Protein 4YH2 (pdb70)

InterPro domains:
  IPR004045 Glutathione S-transferase, N-terminal [PF13417] (6-81)
  IPR004045 Glutathione S-transferase, N-terminal [PS50404] (2-83)
  IPR004046 Glutathione S-transferase, C-terminal [PF00043] (125-196)
  IPR010987 Glutathione S-transferase, C-terminal-like [PS50405] (89-218)
  IPR036249 Thioredoxin-like superfamily [SSF52833] (1-88)
  IPR036282 Glutathione S-transferase, C-terminal domain superfamily [SSF47616] (86-204)
  IPR040079 Glutathione transferase family [SFLDS00019] (3-217)

Radius of gyration: 31.97 Å; Cα contacts (8 Å, |Δi|>4): 1534; chains: 4; bounding box: 110×60×62 Å

GO terms:
  GO:0004602 glutathione peroxidase activity (F, IDA)
  GO:0004364 glutathione transferase activity (F, IDA)
  GO:0006749 glutathione metabolic process (P, IDA)
  GO:0005515 protein binding (F, IPI)

Foldseek 3Di:
DFKEKEEDQLDLLSLLQLVLCVVLVHDYHYHYQPVLVPSLPPPVNCVQPVVSDDIWMGGNNHIDDDSVRNSVVCCVPRHPDCQQQDPPVVLNVLLVVLLVCLVPLQPVLAPVVVCCCCVVVPDQEAEVVNVVSLVVVLVVQLVQLPPELANRHPGHYSSRSNVLSRNLLSCLAPNDDCVVRVSVVNNNVVVVPPPSCCVSRVVSSVVSSVSSVVSNHDYDD/DKEWEEDLLDLLSLLQLLLCVVLVHDYHYHYQDVVVPSLPPVVNCVQPVVSDDTWMADPNHIDDDSVRNSVVCCVPRHPDCQQQDPPVVLNVLLVVLLVCLVPLQPVLAPVVVCCVCVPVPAQEAEVVNVVSLVVVLVVQLVQQPPELANRHPGHYSSRSSCLSRNLLSCLAPNDDCVVRVSNVNNNVVQVPPPSCCVSRVVSSVVSSVVSVVSNHDYD/DKEKEEDLLDLLSLLQLVLCVVLVHDYHYHYADVLVPSLVDPVNCVQPVVSDDTWMDDPNHIDDDSVRNSVCCCVPRHPACQQQDPPVVLNVLLVVLLVCLVPLQPPLAPVQCCCVCRVVVDQEAEVVNVVSLVVVLVVQLVQLPPEQANRHPGHYSSRSNCLSRNLLSCLPPNDDCVVRVSNVNNNVVVVPPPSCCVSRVVSSVVSSVVSVVSNHDYDD/DWEKEWEEDLLDLLSLLQLVLCVVLVHDYHYHYQDVLVPSLVDPVNCVQPVVSDDTWMDGPNHIDDDSVRNSVVCCVPRHPACQQQDPPVVLNVLLVVLLVCLVPLQPPLAPCQCCCCVVRVVDQEAEVVNVVSLVVVLVVQLVQLPPELANRHPGHYSSRSNCLSRNLLSCLAPNDDCVVRVSVVNNNVVVVPPPSCCVSRVVSSVVSSVSSVVSNHDYD

Solvent-accessible surface area: 37314 Å² total; per-residue (Å²): 114,144,9,22,0,21,0,22,41,22,16,8,19,0,0,1,0,19,1,0,0,28,26,31,130,42,102,62,88,85,60,105,9,58,33,117,71,158,40,26,59,37,88,109,11,64,136,45,0,44,14,57,33,18,2,0,0,39,6,100,61,86,82,8,29,30,4,9,0,0,0,5,7,0,5,53,95,71,28,158,69,55,50,20,12,7,134,71,38,54,103,32,3,60,1,10,5,14,2,10,4,5,9,4,38,0,46,7,45,0,4,122,26,0,16,82,27,6,58,111,94,55,90,76,129,2,60,79,81,47,84,55,12,0,38,69,1,2,57,20,0,19,58,8,4,146,81,50,91,42,0,13,18,134,61,34,2,0,0,0,1,1,0,0,1,0,3,10,0,0,96,13,20,16,79,42,72,70,124,117,8,74,98,0,17,62,5,24,137,82,2,88,129,40,127,49,11,70,106,7,0,7,77,2,13,129,72,12,35,59,70,2,169,178,43,121,25,75,46,56,130,160,16,6,0,21,0,31,26,24,15,8,22,0,0,1,0,19,0,0,0,37,33,29,136,39,131,58,94,77,47,107,8,46,40,102,42,46,39,14,30,30,39,120,11,51,149,46,0,40,14,52,31,19,3,0,0,34,3,99,50,91,81,8,30,29,4,10,1,0,0,5,8,0,5,55,98,68,30,160,67,57,49,20,9,4,137,71,54,64,95,34,4,56,1,10,5,16,2,10,5,6,8,4,41,0,45,8,45,0,5,120,27,0,22,92,16,8,61,50,43,28,81,80,109,0,58,111,77,43,72,47,8,0,39,81,1,2,60,35,0,17,58,6,4,148,79,48,92,36,0,13,20,126,57,37,2,0,0,0,1,1,0,0,1,0,3,4,0,0,84,13,19,18,84,40,70,98,124,117,8,79,88,0,26,66,5,24,120,84,4,84,118,47,130,49,10,77,101,6,0,7,58,1,10,138,73,16,41,58,74,1,163,147,47,117,25,68,44,121,174,15,5,0,24,0,34,27,22,15,9,20,0,0,1,0,16,0,0,0,37,32,30,138,42,129,61,104,78,45,111,9,63,51,111,60,12,37,16,45,27,93,116,13,66,150,44,0,43,14,44,31,20,3,0,0,25,6,104,50,94,84,6,30,30,4,9,1,0,0,4,7,0,5,56,96,77,29,163,69,58,49,20,7,6,144,67,42,50,99,38,3,58,2,11,4,14,3,10,4,5,9,4,41,0,48,8,42,0,3,109,27,0,27,83,18,7,65,60,16,30,56,32,63,0,57,95,93,42,74,64,6,0,38,70,0,2,63,34,0,19,46,6,7,117,81,49,91,42,0,13,19,136,58,37,3,0,0,0,1,2,0,1,1,0,3,11,0,0,90,12,18,21,79,41,77,78,127,121,9,75,83,0,16,60,5,24,123,72,3,94,126,44,128,45,10,75,101,5,0,7,54,2,11,138,74,12,32,58,63,2,165,172,42,96,26,64,47,76,121,192,76,100,4,11,0,21,0,34,35,20,16,7,20,0,1,1,0,21,0,0,0,29,25,30,132,30,111,66,123,83,60,108,9,63,26,118,64,156,38,24,79,37,101,115,10,55,152,45,0,43,15,55,32,19,3,0,0,23,9,78,50,96,78,8,30,29,4,10,1,0,0,6,10,0,6,64,108,43,29,158,68,60,50,20,9,6,145,69,43,59,94,36,3,59,2,10,4,15,2,11,4,6,8,4,38,0,47,7,44,0,4,121,31,0,14,76,22,6,48,100,79,61,82,68,123,1,64,94,79,47,72,62,8,0,38,94,1,2,59,37,0,21,57,7,5,146,84,59,89,37,0,13,22,129,50,34,3,0,0,0,1,1,0,1,1,0,3,12,0,0,90,13,21,16,79,41,76,78,124,117,7,72,91,0,17,64,6,25,124,75,3,89,108,40,128,50,9,67,104,6,0,6,75,2,12,131,70,9,35,58,68,2,165,177,39,120,26,66,49,122

Secondary structure (DSSP, 8-state):
--EEEEE-TT-HHHHHHHHHHHHTT---EEEE--GGGTGGGSHHHHHH-TT--S-EEEETTEEEESHHHHHHHHHHHH-SSSTTS--SHHHHHHHHHHHHHIIIIIIIIIIIHHHIIIIIT---EE-HHHHHHHHHHHHHHHHHTTT-SBTTBSS--HHHHHHHHHHGGGGGTS---TTT-HHHHHHHHHHHTSTTHIIIIIHHHHHHHHHHHHHT-EE--/-EEEEE-TT-HHHHHHHHHHHHTT---EEEE--TTTTGGGSHHHHHH-TT--S-EEEETTEEEESHHHHHHHHHHHH-SSSTTS--SHHHHHHHHHHHHHIIIIIIIIIIIHHHIIIIIS--SEE-HHHHHHHHHHHHHHHHHTTTSSSSSSSS--HHHHHHHHHHGGGGGTS---TTT-HHHHHHHHHHHTSTTHIIIIIHHHHHHHHHHHHTT-EE-/-EEEEE-TT-HHHHHHHHHHHHTT---EEEE--TTTTGGGSHHHHHH-TT--S-EEEETTEEEESHHHHHHHHHHHH-SSSTTS--SHHHHHHHHHHHHHIIIIIIIIIIIHHHIIIIIS--SEE-HHHHHHHHHHHHHHHHHTTTSSBTTBSS--HHHHHHHHHHGGGGGTS---TTT-HHHHHHHHHHHTSTTHIIIIIHHHHHHHHHHHHHT-EE--/---EEEEE-TT-HHHHHHHHHHHHTT---EEEE--TTTTGGGSHHHHHH-TT--S-EEEETTEEEESHHHHHHHHHHHH-SSSTTS--SHHHHHHHHHHHHHIIIIIIIIIIIHHHHHHHHS---EE-HHHHHHHHHHHHHHHHHTTT-SBTTBSS--HHHHHHHHHHGGGGGTS---TTT-HHHHHHHHHHTTSTTHIIIIIHHHHHHHHHHHHHT-EE-

Structure (mmCIF, N/CA/C/O backbone):
data_4YH2
#
_entry.id   4YH2
#
_cell.length_a   176.350
_cell.length_b   58.860
_cell.length_c   122.810
_cell.angle_alpha   90.000
_cell.angle_beta   128.250
_cell.angle_gamma   90.000
#
_symmetry.space_group_name_H-M   'C 1 2 1'
#
loop_
_entity.id
_entity.type
_entity.pdbx_description
1 polymer 'Glutathione S transferase E6'
2 non-polymer GLUTATHIONE
3 water water
#
loop_
_atom_site.group_PDB
_atom_site.id
_atom_site.type_symbol
_atom_site.label_atom_id
_atom_site.label_alt_id
_atom_site.label_comp_id
_atom_site.label_asym_id
_atom_site.label_entity_id
_atom_site.label_seq_id
_atom_site.pdbx_PDB_ins_code
_atom_site.Cartn_x
_atom_site.Cartn_y
_atom_site.Cartn_z
_atom_site.occupancy
_atom_site.B_iso_or_equiv
_atom_site.auth_seq_id
_atom_site.auth_comp_id
_atom_site.auth_asym_id
_atom_site.auth_atom_id
_atom_site.pdbx_PDB_model_num
ATOM 1 N N . VAL A 1 2 ? -54.009 -6.854 23.219 1.00 44.56 2 VAL A N 1
ATOM 2 C CA . VAL A 1 2 ? -53.404 -7.152 21.925 1.00 41.48 2 VAL A CA 1
ATOM 3 C C . VAL A 1 2 ? -52.541 -8.429 21.989 1.00 41.96 2 VAL A C 1
ATOM 4 O O . VAL A 1 2 ? -52.417 -9.055 23.047 1.00 40.64 2 VAL A O 1
ATOM 8 N N . LYS A 1 3 ? -51.948 -8.809 20.858 1.00 34.20 3 LYS A N 1
ATOM 9 C CA . LYS A 1 3 ? -51.297 -10.112 20.725 1.00 33.84 3 LYS A CA 1
ATOM 10 C C . LYS A 1 3 ? -49.816 -10.123 21.108 1.00 28.12 3 LYS A C 1
ATOM 11 O O . LYS A 1 3 ? -49.268 -11.172 21.433 1.00 31.99 3 LYS A O 1
ATOM 17 N N . LEU A 1 4 ? -49.174 -8.963 21.064 1.00 21.56 4 LEU A N 1
ATOM 18 C CA . LEU A 1 4 ? -47.747 -8.875 21.401 1.00 17.50 4 LEU A CA 1
ATOM 19 C C . LEU A 1 4 ? -47.526 -8.246 22.762 1.00 16.21 4 LEU A C 1
ATOM 20 O O . LEU A 1 4 ? -48.136 -7.233 23.076 1.00 18.73 4 LEU A O 1
ATOM 25 N N . THR A 1 5 ? -46.632 -8.833 23.557 1.00 18.40 5 THR A N 1
ATOM 26 C CA . THR A 1 5 ? -46.234 -8.241 24.829 1.00 16.23 5 THR A CA 1
ATOM 27 C C . THR A 1 5 ? -44.718 -8.178 24.901 1.00 17.17 5 THR A C 1
ATOM 28 O O . THR A 1 5 ? -44.040 -9.171 24.631 1.00 18.95 5 THR A O 1
ATOM 32 N N . LEU A 1 6 ? -44.204 -7.004 25.251 1.00 14.99 6 LEU A N 1
ATOM 33 C CA . LEU A 1 6 ? -42.773 -6.797 25.453 1.00 14.36 6 LEU A CA 1
ATOM 34 C C . LEU A 1 6 ? -42.514 -6.645 26.942 1.00 16.12 6 LEU A C 1
ATOM 35 O O . LEU A 1 6 ? -43.147 -5.821 27.598 1.00 17.12 6 LEU A O 1
ATOM 40 N N . TYR A 1 7 ? -41.602 -7.454 27.474 1.00 15.82 7 TYR A N 1
ATOM 41 C CA . TYR A 1 7 ? -41.193 -7.359 28.868 1.00 15.48 7 TYR A CA 1
ATOM 42 C C . TYR A 1 7 ? -39.856 -6.669 28.939 1.00 17.59 7 TYR A C 1
ATOM 43 O O . TYR A 1 7 ? -38.910 -7.129 28.323 1.00 15.86 7 TYR A O 1
ATOM 52 N N . GLY A 1 8 ? -39.758 -5.599 29.712 1.00 17.03 8 GLY A N 1
ATOM 53 C CA . GLY A 1 8 ? -38.510 -4.893 29.846 1.00 18.27 8 GLY A CA 1
ATOM 54 C C . GLY A 1 8 ? -38.598 -3.598 30.615 1.00 19.21 8 GLY A C 1
ATOM 55 O O . GLY A 1 8 ? -39.505 -3.395 31.337 1.00 21.01 8 GLY A O 1
ATOM 56 N N . LEU A 1 9 ? -37.619 -2.745 30.428 1.00 18.02 9 LEU A N 1
ATOM 57 C CA . LEU A 1 9 ? -37.582 -1.470 31.077 1.00 20.68 9 LEU A CA 1
ATOM 58 C C . LEU A 1 9 ? -36.735 -0.526 30.269 1.00 18.26 9 LEU A C 1
ATOM 59 O O . LEU A 1 9 ? -35.863 -0.957 29.610 1.00 20.20 9 LEU A O 1
ATOM 64 N N . ASP A 1 10 ? -37.073 0.752 30.311 1.00 17.66 10 ASP A N 1
ATOM 65 C CA . ASP A 1 10 ? -36.508 1.753 29.404 1.00 20.38 10 ASP A CA 1
ATOM 66 C C . ASP A 1 10 ? -34.983 1.970 29.440 1.00 16.29 10 ASP A C 1
ATOM 67 O O . ASP A 1 10 ? -34.405 2.201 28.395 1.00 17.19 10 ASP A O 1
ATOM 72 N N . PRO A 1 11 ? -34.334 1.939 30.626 1.00 19.01 11 PRO A N 1
ATOM 73 C CA . PRO A 1 11 ? -32.882 2.158 30.615 1.00 21.35 11 PRO A CA 1
ATOM 74 C C . PRO A 1 11 ? -32.074 1.092 29.874 1.00 17.71 11 PRO A C 1
ATOM 75 O O . PRO A 1 11 ? -30.952 1.374 29.472 1.00 17.43 11 PRO A O 1
ATOM 79 N N . SER A 1 12 ? -32.650 -0.087 29.674 1.00 19.19 12 SER A N 1
ATOM 80 C CA . SER A 1 12 ? -31.934 -1.237 29.128 1.00 16.01 12 SER A CA 1
ATOM 81 C C . SER A 1 12 ? -31.705 -1.136 27.621 1.00 16.04 12 SER A C 1
ATOM 82 O O . SER A 1 12 ? -32.670 -1.042 26.855 1.00 11.94 12 SER A O 1
ATOM 85 N N . PRO A 1 13 ? -30.429 -1.149 27.181 1.00 15.53 13 PRO A N 1
ATOM 86 C CA . PRO A 1 13 ? -30.153 -1.046 25.739 1.00 14.97 13 PRO A CA 1
ATOM 87 C C . PRO A 1 13 ? -30.864 -2.113 24.874 1.00 12.25 13 PRO A C 1
ATOM 88 O O . PRO A 1 13 ? -31.496 -1.742 23.888 1.00 15.04 13 PRO A O 1
ATOM 92 N N . PRO A 1 14 ? -30.780 -3.409 25.229 1.00 14.29 14 PRO A N 1
ATOM 93 C CA . PRO A 1 14 ? -31.471 -4.338 24.319 1.00 15.43 14 PRO A CA 1
ATOM 94 C C . PRO A 1 14 ? -32.995 -4.199 24.316 1.00 16.83 14 PRO A C 1
ATOM 95 O O . PRO A 1 14 ? -33.624 -4.522 23.305 1.00 15.05 14 PRO A O 1
ATOM 99 N N . VAL A 1 15 ? -33.589 -3.728 25.405 1.00 12.36 15 VAL A N 1
ATOM 100 C CA . VAL A 1 15 ? -35.028 -3.476 25.376 1.00 10.18 15 VAL A CA 1
ATOM 101 C C . VAL A 1 15 ? -35.314 -2.356 24.365 1.00 12.77 15 VAL A C 1
ATOM 102 O O . VAL A 1 15 ? -36.261 -2.436 23.583 1.00 13.38 15 VAL A O 1
ATOM 106 N N . ARG A 1 16 ? -34.478 -1.319 24.363 1.00 13.59 16 ARG A N 1
ATOM 107 C CA . ARG A 1 16 ? -34.701 -0.200 23.452 1.00 13.92 16 ARG A CA 1
ATOM 108 C C . ARG A 1 16 ? -34.501 -0.585 21.987 1.00 16.65 16 ARG A C 1
ATOM 109 O O . ARG A 1 16 ? -35.168 -0.050 21.109 1.00 14.20 16 ARG A O 1
ATOM 117 N N . ALA A 1 17 ? -33.614 -1.544 21.724 1.00 16.02 17 ALA A N 1
ATOM 118 C CA . ALA A 1 17 ? -33.477 -2.074 20.372 1.00 14.40 17 ALA A CA 1
ATOM 119 C C . ALA A 1 17 ? -34.813 -2.634 19.867 1.00 15.48 17 ALA A C 1
ATOM 120 O O . ALA A 1 17 ? -35.197 -2.435 18.707 1.00 14.70 17 ALA A O 1
ATOM 122 N N . VAL A 1 18 ? -35.521 -3.325 20.749 1.00 12.41 18 VAL A N 1
ATOM 123 C CA . VAL A 1 18 ? -36.816 -3.893 20.385 1.00 11.61 18 VAL A CA 1
ATOM 124 C C . VAL A 1 18 ? -37.880 -2.798 20.266 1.00 14.55 18 VAL A C 1
ATOM 125 O O . VAL A 1 18 ? -38.696 -2.829 19.343 1.00 14.18 18 VAL A O 1
ATOM 129 N N . LYS A 1 19 ? -37.871 -1.824 21.173 1.00 16.43 19 LYS A N 1
ATOM 130 C CA . LYS A 1 19 ? -38.825 -0.715 21.059 1.00 16.59 19 LYS A CA 1
ATOM 131 C C . LYS A 1 19 ? -38.646 0.036 19.741 1.00 14.84 19 LYS A C 1
ATOM 132 O O . LYS A 1 19 ? -39.637 0.378 19.089 1.00 14.03 19 LYS A O 1
ATOM 138 N N . LEU A 1 20 ? -37.397 0.283 19.343 1.00 13.84 20 LEU A N 1
ATOM 139 C CA . LEU A 1 20 ? -37.134 0.913 18.045 1.00 15.60 20 LEU A CA 1
ATOM 140 C C . LEU A 1 20 ? -37.742 0.119 16.883 1.00 14.50 20 LEU A C 1
ATOM 141 O O . LEU A 1 20 ? -38.372 0.697 15.991 1.00 14.78 20 LEU A O 1
ATOM 146 N N . THR A 1 21 ? -37.573 -1.198 16.906 1.00 13.09 21 THR A N 1
ATOM 147 C CA . THR A 1 21 ? -38.071 -2.056 15.834 1.00 13.77 21 THR A CA 1
ATOM 148 C C . THR A 1 21 ? -39.594 -2.105 15.810 1.00 14.16 21 THR A C 1
ATOM 149 O O . THR A 1 21 ? -40.218 -2.033 14.737 1.00 15.58 21 THR A O 1
ATOM 153 N N . LEU A 1 22 ? -40.197 -2.215 16.986 1.00 12.13 22 LEU A N 1
ATOM 154 C CA . LEU A 1 22 ? -41.659 -2.222 17.064 1.00 12.77 22 LEU A CA 1
ATOM 155 C C . LEU A 1 22 ? -42.242 -0.922 16.533 1.00 19.31 22 LEU A C 1
ATOM 156 O O . LEU A 1 22 ? -43.263 -0.938 15.844 1.00 17.55 22 LEU A O 1
ATOM 161 N N . ALA A 1 23 ? -41.597 0.189 16.870 1.00 16.63 23 ALA A N 1
ATOM 162 C CA . ALA A 1 23 ? -42.001 1.507 16.380 1.00 17.98 23 ALA A CA 1
ATOM 163 C C . ALA A 1 23 ? -41.818 1.657 14.867 1.00 18.50 23 ALA A C 1
ATOM 164 O O . ALA A 1 23 ? -42.687 2.204 14.178 1.00 21.85 23 ALA A O 1
ATOM 166 N N . ALA A 1 24 ? -40.694 1.178 14.347 1.00 15.99 24 ALA A N 1
ATOM 167 C CA . ALA A 1 24 ? -40.441 1.260 12.910 1.00 17.47 24 ALA A CA 1
ATOM 168 C C . ALA A 1 24 ? -41.465 0.440 12.137 1.00 20.85 24 ALA A C 1
ATOM 169 O O . ALA A 1 24 ? -41.846 0.808 11.024 1.00 20.62 24 ALA A O 1
ATOM 171 N N . LEU A 1 25 ? -41.920 -0.661 12.732 1.00 20.09 25 LEU A N 1
ATOM 172 C CA . LEU A 1 25 ? -42.890 -1.537 12.083 1.00 17.49 25 LEU A CA 1
ATOM 173 C C . LEU A 1 25 ? -44.326 -1.100 12.367 1.00 22.83 25 LEU A C 1
ATOM 174 O O . LEU A 1 25 ? -45.274 -1.666 11.809 1.00 20.59 25 LEU A O 1
ATOM 179 N N . ASN A 1 26 ? -44.471 -0.100 13.234 1.00 18.45 26 ASN A N 1
ATOM 180 C CA . ASN A 1 26 ? -45.778 0.390 13.686 1.00 22.37 26 ASN A CA 1
ATOM 181 C C . ASN A 1 26 ? -46.710 -0.718 14.158 1.00 19.85 26 ASN A C 1
ATOM 182 O O . ASN A 1 26 ? -47.894 -0.782 13.787 1.00 21.63 26 ASN A O 1
ATOM 187 N N . LEU A 1 27 ? -46.161 -1.571 15.015 1.00 19.13 27 LEU A N 1
ATOM 188 C CA . LEU A 1 27 ? -46.912 -2.635 15.652 1.00 16.77 27 LEU A CA 1
ATOM 189 C C . LEU A 1 27 ? -47.448 -2.178 16.998 1.00 21.43 27 LEU A C 1
ATOM 190 O O . LEU A 1 27 ? -46.754 -1.489 17.760 1.00 22.89 27 LEU A O 1
ATOM 195 N N . THR A 1 28 ? -48.680 -2.569 17.309 1.00 18.78 28 THR A N 1
ATOM 196 C CA . THR A 1 28 ? -49.197 -2.300 18.632 1.00 18.13 28 THR A CA 1
ATOM 197 C C . THR A 1 28 ? -48.730 -3.407 19.572 1.00 21.05 28 THR A C 1
ATOM 198 O O . THR A 1 28 ? -48.595 -4.576 19.178 1.00 18.91 28 THR A O 1
ATOM 202 N N . TYR A 1 29 ? -48.481 -3.043 20.819 1.00 18.69 29 TYR A N 1
ATOM 203 C CA . TYR A 1 29 ? -48.063 -4.031 21.799 1.00 18.94 29 TYR A CA 1
ATOM 204 C C . TYR A 1 29 ? -48.317 -3.577 23.219 1.00 18.10 29 TYR A C 1
ATOM 205 O O . TYR A 1 29 ? -48.445 -2.386 23.486 1.00 18.39 29 TYR A O 1
ATOM 214 N N . GLU A 1 30 ? -48.398 -4.542 24.131 1.00 17.51 30 GLU A N 1
ATOM 215 C CA . GLU A 1 30 ? -48.409 -4.230 25.553 1.00 18.79 30 GLU A CA 1
ATOM 216 C C . GLU A 1 30 ? -46.981 -4.220 26.074 1.00 18.31 30 GLU A C 1
ATOM 217 O O . GLU A 1 30 ? -46.197 -5.114 25.752 1.00 16.77 30 GLU A O 1
ATOM 223 N N . TYR A 1 31 ? -46.658 -3.208 26.874 1.00 17.99 31 TYR A N 1
ATOM 224 C CA . TYR A 1 31 ? -45.340 -3.084 27.509 1.00 18.47 31 TYR A CA 1
ATOM 225 C C . TYR A 1 31 ? -45.480 -3.403 28.994 1.00 20.65 31 TYR A C 1
ATOM 226 O O . TYR A 1 31 ? -46.219 -2.729 29.720 1.00 22.43 31 TYR A O 1
ATOM 235 N N . VAL A 1 32 ? -44.816 -4.460 29.436 1.00 21.21 32 VAL A N 1
ATOM 236 C CA . VAL A 1 32 ? -44.867 -4.867 30.830 1.00 21.74 32 VAL A CA 1
ATOM 237 C C . VAL A 1 32 ? -43.529 -4.590 31.494 1.00 19.40 32 VAL A C 1
ATOM 238 O O . VAL A 1 32 ? -42.490 -5.057 31.027 1.00 19.13 32 VAL A O 1
ATOM 242 N N . ASN A 1 33 ? -43.548 -3.805 32.562 1.00 20.00 33 ASN A N 1
ATOM 243 C CA . ASN A 1 33 ? -42.307 -3.472 33.251 1.00 25.04 33 ASN A CA 1
ATOM 244 C C . ASN A 1 33 ? -41.781 -4.656 34.044 1.00 24.84 33 ASN A C 1
ATOM 245 O O . ASN A 1 33 ? -42.533 -5.308 34.770 1.00 25.37 33 ASN A O 1
ATOM 250 N N . VAL A 1 34 ? -40.494 -4.944 33.879 1.00 21.78 34 VAL A N 1
ATOM 251 C CA . VAL A 1 34 ? -39.807 -5.918 34.710 1.00 21.50 34 VAL A CA 1
ATOM 252 C C . VAL A 1 34 ? -38.703 -5.155 35.434 1.00 22.82 34 VAL A C 1
ATOM 253 O O . VAL A 1 34 ? -37.747 -4.699 34.809 1.00 29.41 34 VAL A O 1
ATOM 257 N N . ASP A 1 35 ? -38.855 -4.987 36.744 1.00 27.56 35 ASP A N 1
ATOM 258 C CA . ASP A 1 35 ? -37.913 -4.194 37.535 1.00 34.12 35 ASP A CA 1
ATOM 259 C C . ASP A 1 35 ? -36.702 -5.027 37.939 1.00 29.28 35 ASP A C 1
ATOM 260 O O . ASP A 1 35 ? -36.719 -5.708 38.967 1.00 30.16 35 ASP A O 1
ATOM 265 N N . ILE A 1 36 ? -35.643 -4.957 37.141 1.00 25.57 36 ILE A N 1
ATOM 266 C CA . ILE A 1 36 ? -34.471 -5.784 37.387 1.00 25.57 36 ILE A CA 1
ATOM 267 C C . ILE A 1 36 ? -33.727 -5.315 38.637 1.00 30.71 36 ILE A C 1
ATOM 268 O O . ILE A 1 36 ? -32.998 -6.086 39.254 1.00 32.97 36 ILE A O 1
ATOM 273 N N . VAL A 1 37 ? -33.926 -4.055 39.011 1.00 30.53 37 VAL A N 1
ATOM 274 C CA . VAL A 1 37 ? -33.325 -3.523 40.228 1.00 37.11 37 VAL A CA 1
ATOM 275 C C . VAL A 1 37 ? -33.908 -4.238 41.448 1.00 39.03 37 VAL A C 1
ATOM 276 O O . VAL A 1 37 ? -33.208 -4.474 42.432 1.00 43.85 37 VAL A O 1
ATOM 280 N N . ALA A 1 38 ? -35.184 -4.607 41.365 1.00 35.94 38 ALA A N 1
ATOM 281 C CA . ALA A 1 38 ? -35.831 -5.396 42.409 1.00 36.51 38 ALA A CA 1
ATOM 282 C C . ALA A 1 38 ? -35.720 -6.894 42.147 1.00 36.43 38 ALA A C 1
ATOM 283 O O . ALA A 1 38 ? -36.403 -7.692 42.786 1.00 36.16 38 ALA A O 1
ATOM 285 N N . ARG A 1 39 ? -34.861 -7.266 41.200 1.00 33.78 39 ARG A N 1
ATOM 286 C CA . ARG A 1 39 ? -34.629 -8.667 40.842 1.00 32.45 39 ARG A CA 1
ATOM 287 C C . ARG A 1 39 ? -35.916 -9.386 40.442 1.00 28.94 39 ARG A C 1
ATOM 288 O O . ARG A 1 39 ? -36.070 -10.584 40.656 1.00 30.07 39 ARG A O 1
ATOM 296 N N . ALA A 1 40 ? -36.832 -8.641 39.836 1.00 28.88 40 ALA A N 1
ATOM 297 C CA . ALA A 1 40 ? -38.121 -9.185 39.429 1.00 28.36 40 ALA A CA 1
ATOM 298 C C . ALA A 1 40 ? -37.977 -10.226 38.318 1.00 26.89 40 ALA A C 1
ATOM 299 O O . ALA A 1 40 ? -38.867 -11.054 38.124 1.00 26.81 40 ALA A O 1
ATOM 301 N N . GLN A 1 41 ? -36.853 -10.199 37.600 1.00 22.08 41 GLN A N 1
ATOM 302 C CA . GLN A 1 41 ? -36.627 -11.166 36.520 1.00 20.01 41 GLN A CA 1
ATOM 303 C C . GLN A 1 41 ? -36.311 -12.556 37.082 1.00 22.00 41 GLN A C 1
ATOM 304 O O . GLN A 1 41 ? -36.204 -13.530 36.341 1.00 22.56 41 GLN A O 1
ATOM 310 N N . LEU A 1 42 ? -36.163 -12.646 38.400 1.00 25.52 42 LEU A N 1
ATOM 311 C CA . LEU A 1 42 ? -35.843 -13.920 39.033 1.00 29.23 42 LEU A CA 1
ATOM 312 C C . LEU A 1 42 ? -37.073 -14.606 39.610 1.00 28.13 42 LEU A C 1
ATOM 313 O O . LEU A 1 42 ? -36.964 -15.664 40.219 1.00 29.30 42 LEU A O 1
ATOM 318 N N . SER A 1 43 ? -38.244 -14.009 39.420 1.00 28.92 43 SER A N 1
ATOM 319 C CA . SER A 1 43 ? -39.473 -14.631 39.893 1.00 32.23 43 SER A CA 1
ATOM 320 C C . SER A 1 43 ? -39.703 -15.915 39.115 1.00 33.41 43 SER A C 1
ATOM 321 O O . SER A 1 43 ? -39.384 -15.986 37.927 1.00 29.57 43 SER A O 1
ATOM 324 N N . PRO A 1 44 ? -40.248 -16.943 39.781 1.00 37.88 44 PRO A N 1
ATOM 325 C CA . PRO A 1 44 ? -40.518 -18.196 39.070 1.00 31.34 44 PRO A CA 1
ATOM 326 C C . PRO A 1 44 ? -41.440 -17.976 37.870 1.00 26.32 44 PRO A C 1
ATOM 327 O O . PRO A 1 44 ? -41.327 -18.677 36.865 1.00 30.56 44 PRO A O 1
ATOM 331 N N . GLU A 1 45 ? -42.317 -16.984 37.964 1.00 25.33 45 GLU A N 1
ATOM 332 C CA . GLU A 1 45 ? -43.232 -16.667 36.877 1.00 27.00 45 GLU A CA 1
ATOM 333 C C . GLU A 1 45 ? -42.471 -16.190 35.647 1.00 30.61 45 GLU A C 1
ATOM 334 O O . GLU A 1 45 ? -42.778 -16.589 34.523 1.00 29.86 45 GLU A O 1
ATOM 340 N N . TYR A 1 46 ? -41.466 -15.347 35.866 1.00 25.97 46 TYR A N 1
ATOM 341 C CA . TYR A 1 46 ? -40.696 -14.821 34.747 1.00 23.13 46 TYR A CA 1
ATOM 342 C C . TYR A 1 46 ? -39.761 -15.882 34.185 1.00 23.29 46 TYR A C 1
ATOM 343 O O . TYR A 1 46 ? -39.549 -15.937 32.981 1.00 19.27 46 TYR A O 1
ATOM 352 N N . LEU A 1 47 ? -39.208 -16.722 35.055 1.00 23.08 47 LEU A N 1
ATOM 353 C CA . LEU A 1 47 ? -38.336 -17.809 34.611 1.00 21.19 47 LEU A CA 1
ATOM 354 C C . LEU A 1 47 ? -39.058 -18.793 33.683 1.00 19.32 47 LEU A C 1
ATOM 355 O O . LEU A 1 47 ? -38.430 -19.421 32.830 1.00 21.69 47 LEU A O 1
ATOM 360 N N . GLU A 1 48 ? -40.374 -18.919 33.838 1.00 24.01 48 GLU A N 1
ATOM 361 C CA . GLU A 1 48 ? -41.167 -19.758 32.946 1.00 24.90 48 GLU A CA 1
ATOM 362 C C . GLU A 1 48 ? -41.218 -19.180 31.534 1.00 25.48 48 GLU A C 1
ATOM 363 O O . GLU A 1 48 ? -41.354 -19.918 30.558 1.00 28.23 48 GLU A O 1
ATOM 369 N N . LYS A 1 49 ? -41.114 -17.858 31.428 1.00 22.49 49 LYS A N 1
ATOM 370 C CA . LYS A 1 49 ? -41.135 -17.204 30.130 1.00 21.41 49 LYS A CA 1
ATOM 371 C C . LYS A 1 49 ? -39.739 -17.179 29.538 1.00 25.05 49 LYS A C 1
ATOM 372 O O . LYS A 1 49 ? -39.545 -17.403 28.343 1.00 21.18 49 LYS A O 1
ATOM 378 N N . ASN A 1 50 ? -38.758 -16.921 30.395 1.00 20.43 50 ASN A N 1
ATOM 379 C CA . ASN A 1 50 ? -37.372 -16.797 29.967 1.00 18.17 50 ASN A CA 1
ATOM 380 C C . ASN A 1 50 ? -36.421 -17.356 31.022 1.00 17.12 50 ASN A C 1
ATOM 381 O O . ASN A 1 50 ? -36.120 -16.671 31.998 1.00 16.85 50 ASN A O 1
ATOM 386 N N . PRO A 1 51 ? -35.939 -18.598 30.821 1.00 18.40 51 PRO A N 1
ATOM 387 C CA . PRO A 1 51 ? -35.106 -19.268 31.830 1.00 17.49 51 PRO A CA 1
ATOM 388 C C . PRO A 1 51 ? -33.738 -18.617 31.974 1.00 18.16 51 PRO A C 1
ATOM 389 O O . PRO A 1 51 ? -33.053 -18.866 32.966 1.00 20.85 51 PRO A O 1
ATOM 393 N N . GLN A 1 52 ? -33.349 -17.795 31.004 1.00 17.31 52 GLN A N 1
ATOM 394 C CA . GLN A 1 52 ? -32.101 -17.033 31.110 1.00 16.43 52 GLN A CA 1
ATOM 395 C C . GLN A 1 52 ? -32.289 -15.774 31.957 1.00 15.28 52 GLN A C 1
ATOM 396 O O . GLN A 1 52 ? -31.324 -15.053 32.246 1.00 18.37 52 GLN A O 1
ATOM 402 N N . HIS A 1 53 ? -33.537 -15.538 32.365 1.00 17.40 53 HIS A N 1
ATOM 403 C CA . HIS A 1 53 ? -33.965 -14.340 33.108 1.00 19.07 53 HIS A CA 1
ATOM 404 C C . HIS A 1 53 ? -33.285 -13.033 32.670 1.00 19.51 53 HIS A C 1
ATOM 405 O O . HIS A 1 53 ? -32.706 -12.298 33.478 1.00 20.30 53 HIS A O 1
ATOM 412 N N . THR A 1 54 ? -33.406 -12.730 31.381 1.00 20.39 54 THR A N 1
ATOM 413 C CA . THR A 1 54 ? -32.936 -11.463 30.843 1.00 18.04 54 THR A CA 1
ATOM 414 C C . THR A 1 54 ? -34.129 -10.666 30.333 1.00 18.34 54 THR A C 1
ATOM 415 O O . THR A 1 54 ? -35.194 -11.222 30.114 1.00 20.08 54 THR A O 1
ATOM 419 N N . VAL A 1 55 ? -33.951 -9.362 30.175 1.00 16.01 55 VAL A N 1
ATOM 420 C CA . VAL A 1 55 ? -34.894 -8.554 29.410 1.00 13.79 55 VAL A CA 1
ATOM 421 C C . VAL A 1 55 ? -34.121 -8.084 28.193 1.00 16.87 55 VAL A C 1
ATOM 422 O O . VAL A 1 55 ? -32.924 -7.826 28.283 1.00 15.80 55 VAL A O 1
ATOM 426 N N . PRO A 1 56 ? -34.791 -7.959 27.047 1.00 13.62 56 PRO A N 1
ATOM 427 C CA . PRO A 1 56 ? -36.225 -8.133 26.814 1.00 11.90 56 PRO A CA 1
ATOM 428 C C . PRO A 1 56 ? -36.672 -9.576 26.590 1.00 16.82 56 PRO A C 1
ATOM 429 O O . PRO A 1 56 ? -35.877 -10.422 26.184 1.00 16.76 56 PRO A O 1
ATOM 433 N N . THR A 1 57 ? -37.958 -9.824 26.838 1.00 14.19 57 THR A N 1
ATOM 434 C CA . THR A 1 57 ? -38.635 -11.016 26.351 1.00 12.33 57 THR A CA 1
ATOM 435 C C . THR A 1 57 ? -39.833 -10.535 25.561 1.00 12.85 57 THR A C 1
ATOM 436 O O . THR A 1 57 ? -40.488 -9.572 25.950 1.00 14.60 57 THR A O 1
ATOM 440 N N . LEU A 1 58 ? -40.113 -11.210 24.457 1.00 13.16 58 LEU A N 1
ATOM 441 C CA . LEU A 1 58 ? -41.331 -10.948 23.713 1.00 15.38 58 LEU A CA 1
ATOM 442 C C . LEU A 1 58 ? -42.280 -12.124 23.831 1.00 17.91 58 LEU A C 1
ATOM 443 O O . LEU A 1 58 ? -41.871 -13.275 23.688 1.00 16.23 58 LEU A O 1
ATOM 448 N N . GLU A 1 59 ? -43.556 -11.842 24.096 1.00 17.44 59 GLU A N 1
ATOM 449 C CA . GLU A 1 59 ? -44.567 -12.888 24.078 1.00 17.03 59 GLU A CA 1
ATOM 450 C C . GLU A 1 59 ? -45.434 -12.666 22.858 1.00 20.20 59 GLU A C 1
ATOM 451 O O . GLU A 1 59 ? -45.919 -11.558 22.628 1.00 21.76 59 GLU A O 1
ATOM 457 N N . ASP A 1 60 ? -45.591 -13.711 22.055 1.00 15.71 60 ASP A N 1
ATOM 458 C CA . ASP A 1 60 ? -46.434 -13.639 20.871 1.00 19.82 60 ASP A CA 1
ATOM 459 C C . ASP A 1 60 ? -47.299 -14.895 20.791 1.00 19.09 60 ASP A C 1
ATOM 460 O O . ASP A 1 60 ? -46.822 -15.950 20.401 1.00 22.10 60 ASP A O 1
ATOM 465 N N . ASP A 1 61 ? -48.566 -14.765 21.184 1.00 23.37 61 ASP A N 1
ATOM 466 C CA . ASP A 1 61 ? -49.562 -15.834 21.059 1.00 27.66 61 ASP A CA 1
ATOM 467 C C . ASP A 1 61 ? -49.094 -17.179 21.633 1.00 32.35 61 ASP A C 1
ATOM 468 O O . ASP A 1 61 ? -49.155 -18.207 20.954 1.00 29.71 61 ASP A O 1
ATOM 473 N N . GLY A 1 62 ? -48.624 -17.164 22.878 1.00 26.07 62 GLY A N 1
ATOM 474 C CA . GLY A 1 62 ? -48.229 -18.384 23.560 1.00 32.01 62 GLY A CA 1
ATOM 475 C C . GLY A 1 62 ? -46.785 -18.805 23.363 1.00 33.36 62 GLY A C 1
ATOM 476 O O . GLY A 1 62 ? -46.346 -19.829 23.902 1.00 32.06 62 GLY A O 1
ATOM 477 N N . HIS A 1 63 ? -46.046 -18.030 22.576 1.00 22.97 63 HIS A N 1
ATOM 478 C CA . HIS A 1 63 ? -44.628 -18.283 22.385 1.00 20.80 63 HIS A CA 1
ATOM 479 C C . HIS A 1 63 ? -43.826 -17.160 23.022 1.00 19.76 63 HIS A C 1
ATOM 480 O O . HIS A 1 63 ? -44.226 -16.004 22.962 1.00 19.32 63 HIS A O 1
ATOM 487 N N . TYR A 1 64 ? -42.707 -17.518 23.641 1.00 19.43 64 TYR A N 1
ATOM 488 C CA . TYR A 1 64 ? -41.813 -16.542 24.243 1.00 17.27 64 TYR A CA 1
ATOM 489 C C . TYR A 1 64 ? -40.534 -16.518 23.442 1.00 17.74 64 TYR A C 1
ATOM 490 O O . TYR A 1 64 ? -39.968 -17.563 23.155 1.00 24.09 64 TYR A O 1
ATOM 499 N N . ILE A 1 65 ? -40.086 -15.325 23.071 1.00 14.67 65 ILE A N 1
ATOM 500 C CA . ILE A 1 65 ? -38.807 -15.167 22.387 1.00 13.04 65 ILE A CA 1
ATOM 501 C C . ILE A 1 65 ? -37.943 -14.226 23.186 1.00 13.94 65 ILE A C 1
ATOM 502 O O . ILE A 1 65 ? -38.418 -13.206 23.652 1.00 15.85 65 ILE A O 1
ATOM 507 N N . TRP A 1 66 ? -36.670 -14.549 23.360 1.00 12.54 66 TRP A N 1
ATOM 508 C CA . TRP A 1 66 ? -35.825 -13.579 24.026 1.00 13.28 66 TRP A CA 1
ATOM 509 C C . TRP A 1 66 ? -34.517 -13.410 23.279 1.00 15.44 66 TRP A C 1
ATOM 510 O O . TRP A 1 66 ? -34.289 -14.054 22.253 1.00 15.07 66 TRP A O 1
ATOM 521 N N . ASP A 1 67 ? -33.682 -12.527 23.826 1.00 16.46 67 ASP A N 1
ATOM 522 C CA . ASP A 1 67 ? -32.530 -11.901 23.171 1.00 16.46 67 ASP A CA 1
ATOM 523 C C . ASP A 1 67 ? -33.008 -10.874 22.149 1.00 16.67 67 ASP A C 1
ATOM 524 O O . AS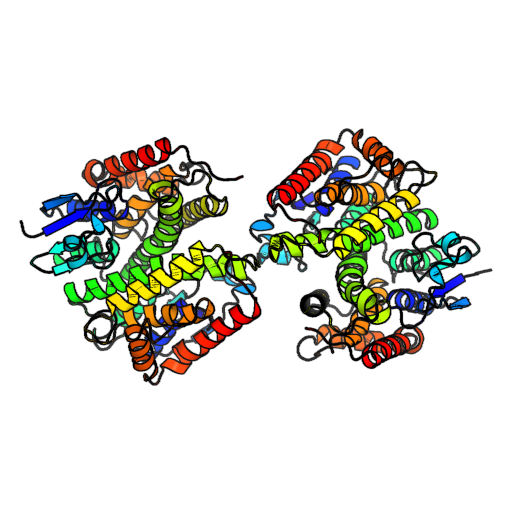P A 1 67 ? -33.721 -11.211 21.214 1.00 14.32 67 ASP A O 1
ATOM 529 N N . SER A 1 68 ? -32.619 -9.615 22.337 1.00 13.62 68 SER A N 1
ATOM 530 C CA . SER A 1 68 ? -33.115 -8.543 21.478 1.00 14.27 68 SER A CA 1
ATOM 531 C C . SER A 1 68 ? -32.867 -8.802 19.998 1.00 16.46 68 SER A C 1
ATOM 532 O O . SER A 1 68 ? -33.709 -8.476 19.163 1.00 15.13 68 SER A O 1
ATOM 535 N N . HIS A 1 69 ? -31.716 -9.380 19.660 1.00 11.41 69 HIS A N 1
ATOM 536 C CA . HIS A 1 69 ? -31.398 -9.590 18.250 1.00 12.40 69 HIS A CA 1
ATOM 537 C C . HIS A 1 69 ? -32.285 -10.666 17.624 1.00 14.07 69 HIS A C 1
ATOM 538 O O . HIS A 1 69 ? -32.660 -10.559 16.457 1.00 18.40 69 HIS A O 1
ATOM 545 N N . ALA A 1 70 ? -32.610 -11.702 18.399 1.00 12.43 70 ALA A N 1
ATOM 546 C CA . ALA A 1 70 ? -33.521 -12.741 17.928 1.00 11.30 70 ALA A CA 1
ATOM 547 C C . ALA A 1 70 ? -34.920 -12.158 17.790 1.00 12.29 70 ALA A C 1
ATOM 548 O O . ALA A 1 70 ? -35.638 -12.458 16.834 1.00 16.22 70 ALA A O 1
ATOM 550 N N . ILE A 1 71 ? -35.296 -11.302 18.730 1.00 11.84 71 ILE A N 1
ATOM 551 C CA . ILE A 1 71 ? -36.641 -10.723 18.725 1.00 10.91 71 ILE A CA 1
ATOM 552 C C . ILE A 1 71 ? -36.831 -9.828 17.514 1.00 12.97 71 ILE A C 1
ATOM 553 O O . ILE A 1 71 ? -37.853 -9.918 16.814 1.00 13.52 71 ILE A O 1
ATOM 558 N N . ILE A 1 72 ? -35.862 -8.962 17.243 1.00 13.48 72 ILE A N 1
ATOM 559 C CA . ILE A 1 72 ? -36.101 -7.972 16.196 1.00 17.84 72 ILE A CA 1
ATOM 560 C C . ILE A 1 72 ? -35.995 -8.604 14.803 1.00 16.90 72 ILE A C 1
ATOM 561 O O . ILE A 1 72 ? -36.703 -8.190 13.879 1.00 15.90 72 ILE A O 1
ATOM 566 N N . ALA A 1 73 ? -35.167 -9.635 14.654 1.00 15.59 73 ALA A N 1
ATOM 567 C CA . ALA A 1 73 ? -35.166 -10.410 13.406 1.00 19.12 73 ALA A CA 1
ATOM 568 C C . ALA A 1 73 ? -36.516 -11.116 13.216 1.00 17.83 73 ALA A C 1
ATOM 569 O O . ALA A 1 73 ? -37.077 -11.145 12.116 1.00 19.00 73 ALA A O 1
ATOM 571 N N . TYR A 1 74 ? -37.056 -11.651 14.300 1.00 13.71 74 TYR A N 1
ATOM 572 C CA . TYR A 1 74 ? -38.367 -12.295 14.264 1.00 12.38 74 TYR A CA 1
ATOM 573 C C . TYR A 1 74 ? -39.459 -11.306 13.857 1.00 18.82 74 TYR A C 1
ATOM 574 O O . TYR A 1 74 ? -40.295 -11.599 12.996 1.00 18.67 74 TYR A O 1
ATOM 583 N N . LEU A 1 75 ? -39.449 -10.130 14.473 1.00 16.40 75 LEU A N 1
ATOM 584 C CA . LEU A 1 75 ? -40.483 -9.128 14.192 1.00 17.21 75 LEU A CA 1
ATOM 585 C C . LEU A 1 75 ? -40.475 -8.726 12.722 1.00 17.36 75 LEU A C 1
ATOM 586 O O . LEU A 1 75 ? -41.523 -8.666 12.080 1.00 17.28 75 LEU A O 1
ATOM 591 N N . VAL A 1 76 ? -39.297 -8.451 12.176 1.00 14.78 76 VAL A N 1
ATOM 592 C CA . VAL A 1 76 ? -39.228 -8.018 10.789 1.00 15.64 76 VAL A CA 1
ATOM 593 C C . VAL A 1 76 ? -39.640 -9.156 9.860 1.00 20.49 76 VAL A C 1
ATOM 594 O O . VAL A 1 76 ? -40.449 -8.961 8.951 1.00 20.66 76 VAL A O 1
ATOM 598 N N . SER A 1 77 ? -39.129 -10.353 10.114 1.00 15.45 77 SER A N 1
ATOM 599 C CA . SER A 1 77 ? -39.436 -11.476 9.232 1.00 15.16 77 SER A CA 1
ATOM 600 C C . SER A 1 77 ? -40.927 -11.816 9.238 1.00 20.09 77 SER A C 1
ATOM 601 O O . SER A 1 77 ? -41.479 -12.182 8.204 1.00 25.00 77 SER A O 1
ATOM 604 N N . LYS A 1 78 ? -41.592 -11.657 10.380 1.00 18.14 78 LYS A N 1
ATOM 605 C CA . LYS A 1 78 ? -42.991 -12.054 10.492 1.00 21.02 78 LYS A CA 1
ATOM 606 C C . LYS A 1 78 ? -43.986 -10.942 10.157 1.00 21.27 78 LYS A C 1
ATOM 607 O O . LYS A 1 78 ? -45.049 -11.211 9.592 1.00 23.54 78 LYS A O 1
ATOM 613 N N . TYR A 1 79 ? -43.658 -9.696 10.487 1.00 21.44 79 TYR A N 1
ATOM 614 C CA . TYR A 1 79 ? -44.657 -8.631 10.405 1.00 19.96 79 TYR A CA 1
ATOM 615 C C . TYR A 1 79 ? -44.367 -7.507 9.401 1.00 26.14 79 TYR A C 1
ATOM 616 O O . TYR A 1 79 ? -45.282 -6.778 9.019 1.00 30.44 79 TYR A O 1
ATOM 625 N N . ALA A 1 80 ? -43.125 -7.361 8.951 1.00 22.40 80 ALA A N 1
ATOM 626 C CA . ALA A 1 80 ? -42.808 -6.262 8.039 1.00 20.01 80 ALA A CA 1
ATOM 627 C C . ALA A 1 80 ? -43.401 -6.476 6.652 1.00 22.59 80 ALA A C 1
ATOM 628 O O . ALA A 1 80 ? -43.565 -7.612 6.210 1.00 24.09 80 ALA A O 1
ATOM 630 N N . ASP A 1 81 ? -43.685 -5.366 5.974 1.00 26.70 81 ASP A N 1
ATOM 631 C CA . ASP A 1 81 ? -44.236 -5.366 4.621 1.00 35.77 81 ASP A CA 1
ATOM 632 C C . ASP A 1 81 ? -43.195 -5.785 3.596 1.00 31.07 81 ASP A C 1
ATOM 633 O O . ASP A 1 81 ? -43.536 -6.285 2.530 1.00 33.26 81 ASP A O 1
ATOM 638 N N . SER A 1 82 ? -41.926 -5.549 3.918 1.00 27.37 82 SER A N 1
ATOM 639 C CA . SER A 1 82 ? -40.820 -5.922 3.046 1.00 25.07 82 SER A CA 1
ATOM 640 C C . SER A 1 82 ? -39.644 -6.277 3.935 1.00 21.97 82 SER A C 1
ATOM 641 O O . SER A 1 82 ? -39.715 -6.088 5.136 1.00 22.79 82 SER A O 1
ATOM 644 N N . ASP A 1 83 ? -38.560 -6.753 3.336 1.00 24.32 83 ASP A N 1
ATOM 645 C CA . ASP A 1 83 ? -37.378 -7.132 4.111 1.00 20.74 83 ASP A CA 1
ATOM 646 C C . ASP A 1 83 ? -36.397 -5.977 4.270 1.00 24.46 83 ASP A C 1
ATOM 647 O O . ASP A 1 83 ? -35.224 -6.193 4.584 1.00 23.39 83 ASP A O 1
ATOM 652 N N . ALA A 1 84 ? -36.877 -4.754 4.067 1.00 22.65 84 ALA A N 1
ATOM 653 C CA . ALA A 1 84 ? -36.013 -3.576 4.091 1.00 22.45 84 ALA A CA 1
ATOM 654 C C . ALA A 1 84 ? -35.138 -3.520 5.344 1.00 19.85 84 ALA A C 1
ATOM 655 O O . ALA A 1 84 ? -33.933 -3.308 5.260 1.00 21.58 84 ALA A O 1
ATOM 657 N N . LEU A 1 85 ? -35.746 -3.734 6.503 1.00 18.27 85 LEU A N 1
ATOM 658 C CA . LEU A 1 85 ? -35.009 -3.641 7.764 1.00 17.25 85 LEU A CA 1
ATOM 659 C C . LEU A 1 85 ? -34.128 -4.851 8.062 1.00 18.76 85 LEU A C 1
ATOM 660 O O . LEU A 1 85 ? -33.292 -4.795 8.964 1.00 20.60 85 LEU A O 1
ATOM 665 N N . TYR A 1 86 ? -34.329 -5.943 7.333 1.00 16.00 86 TYR A N 1
ATOM 666 C CA . TYR A 1 86 ? -33.550 -7.159 7.536 1.00 16.07 86 TYR A CA 1
ATOM 667 C C . TYR A 1 86 ? -33.484 -7.953 6.228 1.00 21.77 86 TYR A C 1
ATOM 668 O O . TYR A 1 86 ? -34.145 -8.989 6.086 1.00 20.06 86 TYR A O 1
ATOM 677 N N . PRO A 1 87 ? -32.689 -7.460 5.261 1.00 21.78 87 PRO A N 1
ATOM 678 C CA . PRO A 1 87 ? -32.662 -8.023 3.905 1.00 21.82 87 PRO A CA 1
ATOM 679 C C . PRO A 1 87 ? -32.333 -9.515 3.887 1.00 21.74 87 PRO A C 1
ATOM 680 O O . PRO A 1 87 ? -31.468 -9.996 4.620 1.00 21.62 87 PRO A O 1
ATOM 684 N N . LYS A 1 88 ? -33.050 -10.247 3.045 1.00 23.52 88 LYS A N 1
ATOM 685 C CA . LYS A 1 88 ? -32.924 -11.695 2.988 1.00 26.30 88 LYS A CA 1
ATOM 686 C C . LYS A 1 88 ? -31.781 -12.155 2.091 1.00 28.28 88 LYS A C 1
ATOM 687 O O . LYS A 1 88 ? -31.301 -13.280 2.225 1.00 26.32 88 LYS A O 1
ATOM 693 N N . ASP A 1 89 ? -31.347 -11.288 1.182 1.00 19.74 89 ASP A N 1
ATOM 694 C CA . ASP A 1 89 ? -30.191 -11.588 0.342 1.00 24.70 89 ASP A CA 1
ATOM 695 C C . ASP A 1 89 ? -29.012 -12.035 1.211 1.00 27.57 89 ASP A C 1
ATOM 696 O O . ASP A 1 89 ? -28.574 -11.286 2.076 1.00 28.71 89 ASP A O 1
ATOM 701 N N . PRO A 1 90 ? -28.518 -13.266 0.997 1.00 26.73 90 PRO A N 1
ATOM 702 C CA . PRO A 1 90 ? -27.553 -13.850 1.942 1.00 25.11 90 PRO A CA 1
ATOM 703 C C . PRO A 1 90 ? -26.333 -12.973 2.194 1.00 28.62 90 PRO A C 1
ATOM 704 O O . PRO A 1 90 ? -25.868 -12.896 3.330 1.00 22.26 90 PRO A O 1
ATOM 708 N N . LEU A 1 91 ? -25.838 -12.312 1.158 1.00 26.15 91 LEU A N 1
ATOM 709 C CA . LEU A 1 91 ? -24.664 -11.468 1.311 1.00 27.88 91 LEU A CA 1
ATOM 710 C C . LEU A 1 91 ? -24.985 -10.195 2.107 1.00 26.79 91 LEU A C 1
ATOM 711 O O . LEU A 1 91 ? -24.263 -9.837 3.037 1.00 21.25 91 LEU A O 1
ATOM 716 N N . LYS A 1 92 ? -26.071 -9.512 1.757 1.00 24.43 92 LYS A N 1
ATOM 717 C CA . LYS A 1 92 ? -26.474 -8.337 2.530 1.00 22.23 92 LYS A CA 1
ATOM 718 C C . LYS A 1 92 ? -26.811 -8.736 3.968 1.00 19.09 92 LYS A C 1
ATOM 719 O O . LYS A 1 92 ? -26.509 -8.009 4.916 1.00 17.80 92 LYS A O 1
ATOM 725 N N . ARG A 1 93 ? -27.453 -9.893 4.111 1.00 17.71 93 ARG A N 1
ATOM 726 C CA . ARG A 1 93 ? -27.859 -10.409 5.407 1.00 16.90 93 ARG A CA 1
ATOM 727 C C . ARG A 1 93 ? -26.628 -10.700 6.272 1.00 16.20 93 ARG A C 1
ATOM 728 O O . ARG A 1 93 ? -26.643 -10.466 7.476 1.00 18.42 93 ARG A O 1
ATOM 736 N N . ALA A 1 94 ? -25.561 -11.181 5.642 1.00 14.80 94 ALA A N 1
ATOM 737 C CA . ALA A 1 94 ? -24.340 -11.508 6.371 1.00 17.57 94 ALA A CA 1
ATOM 738 C C . ALA A 1 94 ? -23.691 -10.274 7.001 1.00 20.35 94 ALA A C 1
ATOM 739 O O . ALA A 1 94 ? -23.112 -10.376 8.071 1.00 17.48 94 ALA A O 1
ATOM 741 N N . VAL A 1 95 ? -23.776 -9.118 6.348 1.00 15.49 95 VAL A N 1
ATOM 742 C CA . VAL A 1 95 ? -23.273 -7.892 6.963 1.00 20.01 95 VAL A CA 1
ATOM 743 C C . VAL A 1 95 ? -24.118 -7.487 8.177 1.00 16.78 95 VAL A C 1
ATOM 744 O O . VAL A 1 95 ? -23.588 -7.154 9.236 1.00 17.04 95 VAL A O 1
ATOM 748 N N . VAL A 1 96 ? -25.434 -7.523 8.023 1.00 14.23 96 VAL A N 1
ATOM 749 C CA . VAL A 1 96 ? -26.324 -7.194 9.127 1.00 14.70 96 VAL A CA 1
ATOM 750 C C . VAL A 1 96 ? -26.088 -8.151 10.294 1.00 14.88 96 VAL A C 1
ATOM 751 O O . VAL A 1 96 ? -25.969 -7.722 11.431 1.00 15.83 96 VAL A O 1
ATOM 755 N N . ASP A 1 97 ? -26.006 -9.446 10.005 1.00 15.35 97 ASP A N 1
ATOM 756 C CA . ASP A 1 97 ? -25.786 -10.452 11.041 1.00 13.83 97 ASP A CA 1
ATOM 757 C C . ASP A 1 97 ? -24.431 -10.223 11.750 1.00 17.55 97 ASP A C 1
ATOM 758 O O . ASP A 1 97 ? -24.351 -10.344 12.968 1.00 15.19 97 ASP A O 1
ATOM 763 N N . GLN A 1 98 ? -23.378 -9.891 11.005 1.00 13.17 98 GLN A N 1
ATOM 764 C CA . GLN A 1 98 ? -22.088 -9.619 11.659 1.00 11.89 98 GLN A CA 1
ATOM 765 C C . GLN A 1 98 ? -22.219 -8.431 12.605 1.00 13.97 98 GLN A C 1
ATOM 766 O O . GLN A 1 98 ? -21.708 -8.479 13.719 1.00 14.78 98 GLN A O 1
ATOM 772 N N . ARG A 1 99 ? -22.910 -7.374 12.184 1.00 14.59 99 ARG A N 1
ATOM 773 C CA . ARG A 1 99 ? -23.069 -6.209 13.061 1.00 14.31 99 ARG A CA 1
ATOM 774 C C . ARG A 1 99 ? -23.881 -6.559 14.317 1.00 13.88 99 ARG A C 1
ATOM 775 O O . ARG A 1 99 ? -23.574 -6.096 15.411 1.00 13.87 99 ARG A O 1
ATOM 783 N N . LEU A 1 100 ? -24.921 -7.372 14.153 1.00 13.99 100 LEU A N 1
ATOM 784 C CA . LEU A 1 100 ? -25.755 -7.759 15.283 1.00 12.64 100 LEU A CA 1
ATOM 785 C C . LEU A 1 100 ? -24.955 -8.572 16.282 1.00 13.25 100 LEU A C 1
ATOM 786 O O . LEU A 1 100 ? -25.027 -8.343 17.486 1.00 13.98 100 LEU A O 1
ATOM 791 N N . HIS A 1 101 ? -24.172 -9.520 15.786 1.00 12.45 101 HIS A N 1
ATOM 792 C CA . HIS A 1 101 ? -23.372 -10.339 16.699 1.00 13.61 101 HIS A CA 1
ATOM 793 C C . HIS A 1 101 ? -22.221 -9.551 17.320 1.00 15.21 101 HIS A C 1
ATOM 794 O O . HIS A 1 101 ? -21.828 -9.812 18.456 1.00 13.00 101 HIS A O 1
ATOM 801 N N . PHE A 1 102 ? -21.705 -8.573 16.585 1.00 13.32 102 PHE A N 1
ATOM 802 C CA . PHE A 1 102 ? -20.731 -7.633 17.126 1.00 15.35 102 PHE A CA 1
ATOM 803 C C . PHE A 1 102 ? -21.354 -6.892 18.320 1.00 13.88 102 PHE A C 1
ATOM 804 O O . PHE A 1 102 ? -20.731 -6.712 19.358 1.00 13.32 102 PHE A O 1
ATOM 812 N N . GLU A 1 103 ? -22.615 -6.498 18.185 1.00 14.08 103 GLU A N 1
ATOM 813 C CA . GLU A 1 103 ? -23.299 -5.835 19.284 1.00 14.82 103 GLU A CA 1
ATOM 814 C C . GLU A 1 103 ? -23.469 -6.750 20.497 1.00 16.36 103 GLU A C 1
ATOM 815 O O . GLU A 1 103 ? -23.256 -6.315 21.629 1.00 15.19 103 GLU A O 1
ATOM 821 N N . SER A 1 104 ? -23.850 -8.007 20.260 1.00 14.55 104 SER A N 1
ATOM 822 C CA . SER A 1 104 ? -24.062 -8.973 21.334 1.00 11.95 104 SER A CA 1
ATOM 823 C C . SER A 1 104 ? -22.833 -9.167 22.196 1.00 12.42 104 SER A C 1
ATOM 824 O O . SER A 1 104 ? -22.922 -9.170 23.431 1.00 13.03 104 SER A O 1
ATOM 827 N N . GLY A 1 105 ? -21.696 -9.344 21.534 1.00 15.90 105 GLY A N 1
ATOM 828 C CA . GLY A 1 105 ? -20.486 -9.726 22.232 1.00 15.83 105 GLY A CA 1
ATOM 829 C C . GLY A 1 105 ? -19.570 -8.558 22.559 1.00 15.69 105 GLY A C 1
ATOM 830 O O . GLY A 1 105 ? -19.425 -8.180 23.721 1.00 16.48 105 GLY A O 1
ATOM 831 N N . VAL A 1 106 ? -18.938 -8.001 21.536 1.00 13.92 106 VAL A N 1
ATOM 832 C CA . VAL A 1 106 ? -17.977 -6.917 21.732 1.00 11.72 106 VAL A CA 1
ATOM 833 C C . VAL A 1 106 ? -18.593 -5.698 22.438 1.00 15.12 106 VAL A C 1
ATOM 834 O O . VAL A 1 106 ? -17.989 -5.143 23.363 1.00 15.61 106 VAL A O 1
ATOM 838 N N . VAL A 1 107 ? -19.787 -5.279 22.023 1.00 14.01 107 VAL A N 1
ATOM 839 C CA . VAL A 1 107 ? -20.370 -4.070 22.602 1.00 13.75 107 VAL A CA 1
ATOM 840 C C . VAL A 1 107 ? -21.110 -4.321 23.913 1.00 13.78 107 VAL A C 1
ATOM 841 O O . VAL A 1 107 ? -20.716 -3.805 24.951 1.00 15.03 107 VAL A O 1
ATOM 845 N N . PHE A 1 108 ? -22.180 -5.113 23.887 1.00 13.38 108 PHE A N 1
ATOM 846 C CA . PHE A 1 108 ? -22.974 -5.258 25.092 1.00 14.73 108 PHE A CA 1
ATOM 847 C C . PHE A 1 108 ? -22.298 -6.102 26.178 1.00 14.86 108 PHE A C 1
ATOM 848 O O . PHE A 1 108 ? -22.106 -5.632 27.294 1.00 16.59 108 PHE A O 1
ATOM 856 N N . ALA A 1 109 ? -21.972 -7.355 25.871 1.00 15.41 109 ALA A N 1
ATOM 857 C CA . ALA A 1 109 ? -21.403 -8.242 26.880 1.00 12.96 109 ALA A CA 1
ATOM 858 C C . ALA A 1 109 ? -20.091 -7.684 27.420 1.00 20.91 109 ALA A C 1
ATOM 859 O O . ALA A 1 109 ? -19.942 -7.482 28.627 1.00 16.85 109 ALA A O 1
ATOM 861 N N . ASN A 1 110 ? -19.150 -7.429 26.521 1.00 15.74 110 ASN A N 1
ATOM 862 C CA . ASN A 1 110 ? -17.824 -6.989 26.963 1.00 16.21 110 ASN A CA 1
ATOM 863 C C . ASN A 1 110 ? -17.715 -5.509 27.314 1.00 18.35 110 ASN A C 1
ATOM 864 O O . ASN A 1 110 ? -16.864 -5.119 28.134 1.00 20.62 110 ASN A O 1
ATOM 869 N N . GLY A 1 111 ? -18.558 -4.684 26.700 1.00 17.45 111 GLY A N 1
ATOM 870 C CA . GLY A 1 111 ? -18.480 -3.245 26.884 1.00 17.82 111 GLY A CA 1
ATOM 871 C C . GLY A 1 111 ? -19.365 -2.712 27.996 1.00 20.48 111 GLY A C 1
ATOM 872 O O . GLY A 1 111 ? -18.915 -1.944 28.845 1.00 21.03 111 GLY A O 1
ATOM 873 N N . ILE A 1 112 ? -20.620 -3.139 28.009 1.00 17.02 112 ILE A N 1
ATOM 874 C CA . ILE A 1 112 ? -21.607 -2.564 28.912 1.00 17.37 112 ILE A CA 1
ATOM 875 C C . ILE A 1 112 ? -21.902 -3.424 30.135 1.00 17.27 112 ILE A C 1
ATOM 876 O O . ILE A 1 112 ? -21.789 -2.956 31.263 1.00 18.45 112 ILE A O 1
ATOM 881 N N . ARG A 1 113 ? -22.289 -4.678 29.923 1.00 17.50 113 ARG A N 1
ATOM 882 C CA . ARG A 1 113 ? -22.683 -5.524 31.048 1.00 16.28 113 ARG A CA 1
ATOM 883 C C . ARG A 1 113 ? -21.503 -5.805 31.989 1.00 19.73 113 ARG A C 1
ATOM 884 O O . ARG A 1 113 ? -21.679 -6.011 33.194 1.00 21.18 113 ARG A O 1
ATOM 892 N N . SER A 1 114 ? -20.303 -5.800 31.424 1.00 17.31 114 SER A N 1
ATOM 893 C CA . SER A 1 114 ? -19.081 -5.942 32.209 1.00 19.20 114 SER A CA 1
ATOM 894 C C . SER A 1 114 ? -19.006 -4.875 33.303 1.00 24.64 114 SER A C 1
ATOM 895 O O . SER A 1 114 ? -18.652 -5.165 34.444 1.00 29.47 114 SER A O 1
ATOM 898 N N . ILE A 1 115 ? -19.353 -3.641 32.954 1.00 18.03 115 ILE A N 1
ATOM 899 C CA . ILE A 1 115 ? -19.331 -2.548 33.921 1.00 19.17 115 ILE A CA 1
ATOM 900 C C . ILE A 1 115 ? -20.614 -2.530 34.751 1.00 20.72 115 ILE A C 1
ATOM 901 O O . ILE A 1 115 ? -20.571 -2.342 35.962 1.00 22.63 115 ILE A O 1
ATOM 906 N N . SER A 1 116 ? -21.752 -2.749 34.099 1.00 21.75 116 SER A N 1
ATOM 907 C CA . SER A 1 116 ? -23.037 -2.686 34.783 1.00 25.52 116 SER A CA 1
ATOM 908 C C . SER A 1 116 ? -23.117 -3.627 35.971 1.00 26.97 116 SER A C 1
ATOM 909 O O . SER A 1 116 ? -23.542 -3.230 37.057 1.00 28.37 116 SER A O 1
ATOM 912 N N . LYS A 1 117 ? -22.697 -4.869 35.771 1.00 27.56 117 LYS A N 1
ATOM 913 C CA . LYS A 1 117 ? -22.739 -5.848 36.848 1.00 35.30 117 LYS A CA 1
ATOM 914 C C . LYS A 1 117 ? -21.878 -5.426 38.039 1.00 33.90 117 LYS A C 1
ATOM 915 O O . LYS A 1 117 ? -22.309 -5.533 39.184 1.00 43.15 117 LYS A O 1
ATOM 921 N N . SER A 1 118 ? -20.673 -4.938 37.769 1.00 28.28 118 SER A N 1
ATOM 922 C CA . SER A 1 118 ? -19.770 -4.490 38.831 1.00 33.78 118 SER A CA 1
ATOM 923 C C . SER A 1 118 ? -20.321 -3.276 39.573 1.00 36.76 118 SER A C 1
ATOM 924 O O . SER A 1 118 ? -20.344 -3.238 40.802 1.00 41.00 118 SER A O 1
ATOM 927 N N . VAL A 1 119 ? -20.765 -2.282 38.815 1.00 27.69 119 VAL A N 1
ATOM 928 C CA . VAL A 1 119 ? -21.134 -1.004 39.397 1.00 25.27 119 VAL A CA 1
ATOM 929 C C . VAL A 1 119 ? -22.578 -0.961 39.902 1.00 38.63 119 VAL A C 1
ATOM 930 O O . VAL A 1 119 ? -22.818 -0.554 41.035 1.00 40.80 119 VAL A O 1
ATOM 934 N N . LEU A 1 120 ? -23.536 -1.388 39.083 1.00 38.79 120 LEU A N 1
ATOM 935 C CA . LEU A 1 120 ? -24.948 -1.244 39.451 1.00 35.88 120 LEU A CA 1
ATOM 936 C C . LEU A 1 120 ? -25.407 -2.267 40.474 1.00 45.90 120 LEU A C 1
ATOM 937 O O . LEU A 1 120 ? -26.193 -1.951 41.365 1.00 52.51 120 LEU A O 1
ATOM 942 N N . PHE A 1 121 ? -24.920 -3.494 40.354 1.00 44.36 121 PHE A N 1
ATOM 943 C CA . PHE A 1 121 ? -25.473 -4.574 41.155 1.00 51.25 121 PHE A CA 1
ATOM 944 C C . PHE A 1 121 ? -24.502 -5.071 42.219 1.00 55.95 121 PHE A C 1
ATOM 945 O O . PHE A 1 121 ? -24.913 -5.703 43.189 1.00 59.85 121 PHE A O 1
ATOM 953 N N . GLN A 1 122 ? -23.219 -4.773 42.049 1.00 54.78 122 GLN A N 1
ATOM 954 C CA . GLN A 1 122 ? -22.222 -5.172 43.037 1.00 55.90 122 GLN A CA 1
ATOM 955 C C . GLN A 1 122 ? -21.606 -3.968 43.748 1.00 52.62 122 GLN A C 1
ATOM 956 O O . GLN A 1 122 ? -20.704 -4.116 44.569 1.00 53.96 122 GLN A O 1
ATOM 962 N N . GLY A 1 123 ? -22.099 -2.780 43.423 1.00 50.46 123 GLY A N 1
ATOM 963 C CA . GLY A 1 123 ? -21.741 -1.577 44.150 1.00 52.61 123 GLY A CA 1
ATOM 964 C C . GLY A 1 123 ? -20.287 -1.147 44.094 1.00 54.92 123 GLY A C 1
ATOM 965 O O . GLY A 1 123 ? -19.866 -0.304 44.883 1.00 57.61 123 GLY A O 1
ATOM 966 N N . GLN A 1 124 ? -19.514 -1.712 43.172 1.00 49.68 124 GLN A N 1
ATOM 967 C CA . GLN A 1 124 ? -18.135 -1.274 42.981 1.00 45.23 124 GLN A CA 1
ATOM 968 C C . GLN A 1 124 ? -18.104 0.161 42.480 1.00 37.84 124 GLN A C 1
ATOM 969 O O . GLN A 1 124 ? -18.979 0.576 41.728 1.00 37.16 124 GLN A O 1
ATOM 975 N N . THR A 1 125 ? -17.101 0.921 42.909 1.00 35.69 125 THR A N 1
ATOM 976 C CA . THR A 1 125 ? -16.992 2.319 42.502 1.00 38.65 125 THR A CA 1
ATOM 977 C C . THR A 1 125 ? -15.723 2.571 41.692 1.00 36.77 125 THR A C 1
ATOM 978 O O . THR A 1 125 ? -15.571 3.617 41.064 1.00 41.62 125 THR A O 1
ATOM 982 N N . LYS A 1 126 ? -14.806 1.612 41.720 1.00 34.70 126 LYS A N 1
ATOM 983 C CA . LYS A 1 126 ? -13.577 1.707 40.942 1.00 38.67 126 LYS A CA 1
ATOM 984 C C . LYS A 1 126 ? -13.588 0.656 39.849 1.00 42.58 126 LYS A C 1
ATOM 985 O O . LYS A 1 126 ? -13.720 -0.533 40.123 1.00 48.55 126 LYS A O 1
ATOM 991 N N . VAL A 1 127 ? -13.447 1.099 38.607 1.00 33.17 127 VAL A N 1
ATOM 992 C CA . VAL A 1 127 ? -13.497 0.189 37.474 1.00 29.85 127 VAL A CA 1
ATOM 993 C C . VAL A 1 127 ? -12.157 0.131 36.747 1.00 23.00 127 VAL A C 1
ATOM 994 O O . VAL A 1 127 ? -11.590 1.170 36.432 1.00 27.66 127 VAL A O 1
ATOM 998 N N . PRO A 1 128 ? -11.655 -1.086 36.469 1.00 24.97 128 PRO A N 1
ATOM 999 C CA . PRO A 1 128 ? -10.335 -1.258 35.842 1.00 27.82 128 PRO A CA 1
ATOM 1000 C C . PRO A 1 128 ? -10.196 -0.527 34.512 1.00 29.63 128 PRO A C 1
ATOM 1001 O O . PRO A 1 128 ? -11.176 -0.406 33.770 1.00 24.39 128 PRO A O 1
ATOM 1005 N N . LYS A 1 129 ? -8.986 -0.049 34.229 1.00 30.29 129 LYS A N 1
ATOM 1006 C CA . LYS A 1 129 ? -8.685 0.658 32.989 1.00 32.72 129 LYS A CA 1
ATOM 1007 C C . LYS A 1 129 ? -9.044 -0.172 31.751 1.00 29.71 129 LYS A C 1
ATOM 1008 O O . LYS A 1 129 ? -9.445 0.389 30.719 1.00 30.10 129 LYS A O 1
ATOM 1014 N N . GLU A 1 130 ? -8.906 -1.495 31.867 1.00 23.27 130 GLU A N 1
ATOM 1015 C CA . GLU A 1 130 ? -9.283 -2.434 30.819 1.00 25.14 130 GLU A CA 1
ATOM 1016 C C . GLU A 1 130 ? -10.678 -2.127 30.274 1.00 27.04 130 GLU A C 1
ATOM 1017 O O . GLU A 1 130 ? -10.937 -2.229 29.072 1.00 25.87 130 GLU A O 1
ATOM 1023 N N . ARG A 1 131 ? -11.582 -1.763 31.176 1.00 21.86 131 ARG A N 1
ATOM 1024 C CA . ARG A 1 131 ? -12.978 -1.543 30.781 1.00 20.23 131 ARG A CA 1
ATOM 1025 C C . ARG A 1 131 ? -13.144 -0.211 30.039 1.00 19.15 131 ARG A C 1
ATOM 1026 O O . ARG A 1 131 ? -14.018 -0.070 29.189 1.00 22.19 131 ARG A O 1
ATOM 1034 N N . TYR A 1 132 ? -12.309 0.773 30.360 1.00 17.79 132 TYR A N 1
ATOM 1035 C CA . TYR A 1 132 ? -12.301 2.026 29.604 1.00 21.72 132 TYR A CA 1
ATOM 1036 C C . TYR A 1 132 ? -11.757 1.783 28.196 1.00 21.32 132 TYR A C 1
ATOM 1037 O O . TYR A 1 132 ? -12.320 2.243 27.200 1.00 21.60 132 TYR A O 1
ATOM 1046 N N . ASP A 1 133 ? -10.642 1.063 28.124 1.00 20.50 133 ASP A N 1
ATOM 1047 C CA . ASP A 1 133 ? -10.007 0.768 26.846 1.00 23.98 133 ASP A CA 1
ATOM 1048 C C . ASP A 1 133 ? -10.952 0.008 25.917 1.00 24.54 133 ASP A C 1
ATOM 1049 O O . ASP A 1 133 ? -10.914 0.197 24.704 1.00 23.07 133 ASP A O 1
ATOM 1054 N N . ALA A 1 134 ? -11.793 -0.846 26.499 1.00 21.08 134 ALA A N 1
ATOM 1055 C CA . ALA A 1 134 ? -12.745 -1.636 25.728 1.00 23.71 134 ALA A CA 1
ATOM 1056 C C . ALA A 1 134 ? -13.782 -0.741 25.061 1.00 20.50 134 ALA A C 1
ATOM 1057 O O . ALA A 1 134 ? -14.211 -1.012 23.942 1.00 21.81 134 ALA A O 1
ATOM 1059 N N . ILE A 1 135 ? -14.186 0.326 25.747 1.00 20.01 135 ILE A N 1
ATOM 1060 C CA . ILE A 1 135 ? -15.184 1.233 25.192 1.00 17.67 135 ILE A CA 1
ATOM 1061 C C . ILE A 1 135 ? -14.538 2.026 24.051 1.00 19.10 135 ILE A C 1
ATOM 1062 O O . ILE A 1 135 ? -15.130 2.206 22.994 1.00 17.27 135 ILE A O 1
ATOM 1067 N N . ILE A 1 136 ? -13.308 2.491 24.252 1.00 19.11 136 ILE A N 1
ATOM 1068 C CA . ILE A 1 136 ? -12.619 3.206 23.191 1.00 21.65 136 ILE A CA 1
ATOM 1069 C C . ILE A 1 136 ? -12.461 2.314 21.949 1.00 22.12 136 ILE A C 1
ATOM 1070 O O . ILE A 1 136 ? -12.608 2.779 20.815 1.00 20.43 136 ILE A O 1
ATOM 1075 N N . GLU A 1 137 ? -12.201 1.027 22.155 1.00 20.42 137 GLU A N 1
ATOM 1076 C CA . GLU A 1 137 ? -12.058 0.121 21.022 1.00 23.25 137 GLU A CA 1
ATOM 1077 C C . GLU A 1 137 ? -13.390 -0.048 20.292 1.00 22.32 137 GLU A C 1
ATOM 1078 O O . GLU A 1 137 ? -13.422 -0.178 19.066 1.00 19.89 137 GLU A O 1
ATOM 1084 N N . ILE A 1 138 ? -14.486 -0.034 21.044 1.00 17.94 138 ILE A N 1
ATOM 1085 C CA . ILE A 1 138 ? -15.809 -0.125 20.432 1.00 17.74 138 ILE A CA 1
ATOM 1086 C C . ILE A 1 138 ? -16.040 1.097 19.544 1.00 16.71 138 ILE A C 1
ATOM 1087 O O . ILE A 1 138 ? -16.434 0.959 18.387 1.00 18.99 138 ILE A O 1
ATOM 1092 N N . TYR A 1 139 ? -15.762 2.284 20.078 1.00 15.67 139 TYR A N 1
ATOM 1093 C CA . TYR A 1 139 ? -15.886 3.512 19.294 1.00 19.04 139 TYR A CA 1
ATOM 1094 C C . TYR A 1 139 ? -15.010 3.446 18.037 1.00 20.67 139 TYR A C 1
ATOM 1095 O O . TYR A 1 139 ? -15.447 3.807 16.951 1.00 19.00 139 TYR A O 1
ATOM 1104 N N . ASP A 1 140 ? -13.766 2.990 18.187 1.00 19.42 140 ASP A N 1
ATOM 1105 C CA . ASP A 1 140 ? -12.868 2.854 17.037 1.00 19.61 140 ASP A CA 1
ATOM 1106 C C . ASP A 1 140 ? -13.429 1.931 15.954 1.00 21.15 140 ASP A C 1
ATOM 1107 O O . ASP A 1 140 ? -13.412 2.278 14.770 1.00 21.57 140 ASP A O 1
ATOM 1112 N N . PHE A 1 141 ? -13.947 0.771 16.365 1.00 20.41 141 PHE A N 1
ATOM 1113 C CA . PHE A 1 141 ? -14.539 -0.194 15.436 1.00 18.53 141 PHE A CA 1
ATOM 1114 C C . PHE A 1 141 ? -15.784 0.367 14.736 1.00 18.91 141 PHE A C 1
ATOM 1115 O O . PHE A 1 141 ? -15.941 0.211 13.525 1.00 19.86 141 PHE A O 1
ATOM 1123 N N . VAL A 1 142 ? -16.673 1.004 15.494 1.00 17.94 142 VAL A N 1
ATOM 1124 C CA . VAL A 1 142 ? -17.914 1.527 14.904 1.00 17.59 142 VAL A CA 1
ATOM 1125 C C . VAL A 1 142 ? -17.623 2.646 13.908 1.00 22.57 142 VAL A C 1
ATOM 1126 O O . VAL A 1 142 ? -18.262 2.737 12.855 1.00 19.48 142 VAL A O 1
ATOM 1130 N N . GLU A 1 143 ? -16.643 3.483 14.234 1.00 18.42 143 GLU A N 1
ATOM 1131 C CA . GLU A 1 143 ? -16.205 4.531 13.316 1.00 22.50 143 GLU A CA 1
ATOM 1132 C C . GLU A 1 143 ? -15.725 3.928 11.992 1.00 26.17 143 GLU A C 1
ATOM 1133 O O . GLU A 1 143 ? -16.057 4.425 10.910 1.00 25.36 143 GLU A O 1
ATOM 1139 N N . THR A 1 144 ? -14.953 2.848 12.081 1.00 20.28 144 THR A N 1
ATOM 1140 C CA . THR A 1 144 ? -14.470 2.150 10.898 1.00 21.47 144 THR A CA 1
ATOM 1141 C C . THR A 1 144 ? -15.620 1.525 10.117 1.00 21.09 144 THR A C 1
ATOM 1142 O O . THR A 1 144 ? -15.657 1.595 8.886 1.00 23.65 144 THR A O 1
ATOM 1146 N N . PHE A 1 145 ? -16.560 0.922 10.838 1.00 22.10 145 PHE A N 1
ATOM 1147 C CA . PHE A 1 145 ? -17.711 0.278 10.204 1.00 20.88 145 PHE A CA 1
ATOM 1148 C C . PHE A 1 145 ? -18.577 1.263 9.415 1.00 27.04 145 PHE A C 1
ATOM 1149 O O . PHE A 1 145 ? -19.233 0.876 8.454 1.00 24.31 145 PHE A O 1
ATOM 1157 N N . LEU A 1 146 ? -18.601 2.522 9.841 1.00 21.47 146 LEU A N 1
ATOM 1158 C CA . LEU A 1 146 ? -19.424 3.535 9.185 1.00 21.08 146 LEU A CA 1
ATOM 1159 C C . LEU A 1 146 ? -18.733 4.178 7.984 1.00 25.48 146 LEU A C 1
ATOM 1160 O O . LEU A 1 146 ? -19.308 5.040 7.330 1.00 29.15 146 LEU A O 1
ATOM 1165 N N . LYS A 1 147 ? -17.505 3.758 7.696 1.00 25.56 147 LYS A N 1
ATOM 1166 C CA . LYS A 1 147 ? -16.729 4.371 6.619 1.00 27.83 147 LYS A CA 1
ATOM 1167 C C . LYS A 1 147 ? -17.431 4.263 5.263 1.00 31.77 147 LYS A C 1
ATOM 1168 O O . LYS A 1 147 ? -17.701 3.167 4.770 1.00 27.24 147 LYS A O 1
ATOM 1174 N N . GLY A 1 148 ? -17.745 5.413 4.677 1.00 28.66 148 GLY A N 1
ATOM 1175 C CA . GLY A 1 148 ? -18.305 5.455 3.339 1.00 28.61 148 GLY A CA 1
ATOM 1176 C C . GLY A 1 148 ? -19.780 5.116 3.209 1.00 34.94 148 GLY A C 1
ATOM 1177 O O . GLY A 1 148 ? -20.278 4.949 2.100 1.00 32.23 148 GLY A O 1
ATOM 1178 N N . GLN A 1 149 ? -20.488 5.012 4.327 1.00 32.89 149 GLN A N 1
ATOM 1179 C CA . GLN A 1 149 ? -21.919 4.749 4.257 1.00 33.67 149 GLN A CA 1
ATOM 1180 C C . GLN A 1 149 ? -22.680 5.475 5.365 1.00 29.15 149 GLN A C 1
ATOM 1181 O O . GLN A 1 149 ? -22.100 5.902 6.362 1.00 31.51 149 GLN A O 1
ATOM 1187 N N . ASP A 1 150 ? -23.986 5.629 5.176 1.00 24.00 150 ASP A N 1
ATOM 1188 C CA . ASP A 1 150 ? -24.787 6.408 6.106 1.00 27.59 150 ASP A CA 1
ATOM 1189 C C . ASP A 1 150 ? -25.330 5.551 7.239 1.00 27.30 150 ASP A C 1
ATOM 1190 O O . ASP A 1 150 ? -25.681 6.067 8.302 1.00 27.60 150 ASP A O 1
ATOM 1195 N N . TYR A 1 151 ? -25.384 4.244 7.011 1.00 25.34 151 TYR A N 1
ATOM 1196 C CA . TYR A 1 151 ? -25.909 3.317 8.011 1.00 22.78 151 TYR A CA 1
ATOM 1197 C C . TYR A 1 151 ? -24.863 2.282 8.404 1.00 24.45 151 TYR A C 1
ATOM 1198 O O . TYR A 1 151 ? -23.843 2.139 7.737 1.00 23.90 151 TYR A O 1
ATOM 1207 N N . ILE A 1 152 ? -25.112 1.550 9.482 1.00 18.54 152 ILE A N 1
ATOM 1208 C CA . ILE A 1 152 ? -24.060 0.709 10.046 1.00 16.19 152 ILE A CA 1
ATOM 1209 C C . ILE A 1 152 ? -23.792 -0.556 9.216 1.00 24.12 152 ILE A C 1
ATOM 1210 O O . ILE A 1 152 ? -22.690 -1.109 9.265 1.00 22.03 152 ILE A O 1
ATOM 1215 N N . ALA A 1 153 ? -24.772 -1.006 8.434 1.00 24.57 153 ALA A N 1
ATOM 1216 C CA . ALA A 1 153 ? -24.600 -2.246 7.677 1.00 21.26 153 ALA A CA 1
ATOM 1217 C C . ALA A 1 153 ? -24.829 -2.071 6.182 1.00 33.74 153 ALA A C 1
ATOM 1218 O O . ALA A 1 153 ? -25.136 -3.035 5.482 1.00 44.73 153 ALA A O 1
ATOM 1220 N N . GLY A 1 154 ? -24.674 -0.848 5.692 1.00 27.91 154 GLY A N 1
ATOM 1221 C CA . GLY A 1 154 ? -24.851 -0.583 4.275 1.00 31.52 154 GLY A CA 1
ATOM 1222 C C . GLY A 1 154 ? -25.560 0.724 3.995 1.00 30.87 154 GLY A C 1
ATOM 1223 O O . GLY A 1 154 ? -25.423 1.698 4.735 1.00 27.62 154 GLY A O 1
ATOM 1224 N N . ASN A 1 155 ? -26.342 0.741 2.923 1.00 28.21 155 ASN A N 1
ATOM 1225 C CA . ASN A 1 155 ? -26.919 1.986 2.438 1.00 29.61 155 ASN A CA 1
ATOM 1226 C C . ASN A 1 155 ? -28.374 2.177 2.838 1.00 26.32 155 ASN A C 1
ATOM 1227 O O . ASN A 1 155 ? -29.030 3.105 2.378 1.00 30.91 155 ASN A O 1
ATOM 1232 N N . GLN A 1 156 ? -28.882 1.305 3.697 1.00 23.86 156 GLN A N 1
ATOM 1233 C CA . GLN A 1 156 ? -30.260 1.436 4.148 1.00 27.39 156 GLN A CA 1
ATOM 1234 C C . GLN A 1 156 ? -30.375 1.147 5.644 1.00 26.20 156 GLN A C 1
ATOM 1235 O O . GLN A 1 156 ? -29.559 0.418 6.216 1.00 22.37 156 GLN A O 1
ATOM 1241 N N . LEU A 1 157 ? -31.380 1.747 6.268 1.00 24.61 157 LEU A N 1
ATOM 1242 C CA . LEU A 1 157 ? -31.704 1.488 7.662 1.00 21.93 157 LEU A CA 1
ATOM 1243 C C . LEU A 1 157 ? -32.001 0.007 7.884 1.00 19.96 157 LEU A C 1
ATOM 1244 O O . LEU A 1 157 ? -32.824 -0.583 7.174 1.00 21.67 157 LEU A O 1
ATOM 1249 N N . THR A 1 158 ? -31.337 -0.603 8.860 1.00 18.72 158 THR A N 1
ATOM 1250 C CA . THR A 1 158 ? -31.667 -1.982 9.225 1.00 21.24 158 THR A CA 1
ATOM 1251 C C . THR A 1 158 ? -31.766 -2.160 10.735 1.00 19.18 158 THR A C 1
ATOM 1252 O O . THR A 1 158 ? -31.444 -1.250 11.510 1.00 17.23 158 THR A O 1
ATOM 1256 N N . ILE A 1 159 ? -32.191 -3.343 11.161 1.00 15.69 159 ILE A N 1
ATOM 1257 C CA . ILE A 1 159 ? -32.191 -3.659 12.584 1.00 14.72 159 ILE A CA 1
ATOM 1258 C C . ILE A 1 159 ? -30.786 -3.594 13.190 1.00 16.51 159 ILE A C 1
ATOM 1259 O O . ILE A 1 159 ? -30.660 -3.515 14.411 1.00 17.10 159 ILE A O 1
ATOM 1264 N N . ALA A 1 160 ? -29.739 -3.614 12.363 1.00 14.28 160 ALA A N 1
ATOM 1265 C CA . ALA A 1 160 ? -28.382 -3.440 12.912 1.00 16.63 160 ALA A CA 1
ATOM 1266 C C . ALA A 1 160 ? -28.214 -2.028 13.447 1.00 17.62 160 ALA A C 1
ATOM 1267 O O . ALA A 1 160 ? -27.514 -1.814 14.433 1.00 15.45 160 ALA A O 1
ATOM 1269 N N . ASP A 1 161 ? -28.862 -1.062 12.801 1.00 14.84 161 ASP A N 1
ATOM 1270 C CA . ASP A 1 161 ? -28.812 0.314 13.289 1.00 16.48 161 ASP A CA 1
ATOM 1271 C C . ASP A 1 161 ? -29.532 0.444 14.623 1.00 15.74 161 ASP A C 1
ATOM 1272 O O . ASP A 1 161 ? -29.045 1.129 15.509 1.00 16.16 161 ASP A O 1
ATOM 1277 N N . PHE A 1 162 ? -30.684 -0.210 14.761 1.00 14.81 162 PHE A N 1
ATOM 1278 C CA . PHE A 1 162 ? -31.443 -0.140 16.013 1.00 15.13 162 PHE A CA 1
ATOM 1279 C C . PHE A 1 162 ? -30.678 -0.767 17.157 1.00 17.74 162 PHE A C 1
ATOM 1280 O O . PHE A 1 162 ? -30.564 -0.196 18.238 1.00 16.99 162 PHE A O 1
ATOM 1288 N N . SER A 1 163 ? -30.129 -1.946 16.900 1.00 14.67 163 SER A N 1
ATOM 1289 C CA . SER A 1 163 ? -29.342 -2.659 17.895 1.00 14.79 163 SER A CA 1
ATOM 1290 C C . SER A 1 163 ? -28.121 -1.854 18.319 1.00 17.13 163 SER A C 1
ATOM 1291 O O . SER A 1 163 ? -27.909 -1.598 19.509 1.00 15.19 163 SER A O 1
ATOM 1294 N N . LEU A 1 164 ? -27.318 -1.440 17.350 1.00 13.40 164 LEU A N 1
ATOM 1295 C CA . LEU A 1 164 ? -26.098 -0.729 17.711 1.00 15.38 164 LEU A CA 1
ATOM 1296 C C . LEU A 1 164 ? -26.328 0.689 18.238 1.00 15.22 164 LEU A C 1
ATOM 1297 O O . LEU A 1 164 ? -25.574 1.138 19.081 1.00 18.40 164 LEU A O 1
ATOM 1302 N N . VAL A 1 165 ? -27.360 1.407 17.793 1.00 15.99 165 VAL A N 1
ATOM 1303 C CA . VAL A 1 165 ? -27.532 2.743 18.367 1.00 14.70 165 VAL A CA 1
ATOM 1304 C C . VAL A 1 165 ? -28.040 2.668 19.815 1.00 16.28 165 VAL A C 1
ATOM 1305 O O . VAL A 1 165 ? -27.729 3.543 20.622 1.00 18.27 165 VAL A O 1
ATOM 1309 N N . SER A 1 166 ? -28.803 1.627 20.156 1.00 15.12 166 SER A N 1
ATOM 1310 C CA . SER A 1 166 ? -29.299 1.480 21.522 1.00 15.49 166 SER A CA 1
ATOM 1311 C C . SER A 1 166 ? -28.142 1.316 22.501 1.00 18.56 166 SER A C 1
ATOM 1312 O O . SER A 1 166 ? -28.159 1.859 23.609 1.00 18.06 166 SER A O 1
ATOM 1315 N N . SER A 1 167 ? -27.120 0.583 22.078 1.00 15.69 167 SER A N 1
ATOM 1316 C CA . SER A 1 167 ? -25.975 0.348 22.945 1.00 16.29 167 SER A CA 1
ATOM 1317 C C . SER A 1 167 ? -24.892 1.416 22.796 1.00 16.96 167 SER A C 1
ATOM 1318 O O . SER A 1 167 ? -24.372 1.904 23.797 1.00 16.52 167 SER A O 1
ATOM 1321 N N . VAL A 1 168 ? -24.549 1.782 21.566 1.00 13.57 168 VAL A N 1
ATOM 1322 C CA . VAL A 1 168 ? -23.480 2.771 21.366 1.00 15.69 168 VAL A CA 1
ATOM 1323 C C . VAL A 1 168 ? -23.857 4.141 21.957 1.00 16.73 168 VAL A C 1
ATOM 1324 O O . VAL A 1 168 ? -23.023 4.795 22.586 1.00 20.15 168 VAL A O 1
ATOM 1328 N N . ALA A 1 169 ? -25.115 4.561 21.819 1.00 17.27 169 ALA A N 1
ATOM 1329 C CA . ALA A 1 169 ? -25.545 5.815 22.450 1.00 17.80 169 ALA A CA 1
ATOM 1330 C C . ALA A 1 169 ? -25.467 5.723 23.977 1.00 22.75 169 ALA A C 1
ATOM 1331 O O . ALA A 1 169 ? -25.281 6.734 24.662 1.00 22.92 169 ALA A O 1
ATOM 1333 N N . SER A 1 170 ? -25.599 4.504 24.501 1.00 18.20 170 SER A N 1
ATOM 1334 C CA . SER A 1 170 ? -25.565 4.261 25.944 1.00 15.75 170 SER A CA 1
ATOM 1335 C C . SER A 1 170 ? -24.156 4.364 26.498 1.00 15.66 170 SER A C 1
ATOM 1336 O O . SER A 1 170 ? -23.983 4.505 27.706 1.00 21.38 170 SER A O 1
ATOM 1339 N N . LEU A 1 171 ? -23.160 4.260 25.623 1.00 15.96 171 LEU A N 1
ATOM 1340 C CA . LEU A 1 171 ? -21.763 4.251 26.066 1.00 17.94 171 LEU A CA 1
ATOM 1341 C C . LEU A 1 171 ? -21.359 5.598 26.648 1.00 23.25 171 LEU A C 1
ATOM 1342 O O . LEU A 1 171 ? -20.378 5.688 27.393 1.00 24.40 171 LEU A O 1
ATOM 1347 N N . GLU A 1 172 ? -22.123 6.637 26.312 1.00 18.83 172 GLU A N 1
ATOM 1348 C CA . GLU A 1 172 ? -21.963 7.953 26.930 1.00 23.90 172 GLU A CA 1
ATOM 1349 C C . GLU A 1 172 ? -22.024 7.877 28.460 1.00 25.40 172 GLU A C 1
ATOM 1350 O O . GLU A 1 172 ? -21.442 8.715 29.153 1.00 28.99 172 GLU A O 1
ATOM 1356 N N . ALA A 1 173 ? -22.719 6.869 28.984 1.00 24.26 173 ALA A N 1
ATOM 1357 C CA . ALA A 1 173 ? -22.768 6.634 30.430 1.00 25.82 173 ALA A CA 1
ATOM 1358 C C . ALA A 1 173 ? -21.386 6.369 31.016 1.00 30.32 173 ALA A C 1
ATOM 1359 O O . ALA A 1 173 ? -21.157 6.609 32.203 1.00 31.35 173 ALA A O 1
ATOM 1361 N N . PHE A 1 174 ? -20.466 5.870 30.191 1.00 24.09 174 PHE A N 1
ATOM 1362 C CA . PHE A 1 174 ? -19.127 5.519 30.663 1.00 29.20 174 PHE A CA 1
ATOM 1363 C C . PHE A 1 174 ? -18.061 6.441 30.104 1.00 33.37 174 PHE A C 1
ATOM 1364 O O . PHE A 1 174 ? -17.187 6.928 30.833 1.00 28.26 174 PHE A O 1
ATOM 1372 N N . VAL A 1 175 ? -18.124 6.661 28.796 1.00 28.56 175 VAL A N 1
ATOM 1373 C CA . VAL A 1 175 ? -17.162 7.498 28.101 1.00 27.17 175 VAL A CA 1
ATOM 1374 C C . VAL A 1 175 ? -17.882 8.419 27.136 1.00 29.14 175 VAL A C 1
ATOM 1375 O O . VAL A 1 175 ? -18.542 7.950 26.211 1.00 25.56 175 VAL A O 1
ATOM 1379 N N . ALA A 1 176 ? -17.760 9.726 27.344 1.00 30.80 176 ALA A N 1
ATOM 1380 C CA . ALA A 1 176 ? -18.393 10.682 26.446 1.00 31.07 176 ALA A CA 1
ATOM 1381 C C . ALA A 1 176 ? -17.826 10.513 25.044 1.00 32.60 176 ALA A C 1
ATOM 1382 O O . ALA A 1 176 ? -16.641 10.212 24.876 1.00 31.42 176 ALA A O 1
ATOM 1384 N N . LEU A 1 177 ? -18.683 10.691 24.044 1.00 27.64 177 LEU A N 1
ATOM 1385 C CA . LEU A 1 177 ? -18.284 10.533 22.653 1.00 25.76 177 LEU A CA 1
ATOM 1386 C C . LEU A 1 177 ? -17.648 11.815 22.131 1.00 27.79 177 LEU A C 1
ATOM 1387 O O . LEU A 1 177 ? -18.283 12.866 22.108 1.00 29.25 177 LEU A O 1
ATOM 1392 N N . ASP A 1 178 ? -16.386 11.716 21.731 1.00 30.70 178 ASP A N 1
ATOM 1393 C CA . ASP A 1 178 ? -15.664 12.828 21.125 1.00 29.17 178 ASP A CA 1
ATOM 1394 C C . ASP A 1 178 ? -15.945 12.848 19.627 1.00 30.90 178 ASP A C 1
ATOM 1395 O O . ASP A 1 178 ? -15.333 12.097 18.864 1.00 29.79 178 ASP A O 1
ATOM 1400 N N . THR A 1 179 ? -16.850 13.717 19.198 1.00 28.99 179 THR A N 1
ATOM 1401 C CA . THR A 1 179 ? -17.265 13.711 17.802 1.00 31.18 179 THR A CA 1
ATOM 1402 C C . THR A 1 179 ? -16.251 14.345 16.849 1.00 30.35 179 THR A C 1
ATOM 1403 O O . THR A 1 179 ? -16.443 14.314 15.637 1.00 38.83 179 THR A O 1
ATOM 1407 N N . THR A 1 180 ? -15.173 14.916 17.375 1.00 33.89 180 THR A N 1
ATOM 1408 C CA . THR A 1 180 ? -14.100 15.370 16.495 1.00 32.90 180 THR A CA 1
ATOM 1409 C C . THR A 1 180 ? -13.218 14.171 16.146 1.00 32.63 180 THR A C 1
ATOM 1410 O O . THR A 1 180 ? -12.767 14.020 15.009 1.00 34.37 180 THR A O 1
ATOM 1414 N N . LYS A 1 181 ? -13.013 13.289 17.115 1.00 29.07 181 LYS A N 1
ATOM 1415 C CA . LYS A 1 181 ? -12.318 12.041 16.846 1.00 32.12 181 LYS A CA 1
ATOM 1416 C C . LYS A 1 181 ? -13.236 11.037 16.160 1.00 30.39 181 LYS A C 1
ATOM 1417 O O . LYS A 1 181 ? -12.785 10.231 15.342 1.00 28.13 181 LYS A O 1
ATOM 1423 N N . TYR A 1 182 ? -14.525 11.088 16.492 1.00 23.84 182 TYR A N 1
ATOM 1424 C CA . TYR A 1 182 ? -15.488 10.153 15.917 1.00 22.91 182 TYR A CA 1
ATOM 1425 C C . TYR A 1 182 ? -16.630 10.857 15.193 1.00 25.84 182 TYR A C 1
ATOM 1426 O O . TYR A 1 182 ? -17.785 10.733 15.608 1.00 28.18 182 TYR A O 1
ATOM 1435 N N . PRO A 1 183 ? -16.319 11.581 14.100 1.00 28.10 183 PRO A N 1
ATOM 1436 C CA . PRO A 1 183 ? -17.364 12.338 13.405 1.00 28.02 183 PRO A CA 1
ATOM 1437 C C . PRO A 1 183 ? -18.414 11.450 12.740 1.00 25.23 183 PRO A C 1
ATOM 1438 O O . PRO A 1 183 ? -19.562 11.884 12.614 1.00 26.25 183 PRO A O 1
ATOM 1442 N N . ARG A 1 184 ? -18.052 10.236 12.331 1.00 26.22 184 ARG A N 1
ATOM 1443 C CA . ARG A 1 184 ? -19.032 9.371 11.682 1.00 26.20 184 ARG A CA 1
ATOM 1444 C C . ARG A 1 184 ? -20.061 8.875 12.690 1.00 22.77 184 ARG A C 1
ATOM 1445 O O . ARG A 1 184 ? -21.248 8.809 12.372 1.00 23.51 184 ARG A O 1
ATOM 1453 N N . ILE A 1 185 ? -19.615 8.520 13.897 1.00 23.66 185 ILE A N 1
ATOM 1454 C CA . ILE A 1 185 ? -20.553 8.047 14.915 1.00 23.62 185 ILE A CA 1
ATOM 1455 C C . ILE A 1 185 ? -21.508 9.172 15.304 1.00 22.27 185 ILE A C 1
ATOM 1456 O O . ILE A 1 185 ? -22.716 8.962 15.414 1.00 22.89 185 ILE A O 1
ATOM 1461 N N . GLY A 1 186 ? -20.964 10.370 15.502 1.00 23.61 186 GLY A N 1
ATOM 1462 C CA . GLY A 1 186 ? -21.787 11.520 15.837 1.00 24.81 186 GLY A CA 1
ATOM 1463 C C . GLY A 1 186 ? -22.876 11.769 14.804 1.00 28.30 186 GLY A C 1
ATOM 1464 O O . GLY A 1 186 ? -24.034 12.030 15.145 1.00 24.21 186 GLY A O 1
ATOM 1465 N N . ALA A 1 187 ? -22.508 11.679 13.532 1.00 23.03 187 ALA A N 1
ATOM 1466 C CA . ALA A 1 187 ? -23.448 11.954 12.452 1.00 23.00 187 ALA A CA 1
ATOM 1467 C C . ALA A 1 187 ? -24.511 10.873 12.364 1.00 22.81 187 ALA A C 1
ATOM 1468 O O . ALA A 1 187 ? -25.679 11.153 12.104 1.00 28.07 187 ALA A O 1
ATOM 1470 N N . TRP A 1 188 ? -24.080 9.635 12.562 1.00 21.17 188 TRP A N 1
ATOM 1471 C CA . TRP A 1 188 ? -24.955 8.477 12.485 1.00 20.21 188 TRP A CA 1
ATOM 1472 C C . TRP A 1 188 ? -26.013 8.520 13.586 1.00 21.31 188 TRP A C 1
ATOM 1473 O O . TRP A 1 188 ? -27.195 8.300 13.322 1.00 22.61 188 TRP A O 1
ATOM 1484 N N . ILE A 1 189 ? -25.591 8.812 14.815 1.00 21.56 189 ILE A N 1
ATOM 1485 C CA . ILE A 1 189 ? -26.527 8.956 15.927 1.00 25.32 189 ILE A CA 1
ATOM 1486 C C . ILE A 1 189 ? -27.493 10.101 15.652 1.00 23.58 189 ILE A C 1
ATOM 1487 O O . ILE A 1 189 ? -28.695 9.977 15.880 1.00 24.90 189 ILE A O 1
ATOM 1492 N N . LYS A 1 190 ? -26.965 11.209 15.142 1.00 22.40 190 LYS A N 1
ATOM 1493 C CA . LYS A 1 190 ? -27.797 12.357 14.801 1.00 27.12 190 LYS A CA 1
ATOM 1494 C C . LYS A 1 190 ? -28.816 12.001 13.727 1.00 25.29 190 LYS A C 1
ATOM 1495 O O . LYS A 1 190 ? -29.966 12.403 13.801 1.00 24.53 190 LYS A O 1
ATOM 1501 N N . LYS A 1 191 ? -28.391 11.221 12.745 1.00 23.38 191 LYS A N 1
ATOM 1502 C CA . LYS A 1 191 ? -29.296 10.777 11.690 1.00 25.94 191 LYS A CA 1
ATOM 1503 C C . LYS A 1 191 ? -30.432 9.915 12.234 1.00 26.92 191 LYS A C 1
ATOM 1504 O O . LYS A 1 191 ? -31.587 10.067 11.832 1.00 26.71 191 LYS A O 1
ATOM 1510 N N . LEU A 1 192 ? -30.112 9.005 13.145 1.00 21.43 192 LEU A N 1
ATOM 1511 C CA . LEU A 1 192 ? -31.150 8.146 13.714 1.00 17.59 192 LEU A CA 1
ATOM 1512 C C . LEU A 1 192 ? -32.077 8.942 14.636 1.00 20.11 192 LEU A C 1
ATOM 1513 O O . LEU A 1 192 ? -33.264 8.617 14.778 1.00 19.48 192 LEU A O 1
ATOM 1518 N N . GLU A 1 193 ? -31.534 9.989 15.255 1.00 18.34 193 GLU A N 1
ATOM 1519 C CA . GLU A 1 193 ? -32.321 10.838 16.144 1.00 20.79 193 GLU A CA 1
ATOM 1520 C C . GLU A 1 193 ? -33.391 11.612 15.379 1.00 23.88 193 GLU A C 1
ATOM 1521 O O . GLU A 1 193 ? -34.318 12.151 15.979 1.00 26.42 193 GLU A O 1
ATOM 1527 N N . GLN A 1 194 ? -33.257 11.667 14.057 1.00 23.55 194 GLN A N 1
ATOM 1528 C CA . GLN A 1 194 ? -34.249 12.336 13.220 1.00 25.33 194 GLN A CA 1
ATOM 1529 C C . GLN A 1 194 ? -35.492 11.482 13.052 1.00 22.54 194 GLN A C 1
ATOM 1530 O O . GLN A 1 194 ? -36.549 11.986 12.664 1.00 24.17 194 GLN A O 1
ATOM 1536 N N . LEU A 1 195 ? -35.371 10.184 13.301 1.00 21.71 195 LEU A N 1
ATOM 1537 C CA . LEU A 1 195 ? -36.552 9.315 13.218 1.00 20.99 195 LEU A CA 1
ATOM 1538 C C . LEU A 1 195 ? -37.581 9.788 14.234 1.00 22.40 195 LEU A C 1
ATOM 1539 O O . LEU A 1 195 ? -37.258 9.977 15.397 1.00 21.10 195 LEU A O 1
ATOM 1544 N N . PRO A 1 196 ? -38.825 10.006 13.791 1.00 20.78 196 PRO A N 1
ATOM 1545 C CA . PRO A 1 196 ? -39.809 10.593 14.704 1.00 22.55 196 PRO A CA 1
ATOM 1546 C C . PRO A 1 196 ? -40.079 9.709 15.916 1.00 21.19 196 PRO A C 1
ATOM 1547 O O . PRO A 1 196 ? -40.461 10.242 16.958 1.00 24.95 196 PRO A O 1
ATOM 1551 N N . TYR A 1 197 ? -39.856 8.399 15.794 1.00 18.17 197 TYR A N 1
ATOM 1552 C CA . TYR A 1 197 ? -40.091 7.497 16.918 1.00 18.05 197 TYR A CA 1
ATOM 1553 C C . TYR A 1 197 ? -38.881 7.317 17.829 1.00 19.41 197 TYR A C 1
ATOM 1554 O O . TYR A 1 197 ? -38.952 6.589 18.820 1.00 17.77 197 TYR A O 1
ATOM 1563 N N . TYR A 1 198 ? -37.777 7.976 17.502 1.00 15.32 198 TYR A N 1
ATOM 1564 C CA . TYR A 1 198 ? -36.548 7.770 18.260 1.00 19.38 198 TYR A CA 1
ATOM 1565 C C . TYR A 1 198 ? -36.642 8.225 19.721 1.00 18.33 198 TYR A C 1
ATOM 1566 O O . TYR A 1 198 ? -36.192 7.512 20.611 1.00 18.92 198 TYR A O 1
ATOM 1575 N N . GLU A 1 199 ? -37.200 9.414 19.966 1.00 20.12 199 GLU A N 1
ATOM 1576 C CA . GLU A 1 199 ? -37.228 9.963 21.325 1.00 18.46 199 GLU A CA 1
ATOM 1577 C C . GLU A 1 199 ? -37.884 9.012 22.322 1.00 20.01 199 GLU A C 1
ATOM 1578 O O . GLU A 1 199 ? -37.370 8.786 23.416 1.00 21.06 199 GLU A O 1
ATOM 1584 N N . GLU A 1 200 ? -39.029 8.455 21.954 1.00 18.20 200 GLU A N 1
ATOM 1585 C CA . GLU A 1 200 ? -39.746 7.601 22.884 1.00 18.21 200 GLU A CA 1
ATOM 1586 C C . GLU A 1 200 ? -39.130 6.218 22.965 1.00 17.63 200 GLU A C 1
ATOM 1587 O O . GLU A 1 200 ? -39.120 5.586 24.027 1.00 23.32 200 GLU A O 1
ATOM 1593 N N . ALA A 1 201 ? -38.605 5.742 21.845 1.00 16.24 201 ALA A N 1
ATOM 1594 C CA . ALA A 1 201 ? -38.123 4.367 21.802 1.00 16.78 201 ALA A CA 1
ATOM 1595 C C . ALA A 1 201 ? -36.715 4.241 22.375 1.00 20.31 201 ALA A C 1
ATOM 1596 O O . ALA A 1 201 ? -36.413 3.262 23.049 1.00 21.14 201 ALA A O 1
ATOM 1598 N N . ASN A 1 202 ? -35.852 5.217 22.103 1.00 15.32 202 ASN A N 1
ATOM 1599 C CA . ASN A 1 202 ? -34.461 5.104 22.519 1.00 16.72 202 ASN A CA 1
ATOM 1600 C C . ASN A 1 202 ? -33.977 6.284 23.358 1.00 17.42 202 ASN A C 1
ATOM 1601 O O . ASN A 1 202 ? -33.233 6.101 24.335 1.00 18.83 202 ASN A O 1
ATOM 1606 N N . GLY A 1 203 ? -34.380 7.484 22.956 1.00 16.82 203 GLY A N 1
ATOM 1607 C CA . GLY A 1 203 ? -33.825 8.707 23.516 1.00 19.66 203 GLY A CA 1
ATOM 1608 C C . GLY A 1 203 ? -34.010 8.864 25.013 1.00 18.51 203 GLY A C 1
ATOM 1609 O O . GLY A 1 203 ? -33.048 9.116 25.733 1.00 19.78 203 GLY A O 1
ATOM 1610 N N . LYS A 1 204 ? -35.241 8.710 25.491 1.00 18.58 204 LYS A N 1
ATOM 1611 C CA . LYS A 1 204 ? -35.519 8.856 26.918 1.00 18.20 204 LYS A CA 1
ATOM 1612 C C . LYS A 1 204 ? -34.707 7.888 27.763 1.00 20.08 204 LYS A C 1
ATOM 1613 O O . LYS A 1 204 ? -34.184 8.265 28.809 1.00 21.55 204 LYS A O 1
ATOM 1619 N N . GLY A 1 205 ? -34.625 6.639 27.308 1.00 14.87 205 GLY A N 1
ATOM 1620 C CA . GLY A 1 205 ? -33.977 5.592 28.062 1.00 16.13 205 GLY A CA 1
ATOM 1621 C C . GLY A 1 205 ? -32.471 5.753 28.083 1.00 20.53 205 GLY A C 1
ATOM 1622 O O . GLY A 1 205 ? -31.833 5.397 29.072 1.00 19.77 205 GLY A O 1
ATOM 1623 N N . VAL A 1 206 ? -31.899 6.246 26.988 1.00 16.73 206 VAL A N 1
ATOM 1624 C CA . VAL A 1 206 ? -30.468 6.568 26.991 1.00 18.00 206 VAL A CA 1
ATOM 1625 C C . VAL A 1 206 ? -30.178 7.573 28.093 1.00 19.54 206 VAL A C 1
ATOM 1626 O O . VAL A 1 206 ? -29.271 7.375 28.894 1.00 21.81 206 VAL A O 1
ATOM 1630 N N . ARG A 1 207 ? -30.955 8.653 28.138 1.00 20.25 207 ARG A N 1
ATOM 1631 C CA . ARG A 1 207 ? -30.720 9.677 29.152 1.00 20.64 207 ARG A CA 1
ATOM 1632 C C . ARG A 1 207 ? -30.902 9.113 30.560 1.00 22.79 207 ARG A C 1
ATOM 1633 O O . ARG A 1 207 ? -30.132 9.437 31.470 1.00 23.34 207 ARG A O 1
ATOM 1641 N N . GLN A 1 208 ? -31.907 8.260 30.742 1.00 22.03 208 GLN A N 1
ATOM 1642 C CA . GLN A 1 208 ? -32.107 7.608 32.036 1.00 20.30 208 GLN A CA 1
ATOM 1643 C C . GLN A 1 208 ? -30.905 6.771 32.444 1.00 21.46 208 GLN A C 1
ATOM 1644 O O . GLN A 1 208 ? -30.473 6.824 33.599 1.00 22.87 208 GLN A O 1
ATOM 1650 N N . LEU A 1 209 ? -30.377 5.991 31.504 1.00 18.14 209 LEU A N 1
ATOM 1651 C CA . LEU A 1 209 ? -29.220 5.137 31.799 1.00 15.87 209 LEU A CA 1
ATOM 1652 C C . LEU A 1 209 ? -28.008 5.967 32.162 1.00 20.99 209 LEU A C 1
ATOM 1653 O O . LEU A 1 209 ? -27.296 5.660 33.115 1.00 20.76 209 LEU A O 1
ATOM 1658 N N . VAL A 1 210 ? -27.766 7.019 31.393 1.00 21.75 210 VAL A N 1
ATOM 1659 C CA . VAL A 1 210 ? -26.648 7.910 31.684 1.00 21.10 210 VAL A CA 1
ATOM 1660 C C . VAL A 1 210 ? -26.785 8.518 33.085 1.00 24.92 210 VAL A C 1
ATOM 1661 O O . VAL A 1 210 ? -25.807 8.598 33.831 1.00 28.50 210 VAL A O 1
ATOM 1665 N N . ALA A 1 211 ? -27.998 8.924 33.451 1.00 25.12 211 ALA A N 1
ATOM 1666 C CA . ALA A 1 211 ? -28.240 9.516 34.763 1.00 25.90 211 ALA A CA 1
ATOM 1667 C C . ALA A 1 211 ? -28.080 8.494 35.893 1.00 22.92 211 ALA A C 1
ATOM 1668 O O . ALA A 1 211 ? -27.628 8.833 36.989 1.00 26.30 211 ALA A O 1
ATOM 1670 N N . ILE A 1 212 ? -28.446 7.244 35.629 1.00 21.92 212 ILE A N 1
ATOM 1671 C CA . ILE A 1 212 ? -28.263 6.181 36.614 1.00 25.40 212 ILE A CA 1
ATOM 1672 C C . ILE A 1 212 ? -26.779 5.987 36.935 1.00 25.60 212 ILE A C 1
ATOM 1673 O O . ILE A 1 212 ? -26.391 5.877 38.098 1.00 26.79 212 ILE A O 1
ATOM 1678 N N . PHE A 1 213 ? -25.938 5.991 35.911 1.00 21.49 213 PHE A N 1
ATOM 1679 C CA . PHE A 1 213 ? -24.516 5.811 36.155 1.00 23.12 213 PHE A CA 1
ATOM 1680 C C . PHE A 1 213 ? -23.849 7.064 36.716 1.00 23.35 213 PHE A C 1
ATOM 1681 O O . PHE A 1 213 ? -22.907 6.964 37.507 1.00 25.50 213 PHE A O 1
ATOM 1689 N N . LYS A 1 214 ? -24.331 8.238 36.324 1.00 25.01 214 LYS A N 1
ATOM 1690 C CA . LYS A 1 214 ? -23.791 9.475 36.886 1.00 29.86 214 LYS A CA 1
ATOM 1691 C C . LYS A 1 214 ? -23.955 9.481 38.404 1.00 34.14 214 LYS A C 1
ATOM 1692 O O . LYS A 1 214 ? -23.046 9.892 39.135 1.00 31.39 214 LYS A O 1
ATOM 1698 N N . LYS A 1 215 ? -25.095 8.987 38.879 1.00 29.76 215 LYS A N 1
ATOM 1699 C CA . LYS A 1 215 ? -25.395 8.994 40.309 1.00 37.04 215 LYS A CA 1
ATOM 1700 C C . LYS A 1 215 ? -24.500 8.054 41.132 1.00 38.40 215 LYS A C 1
ATOM 1701 O O . LYS A 1 215 ? -24.260 8.312 42.311 1.00 36.70 215 LYS A O 1
ATOM 1707 N N . THR A 1 216 ? -24.006 6.975 40.523 1.00 32.54 216 THR A N 1
ATOM 1708 C CA . THR A 1 216 ? -23.183 6.010 41.258 1.00 27.60 216 THR A CA 1
ATOM 1709 C C . THR A 1 216 ? -21.806 6.560 41.609 1.00 34.28 216 THR A C 1
ATOM 1710 O O . THR A 1 216 ? -21.130 6.023 42.486 1.00 35.29 216 THR A O 1
ATOM 1714 N N . ASN A 1 217 ? -21.392 7.609 40.903 1.00 34.10 217 ASN A N 1
ATOM 1715 C CA . ASN A 1 217 ? -20.092 8.236 41.112 1.00 44.35 217 ASN A CA 1
ATOM 1716 C C . ASN A 1 217 ? -18.920 7.265 40.897 1.00 46.23 217 ASN A C 1
ATOM 1717 O O . ASN A 1 217 ? -17.878 7.381 41.542 1.00 46.37 217 ASN A O 1
ATOM 1722 N N . PHE A 1 218 ? -19.084 6.307 39.987 1.00 32.63 218 PHE A N 1
ATOM 1723 C CA . PHE A 1 218 ? -17.986 5.401 39.670 1.00 31.98 218 PHE A CA 1
ATOM 1724 C C . PHE A 1 218 ? -16.917 6.147 38.867 1.00 31.18 218 PHE A C 1
ATOM 1725 O O . PHE A 1 218 ? -17.226 7.113 38.175 1.00 32.92 218 PHE A O 1
ATOM 1733 N N . THR A 1 219 ? -15.663 5.709 38.975 1.00 31.18 219 THR A N 1
ATOM 1734 C CA . THR A 1 219 ? -14.591 6.210 38.115 1.00 27.43 219 THR A CA 1
ATOM 1735 C C . THR A 1 219 ? -13.734 5.062 37.573 1.00 31.11 219 THR A C 1
ATOM 1736 O O . THR A 1 219 ? -13.736 3.958 38.125 1.00 31.89 219 THR A O 1
ATOM 1740 N N . PHE A 1 220 ? -13.015 5.322 36.482 1.00 29.77 220 PHE A N 1
ATOM 1741 C CA . PHE A 1 220 ? -12.051 4.364 35.949 1.00 26.84 220 PHE A CA 1
ATOM 1742 C C . PHE A 1 220 ? -10.695 4.557 36.618 1.00 34.43 220 PHE A C 1
ATOM 1743 O O . PHE A 1 220 ? -10.302 5.680 36.930 1.00 34.47 220 PHE A O 1
ATOM 1751 N N . GLU A 1 221 ? -9.985 3.457 36.838 1.00 36.68 221 GLU A N 1
ATOM 1752 C CA . GLU A 1 221 ? -8.623 3.531 37.355 1.00 39.20 221 GLU A CA 1
ATOM 1753 C C . GLU A 1 221 ? -7.698 4.084 36.280 1.00 49.39 221 GLU A C 1
ATOM 1754 O O . GLU A 1 221 ? -7.933 3.886 35.087 1.00 51.71 221 GLU A O 1
ATOM 1760 N N . ALA A 1 222 ? -6.650 4.779 36.710 1.00 55.62 222 ALA A N 1
ATOM 1761 C CA . ALA A 1 222 ? -5.687 5.380 35.793 1.00 64.46 222 ALA A CA 1
ATOM 1762 C C . ALA A 1 222 ? -4.959 4.327 34.958 1.00 66.13 222 ALA A C 1
ATOM 1763 O O . ALA A 1 222 ? -4.642 3.241 35.443 1.00 67.23 222 ALA A O 1
ATOM 1765 N N . LYS B 1 3 ? 16.031 13.648 12.394 1.00 42.62 3 LYS B N 1
ATOM 1766 C CA . LYS B 1 3 ? 14.765 13.347 13.049 1.00 31.60 3 LYS B CA 1
ATOM 1767 C C . LYS B 1 3 ? 14.900 12.157 13.992 1.00 23.70 3 LYS B C 1
ATOM 1768 O O . LYS B 1 3 ? 15.174 11.044 13.562 1.00 26.70 3 LYS B O 1
ATOM 1774 N N . LEU B 1 4 ? 14.696 12.414 15.278 1.00 23.03 4 LEU B N 1
ATOM 1775 C CA . LEU B 1 4 ? 14.788 11.381 16.309 1.00 20.68 4 LEU B CA 1
ATOM 1776 C C . LEU B 1 4 ? 13.420 11.037 16.878 1.00 23.94 4 LEU B C 1
ATOM 1777 O O . LEU B 1 4 ? 12.622 11.934 17.176 1.00 23.96 4 LEU B O 1
ATOM 1782 N N . THR B 1 5 ? 13.150 9.741 17.026 1.00 21.16 5 THR B N 1
ATOM 1783 C CA . THR B 1 5 ? 11.941 9.279 17.699 1.00 24.25 5 THR B CA 1
ATOM 1784 C C . THR B 1 5 ? 12.305 8.285 18.794 1.00 20.40 5 THR B C 1
ATOM 1785 O O . THR B 1 5 ? 13.060 7.344 18.545 1.00 19.99 5 THR B O 1
ATOM 1789 N N . LEU B 1 6 ? 11.778 8.504 19.996 1.00 19.65 6 LEU B N 1
ATOM 1790 C CA . LEU B 1 6 ? 11.984 7.582 21.103 1.00 18.36 6 LEU B CA 1
ATOM 1791 C C . LEU B 1 6 ? 10.686 6.845 21.407 1.00 19.88 6 LEU B C 1
ATOM 1792 O O . LEU B 1 6 ? 9.673 7.467 21.722 1.00 21.54 6 LEU B O 1
ATOM 1797 N N . TYR B 1 7 ? 10.735 5.522 21.331 1.00 19.35 7 TYR B N 1
ATOM 1798 C CA . TYR B 1 7 ? 9.599 4.686 21.714 1.00 20.48 7 TYR B CA 1
ATOM 1799 C C . TYR B 1 7 ? 9.730 4.165 23.138 1.00 19.72 7 TYR B C 1
ATOM 1800 O O . TYR B 1 7 ? 10.692 3.476 23.466 1.00 18.12 7 TYR B O 1
ATOM 1809 N N . GLY B 1 8 ? 8.751 4.469 23.982 1.00 17.87 8 GLY B N 1
ATOM 1810 C CA . GLY B 1 8 ? 8.764 3.940 25.328 1.00 17.33 8 GLY B CA 1
ATOM 1811 C C . GLY B 1 8 ? 7.698 4.506 26.235 1.00 24.72 8 GLY B C 1
ATOM 1812 O O . GLY B 1 8 ? 6.649 4.976 25.770 1.00 23.85 8 GLY B O 1
ATOM 1813 N N . LEU B 1 9 ? 7.975 4.449 27.534 1.00 17.68 9 LEU B N 1
ATOM 1814 C CA . LEU B 1 9 ? 7.059 4.942 28.551 1.00 24.35 9 LEU B CA 1
ATOM 1815 C C . LEU B 1 9 ? 7.841 5.290 29.810 1.00 24.04 9 LEU B C 1
ATOM 1816 O O . LEU B 1 9 ? 8.877 4.693 30.092 1.00 21.28 9 LEU B O 1
ATOM 1821 N N . ASP B 1 10 ? 7.326 6.248 30.568 1.00 21.00 10 ASP B N 1
ATOM 1822 C CA . ASP B 1 10 ? 8.078 6.837 31.675 1.00 20.87 10 ASP B CA 1
ATOM 1823 C C . ASP B 1 10 ? 8.419 5.898 32.857 1.00 22.68 10 ASP B C 1
ATOM 1824 O O . ASP B 1 10 ? 9.481 6.047 33.464 1.00 21.99 10 ASP B O 1
ATOM 1829 N N . PRO B 1 11 ? 7.542 4.935 33.202 1.00 19.43 11 PRO B N 1
ATOM 1830 C CA . PRO B 1 11 ? 7.963 4.064 34.314 1.00 16.81 11 PRO B CA 1
ATOM 1831 C C . PRO B 1 11 ? 9.202 3.185 34.036 1.00 16.24 11 PRO B C 1
ATOM 1832 O O . PRO B 1 11 ? 9.831 2.705 34.975 1.00 19.72 11 PRO B O 1
ATOM 1836 N N . SER B 1 12 ? 9.536 2.980 32.767 1.00 17.64 12 SER B N 1
ATOM 1837 C CA . SER B 1 12 ? 10.616 2.064 32.384 1.00 17.26 12 SER B CA 1
ATOM 1838 C C . SER B 1 12 ? 12.018 2.624 32.642 1.00 17.93 12 SER B C 1
ATOM 1839 O O . SER B 1 12 ? 12.386 3.644 32.057 1.00 15.07 12 SER B O 1
ATOM 1842 N N . PRO B 1 13 ? 12.813 1.944 33.495 1.00 14.60 13 PRO B N 1
ATOM 1843 C CA . PRO B 1 13 ? 14.182 2.419 33.738 1.00 15.48 13 PRO B CA 1
ATOM 1844 C C . PRO B 1 13 ? 15.012 2.599 32.450 1.00 13.93 13 PRO B C 1
ATOM 1845 O O . PRO B 1 13 ? 15.583 3.679 32.284 1.00 15.49 13 PRO B O 1
ATOM 1849 N N . PRO B 1 14 ? 15.067 1.602 31.544 1.00 12.75 14 PRO B N 1
ATOM 1850 C CA . PRO B 1 14 ? 15.932 1.879 30.390 1.00 13.89 14 PRO B CA 1
ATOM 1851 C C . PRO B 1 14 ? 15.415 2.979 29.464 1.00 15.41 14 PRO B C 1
ATOM 1852 O O . PRO B 1 14 ? 16.220 3.628 28.798 1.00 13.87 14 PRO B O 1
ATOM 1856 N N . VAL B 1 15 ? 14.105 3.221 29.435 1.00 11.08 15 VAL B N 1
ATOM 1857 C CA . VAL B 1 15 ? 13.614 4.358 28.669 1.00 12.31 15 VAL B CA 1
ATOM 1858 C C . VAL B 1 15 ? 14.126 5.672 29.270 1.00 15.17 15 VAL B C 1
ATOM 1859 O O . VAL B 1 15 ? 14.551 6.579 28.552 1.00 14.87 15 VAL B O 1
ATOM 1863 N N . ARG B 1 16 ? 14.095 5.756 30.594 1.00 15.34 16 ARG B N 1
ATOM 1864 C CA . ARG B 1 16 ? 14.521 6.961 31.300 1.00 11.17 16 ARG B CA 1
ATOM 1865 C C . ARG B 1 16 ? 16.011 7.234 31.118 1.00 13.84 16 ARG B C 1
ATOM 1866 O O . ARG B 1 16 ? 16.419 8.386 31.052 1.00 14.70 16 ARG B O 1
ATOM 1874 N N . ALA B 1 17 ? 16.813 6.182 30.986 1.00 13.21 17 ALA B N 1
ATOM 1875 C CA . ALA B 1 17 ? 18.236 6.392 30.715 1.00 13.94 17 ALA B CA 1
ATOM 1876 C C . ALA B 1 17 ? 18.428 7.118 29.385 1.00 13.05 17 ALA B C 1
ATOM 1877 O O . ALA B 1 17 ? 19.305 7.964 29.253 1.00 14.91 17 ALA B O 1
ATOM 1879 N N . VAL B 1 18 ? 17.601 6.796 28.402 1.00 11.25 18 VAL B N 1
ATOM 1880 C CA . VAL B 1 18 ? 17.678 7.463 27.115 1.00 13.08 18 VAL B CA 1
ATOM 1881 C C . VAL B 1 18 ? 17.119 8.887 27.222 1.00 14.70 18 VAL B C 1
ATOM 1882 O O . VAL B 1 18 ? 17.686 9.821 26.649 1.00 14.66 18 VAL B O 1
ATOM 1886 N N . LYS B 1 19 ? 16.022 9.067 27.963 1.00 14.18 19 LYS B N 1
ATOM 1887 C CA . LYS B 1 19 ? 15.472 10.409 28.140 1.00 14.67 19 LYS B CA 1
ATOM 1888 C C . LYS B 1 19 ? 16.483 11.343 28.794 1.00 14.89 19 LYS B C 1
ATOM 1889 O O . LYS B 1 19 ? 16.596 12.509 28.411 1.00 17.54 19 LYS B O 1
ATOM 1895 N N . LEU B 1 20 ? 17.225 10.828 29.770 1.00 13.27 20 LEU B N 1
ATOM 1896 C CA . LEU B 1 20 ? 18.276 11.608 30.425 1.00 13.20 20 LEU B CA 1
ATOM 1897 C C . LEU B 1 20 ? 19.349 12.042 29.432 1.00 15.48 20 LEU B C 1
ATOM 1898 O O . LEU B 1 20 ? 19.789 13.185 29.439 1.00 15.12 20 LEU B O 1
ATOM 1903 N N . THR B 1 21 ? 19.765 11.111 28.586 1.00 16.94 21 THR B N 1
ATOM 1904 C CA . THR B 1 21 ? 20.832 11.363 27.627 1.00 18.23 21 THR B CA 1
ATOM 1905 C C . THR B 1 21 ? 20.385 12.344 26.561 1.00 15.50 21 THR B C 1
ATOM 1906 O O . THR B 1 21 ? 21.119 13.241 26.181 1.00 13.76 21 THR B O 1
ATOM 1910 N N . LEU B 1 22 ? 19.180 12.143 26.043 1.00 16.30 22 LEU B N 1
ATOM 1911 C CA . LEU B 1 22 ? 18.630 13.083 25.076 1.00 17.03 22 LEU B CA 1
ATOM 1912 C C . LEU B 1 22 ? 18.570 14.505 25.641 1.00 17.59 22 LEU B C 1
ATOM 1913 O O . LEU B 1 22 ? 18.937 15.464 24.956 1.00 18.69 22 LEU B O 1
ATOM 1918 N N . ALA B 1 23 ? 18.142 14.639 26.895 1.00 14.62 23 ALA B N 1
ATOM 1919 C CA . ALA B 1 23 ? 18.065 15.947 27.533 1.00 14.12 23 ALA B CA 1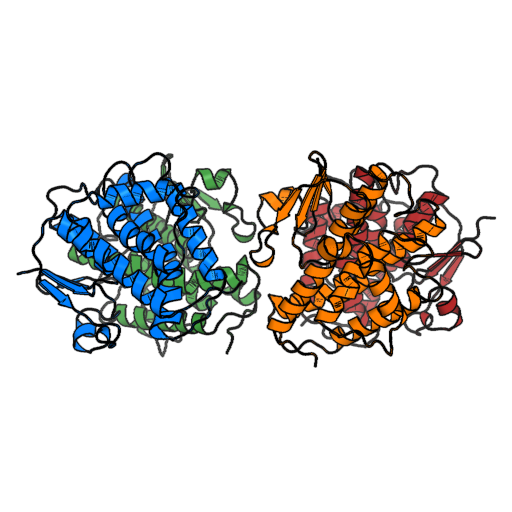
ATOM 1920 C C . ALA B 1 23 ? 19.459 16.537 27.760 1.00 16.92 23 ALA B C 1
ATOM 1921 O O . ALA B 1 23 ? 19.658 17.732 27.560 1.00 19.93 23 ALA B O 1
ATOM 1923 N N . ALA B 1 24 ? 20.412 15.706 28.184 1.00 17.42 24 ALA B N 1
ATOM 1924 C CA . ALA B 1 24 ? 21.790 16.157 28.406 1.00 17.33 24 ALA B CA 1
ATOM 1925 C C . ALA B 1 24 ? 22.419 16.694 27.124 1.00 19.50 24 ALA B C 1
ATOM 1926 O O . ALA B 1 24 ? 23.210 17.641 27.158 1.00 21.02 24 ALA B O 1
ATOM 1928 N N . LEU B 1 25 ? 22.083 16.072 25.999 1.00 16.21 25 LEU B N 1
ATOM 1929 C CA . LEU B 1 25 ? 22.626 16.462 24.704 1.00 16.67 25 LEU B CA 1
ATOM 1930 C C . LEU B 1 25 ? 21.804 17.567 24.044 1.00 20.95 25 LEU B C 1
ATOM 1931 O O . LEU B 1 25 ? 22.138 18.029 22.946 1.00 21.41 25 LEU B O 1
ATOM 1936 N N . ASN B 1 26 ? 20.738 17.979 24.730 1.00 18.03 26 ASN B N 1
ATOM 1937 C CA . ASN B 1 26 ? 19.776 18.966 24.235 1.00 24.23 26 ASN B CA 1
ATOM 1938 C C . ASN B 1 26 ? 19.248 18.625 22.842 1.00 23.71 26 ASN B C 1
ATOM 1939 O O . ASN B 1 26 ? 19.146 19.488 21.968 1.00 25.41 26 ASN B O 1
ATOM 1944 N N . LEU B 1 27 ? 18.921 17.355 22.634 1.00 23.33 27 LEU B N 1
ATOM 1945 C CA . LEU B 1 27 ? 18.441 16.906 21.340 1.00 22.53 27 LEU B CA 1
ATOM 1946 C C . LEU B 1 27 ? 16.926 16.911 21.315 1.00 23.95 27 LEU B C 1
ATOM 1947 O O . LEU B 1 27 ? 16.277 16.453 22.257 1.00 29.88 27 LEU B O 1
ATOM 1952 N N . THR B 1 28 ? 16.363 17.438 20.235 1.00 23.50 28 THR B N 1
ATOM 1953 C CA . THR B 1 28 ? 14.920 17.414 20.048 1.00 23.70 28 THR B CA 1
ATOM 1954 C C . THR B 1 28 ? 14.468 16.058 19.528 1.00 22.29 28 THR B C 1
ATOM 1955 O O . THR B 1 28 ? 15.099 15.497 18.635 1.00 23.51 28 THR B O 1
ATOM 1959 N N . TYR B 1 29 ? 13.371 15.539 20.071 1.00 20.92 29 TYR B N 1
ATOM 1960 C CA . TYR B 1 29 ? 12.871 14.250 19.622 1.00 19.93 29 TYR B CA 1
ATOM 1961 C C . TYR B 1 29 ? 11.376 14.087 19.848 1.00 23.28 29 TYR B C 1
ATOM 1962 O O . TYR B 1 29 ? 10.789 14.761 20.695 1.00 25.47 29 TYR B O 1
ATOM 1971 N N . GLU B 1 30 ? 10.766 13.193 19.075 1.00 25.29 30 GLU B N 1
ATOM 1972 C CA . GLU B 1 30 ? 9.371 12.829 19.294 1.00 24.51 30 GLU B CA 1
ATOM 1973 C C . GLU B 1 30 ? 9.297 11.627 20.225 1.00 25.34 30 GLU B C 1
ATOM 1974 O O . GLU B 1 30 ? 9.944 10.607 19.988 1.00 23.53 30 GLU B O 1
ATOM 1980 N N . TYR B 1 31 ? 8.521 11.767 21.293 1.00 24.99 31 TYR B N 1
ATOM 1981 C CA . TYR B 1 31 ? 8.339 10.703 22.272 1.00 22.55 31 TYR B CA 1
ATOM 1982 C C . TYR B 1 31 ? 7.041 9.961 21.955 1.00 27.57 31 TYR B C 1
ATOM 1983 O O . TYR B 1 31 ? 5.952 10.514 22.106 1.00 28.41 31 TYR B O 1
ATOM 1992 N N . VAL B 1 32 ? 7.156 8.722 21.486 1.00 22.94 32 VAL B N 1
ATOM 1993 C CA . VAL B 1 32 ? 5.980 7.925 21.154 1.00 23.58 32 VAL B CA 1
ATOM 1994 C C . VAL B 1 32 ? 5.715 6.893 22.235 1.00 22.47 32 VAL B C 1
ATOM 1995 O O . VAL B 1 32 ? 6.583 6.093 22.561 1.00 24.65 32 VAL B O 1
ATOM 1999 N N . ASN B 1 33 ? 4.508 6.904 22.783 1.00 24.76 33 ASN B N 1
ATOM 2000 C CA . ASN B 1 33 ? 4.184 5.981 23.855 1.00 26.59 33 ASN B CA 1
ATOM 2001 C C . ASN B 1 33 ? 3.991 4.567 23.334 1.00 26.66 33 ASN B C 1
ATOM 2002 O O . ASN B 1 33 ? 3.321 4.351 22.322 1.00 25.75 33 ASN B O 1
ATOM 2007 N N . VAL B 1 34 ? 4.600 3.609 24.018 1.00 26.52 34 VAL B N 1
ATOM 2008 C CA . VAL B 1 34 ? 4.346 2.205 23.747 1.00 26.99 34 VAL B CA 1
ATOM 2009 C C . VAL B 1 34 ? 3.764 1.599 25.014 1.00 27.70 34 VAL B C 1
ATOM 2010 O O . VAL B 1 34 ? 4.423 1.556 26.050 1.00 29.72 34 VAL B O 1
ATOM 2014 N N . ASP B 1 35 ? 2.507 1.172 24.933 1.00 25.60 35 ASP B N 1
ATOM 2015 C CA . ASP B 1 35 ? 1.785 0.668 26.094 1.00 28.49 35 ASP B CA 1
ATOM 2016 C C . ASP B 1 35 ? 2.111 -0.795 26.348 1.00 25.41 35 ASP B C 1
ATOM 2017 O O . ASP B 1 35 ? 1.475 -1.686 25.793 1.00 27.31 35 ASP B O 1
ATOM 2022 N N . ILE B 1 36 ? 3.110 -1.034 27.196 1.00 25.18 36 ILE B N 1
ATOM 2023 C CA . ILE B 1 36 ? 3.578 -2.381 27.475 1.00 20.30 36 ILE B CA 1
ATOM 2024 C C . ILE B 1 36 ? 2.548 -3.222 28.227 1.00 25.85 36 ILE B C 1
ATOM 2025 O O . ILE B 1 36 ? 2.489 -4.440 28.057 1.00 28.69 36 ILE B O 1
ATOM 2030 N N . VAL B 1 37 ? 1.738 -2.569 29.051 1.00 23.53 37 VAL B N 1
ATOM 2031 C CA . VAL B 1 37 ? 0.688 -3.264 29.781 1.00 27.54 37 VAL B CA 1
ATOM 2032 C C . VAL B 1 37 ? -0.313 -3.845 28.786 1.00 32.58 37 VAL B C 1
ATOM 2033 O O . VAL B 1 37 ? -0.793 -4.964 28.957 1.00 33.05 37 VAL B O 1
ATOM 2037 N N . ALA B 1 38 ? -0.576 -3.091 27.724 1.00 33.34 38 ALA B N 1
ATOM 2038 C CA . ALA B 1 38 ? -1.483 -3.526 26.662 1.00 33.58 38 ALA B CA 1
ATOM 2039 C C . ALA B 1 38 ? -0.769 -4.369 25.615 1.00 38.00 38 ALA B C 1
ATOM 2040 O O . ALA B 1 38 ? -1.365 -4.721 24.591 1.00 40.18 38 ALA B O 1
ATOM 2042 N N . ARG B 1 39 ? 0.507 -4.663 25.865 1.00 24.55 39 ARG B N 1
ATOM 2043 C CA . ARG B 1 39 ? 1.315 -5.500 24.980 1.00 22.25 39 ARG B CA 1
ATOM 2044 C C . ARG B 1 39 ? 1.427 -4.922 23.572 1.00 22.34 39 ARG B C 1
ATOM 2045 O O . ARG B 1 39 ? 1.507 -5.666 22.590 1.00 24.32 39 ARG B O 1
ATOM 2053 N N . ALA B 1 40 ? 1.445 -3.598 23.483 1.00 20.65 40 ALA B N 1
ATOM 2054 C CA . ALA B 1 40 ? 1.581 -2.909 22.209 1.00 24.05 40 ALA B CA 1
ATOM 2055 C C . ALA B 1 40 ? 2.899 -3.242 21.510 1.00 23.99 40 ALA B C 1
ATOM 2056 O O . ALA B 1 40 ? 3.002 -3.128 20.287 1.00 26.85 40 ALA B O 1
ATOM 2058 N N . GLN B 1 41 ? 3.906 -3.648 22.282 1.00 19.61 41 GLN B N 1
ATOM 2059 C CA . GLN B 1 41 ? 5.204 -3.973 21.701 1.00 18.14 41 GLN B CA 1
ATOM 2060 C C . GLN B 1 41 ? 5.185 -5.257 20.864 1.00 19.34 41 GLN B C 1
ATOM 2061 O O . GLN B 1 41 ? 6.130 -5.538 20.137 1.00 20.11 41 GLN B O 1
ATOM 2067 N N . LEU B 1 42 ? 4.109 -6.032 20.960 1.00 21.19 42 LEU B N 1
ATOM 2068 C CA . LEU B 1 42 ? 4.016 -7.282 20.202 1.00 21.18 42 LEU B CA 1
ATOM 2069 C C . LEU B 1 42 ? 3.239 -7.137 18.887 1.00 24.38 42 LEU B C 1
ATOM 2070 O O . LEU B 1 42 ? 3.025 -8.117 18.184 1.00 25.60 42 LEU B O 1
ATOM 2075 N N . SER B 1 43 ? 2.827 -5.923 18.551 1.00 22.38 43 SER B N 1
ATOM 2076 C CA . SER B 1 43 ? 2.207 -5.697 17.252 1.00 24.97 43 SER B CA 1
ATOM 2077 C C . SER B 1 43 ? 3.254 -5.879 16.161 1.00 23.06 43 SER B C 1
ATOM 2078 O O . SER B 1 43 ? 4.428 -5.573 16.366 1.00 22.16 43 SER B O 1
ATOM 2081 N N . PRO B 1 44 ? 2.839 -6.382 14.986 1.00 24.32 44 PRO B N 1
ATOM 2082 C CA . PRO B 1 44 ? 3.793 -6.609 13.891 1.00 25.60 44 PRO B CA 1
ATOM 2083 C C . PRO B 1 44 ? 4.539 -5.337 13.502 1.00 25.81 44 PRO B C 1
ATOM 2084 O O . PRO B 1 44 ? 5.707 -5.409 13.115 1.00 24.95 44 PRO B O 1
ATOM 2088 N N . GLU B 1 45 ? 3.885 -4.186 13.625 1.00 26.12 45 GLU B N 1
ATOM 2089 C CA . GLU B 1 45 ? 4.526 -2.925 13.256 1.00 28.59 45 GLU B CA 1
ATOM 2090 C C . GLU B 1 45 ? 5.668 -2.583 14.194 1.00 25.66 45 GLU B C 1
ATOM 2091 O O . GLU B 1 45 ? 6.696 -2.070 13.753 1.00 25.37 45 GLU B O 1
ATOM 2097 N N . TYR B 1 46 ? 5.493 -2.856 15.483 1.00 19.55 46 TYR B N 1
ATOM 2098 C CA . TYR B 1 46 ? 6.596 -2.617 16.415 1.00 17.84 46 TYR B CA 1
ATOM 2099 C C . TYR B 1 46 ? 7.693 -3.646 16.221 1.00 18.57 46 TYR B C 1
ATOM 2100 O O . TYR B 1 46 ? 8.869 -3.319 16.292 1.00 20.65 46 TYR B O 1
ATOM 2109 N N . LEU B 1 47 ? 7.308 -4.895 15.983 1.00 20.06 47 LEU B N 1
ATOM 2110 C CA . LEU B 1 47 ? 8.296 -5.951 15.741 1.00 23.60 47 LEU B CA 1
ATOM 2111 C C . LEU B 1 47 ? 9.207 -5.662 14.555 1.00 23.72 47 LEU B C 1
ATOM 2112 O O . LEU B 1 47 ? 10.370 -6.070 14.551 1.00 23.66 47 LEU B O 1
ATOM 2117 N N . GLU B 1 48 ? 8.685 -4.975 13.544 1.00 21.93 48 GLU B N 1
ATOM 2118 C CA . GLU B 1 48 ? 9.503 -4.617 12.390 1.00 20.92 48 GLU B CA 1
ATOM 2119 C C . GLU B 1 48 ? 10.584 -3.621 12.787 1.00 25.91 48 GLU B C 1
ATOM 2120 O O . GLU B 1 48 ? 11.661 -3.607 12.201 1.00 28.98 48 GLU B O 1
ATOM 2126 N N . LYS B 1 49 ? 10.292 -2.793 13.785 1.00 21.24 49 LYS B N 1
ATOM 2127 C CA . LYS B 1 49 ? 11.276 -1.844 14.314 1.00 21.10 49 LYS B CA 1
ATOM 2128 C C . LYS B 1 49 ? 12.268 -2.520 15.257 1.00 23.26 49 LYS B C 1
ATOM 2129 O O . LYS B 1 49 ? 13.464 -2.215 15.243 1.00 23.37 49 LYS B O 1
ATOM 2135 N N . ASN B 1 50 ? 11.767 -3.427 16.087 1.00 17.27 50 ASN B N 1
ATOM 2136 C CA . ASN B 1 50 ? 12.594 -4.064 17.117 1.00 18.22 50 ASN B CA 1
ATOM 2137 C C . ASN B 1 50 ? 12.127 -5.494 17.352 1.00 18.74 50 ASN B C 1
ATOM 2138 O O . ASN B 1 50 ? 11.172 -5.715 18.077 1.00 17.23 50 ASN B O 1
ATOM 2143 N N . PRO B 1 51 ? 12.820 -6.470 16.751 1.00 19.63 51 PRO B N 1
ATOM 2144 C CA . PRO B 1 51 ? 12.374 -7.864 16.852 1.00 20.70 51 PRO B CA 1
ATOM 2145 C C . PRO B 1 51 ? 12.484 -8.452 18.254 1.00 20.08 51 PRO B C 1
ATOM 2146 O O . PRO B 1 51 ? 11.874 -9.491 18.491 1.00 19.54 51 PRO B O 1
ATOM 2150 N N . GLN B 1 52 ? 13.241 -7.819 19.156 1.00 17.53 52 GLN B N 1
ATOM 2151 C CA . GLN B 1 52 ? 13.274 -8.251 20.551 1.00 15.04 52 GLN B CA 1
ATOM 2152 C C . GLN B 1 52 ? 12.060 -7.707 21.317 1.00 17.91 52 GLN B C 1
ATOM 2153 O O . GLN B 1 52 ? 11.834 -8.059 22.467 1.00 16.95 52 GLN B O 1
ATOM 2159 N N . HIS B 1 53 ? 11.285 -6.858 20.644 1.00 16.94 53 HIS B N 1
ATOM 2160 C CA . HIS B 1 53 ? 10.111 -6.168 21.187 1.00 17.59 53 HIS B CA 1
ATOM 2161 C C . HIS B 1 53 ? 10.297 -5.652 22.616 1.00 16.66 53 HIS B C 1
ATOM 2162 O O . HIS B 1 53 ? 9.495 -5.916 23.517 1.00 19.20 53 HIS B O 1
ATOM 2169 N N . THR B 1 54 ? 11.365 -4.886 22.803 1.00 15.02 54 THR B N 1
ATOM 2170 C CA . THR B 1 54 ? 11.567 -4.161 24.045 1.00 16.88 54 THR B CA 1
ATOM 2171 C C . THR B 1 54 ? 11.406 -2.662 23.848 1.00 17.37 54 THR B C 1
ATOM 2172 O O . THR B 1 54 ? 11.395 -2.175 22.723 1.00 18.61 54 THR B O 1
ATOM 2176 N N . VAL B 1 55 ? 11.278 -1.934 24.953 1.00 15.82 55 VAL B N 1
ATOM 2177 C CA . VAL B 1 55 ? 11.463 -0.490 24.936 1.00 14.26 55 VAL B CA 1
ATOM 2178 C C . VAL B 1 55 ? 12.660 -0.211 25.838 1.00 15.09 55 VAL B C 1
ATOM 2179 O O . VAL B 1 55 ? 12.873 -0.923 26.822 1.00 16.84 55 VAL B O 1
ATOM 2183 N N . PRO B 1 56 ? 13.454 0.823 25.519 1.00 16.24 56 PRO B N 1
ATOM 2184 C CA . PRO B 1 56 ? 13.309 1.794 24.434 1.00 17.01 56 PRO B CA 1
ATOM 2185 C C . PRO B 1 56 ? 13.732 1.297 23.059 1.00 15.94 56 PRO B C 1
ATOM 2186 O O . PRO B 1 56 ? 14.574 0.402 22.941 1.00 15.31 56 PRO B O 1
ATOM 2190 N N . THR B 1 57 ? 13.136 1.892 22.027 1.00 13.43 57 THR B N 1
ATOM 2191 C CA . THR B 1 57 ? 13.686 1.848 20.681 1.00 14.06 57 THR B CA 1
ATOM 2192 C C . THR B 1 57 ? 13.914 3.286 20.224 1.00 18.56 57 THR B C 1
ATOM 2193 O O . THR B 1 57 ? 13.109 4.166 20.525 1.00 17.37 57 THR B O 1
ATOM 2197 N N . LEU B 1 58 ? 15.028 3.530 19.540 1.00 15.40 58 LEU B N 1
ATOM 2198 C CA . LEU B 1 58 ? 15.271 4.827 18.934 1.00 14.85 58 LEU B CA 1
ATOM 2199 C C . LEU B 1 58 ? 15.194 4.718 17.416 1.00 18.82 58 LEU B C 1
ATOM 2200 O O . LEU B 1 58 ? 15.758 3.798 16.824 1.00 19.40 58 LEU B O 1
ATOM 2205 N N . GLU B 1 59 ? 14.463 5.636 16.788 1.00 19.19 59 GLU B N 1
ATOM 2206 C CA . GLU B 1 59 ? 14.477 5.755 15.340 1.00 19.59 59 GLU B CA 1
ATOM 2207 C C . GLU B 1 59 ? 15.211 7.036 14.966 1.00 19.48 59 GLU B C 1
ATOM 2208 O O . GLU B 1 59 ? 14.892 8.110 15.479 1.00 23.38 59 GLU B O 1
ATOM 2214 N N . ASP B 1 60 ? 16.210 6.906 14.100 1.00 19.27 60 ASP B N 1
ATOM 2215 C CA . ASP B 1 60 ? 17.017 8.033 13.644 1.00 19.92 60 ASP B CA 1
ATOM 2216 C C . ASP B 1 60 ? 17.022 8.032 12.121 1.00 25.23 60 ASP B C 1
ATOM 2217 O O . ASP B 1 60 ? 17.714 7.226 11.505 1.00 22.57 60 ASP B O 1
ATOM 2222 N N . ASP B 1 61 ? 16.243 8.931 11.527 1.00 30.54 61 ASP B N 1
ATOM 2223 C CA . ASP B 1 61 ? 16.131 9.022 10.075 1.00 27.75 61 ASP B CA 1
ATOM 2224 C C . ASP B 1 61 ? 15.902 7.652 9.441 1.00 23.97 61 ASP B C 1
ATOM 2225 O O . ASP B 1 61 ? 16.618 7.253 8.527 1.00 30.61 61 ASP B O 1
ATOM 2230 N N . GLY B 1 62 ? 14.920 6.918 9.956 1.00 27.85 62 GLY B N 1
ATOM 2231 C CA . GLY B 1 62 ? 14.564 5.630 9.385 1.00 32.21 62 GLY B CA 1
ATOM 2232 C C . GLY B 1 62 ? 15.370 4.445 9.897 1.00 27.08 62 GLY B C 1
ATOM 2233 O O . GLY B 1 62 ? 15.066 3.297 9.579 1.00 28.74 62 GLY B O 1
ATOM 2234 N N . HIS B 1 63 ? 16.413 4.709 10.678 1.00 20.82 63 HIS B N 1
ATOM 2235 C CA . HIS B 1 63 ? 17.206 3.621 11.242 1.00 20.15 63 HIS B CA 1
ATOM 2236 C C . HIS B 1 63 ? 16.744 3.289 12.658 1.00 22.09 63 HIS B C 1
ATOM 2237 O O . HIS B 1 63 ? 16.444 4.183 13.435 1.00 24.16 63 HIS B O 1
ATOM 2244 N N . TYR B 1 64 ? 16.675 2.005 12.989 1.00 20.05 64 TYR B N 1
ATOM 2245 C CA . TYR B 1 64 ? 16.200 1.608 14.306 1.00 17.20 64 TYR B CA 1
ATOM 2246 C C . TYR B 1 64 ? 17.325 1.040 15.135 1.00 19.55 64 TYR B C 1
ATOM 2247 O O . TYR B 1 64 ? 18.095 0.205 14.663 1.00 20.78 64 TYR B O 1
ATOM 2256 N N . ILE B 1 65 ? 17.415 1.521 16.366 1.00 17.81 65 ILE B N 1
ATOM 2257 C CA . ILE B 1 65 ? 18.430 1.070 17.316 1.00 15.67 65 ILE B CA 1
ATOM 2258 C C . ILE B 1 65 ? 17.720 0.744 18.604 1.00 21.44 65 ILE B C 1
ATOM 2259 O O . ILE B 1 65 ? 16.861 1.511 19.029 1.00 18.61 65 ILE B O 1
ATOM 2264 N N . TRP B 1 66 ? 18.059 -0.373 19.241 1.00 15.60 66 TRP B N 1
ATOM 2265 C CA . TRP B 1 66 ? 17.483 -0.623 20.553 1.00 13.46 66 TRP B CA 1
ATOM 2266 C C . TRP B 1 66 ? 18.528 -1.106 21.534 1.00 15.89 66 TRP B C 1
ATOM 2267 O O . TRP B 1 66 ? 19.707 -1.251 21.175 1.00 14.43 66 TRP B O 1
ATOM 2278 N N . ASP B 1 67 ? 18.054 -1.347 22.759 1.00 14.31 67 ASP B N 1
ATOM 2279 C CA . ASP B 1 67 ? 18.840 -1.470 23.986 1.00 14.19 67 ASP B CA 1
ATOM 2280 C C . ASP B 1 67 ? 19.316 -0.090 24.425 1.00 13.08 67 ASP B C 1
ATOM 2281 O O . ASP B 1 67 ? 20.060 0.577 23.712 1.00 15.12 67 ASP B O 1
ATOM 2286 N N . SER B 1 68 ? 18.874 0.331 25.604 1.00 14.54 68 SER B N 1
ATOM 2287 C CA . SER B 1 68 ? 19.193 1.670 26.114 1.00 14.23 68 SER B CA 1
ATOM 2288 C C . SER B 1 68 ? 20.694 1.988 26.081 1.00 13.78 68 SER B C 1
ATOM 2289 O O . SER B 1 68 ? 21.084 3.116 25.796 1.00 13.18 68 SER B O 1
ATOM 2292 N N . HIS B 1 69 ? 21.529 0.992 26.365 1.00 12.23 69 HIS B N 1
ATOM 2293 C CA . HIS B 1 69 ? 22.967 1.226 26.434 1.00 11.47 69 HIS B CA 1
ATOM 2294 C C . HIS B 1 69 ? 23.532 1.436 25.046 1.00 14.75 69 HIS B C 1
ATOM 2295 O O . HIS B 1 69 ? 24.401 2.284 24.855 1.00 16.19 69 HIS B O 1
ATOM 2302 N N . ALA B 1 70 ? 23.056 0.668 24.072 1.00 11.90 70 ALA B N 1
ATOM 2303 C CA . ALA B 1 70 ? 23.472 0.884 22.686 1.00 12.44 70 ALA B CA 1
ATOM 2304 C C . ALA B 1 70 ? 22.990 2.245 22.205 1.00 14.43 70 ALA B C 1
ATOM 2305 O O . ALA B 1 70 ? 23.716 2.952 21.506 1.00 14.53 70 ALA B O 1
ATOM 2307 N N . ILE B 1 71 ? 21.765 2.616 22.574 1.00 12.87 71 ILE B N 1
ATOM 2308 C CA . ILE B 1 71 ? 21.210 3.897 22.141 1.00 13.41 71 ILE B CA 1
ATOM 2309 C C . ILE B 1 71 ? 21.985 5.093 22.670 1.00 11.63 71 ILE B C 1
ATOM 2310 O O . ILE B 1 71 ? 22.299 6.009 21.910 1.00 13.97 71 ILE B O 1
ATOM 2315 N N . ILE B 1 72 ? 22.320 5.086 23.962 1.00 12.97 72 ILE B N 1
ATOM 2316 C CA . ILE B 1 72 ? 22.877 6.293 24.549 1.00 12.69 72 ILE B CA 1
ATOM 2317 C C . ILE B 1 72 ? 24.340 6.421 24.128 1.00 13.65 72 ILE B C 1
ATOM 2318 O O . ILE B 1 72 ? 24.827 7.531 23.948 1.00 13.47 72 ILE B O 1
ATOM 2323 N N . ALA B 1 73 ? 25.021 5.298 23.912 1.00 14.73 73 ALA B N 1
ATOM 2324 C CA . ALA B 1 73 ? 26.368 5.350 23.314 1.00 11.81 73 ALA B CA 1
ATOM 2325 C C . ALA B 1 73 ? 26.334 5.914 21.893 1.00 14.52 73 ALA B C 1
ATOM 2326 O O . ALA B 1 73 ? 27.152 6.754 21.504 1.00 14.01 73 ALA B O 1
ATOM 2328 N N . TYR B 1 74 ? 25.373 5.442 21.113 1.00 14.03 74 TYR B N 1
ATOM 2329 C CA . TYR B 1 74 ? 25.170 5.961 19.767 1.00 15.35 74 TYR B CA 1
ATOM 2330 C C . TYR B 1 74 ? 24.919 7.477 19.769 1.00 14.27 74 TYR B C 1
ATOM 2331 O O . TYR B 1 74 ? 25.537 8.222 19.008 1.00 16.66 74 TYR B O 1
ATOM 2340 N N . LEU B 1 75 ? 24.011 7.934 20.624 1.00 15.54 75 LEU B N 1
ATOM 2341 C CA . LEU B 1 75 ? 23.677 9.356 20.673 1.00 14.33 75 LEU B CA 1
ATOM 2342 C C . LEU B 1 75 ? 24.879 10.240 20.999 1.00 16.00 75 LEU B C 1
ATOM 2343 O O . LEU B 1 75 ? 25.087 11.267 20.360 1.00 19.27 75 LEU B O 1
ATOM 2348 N N . VAL B 1 76 ? 25.677 9.842 21.982 1.00 15.06 76 VAL B N 1
ATOM 2349 C CA . VAL B 1 76 ? 26.833 10.651 22.348 1.00 16.27 76 VAL B CA 1
ATOM 2350 C C . VAL B 1 76 ? 27.874 10.623 21.218 1.00 16.68 76 VAL B C 1
ATOM 2351 O O . VAL B 1 76 ? 28.462 11.649 20.874 1.00 16.72 76 VAL B O 1
ATOM 2355 N N . SER B 1 77 ? 28.084 9.450 20.632 1.00 15.12 77 SER B N 1
ATOM 2356 C CA . SER B 1 77 ? 29.070 9.291 19.570 1.00 16.75 77 SER B CA 1
ATOM 2357 C C . SER B 1 77 ? 28.758 10.169 18.373 1.00 20.09 77 SER B C 1
ATOM 2358 O O . SER B 1 77 ? 29.647 10.771 17.770 1.00 23.58 77 SER B O 1
ATOM 2361 N N . LYS B 1 78 ? 27.478 10.232 18.036 1.00 17.73 78 LYS B N 1
ATOM 2362 C CA . LYS B 1 78 ? 27.039 10.917 16.837 1.00 23.72 78 LYS B CA 1
ATOM 2363 C C . LYS B 1 78 ? 26.749 12.399 17.057 1.00 24.80 78 LYS B C 1
ATOM 2364 O O . LYS B 1 78 ? 27.043 13.222 16.189 1.00 27.47 78 LYS B O 1
ATOM 2370 N N . TYR B 1 79 ? 26.178 12.747 18.207 1.00 20.52 79 TYR B N 1
ATOM 2371 C CA . TYR B 1 79 ? 25.594 14.079 18.352 1.00 20.19 79 TYR B CA 1
ATOM 2372 C C . TYR B 1 79 ? 26.196 14.994 19.413 1.00 23.43 79 TYR B C 1
ATOM 2373 O O . TYR B 1 79 ? 25.821 16.162 19.493 1.00 31.41 79 TYR B O 1
ATOM 2382 N N . ALA B 1 80 ? 27.114 14.491 20.229 1.00 19.75 80 ALA B N 1
ATOM 2383 C CA . ALA B 1 80 ? 27.649 15.321 21.308 1.00 21.77 80 ALA B CA 1
ATOM 2384 C C . ALA B 1 80 ? 28.749 16.256 20.803 1.00 23.67 80 ALA B C 1
ATOM 2385 O O . ALA B 1 80 ? 29.415 15.956 19.816 1.00 27.17 80 ALA B O 1
ATOM 2387 N N . ASP B 1 81 ? 28.934 17.383 21.487 1.00 20.29 81 ASP B N 1
ATOM 2388 C CA . ASP B 1 81 ? 29.980 18.337 21.119 1.00 21.44 81 ASP B CA 1
ATOM 2389 C C . ASP B 1 81 ? 31.355 17.788 21.463 1.00 23.95 81 ASP B C 1
ATOM 2390 O O . ASP B 1 81 ? 32.364 18.242 20.926 1.00 24.63 81 ASP B O 1
ATOM 2395 N N . SER B 1 82 ? 31.383 16.828 22.382 1.00 22.75 82 SER B N 1
ATOM 2396 C CA . SER B 1 82 ? 32.634 16.209 22.822 1.00 20.07 82 SER B CA 1
ATOM 2397 C C . SER B 1 82 ? 32.355 14.814 23.360 1.00 18.27 82 SER B C 1
ATOM 2398 O O . SER B 1 82 ? 31.200 14.400 23.447 1.00 19.11 82 SER B O 1
ATOM 2401 N N . ASP B 1 83 ? 33.401 14.092 23.744 1.00 17.67 83 ASP B N 1
ATOM 2402 C CA . ASP B 1 83 ? 33.197 12.731 24.240 1.00 19.41 83 ASP B CA 1
ATOM 2403 C C . ASP B 1 83 ? 32.994 12.685 25.753 1.00 15.61 83 ASP B C 1
ATOM 2404 O O . ASP B 1 83 ? 33.095 11.618 26.351 1.00 17.65 83 ASP B O 1
ATOM 2409 N N . ALA B 1 84 ? 32.684 13.835 26.353 1.00 16.57 84 ALA B N 1
ATOM 2410 C CA . ALA B 1 84 ? 32.538 13.968 27.807 1.00 20.82 84 ALA B CA 1
ATOM 2411 C C . ALA B 1 84 ? 31.673 12.875 28.440 1.00 16.10 84 ALA B C 1
ATOM 2412 O O . ALA B 1 84 ? 32.068 12.264 29.437 1.00 16.48 84 ALA B O 1
ATOM 2414 N N . LEU B 1 85 ? 30.499 12.639 27.856 1.00 16.02 85 LEU B N 1
ATOM 2415 C CA . LEU B 1 85 ? 29.536 11.689 28.411 1.00 15.09 85 LEU B CA 1
ATOM 2416 C C . LEU B 1 85 ? 29.879 10.230 28.087 1.00 16.41 85 LEU B C 1
ATOM 2417 O O . LEU B 1 85 ? 29.299 9.315 28.663 1.00 14.54 85 LEU B O 1
ATOM 2422 N N . TYR B 1 86 ? 30.814 10.011 27.161 1.00 14.35 86 TYR B N 1
ATOM 2423 C CA . TYR B 1 86 ? 31.208 8.647 26.781 1.00 13.78 86 TYR B CA 1
ATOM 2424 C C . TYR B 1 86 ? 32.643 8.680 26.293 1.00 14.54 86 TYR B C 1
ATOM 2425 O O . TYR B 1 86 ? 32.902 8.617 25.093 1.00 14.49 86 TYR B O 1
ATOM 2434 N N . PRO B 1 87 ? 33.573 8.810 27.232 1.00 14.88 87 PRO B N 1
ATOM 2435 C CA . PRO B 1 87 ? 34.967 9.072 26.852 1.00 12.64 87 PRO B CA 1
ATOM 2436 C C . PRO B 1 87 ? 35.566 7.985 25.976 1.00 14.92 87 PRO B C 1
ATOM 2437 O O . PRO B 1 87 ? 35.322 6.783 26.193 1.00 15.16 87 PRO B O 1
ATOM 2441 N N . LYS B 1 88 ? 36.364 8.416 25.004 1.00 16.18 88 LYS B N 1
ATOM 2442 C CA . LYS B 1 88 ? 36.958 7.504 24.040 1.00 15.26 88 LYS B CA 1
ATOM 2443 C C . LYS B 1 88 ? 38.303 6.964 24.487 1.00 16.75 88 LYS B C 1
ATOM 2444 O O . LYS B 1 88 ? 38.774 5.974 23.933 1.00 20.73 88 LYS B O 1
ATOM 2450 N N . ASP B 1 89 ? 38.939 7.633 25.442 1.00 13.74 89 ASP B N 1
ATOM 2451 C CA . ASP B 1 89 ? 40.183 7.103 26.014 1.00 15.14 89 ASP B CA 1
ATOM 2452 C C . ASP B 1 89 ? 39.916 5.673 26.466 1.00 20.43 89 ASP B C 1
ATOM 2453 O O . ASP B 1 89 ? 38.986 5.438 27.228 1.00 19.25 89 ASP B O 1
ATOM 2458 N N . PRO B 1 90 ? 40.702 4.711 25.962 1.00 21.22 90 PRO B N 1
ATOM 2459 C CA . PRO B 1 90 ? 40.354 3.305 26.202 1.00 19.30 90 PRO B CA 1
ATOM 2460 C C . PRO B 1 90 ? 40.261 2.907 27.679 1.00 14.79 90 PRO B C 1
ATOM 2461 O O . PRO B 1 90 ? 39.373 2.133 28.014 1.00 14.28 90 PRO B O 1
ATOM 2465 N N . LEU B 1 91 ? 41.136 3.411 28.545 1.00 17.35 91 LEU B N 1
ATOM 2466 C CA . LEU B 1 91 ? 41.006 3.087 29.963 1.00 20.40 91 LEU B CA 1
ATOM 2467 C C . LEU B 1 91 ? 39.743 3.695 30.587 1.00 21.06 91 LEU B C 1
ATOM 2468 O O . LEU B 1 91 ? 39.039 3.023 31.352 1.00 19.34 91 LEU B O 1
ATOM 2473 N N . LYS B 1 92 ? 39.445 4.955 30.271 1.00 16.64 92 LYS B N 1
ATOM 2474 C CA . LYS B 1 92 ? 38.210 5.550 30.777 1.00 13.83 92 LYS B CA 1
ATOM 2475 C C . LYS B 1 92 ? 37.009 4.834 30.193 1.00 17.85 92 LYS B C 1
ATOM 2476 O O . LYS B 1 92 ? 36.032 4.577 30.912 1.00 14.06 92 LYS B O 1
ATOM 2482 N N . ARG B 1 93 ? 37.084 4.527 28.896 1.00 11.77 93 ARG B N 1
ATOM 2483 C CA . ARG B 1 93 ? 35.990 3.817 28.209 1.00 11.11 93 ARG B CA 1
ATOM 2484 C C . ARG B 1 93 ? 35.729 2.444 28.849 1.00 12.50 93 ARG B C 1
ATOM 2485 O O . ARG B 1 93 ? 34.583 2.014 28.980 1.00 13.46 93 ARG B O 1
ATOM 2493 N N . ALA B 1 94 ? 36.798 1.754 29.248 1.00 14.02 94 ALA B N 1
ATOM 2494 C CA . ALA B 1 94 ? 36.673 0.423 29.846 1.00 16.27 94 ALA B CA 1
ATOM 2495 C C . ALA B 1 94 ? 35.885 0.433 31.149 1.00 15.80 94 ALA B C 1
ATOM 2496 O O . ALA B 1 94 ? 35.165 -0.525 31.451 1.00 13.65 94 ALA B O 1
ATOM 2498 N N . VAL B 1 95 ? 36.011 1.510 31.924 1.00 12.43 95 VAL B N 1
ATOM 2499 C CA . VAL B 1 95 ? 35.252 1.610 33.157 1.00 10.84 95 VAL B CA 1
ATOM 2500 C C . VAL B 1 95 ? 33.786 1.875 32.839 1.00 13.78 95 VAL B C 1
ATOM 2501 O O . VAL B 1 95 ? 32.903 1.216 33.380 1.00 13.96 95 VAL B O 1
ATOM 2505 N N . VAL B 1 96 ? 33.528 2.832 31.952 1.00 12.49 96 VAL B N 1
ATOM 2506 C CA . VAL B 1 96 ? 32.147 3.133 31.578 1.00 8.68 96 VAL B CA 1
ATOM 2507 C C . VAL B 1 96 ? 31.457 1.892 31.007 1.00 12.62 96 VAL B C 1
ATOM 2508 O O . VAL B 1 96 ? 30.340 1.570 31.415 1.00 12.11 96 VAL B O 1
ATOM 2512 N N . ASP B 1 97 ? 32.122 1.190 30.087 1.00 11.83 97 ASP B N 1
ATOM 2513 C CA . ASP B 1 97 ? 31.550 -0.037 29.496 1.00 12.52 97 ASP B CA 1
ATOM 2514 C C . ASP B 1 97 ? 31.278 -1.099 30.571 1.00 13.49 97 ASP B C 1
ATOM 2515 O O . ASP B 1 97 ? 30.241 -1.771 30.543 1.00 12.78 97 ASP B O 1
ATOM 2520 N N . GLN B 1 98 ? 32.186 -1.242 31.535 1.00 10.69 98 GLN B N 1
ATOM 2521 C CA . GLN B 1 98 ? 31.938 -2.208 32.601 1.00 11.82 98 GLN B CA 1
ATOM 2522 C C . GLN B 1 98 ? 30.684 -1.850 33.403 1.00 11.37 98 GLN B C 1
ATOM 2523 O O . GLN B 1 98 ? 29.852 -2.723 33.707 1.00 14.32 98 GLN B O 1
ATOM 2529 N N . ARG B 1 99 ? 30.531 -0.566 33.725 1.00 11.55 99 ARG B N 1
ATOM 2530 C CA . ARG B 1 99 ? 29.371 -0.101 34.492 1.00 9.52 99 ARG B CA 1
ATOM 2531 C C . ARG B 1 99 ? 28.088 -0.304 33.699 1.00 10.56 99 ARG B C 1
ATOM 2532 O O . ARG B 1 99 ? 27.060 -0.675 34.263 1.00 12.28 99 ARG B O 1
ATOM 2540 N N . LEU B 1 100 ? 28.153 -0.066 32.393 1.00 10.36 100 LEU B N 1
ATOM 2541 C CA . LEU B 1 100 ? 26.956 -0.241 31.545 1.00 10.37 100 LEU B CA 1
ATOM 2542 C C . LEU B 1 100 ? 26.539 -1.705 31.498 1.00 13.68 100 LEU B C 1
ATOM 2543 O O . LEU B 1 100 ? 25.362 -2.016 31.597 1.00 12.29 100 LEU B O 1
ATOM 2548 N N . HIS B 1 101 ? 27.505 -2.610 31.361 1.00 10.57 101 HIS B N 1
ATOM 2549 C CA . HIS B 1 101 ? 27.164 -4.028 31.303 1.00 12.96 101 HIS B CA 1
ATOM 2550 C C . HIS B 1 101 ? 26.744 -4.557 32.667 1.00 14.40 101 HIS B C 1
ATOM 2551 O O . HIS B 1 101 ? 25.906 -5.462 32.757 1.00 13.19 101 HIS B O 1
ATOM 2558 N N . PHE B 1 102 ? 27.289 -3.959 33.726 1.00 10.72 102 PHE B N 1
ATOM 2559 C CA . PHE B 1 102 ? 26.826 -4.241 35.074 1.00 12.21 102 PHE B CA 1
ATOM 2560 C C . PHE B 1 102 ? 25.336 -3.912 35.192 1.00 12.84 102 PHE B C 1
ATOM 2561 O O . PHE B 1 102 ? 24.540 -4.690 35.762 1.00 14.43 102 PHE B O 1
ATOM 2569 N N . GLU B 1 103 ? 24.949 -2.774 34.617 1.00 11.52 103 GLU B N 1
ATOM 2570 C CA . GLU B 1 103 ? 23.557 -2.344 34.678 1.00 12.85 103 GLU B CA 1
ATOM 2571 C C . GLU B 1 103 ? 22.674 -3.327 33.916 1.00 14.52 103 GLU B C 1
ATOM 2572 O O . GLU B 1 103 ? 21.613 -3.727 34.407 1.00 15.33 103 GLU B O 1
ATOM 2578 N N . SER B 1 104 ? 23.132 -3.756 32.740 1.00 11.40 104 SER B N 1
ATOM 2579 C CA . SER B 1 104 ? 22.318 -4.643 31.902 1.00 12.05 104 SER B CA 1
ATOM 2580 C C . SER B 1 104 ? 21.999 -5.961 32.565 1.00 16.29 104 SER B C 1
ATOM 2581 O O . SER B 1 104 ? 20.857 -6.449 32.487 1.00 14.89 104 SER B O 1
ATOM 2584 N N . GLY B 1 105 ? 23.013 -6.555 33.197 1.00 13.17 105 GLY B N 1
ATOM 2585 C CA . GLY B 1 105 ? 22.872 -7.893 33.738 1.00 14.03 105 GLY B CA 1
ATOM 2586 C C . GLY B 1 105 ? 22.541 -7.930 35.214 1.00 18.51 105 GLY B C 1
ATOM 2587 O O . GLY B 1 105 ? 21.445 -8.308 35.617 1.00 16.87 105 GLY B O 1
ATOM 2588 N N . VAL B 1 106 ? 23.505 -7.543 36.035 1.00 13.28 106 VAL B N 1
ATOM 2589 C CA . VAL B 1 106 ? 23.319 -7.619 37.466 1.00 15.27 106 VAL B CA 1
ATOM 2590 C C . VAL B 1 106 ? 22.169 -6.742 37.956 1.00 14.53 106 VAL B C 1
ATOM 2591 O O . VAL B 1 106 ? 21.369 -7.189 38.769 1.00 16.41 106 VAL B O 1
ATOM 2595 N N . VAL B 1 107 ? 22.047 -5.521 37.450 1.00 12.50 107 VAL B N 1
ATOM 2596 C CA . VAL B 1 107 ? 21.007 -4.633 37.970 1.00 12.44 107 VAL B CA 1
ATOM 2597 C C . VAL B 1 107 ? 19.661 -4.899 37.309 1.00 16.74 107 VAL B C 1
ATOM 2598 O O . VAL B 1 107 ? 18.710 -5.336 37.967 1.00 18.55 107 VAL B O 1
ATOM 2602 N N . PHE B 1 108 ? 19.566 -4.642 36.012 1.00 12.27 108 PHE B N 1
ATOM 2603 C CA . PHE B 1 108 ? 18.257 -4.695 35.389 1.00 14.52 108 PHE B CA 1
ATOM 2604 C C . PHE B 1 108 ? 17.734 -6.121 35.203 1.00 17.78 108 PHE B C 1
ATOM 2605 O O . PHE B 1 108 ? 16.629 -6.438 35.654 1.00 18.72 108 PHE B O 1
ATOM 2613 N N . ALA B 1 109 ? 18.501 -6.981 34.535 1.00 14.40 109 ALA B N 1
ATOM 2614 C CA . ALA B 1 109 ? 18.004 -8.330 34.266 1.00 15.70 109 ALA B CA 1
ATOM 2615 C C . ALA B 1 109 ? 17.792 -9.143 35.558 1.00 19.56 109 ALA B C 1
ATOM 2616 O O . ALA B 1 109 ? 16.731 -9.752 35.741 1.00 18.82 109 ALA B O 1
ATOM 2618 N N . ASN B 1 110 ? 18.782 -9.153 36.452 1.00 16.57 110 ASN B N 1
ATOM 2619 C CA . ASN B 1 110 ? 18.686 -9.990 37.649 1.00 20.29 110 ASN B CA 1
ATOM 2620 C C . ASN B 1 110 ? 17.971 -9.315 38.812 1.00 20.22 110 ASN B C 1
ATOM 2621 O O . ASN B 1 110 ? 17.405 -9.982 39.678 1.00 23.10 110 ASN B O 1
ATOM 2626 N N . GLY B 1 111 ? 17.992 -7.991 38.837 1.00 17.53 111 GLY B N 1
ATOM 2627 C CA . GLY B 1 111 ? 17.438 -7.269 39.965 1.00 18.58 111 GLY B CA 1
ATOM 2628 C C . GLY B 1 111 ? 16.011 -6.802 39.758 1.00 18.87 111 GLY B C 1
ATOM 2629 O O . GLY B 1 111 ? 15.180 -6.943 40.651 1.00 24.74 111 GLY B O 1
ATOM 2630 N N . ILE B 1 112 ? 15.734 -6.239 38.588 1.00 15.45 112 ILE B N 1
ATOM 2631 C CA . ILE B 1 112 ? 14.456 -5.587 38.332 1.00 16.44 112 ILE B CA 1
ATOM 2632 C C . ILE B 1 112 ? 13.507 -6.454 37.513 1.00 20.86 112 ILE B C 1
ATOM 2633 O O . ILE B 1 112 ? 12.400 -6.755 37.961 1.00 19.84 112 ILE B O 1
ATOM 2638 N N . ARG B 1 113 ? 13.930 -6.860 36.319 1.00 17.83 113 ARG B N 1
ATOM 2639 C CA . ARG B 1 113 ? 13.026 -7.597 35.429 1.00 18.65 113 ARG B CA 1
ATOM 2640 C C . ARG B 1 113 ? 12.618 -8.957 36.034 1.00 19.42 113 ARG B C 1
ATOM 2641 O O . ARG B 1 113 ? 11.507 -9.463 35.786 1.00 22.05 113 ARG B O 1
ATOM 2649 N N . SER B 1 114 ? 13.499 -9.531 36.848 1.00 19.66 114 SER B N 1
ATOM 2650 C CA . SER B 1 114 ? 13.201 -10.767 37.568 1.00 20.35 114 SER B CA 1
ATOM 2651 C C . SER B 1 114 ? 11.967 -10.624 38.467 1.00 23.71 114 SER B C 1
ATOM 2652 O O . SER B 1 114 ? 11.110 -11.517 38.513 1.00 23.82 114 SER B O 1
ATOM 2655 N N . ILE B 1 115 ? 11.873 -9.499 39.172 1.00 22.13 115 ILE B N 1
ATOM 2656 C CA . ILE B 1 115 ? 10.731 -9.226 40.049 1.00 22.95 115 ILE B CA 1
ATOM 2657 C C . ILE B 1 115 ? 9.522 -8.781 39.247 1.00 23.39 115 ILE B C 1
ATOM 2658 O O . ILE B 1 115 ? 8.392 -9.206 39.529 1.00 25.95 115 ILE B O 1
ATOM 2663 N N . SER B 1 116 ? 9.746 -7.937 38.245 1.00 19.83 116 SER B N 1
ATOM 2664 C CA . SER B 1 116 ? 8.646 -7.462 37.412 1.00 25.44 116 SER B CA 1
ATOM 2665 C C . SER B 1 116 ? 7.865 -8.635 36.834 1.00 33.96 116 SER B C 1
ATOM 2666 O O . SER B 1 116 ? 6.643 -8.644 36.862 1.00 28.91 116 SER B O 1
ATOM 2669 N N . LYS B 1 117 ? 8.568 -9.646 36.344 1.00 29.16 117 LYS B N 1
ATOM 2670 C CA . LYS B 1 117 ? 7.869 -10.800 35.786 1.00 37.07 117 LYS B CA 1
ATOM 2671 C C . LYS B 1 117 ? 7.180 -11.626 36.877 1.00 26.88 117 LYS B C 1
ATOM 2672 O O . LYS B 1 117 ? 6.031 -12.050 36.716 1.00 28.89 117 LYS B O 1
ATOM 2678 N N . SER B 1 118 ? 7.868 -11.849 37.992 1.00 28.16 118 SER B N 1
ATOM 2679 C CA . SER B 1 118 ? 7.295 -12.634 39.079 1.00 27.28 118 SER B CA 1
ATOM 2680 C C . SER B 1 118 ? 6.004 -12.013 39.622 1.00 27.80 118 SER B C 1
ATOM 2681 O O . SER B 1 118 ? 5.002 -12.699 39.816 1.00 29.83 118 SER B O 1
ATOM 2684 N N . VAL B 1 119 ? 6.035 -10.703 39.831 1.00 27.75 119 VAL B N 1
ATOM 2685 C CA . VAL B 1 119 ? 4.944 -9.986 40.471 1.00 28.16 119 VAL B CA 1
ATOM 2686 C C . VAL B 1 119 ? 3.872 -9.518 39.493 1.00 29.57 119 VAL B C 1
ATOM 2687 O O . VAL B 1 119 ? 2.678 -9.752 39.705 1.00 31.64 119 VAL B O 1
ATOM 2691 N N . LEU B 1 120 ? 4.296 -8.855 38.425 1.00 24.04 120 LEU B N 1
ATOM 2692 C CA . LEU B 1 120 ? 3.347 -8.227 37.505 1.00 27.50 120 LEU B CA 1
ATOM 2693 C C . LEU B 1 120 ? 2.701 -9.196 36.515 1.00 37.09 120 LEU B C 1
ATOM 2694 O O . LEU B 1 120 ? 1.609 -8.929 36.010 1.00 44.36 120 LEU B O 1
ATOM 2699 N N . PHE B 1 121 ? 3.364 -10.308 36.220 1.00 28.99 121 PHE B N 1
ATOM 2700 C CA . PHE B 1 121 ? 2.821 -11.227 35.223 1.00 28.32 121 PHE B CA 1
ATOM 2701 C C . PHE B 1 121 ? 2.410 -12.549 35.850 1.00 33.51 121 PHE B C 1
ATOM 2702 O O . PHE B 1 121 ? 1.310 -13.034 35.605 1.00 34.01 121 PHE B O 1
ATOM 2710 N N . GLN B 1 122 ? 3.265 -13.110 36.699 1.00 27.81 122 GLN B N 1
ATOM 2711 C CA . GLN B 1 122 ? 2.914 -14.352 37.380 1.00 32.95 122 GLN B CA 1
ATOM 2712 C C . GLN B 1 122 ? 2.011 -14.087 38.595 1.00 34.86 122 GLN B C 1
ATOM 2713 O O . GLN B 1 122 ? 1.444 -15.016 39.176 1.00 35.57 122 GLN B O 1
ATOM 2719 N N . GLY B 1 123 ? 1.867 -12.815 38.960 1.00 30.21 123 GLY B N 1
ATOM 2720 C CA . GLY B 1 123 ? 0.948 -12.412 40.010 1.00 27.93 123 GLY B CA 1
ATOM 2721 C C . GLY B 1 123 ? 1.316 -12.920 41.392 1.00 36.41 123 GLY B C 1
ATOM 2722 O O . GLY B 1 123 ? 0.450 -13.119 42.246 1.00 35.50 123 GLY B O 1
ATOM 2723 N N . GLN B 1 124 ? 2.604 -13.138 41.617 1.00 35.07 124 GLN B N 1
ATOM 2724 C CA . GLN B 1 124 ? 3.066 -13.540 42.939 1.00 46.82 124 GLN B CA 1
ATOM 2725 C C . GLN B 1 124 ? 2.922 -12.375 43.906 1.00 45.22 124 GLN B C 1
ATOM 2726 O O . GLN B 1 124 ? 2.992 -11.211 43.509 1.00 50.78 124 GLN B O 1
ATOM 2732 N N . THR B 1 125 ? 2.704 -12.690 45.173 1.00 39.63 125 THR B N 1
ATOM 2733 C CA . THR B 1 125 ? 2.631 -11.667 46.200 1.00 40.92 125 THR B CA 1
ATOM 2734 C C . THR B 1 125 ? 3.711 -11.967 47.225 1.00 44.58 125 THR B C 1
ATOM 2735 O O . THR B 1 125 ? 4.117 -11.096 47.993 1.00 44.23 125 THR B O 1
ATOM 2739 N N . LYS B 1 126 ? 4.164 -13.218 47.217 1.00 40.85 126 LYS B N 1
ATOM 2740 C CA . LYS B 1 126 ? 5.321 -13.646 47.994 1.00 44.84 126 LYS B CA 1
ATOM 2741 C C . LYS B 1 126 ? 6.518 -13.853 47.077 1.00 36.73 126 LYS B C 1
ATOM 2742 O O . LYS B 1 126 ? 6.574 -14.822 46.323 1.00 40.20 126 LYS B O 1
ATOM 2748 N N . VAL B 1 127 ? 7.474 -12.935 47.140 1.00 31.53 127 VAL B N 1
ATOM 2749 C CA . VAL B 1 127 ? 8.657 -13.014 46.289 1.00 27.44 127 VAL B CA 1
ATOM 2750 C C . VAL B 1 127 ? 9.798 -13.653 47.060 1.00 26.46 127 VAL B C 1
ATOM 2751 O O . VAL B 1 127 ? 10.057 -13.266 48.204 1.00 28.90 127 VAL B O 1
ATOM 2755 N N . PRO B 1 128 ? 10.474 -14.644 46.446 1.00 30.00 128 PRO B N 1
ATOM 2756 C CA . PRO B 1 128 ? 11.563 -15.378 47.100 1.00 31.95 128 PRO B CA 1
ATOM 2757 C C . PRO B 1 128 ? 12.574 -14.449 47.766 1.00 28.98 128 PRO B C 1
ATOM 2758 O O . PRO B 1 128 ? 12.820 -13.358 47.252 1.00 34.87 128 PRO B O 1
ATOM 2762 N N . LYS B 1 129 ? 13.142 -14.867 48.890 1.00 29.82 129 LYS B N 1
ATOM 2763 C CA . LYS B 1 129 ? 14.097 -14.024 49.595 1.00 32.48 129 LYS B CA 1
ATOM 2764 C C . LYS B 1 129 ? 15.312 -13.724 48.713 1.00 29.47 129 LYS B C 1
ATOM 2765 O O . LYS B 1 129 ? 15.959 -12.685 48.877 1.00 26.26 129 LYS B O 1
ATOM 2771 N N . GLU B 1 130 ? 15.608 -14.628 47.778 1.00 27.76 130 GLU B N 1
ATOM 2772 C CA . GLU B 1 130 ? 16.735 -14.459 46.862 1.00 32.39 130 GLU B CA 1
ATOM 2773 C C . GLU B 1 130 ? 16.659 -13.163 46.054 1.00 26.81 130 GLU B C 1
ATOM 2774 O O . GLU B 1 130 ? 17.687 -12.572 45.720 1.00 24.39 130 GLU B O 1
ATOM 2780 N N . ARG B 1 131 ? 15.444 -12.733 45.730 1.00 22.76 131 ARG B N 1
ATOM 2781 C CA . ARG B 1 131 ? 15.253 -11.508 44.959 1.00 21.25 131 ARG B CA 1
ATOM 2782 C C . ARG B 1 131 ? 15.513 -10.265 45.804 1.00 22.66 131 ARG B C 1
ATOM 2783 O O . ARG B 1 131 ? 15.950 -9.227 45.294 1.00 21.64 131 ARG B O 1
ATOM 2791 N N . TYR B 1 132 ? 15.232 -10.375 47.098 1.00 20.35 132 TYR B N 1
ATOM 2792 C CA . TYR B 1 132 ? 15.583 -9.326 48.046 1.00 22.09 132 TYR B CA 1
ATOM 2793 C C . TYR B 1 132 ? 17.103 -9.220 48.164 1.00 20.61 132 TYR B C 1
ATOM 2794 O O . TYR B 1 132 ? 17.687 -8.126 48.103 1.00 20.08 132 TYR B O 1
ATOM 2803 N N . ASP B 1 133 ? 17.738 -10.370 48.343 1.00 22.21 133 ASP B N 1
ATOM 2804 C CA . ASP B 1 133 ? 19.186 -10.430 48.493 1.00 25.87 133 ASP B CA 1
ATOM 2805 C C . ASP B 1 133 ? 19.893 -9.865 47.276 1.00 23.27 133 ASP B C 1
ATOM 2806 O O . ASP B 1 133 ? 20.960 -9.262 47.391 1.00 23.67 133 ASP B O 1
ATOM 2811 N N . ALA B 1 134 ? 19.300 -10.075 46.109 1.00 19.91 134 ALA B N 1
ATOM 2812 C CA . ALA B 1 134 ? 19.900 -9.586 44.875 1.00 22.97 134 ALA B CA 1
ATOM 2813 C C . ALA B 1 134 ? 19.929 -8.061 44.861 1.00 21.66 134 ALA B C 1
ATOM 2814 O O . ALA B 1 134 ? 20.863 -7.459 44.350 1.00 23.36 134 ALA B O 1
ATOM 2816 N N . ILE B 1 135 ? 18.898 -7.439 45.419 1.00 20.61 135 ILE B N 1
ATOM 2817 C CA . ILE B 1 135 ? 18.830 -5.984 45.445 1.00 16.97 135 ILE B CA 1
ATOM 2818 C C . ILE B 1 135 ? 19.845 -5.410 46.431 1.00 17.00 135 ILE B C 1
ATOM 2819 O O . ILE B 1 135 ? 20.535 -4.422 46.138 1.00 18.19 135 ILE B O 1
ATOM 2824 N N . ILE B 1 136 ? 19.954 -6.034 47.598 1.00 15.88 136 ILE B N 1
ATOM 2825 C CA . ILE B 1 136 ? 20.963 -5.626 48.572 1.00 17.78 136 ILE B CA 1
ATOM 2826 C C . ILE B 1 136 ? 22.359 -5.761 47.979 1.00 17.44 136 ILE B C 1
ATOM 2827 O O . ILE B 1 136 ? 23.204 -4.890 48.181 1.00 19.15 136 ILE B O 1
ATOM 2832 N N . GLU B 1 137 ? 22.596 -6.827 47.221 1.00 18.60 137 GLU B N 1
ATOM 2833 C CA . GLU B 1 137 ? 23.906 -7.014 46.595 1.00 22.20 137 GLU B CA 1
ATOM 2834 C C . GLU B 1 137 ? 24.198 -5.893 45.589 1.00 16.47 137 GLU B C 1
ATOM 2835 O O . GLU B 1 137 ? 25.337 -5.441 45.468 1.00 17.43 137 GLU B O 1
ATOM 2841 N N . ILE B 1 138 ? 23.169 -5.444 44.878 1.00 16.87 138 ILE B N 1
ATOM 2842 C CA . ILE B 1 138 ? 23.316 -4.330 43.943 1.00 16.10 138 ILE B CA 1
ATOM 2843 C C . ILE B 1 138 ? 23.690 -3.058 44.703 1.00 15.26 138 ILE B C 1
ATOM 2844 O O . ILE B 1 138 ? 24.650 -2.387 44.347 1.00 14.87 138 ILE B O 1
ATOM 2849 N N . TYR B 1 139 ? 22.924 -2.727 45.738 1.00 14.58 139 TYR B N 1
ATOM 2850 C CA . TYR B 1 139 ? 23.252 -1.576 46.583 1.00 13.13 139 TYR B CA 1
ATOM 2851 C C . TYR B 1 139 ? 24.694 -1.653 47.090 1.00 15.70 139 TYR B C 1
ATOM 2852 O O . TYR B 1 139 ? 25.438 -0.663 47.036 1.00 14.95 139 TYR B O 1
ATOM 2861 N N . ASP B 1 140 ? 25.100 -2.827 47.566 1.00 17.93 140 ASP B N 1
ATOM 2862 C CA . ASP B 1 140 ? 26.479 -3.000 48.057 1.00 15.21 140 ASP B CA 1
ATOM 2863 C C . ASP B 1 140 ? 27.522 -2.719 46.975 1.00 19.50 140 ASP B C 1
ATOM 2864 O O . ASP B 1 140 ? 28.519 -2.026 47.223 1.00 18.03 140 ASP B O 1
ATOM 2869 N N . PHE B 1 141 ? 27.312 -3.272 45.783 1.00 16.90 141 PHE B N 1
ATOM 2870 C CA . PHE B 1 141 ? 28.253 -3.066 44.688 1.00 15.25 141 PHE B CA 1
ATOM 2871 C C . PHE B 1 141 ? 28.312 -1.595 44.300 1.00 14.03 141 PHE B C 1
ATOM 2872 O O . PHE B 1 141 ? 29.394 -1.036 44.080 1.00 14.89 141 PHE B O 1
ATOM 2880 N N . VAL B 1 142 ? 27.144 -0.964 44.180 1.00 13.05 142 VAL B N 1
ATOM 2881 C CA . VAL B 1 142 ? 27.109 0.414 43.703 1.00 14.23 142 VAL B CA 1
ATOM 2882 C C . VAL B 1 142 ? 27.766 1.346 44.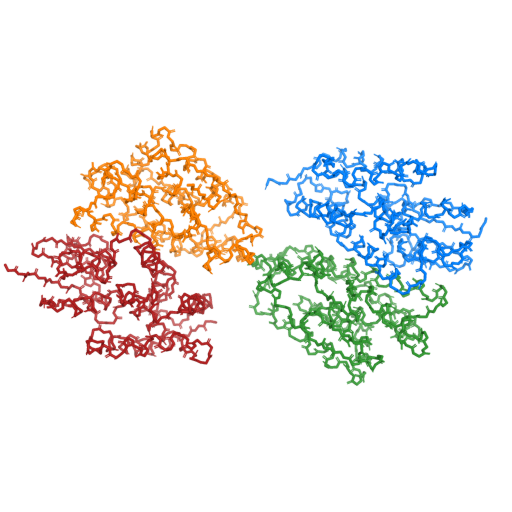737 1.00 15.30 142 VAL B C 1
ATOM 2883 O O . VAL B 1 142 ? 28.500 2.272 44.371 1.00 15.03 142 VAL B O 1
ATOM 2887 N N . GLU B 1 143 ? 27.545 1.077 46.019 1.00 15.23 143 GLU B N 1
ATOM 2888 C CA . GLU B 1 143 ? 28.205 1.841 47.083 1.00 17.55 143 GLU B CA 1
ATOM 2889 C C . GLU B 1 143 ? 29.733 1.752 46.948 1.00 18.38 143 GLU B C 1
ATOM 2890 O O . GLU B 1 143 ? 30.440 2.755 47.097 1.00 17.28 143 GLU B O 1
ATOM 2896 N N . THR B 1 144 ? 30.225 0.559 46.621 1.00 17.56 144 THR B N 1
ATOM 2897 C CA . THR B 1 144 ? 31.652 0.333 46.400 1.00 17.01 144 THR B CA 1
ATOM 2898 C C . THR B 1 144 ? 32.158 1.049 45.148 1.00 16.52 144 THR B C 1
ATOM 2899 O O . THR B 1 144 ? 33.236 1.649 45.150 1.00 20.09 144 THR B O 1
ATOM 2903 N N . PHE B 1 145 ? 31.385 0.982 44.067 1.00 15.29 145 PHE B N 1
ATOM 2904 C CA . PHE B 1 145 ? 31.771 1.636 42.818 1.00 13.49 145 PHE B CA 1
ATOM 2905 C C . PHE B 1 145 ? 31.934 3.149 42.991 1.00 20.19 145 PHE B C 1
ATOM 2906 O O . PHE B 1 145 ? 32.694 3.780 42.261 1.00 21.30 145 PHE B O 1
ATOM 2914 N N . LEU B 1 146 ? 31.225 3.727 43.960 1.00 16.58 146 LEU B N 1
ATOM 2915 C CA . LEU B 1 146 ? 31.227 5.177 44.149 1.00 15.62 146 LEU B CA 1
ATOM 2916 C C . LEU B 1 146 ? 32.316 5.630 45.106 1.00 19.43 146 LEU B C 1
ATOM 2917 O O . LEU B 1 146 ? 32.467 6.817 45.353 1.00 22.90 146 LEU B O 1
ATOM 2922 N N . LYS B 1 147 ? 33.057 4.680 45.659 1.00 20.93 147 LYS B N 1
ATOM 2923 C CA . LYS B 1 147 ? 34.094 5.018 46.628 1.00 21.90 147 LYS B CA 1
ATOM 2924 C C . LYS B 1 147 ? 35.134 5.949 45.996 1.00 25.11 147 LYS B C 1
ATOM 2925 O O . LYS B 1 147 ? 35.725 5.624 44.966 1.00 25.65 147 LYS B O 1
ATOM 2931 N N . GLY B 1 148 ? 35.329 7.118 46.597 1.00 26.46 148 GLY B N 1
ATOM 2932 C CA . GLY B 1 148 ? 36.399 8.019 46.192 1.00 25.05 148 GLY B CA 1
ATOM 2933 C C . GLY B 1 148 ? 36.157 8.909 44.981 1.00 28.48 148 GLY B C 1
ATOM 2934 O O . GLY B 1 148 ? 37.063 9.615 44.539 1.00 33.00 148 GLY B O 1
ATOM 2935 N N . GLN B 1 149 ? 34.948 8.881 44.433 1.00 26.66 149 GLN B N 1
ATOM 2936 C CA . GLN B 1 149 ? 34.616 9.712 43.275 1.00 25.95 149 GLN B CA 1
ATOM 2937 C C . GLN B 1 149 ? 33.162 10.169 43.344 1.00 26.22 149 GLN B C 1
ATOM 2938 O O . GLN B 1 149 ? 32.372 9.567 44.058 1.00 31.70 149 GLN B O 1
ATOM 2944 N N . ASP B 1 150 ? 32.811 11.225 42.606 1.00 24.83 150 ASP B N 1
ATOM 2945 C CA . ASP B 1 150 ? 31.456 11.777 42.658 1.00 22.38 150 ASP B CA 1
ATOM 2946 C C . ASP B 1 150 ? 30.529 11.116 41.651 1.00 22.81 150 ASP B C 1
ATOM 2947 O O . ASP B 1 150 ? 29.315 11.248 41.747 1.00 21.37 150 ASP B O 1
ATOM 2952 N N . TYR B 1 151 ? 31.102 10.421 40.676 1.00 18.67 151 TYR B N 1
ATOM 2953 C CA . TYR B 1 151 ? 30.296 9.803 39.625 1.00 19.18 151 TYR B CA 1
ATOM 2954 C C . TYR B 1 151 ? 30.573 8.315 39.575 1.00 17.18 151 TYR B C 1
ATOM 2955 O O . TYR B 1 151 ? 31.536 7.830 40.177 1.00 15.20 151 TYR B O 1
ATOM 2964 N N . ILE B 1 152 ? 29.739 7.580 38.858 1.00 16.30 152 ILE B N 1
ATOM 2965 C CA . ILE B 1 152 ? 29.813 6.137 38.960 1.00 14.97 152 ILE B CA 1
ATOM 2966 C C . ILE B 1 152 ? 31.006 5.555 38.188 1.00 16.62 152 ILE B C 1
ATOM 2967 O O . ILE B 1 152 ? 31.504 4.490 38.569 1.00 15.74 152 ILE B O 1
ATOM 2972 N N . ALA B 1 153 ? 31.513 6.257 37.164 1.00 14.96 153 ALA B N 1
ATOM 2973 C CA . ALA B 1 153 ? 32.600 5.681 36.345 1.00 16.01 153 ALA B CA 1
ATOM 2974 C C . ALA B 1 153 ? 33.898 6.483 36.354 1.00 29.53 153 ALA B C 1
ATOM 2975 O O . ALA B 1 153 ? 34.801 6.235 35.552 1.00 35.99 153 ALA B O 1
ATOM 2977 N N . GLY B 1 154 ? 34.002 7.434 37.263 1.00 25.51 154 GLY B N 1
ATOM 2978 C CA . GLY B 1 154 ? 35.199 8.246 37.344 1.00 22.18 154 GLY B CA 1
ATOM 2979 C C . GLY B 1 154 ? 34.825 9.603 37.880 1.00 22.51 154 GLY B C 1
ATOM 2980 O O . GLY B 1 154 ? 33.916 9.722 38.695 1.00 26.32 154 GLY B O 1
ATOM 2981 N N . ASN B 1 155 ? 35.503 10.637 37.397 1.00 23.33 155 ASN B N 1
ATOM 2982 C CA . ASN B 1 155 ? 35.337 11.962 37.968 1.00 25.21 155 ASN B CA 1
ATOM 2983 C C . ASN B 1 155 ? 34.514 12.905 37.109 1.00 28.73 155 ASN B C 1
ATOM 2984 O O . ASN B 1 155 ? 34.469 14.096 37.381 1.00 28.57 155 ASN B O 1
ATOM 2989 N N . GLN B 1 156 ? 33.848 12.369 36.087 1.00 23.76 156 GLN B N 1
ATOM 2990 C CA . GLN B 1 156 ? 32.987 13.177 35.231 1.00 19.93 156 GLN B CA 1
ATOM 2991 C C . GLN B 1 156 ? 31.664 12.447 35.012 1.00 17.37 156 GLN B C 1
ATOM 2992 O O . GLN B 1 156 ? 31.605 11.220 35.073 1.00 18.25 156 GLN B O 1
ATOM 2998 N N . LEU B 1 157 ? 30.606 13.216 34.774 1.00 17.53 157 LEU B N 1
ATOM 2999 C CA . LEU B 1 157 ? 29.310 12.660 34.408 1.00 16.31 157 LEU B CA 1
ATOM 3000 C C . LEU B 1 157 ? 29.421 11.877 33.106 1.00 17.23 157 LEU B C 1
ATOM 3001 O O . LEU B 1 157 ? 30.003 12.365 32.140 1.00 17.36 157 LEU B O 1
ATOM 3006 N N . THR B 1 158 ? 28.857 10.668 33.072 1.00 14.96 158 THR B N 1
ATOM 3007 C CA . THR B 1 158 ? 28.850 9.864 31.846 1.00 13.02 158 THR B CA 1
ATOM 3008 C C . THR B 1 158 ? 27.510 9.191 31.679 1.00 12.20 158 THR B C 1
ATOM 3009 O O . THR B 1 158 ? 26.661 9.246 32.579 1.00 13.23 158 THR B O 1
ATOM 3013 N N . ILE B 1 159 ? 27.326 8.534 30.541 1.00 14.02 159 ILE B N 1
ATOM 3014 C CA . ILE B 1 159 ? 26.104 7.759 30.328 1.00 15.64 159 ILE B CA 1
ATOM 3015 C C . ILE B 1 159 ? 25.984 6.611 31.333 1.00 14.46 159 ILE B C 1
ATOM 3016 O O . ILE B 1 159 ? 24.888 6.081 31.533 1.00 12.71 159 ILE B O 1
ATOM 3021 N N . ALA B 1 160 ? 27.084 6.201 31.967 1.00 10.56 160 ALA B N 1
ATOM 3022 C CA . ALA B 1 160 ? 26.948 5.175 32.995 1.00 11.44 160 ALA B CA 1
ATOM 3023 C C . ALA B 1 160 ? 26.166 5.707 34.189 1.00 11.71 160 ALA B C 1
ATOM 3024 O O . ALA B 1 160 ? 25.473 4.947 34.863 1.00 12.96 160 ALA B O 1
ATOM 3026 N N . ASP B 1 161 ? 26.287 7.003 34.462 1.00 12.19 161 ASP B N 1
ATOM 3027 C CA . ASP B 1 161 ? 25.484 7.607 35.523 1.00 10.78 161 ASP B CA 1
ATOM 3028 C C . ASP B 1 161 ? 24.019 7.606 35.141 1.00 11.41 161 ASP B C 1
ATOM 3029 O O . ASP B 1 161 ? 23.160 7.382 35.985 1.00 13.62 161 ASP B O 1
ATOM 3034 N N . PHE B 1 162 ? 23.733 7.869 33.875 1.00 12.19 162 PHE B N 1
ATOM 3035 C CA . PHE B 1 162 ? 22.329 7.943 33.462 1.00 14.00 162 PHE B CA 1
ATOM 3036 C C . PHE B 1 162 ? 21.710 6.555 33.487 1.00 16.29 162 PHE B C 1
ATOM 3037 O O . PHE B 1 162 ? 20.563 6.374 33.913 1.00 14.49 162 PHE B O 1
ATOM 3045 N N . SER B 1 163 ? 22.465 5.575 33.012 1.00 13.63 163 SER B N 1
ATOM 3046 C CA . SER B 1 163 ? 21.981 4.203 33.005 1.00 12.33 163 SER B CA 1
ATOM 3047 C C . SER B 1 163 ? 21.770 3.687 34.415 1.00 13.37 163 SER B C 1
ATOM 3048 O O . SER B 1 163 ? 20.723 3.107 34.734 1.00 13.08 163 SER B O 1
ATOM 3051 N N . LEU B 1 164 ? 22.762 3.879 35.274 1.00 13.17 164 LEU B N 1
ATOM 3052 C CA . LEU B 1 164 ? 22.622 3.315 36.595 1.00 13.59 164 LEU B CA 1
ATOM 3053 C C . LEU B 1 164 ? 21.666 4.094 37.507 1.00 13.55 164 LEU B C 1
ATOM 3054 O O . LEU B 1 164 ? 21.039 3.486 38.369 1.00 16.52 164 LEU B O 1
ATOM 3059 N N . VAL B 1 165 ? 21.552 5.414 37.355 1.00 13.07 165 VAL B N 1
ATOM 3060 C CA . VAL B 1 165 ? 20.620 6.130 38.221 1.00 13.80 165 VAL B CA 1
ATOM 3061 C C . VAL B 1 165 ? 19.190 5.779 37.810 1.00 18.17 165 VAL B C 1
ATOM 3062 O O . VAL B 1 165 ? 18.297 5.712 38.655 1.00 18.66 165 VAL B O 1
ATOM 3066 N N . SER B 1 166 ? 18.973 5.512 36.529 1.00 14.05 166 SER B N 1
ATOM 3067 C CA . SER B 1 166 ? 17.623 5.182 36.083 1.00 16.59 166 SER B CA 1
ATOM 3068 C C . SER B 1 166 ? 17.126 3.881 36.723 1.00 16.32 166 SER B C 1
ATOM 3069 O O . SER B 1 166 ? 15.954 3.769 37.067 1.00 15.53 166 SER B O 1
ATOM 3072 N N . SER B 1 167 ? 18.011 2.906 36.919 1.00 14.17 167 SER B N 1
ATOM 3073 C CA . SER B 1 167 ? 17.591 1.651 37.533 1.00 15.64 167 SER B CA 1
ATOM 3074 C C . SER B 1 167 ? 17.821 1.602 39.046 1.00 13.37 167 SER B C 1
ATOM 3075 O O . SER B 1 167 ? 17.000 1.053 39.772 1.00 18.92 167 SER B O 1
ATOM 3078 N N . VAL B 1 168 ? 18.919 2.171 39.535 1.00 15.74 168 VAL B N 1
ATOM 3079 C CA . VAL B 1 168 ? 19.191 2.078 40.974 1.00 15.96 168 VAL B CA 1
ATOM 3080 C C . VAL B 1 168 ? 18.172 2.884 41.756 1.00 16.87 168 VAL B C 1
ATOM 3081 O O . VAL B 1 168 ? 17.718 2.444 42.811 1.00 16.90 168 VAL B O 1
ATOM 3085 N N . ALA B 1 169 ? 17.784 4.044 41.230 1.00 17.50 169 ALA B N 1
ATOM 3086 C CA . ALA B 1 169 ? 16.728 4.827 41.868 1.00 18.46 169 ALA B CA 1
ATOM 3087 C C . ALA B 1 169 ? 15.428 4.038 41.846 1.00 18.86 169 ALA B C 1
ATOM 3088 O O . ALA B 1 169 ? 14.623 4.163 42.760 1.00 17.19 169 ALA B O 1
ATOM 3090 N N . SER B 1 170 ? 15.228 3.226 40.812 1.00 15.80 170 SER B N 1
ATOM 3091 C CA . SER B 1 170 ? 14.002 2.431 40.701 1.00 15.96 170 SER B CA 1
ATOM 3092 C C . SER B 1 170 ? 13.932 1.318 41.740 1.00 18.30 170 SER B C 1
ATOM 3093 O O . SER B 1 170 ? 12.855 0.816 42.037 1.00 21.18 170 SER B O 1
ATOM 3096 N N . LEU B 1 171 ? 15.077 0.920 42.288 1.00 16.42 171 LEU B N 1
ATOM 3097 C CA . LEU B 1 171 ? 15.102 -0.211 43.213 1.00 15.56 171 LEU B CA 1
ATOM 3098 C C . LEU B 1 171 ? 14.308 0.073 44.501 1.00 19.93 171 LEU B C 1
ATOM 3099 O O . LEU B 1 171 ? 13.953 -0.858 45.233 1.00 19.81 171 LEU B O 1
ATOM 3104 N N . GLU B 1 172 ? 14.006 1.345 44.769 1.00 20.09 172 GLU B N 1
ATOM 3105 C CA . GLU B 1 172 ? 13.186 1.683 45.934 1.00 22.89 172 GLU B CA 1
ATOM 3106 C C . GLU B 1 172 ? 11.763 1.142 45.780 1.00 19.22 172 GLU B C 1
ATOM 3107 O O . GLU B 1 172 ? 11.026 1.040 46.756 1.00 22.72 172 GLU B O 1
ATOM 3113 N N . ALA B 1 173 ? 11.395 0.772 44.560 1.00 19.29 173 ALA B N 1
ATOM 3114 C CA . ALA B 1 173 ? 10.129 0.086 44.338 1.00 23.71 173 ALA B CA 1
ATOM 3115 C C . ALA B 1 173 ? 10.078 -1.237 45.102 1.00 27.62 173 ALA B C 1
ATOM 3116 O O . ALA B 1 173 ? 9.000 -1.732 45.427 1.00 26.68 173 ALA B O 1
ATOM 3118 N N . PHE B 1 174 ? 11.244 -1.802 45.403 1.00 20.78 174 PHE B N 1
ATOM 3119 C CA . PHE B 1 174 ? 11.318 -3.100 46.064 1.00 20.83 174 PHE B CA 1
ATOM 3120 C C . PHE B 1 174 ? 11.930 -3.014 47.456 1.00 25.11 174 PHE B C 1
ATOM 3121 O O . PHE B 1 174 ? 11.453 -3.648 48.401 1.00 26.04 174 PHE B O 1
ATOM 3129 N N . VAL B 1 175 ? 13.007 -2.244 47.569 1.00 21.24 175 VAL B N 1
ATOM 3130 C CA . VAL B 1 175 ? 13.749 -2.120 48.819 1.00 17.51 175 VAL B CA 1
ATOM 3131 C C . VAL B 1 175 ? 14.167 -0.677 49.022 1.00 23.41 175 VAL B C 1
ATOM 3132 O O . VAL B 1 175 ? 14.947 -0.141 48.232 1.00 19.99 175 VAL B O 1
ATOM 3136 N N . ALA B 1 176 ? 13.662 -0.054 50.082 1.00 22.99 176 ALA B N 1
ATOM 3137 C CA . ALA B 1 176 ? 14.013 1.328 50.379 1.00 24.73 176 ALA B CA 1
ATOM 3138 C C . ALA B 1 176 ? 15.503 1.432 50.660 1.00 26.52 176 ALA B C 1
ATOM 3139 O O . ALA B 1 176 ? 16.081 0.575 51.328 1.00 23.92 176 ALA B O 1
ATOM 3141 N N . LEU B 1 177 ? 16.124 2.476 50.128 1.00 21.30 177 LEU B N 1
ATOM 3142 C CA . LEU B 1 177 ? 17.552 2.688 50.333 1.00 22.50 177 LEU B CA 1
ATOM 3143 C C . LEU B 1 177 ? 17.845 3.162 51.761 1.00 21.60 177 LEU B C 1
ATOM 3144 O O . LEU B 1 177 ? 17.434 4.248 52.150 1.00 29.71 177 LEU B O 1
ATOM 3149 N N . ASP B 1 178 ? 18.545 2.345 52.539 1.00 24.25 178 ASP B N 1
ATOM 3150 C CA . ASP B 1 178 ? 18.953 2.723 53.894 1.00 18.02 178 ASP B CA 1
ATOM 3151 C C . ASP B 1 178 ? 20.060 3.769 53.830 1.00 23.23 178 ASP B C 1
ATOM 3152 O O . ASP B 1 178 ? 21.198 3.444 53.495 1.00 22.39 178 ASP B O 1
ATOM 3157 N N . THR B 1 179 ? 19.729 5.011 54.178 1.00 26.87 179 THR B N 1
ATOM 3158 C CA . THR B 1 179 ? 20.679 6.120 54.101 1.00 33.43 179 THR B CA 1
ATOM 3159 C C . THR B 1 179 ? 21.875 5.951 55.035 1.00 37.04 179 THR B C 1
ATOM 3160 O O . THR B 1 179 ? 22.959 6.476 54.767 1.00 39.45 179 THR B O 1
ATOM 3164 N N . THR B 1 180 ? 21.688 5.209 56.120 1.00 27.29 180 THR B N 1
ATOM 3165 C CA . THR B 1 180 ? 22.771 5.005 57.082 1.00 27.00 180 THR B CA 1
ATOM 3166 C C . THR B 1 180 ? 23.751 3.929 56.618 1.00 25.84 180 THR B C 1
ATOM 3167 O O . THR B 1 180 ? 24.852 3.798 57.153 1.00 37.36 180 THR B O 1
ATOM 3171 N N . LYS B 1 181 ? 23.345 3.168 55.612 1.00 20.63 181 LYS B N 1
ATOM 3172 C CA . LYS B 1 181 ? 24.154 2.074 55.089 1.00 25.61 181 LYS B CA 1
ATOM 3173 C C . LYS B 1 181 ? 24.751 2.438 53.726 1.00 29.43 181 LYS B C 1
ATOM 3174 O O . LYS B 1 181 ? 25.850 2.001 53.371 1.00 26.54 181 LYS B O 1
ATOM 3180 N N . TYR B 1 182 ? 24.023 3.260 52.975 1.00 24.03 182 TYR B N 1
ATOM 3181 C CA . TYR B 1 182 ? 24.424 3.621 51.611 1.00 22.47 182 TYR B CA 1
ATOM 3182 C C . TYR B 1 182 ? 24.504 5.136 51.390 1.00 22.57 182 TYR B C 1
ATOM 3183 O O . TYR B 1 182 ? 23.793 5.690 50.548 1.00 21.51 182 TYR B O 1
ATOM 3192 N N . PRO B 1 183 ? 25.389 5.816 52.136 1.00 21.77 183 PRO B N 1
ATOM 3193 C CA . PRO B 1 183 ? 25.483 7.270 51.999 1.00 21.98 183 PRO B CA 1
ATOM 3194 C C . PRO B 1 183 ? 25.960 7.712 50.624 1.00 20.37 183 PRO B C 1
ATOM 3195 O O . PRO B 1 183 ? 25.548 8.769 50.155 1.00 20.33 183 PRO B O 1
ATOM 3199 N N . ARG B 1 184 ? 26.827 6.931 49.986 1.00 16.89 184 ARG B N 1
ATOM 3200 C CA . ARG B 1 184 ? 27.375 7.369 48.709 1.00 17.54 184 ARG B CA 1
ATOM 3201 C C . ARG B 1 184 ? 26.309 7.288 47.624 1.00 16.44 184 ARG B C 1
ATOM 3202 O O . ARG B 1 184 ? 26.211 8.182 46.787 1.00 16.44 184 ARG B O 1
ATOM 3210 N N . ILE B 1 185 ? 25.490 6.246 47.657 1.00 17.07 185 ILE B N 1
ATOM 3211 C CA . ILE B 1 185 ? 24.385 6.175 46.705 1.00 16.99 185 ILE B CA 1
ATOM 3212 C C . ILE B 1 185 ? 23.434 7.348 46.920 1.00 17.43 185 ILE B C 1
ATOM 3213 O O . ILE B 1 185 ? 23.004 7.990 45.960 1.00 14.40 185 ILE B O 1
ATOM 3218 N N . GLY B 1 186 ? 23.125 7.634 48.180 1.00 16.52 186 GLY B N 1
ATOM 3219 C CA . GLY B 1 186 ? 22.274 8.770 48.495 1.00 18.85 186 GLY B CA 1
ATOM 3220 C C . GLY B 1 186 ? 22.778 10.079 47.914 1.00 18.15 186 GLY B C 1
ATOM 3221 O O . GLY B 1 186 ? 22.012 10.825 47.285 1.00 19.45 186 GLY B O 1
ATOM 3222 N N . ALA B 1 187 ? 24.067 10.354 48.104 1.00 17.16 187 ALA B N 1
ATOM 3223 C CA . ALA B 1 187 ? 24.666 11.610 47.641 1.00 21.89 187 ALA B CA 1
ATOM 3224 C C . ALA B 1 187 ? 24.708 11.700 46.118 1.00 15.87 187 ALA B C 1
ATOM 3225 O O . ALA B 1 187 ? 24.502 12.774 45.544 1.00 17.42 187 ALA B O 1
ATOM 3227 N N . TRP B 1 188 ? 24.985 10.564 45.480 1.00 13.69 188 TRP B N 1
ATOM 3228 C CA . TRP B 1 188 ? 25.060 10.457 44.028 1.00 12.94 188 TRP B CA 1
ATOM 3229 C C . TRP B 1 188 ? 23.688 10.690 43.394 1.00 13.17 188 TRP B C 1
ATOM 3230 O O . TRP B 1 188 ? 23.566 11.486 42.462 1.00 17.11 188 TRP B O 1
ATOM 3241 N N . ILE B 1 189 ? 22.646 10.042 43.911 1.00 15.20 189 ILE B N 1
ATOM 3242 C CA . ILE B 1 189 ? 21.301 10.328 43.402 1.00 13.46 189 ILE B CA 1
ATOM 3243 C C . ILE B 1 189 ? 20.963 11.804 43.598 1.00 16.26 189 ILE B C 1
ATOM 3244 O O . ILE B 1 189 ? 20.474 12.455 42.672 1.00 20.86 189 ILE B O 1
ATOM 3249 N N . LYS B 1 190 ? 21.234 12.329 44.790 1.00 16.71 190 LYS B N 1
ATOM 3250 C CA . LYS B 1 190 ? 20.979 13.734 45.102 1.00 18.61 190 LYS B CA 1
ATOM 3251 C C . LYS B 1 190 ? 21.668 14.685 44.127 1.00 17.63 190 LYS B C 1
ATOM 3252 O O . LYS B 1 190 ? 21.078 15.674 43.676 1.00 20.38 190 LYS B O 1
ATOM 3258 N N . LYS B 1 191 ? 22.919 14.380 43.808 1.00 18.15 191 LYS B N 1
ATOM 3259 C CA . LYS B 1 191 ? 23.691 15.169 42.850 1.00 18.13 191 LYS B CA 1
ATOM 3260 C C . LYS B 1 191 ? 23.013 15.192 41.481 1.00 19.29 191 LYS B C 1
ATOM 3261 O O . LYS B 1 191 ? 22.819 16.260 40.895 1.00 20.93 191 LYS B O 1
ATOM 3267 N N . LEU B 1 192 ? 22.637 14.019 40.974 1.00 16.99 192 LEU B N 1
ATOM 3268 C CA . LEU B 1 192 ? 22.019 13.946 39.652 1.00 16.85 192 LEU B CA 1
ATOM 3269 C C . LEU B 1 192 ? 20.650 14.629 39.658 1.00 15.79 192 LEU B C 1
ATOM 3270 O O . LEU B 1 192 ? 20.218 15.202 38.647 1.00 15.50 192 LEU B O 1
ATOM 3275 N N . GLU B 1 193 ? 19.990 14.596 40.813 1.00 15.94 193 GLU B N 1
ATOM 3276 C CA . GLU B 1 193 ? 18.684 15.231 40.989 1.00 19.16 193 GLU B CA 1
ATOM 3277 C C . GLU B 1 193 ? 18.745 16.746 40.797 1.00 18.77 193 GLU B C 1
ATOM 3278 O O . GLU B 1 193 ? 17.725 17.378 40.535 1.00 19.71 193 GLU B O 1
ATOM 3284 N N . GLN B 1 194 ? 19.933 17.331 40.939 1.00 18.17 194 GLN B N 1
ATOM 3285 C CA . GLN B 1 194 ? 20.070 18.779 40.776 1.00 21.31 194 GLN B CA 1
ATOM 3286 C C . GLN B 1 194 ? 20.046 19.218 39.304 1.00 25.20 194 GLN B C 1
ATOM 3287 O O . GLN B 1 194 ? 19.785 20.392 39.003 1.00 21.96 194 GLN B O 1
ATOM 3293 N N . LEU B 1 195 ? 20.319 18.289 38.390 1.00 16.95 195 LEU B N 1
ATOM 3294 C CA . LEU B 1 195 ? 20.272 18.596 36.958 1.00 18.44 195 LEU B CA 1
ATOM 3295 C C . LEU B 1 195 ? 18.878 19.058 36.558 1.00 17.26 195 LEU B C 1
ATOM 3296 O O . LEU B 1 195 ? 17.900 18.431 36.927 1.00 17.78 195 LEU B O 1
ATOM 3301 N N . PRO B 1 196 ? 18.785 20.167 35.812 1.00 18.74 196 PRO B N 1
ATOM 3302 C CA . PRO B 1 196 ? 17.466 20.746 35.529 1.00 18.51 196 PRO B CA 1
ATOM 3303 C C . PRO B 1 196 ? 16.518 19.789 34.814 1.00 20.03 196 PRO B C 1
ATOM 3304 O O . PRO B 1 196 ? 15.306 19.893 35.002 1.00 23.86 196 PRO B O 1
ATOM 3308 N N . TYR B 1 197 ? 17.063 18.863 34.034 1.00 22.74 197 TYR B N 1
ATOM 3309 C CA . TYR B 1 197 ? 16.247 17.941 33.256 1.00 24.00 197 TYR B CA 1
ATOM 3310 C C . TYR B 1 197 ? 15.946 16.634 33.988 1.00 19.64 197 TYR B C 1
ATOM 3311 O O . TYR B 1 197 ? 15.210 15.785 33.470 1.00 21.22 197 TYR B O 1
ATOM 3320 N N . TYR B 1 198 ? 16.502 16.466 35.184 1.00 17.28 198 TYR B N 1
ATOM 3321 C CA . TYR B 1 198 ? 16.376 15.189 35.884 1.00 18.53 198 TYR B CA 1
ATOM 3322 C C . TYR B 1 198 ? 14.926 14.837 36.220 1.00 20.42 198 TYR B C 1
ATOM 3323 O O . TYR B 1 198 ? 14.501 13.693 36.023 1.00 19.53 198 TYR B O 1
ATOM 3332 N N . GLU B 1 199 ? 14.174 15.800 36.742 1.00 17.42 199 GLU B N 1
ATOM 3333 C CA . GLU B 1 199 ? 12.811 15.496 37.183 1.00 20.14 199 GLU B CA 1
ATOM 3334 C C . GLU B 1 199 ? 11.929 14.961 36.048 1.00 19.67 199 GLU B C 1
ATOM 3335 O O . GLU B 1 199 ? 11.249 13.950 36.220 1.00 23.95 199 GLU B O 1
ATOM 3341 N N . GLU B 1 200 ? 11.942 15.607 34.887 1.00 20.30 200 GLU B N 1
ATOM 3342 C CA . GLU B 1 200 ? 11.102 15.125 33.788 1.00 20.06 200 GLU B CA 1
ATOM 3343 C C . GLU B 1 200 ? 11.656 13.857 33.124 1.00 23.51 200 GLU B C 1
ATOM 3344 O O . GLU B 1 200 ? 10.893 12.998 32.683 1.00 22.15 200 GLU B O 1
ATOM 3350 N N . ALA B 1 201 ? 12.976 13.731 33.066 1.00 18.67 201 ALA B N 1
ATOM 3351 C CA . ALA B 1 201 ? 13.596 12.585 32.398 1.00 17.97 201 ALA B CA 1
ATOM 3352 C C . ALA B 1 201 ? 13.572 11.309 33.235 1.00 23.09 201 ALA B C 1
ATOM 3353 O O . ALA B 1 201 ? 13.326 10.225 32.701 1.00 22.82 201 ALA B O 1
ATOM 3355 N N . ASN B 1 202 ? 13.833 11.430 34.537 1.00 17.65 202 ASN B N 1
ATOM 3356 C CA . ASN B 1 202 ? 13.940 10.256 35.385 1.00 14.32 202 ASN B CA 1
ATOM 3357 C C . ASN B 1 202 ? 13.062 10.299 36.629 1.00 15.39 202 ASN B C 1
ATOM 3358 O O . ASN B 1 202 ? 12.490 9.284 37.010 1.00 17.74 202 ASN B O 1
ATOM 3363 N N . GLY B 1 203 ? 12.989 11.461 37.275 1.00 21.28 203 GLY B N 1
ATOM 3364 C CA . GLY B 1 203 ? 12.421 11.566 38.612 1.00 19.45 203 GLY B CA 1
ATOM 3365 C C . GLY B 1 203 ? 10.960 11.159 38.675 1.00 24.43 203 GLY B C 1
ATOM 3366 O O . GLY B 1 203 ? 10.555 10.351 39.520 1.00 22.03 203 GLY B O 1
ATOM 3367 N N . LYS B 1 204 ? 10.159 11.700 37.772 1.00 22.03 204 LYS B N 1
ATOM 3368 C CA . LYS B 1 204 ? 8.733 11.404 37.829 1.00 21.30 204 LYS B CA 1
ATOM 3369 C C . LYS B 1 204 ? 8.447 9.938 37.470 1.00 23.03 204 LYS B C 1
ATOM 3370 O O . LYS B 1 204 ? 7.527 9.330 38.025 1.00 25.23 204 LYS B O 1
ATOM 3376 N N . GLY B 1 205 ? 9.248 9.366 36.573 1.00 21.12 205 GLY B N 1
ATOM 3377 C CA . GLY B 1 205 ? 9.089 7.975 36.176 1.00 18.62 205 GLY B CA 1
ATOM 3378 C C . GLY B 1 205 ? 9.486 6.994 37.266 1.00 20.55 205 GLY B C 1
ATOM 3379 O O . GLY B 1 205 ? 8.904 5.906 37.381 1.00 19.71 205 GLY B O 1
ATOM 3380 N N . VAL B 1 206 ? 10.488 7.357 38.063 1.00 20.30 206 VAL B N 1
ATOM 3381 C CA . VAL B 1 206 ? 10.841 6.542 39.217 1.00 19.09 206 VAL B CA 1
ATOM 3382 C C . VAL B 1 206 ? 9.654 6.494 40.163 1.00 20.45 206 VAL B C 1
ATOM 3383 O O . VAL B 1 206 ? 9.254 5.422 40.615 1.00 20.35 206 VAL B O 1
ATOM 3387 N N . ARG B 1 207 ? 9.092 7.663 40.466 1.00 19.57 207 ARG B N 1
ATOM 3388 C CA . ARG B 1 207 ? 7.961 7.712 41.395 1.00 22.77 207 ARG B CA 1
ATOM 3389 C C . ARG B 1 207 ? 6.765 6.929 40.858 1.00 27.42 207 ARG B C 1
ATOM 3390 O O . ARG B 1 207 ? 6.059 6.277 41.626 1.00 24.00 207 ARG B O 1
ATOM 3398 N N . GLN B 1 208 ? 6.550 6.969 39.544 1.00 26.98 208 GLN B N 1
ATOM 3399 C CA . GLN B 1 208 ? 5.466 6.202 38.934 1.00 23.58 208 GLN B CA 1
ATOM 3400 C C . GLN B 1 208 ? 5.681 4.697 39.058 1.00 22.35 208 GLN B C 1
ATOM 3401 O O . GLN B 1 208 ? 4.740 3.959 39.332 1.00 25.17 208 GLN B O 1
ATOM 3407 N N . LEU B 1 209 ? 6.911 4.242 38.851 1.00 19.63 209 LEU B N 1
ATOM 3408 C CA . LEU B 1 209 ? 7.210 2.821 38.956 1.00 20.47 209 LEU B CA 1
ATOM 3409 C C . LEU B 1 209 ? 7.058 2.337 40.394 1.00 23.13 209 LEU B C 1
ATOM 3410 O O . LEU B 1 209 ? 6.538 1.249 40.636 1.00 20.84 209 LEU B O 1
ATOM 3415 N N . VAL B 1 210 ? 7.524 3.141 41.344 1.00 21.44 210 VAL B N 1
ATOM 3416 C CA . VAL B 1 210 ? 7.405 2.794 42.753 1.00 20.64 210 VAL B CA 1
ATOM 3417 C C . VAL B 1 210 ? 5.930 2.640 43.117 1.00 22.64 210 VAL B C 1
ATOM 3418 O O . VAL B 1 210 ? 5.545 1.683 43.799 1.00 25.95 210 VAL B O 1
ATOM 3422 N N . ALA B 1 211 ? 5.111 3.571 42.637 1.00 23.14 211 ALA B N 1
ATOM 3423 C CA . ALA B 1 211 ? 3.670 3.546 42.921 1.00 24.09 211 ALA B CA 1
ATOM 3424 C C . ALA B 1 211 ? 3.006 2.303 42.329 1.00 27.60 211 ALA B C 1
ATOM 3425 O O . ALA B 1 211 ? 2.129 1.701 42.950 1.00 27.78 211 ALA B O 1
ATOM 3427 N N . ILE B 1 212 ? 3.430 1.918 41.131 1.00 25.78 212 ILE B N 1
ATOM 3428 C CA . ILE B 1 212 ? 2.897 0.726 40.476 1.00 23.86 212 ILE B CA 1
ATOM 3429 C C . ILE B 1 212 ? 3.159 -0.535 41.300 1.00 28.35 212 ILE B C 1
ATOM 3430 O O . ILE B 1 212 ? 2.267 -1.367 41.479 1.00 28.88 212 ILE B O 1
ATOM 3435 N N . PHE B 1 213 ? 4.371 -0.675 41.825 1.00 21.63 213 PHE B N 1
ATOM 3436 C CA . PHE B 1 213 ? 4.662 -1.832 42.654 1.00 20.76 213 PHE B CA 1
ATOM 3437 C C . PHE B 1 213 ? 4.025 -1.745 44.037 1.00 24.36 213 PHE B C 1
ATOM 3438 O O . PHE B 1 213 ? 3.701 -2.771 44.626 1.00 30.03 213 PHE B O 1
ATOM 3446 N N . LYS B 1 214 ? 3.835 -0.538 44.558 1.00 23.74 214 LYS B N 1
ATOM 3447 C CA . LYS B 1 214 ? 3.207 -0.417 45.869 1.00 27.46 214 LYS B CA 1
ATOM 3448 C C . LYS B 1 214 ? 1.773 -0.937 45.783 1.00 31.68 214 LYS B C 1
ATOM 3449 O O . LYS B 1 214 ? 1.259 -1.570 46.713 1.00 30.18 214 LYS B O 1
ATOM 3455 N N . LYS B 1 215 ? 1.145 -0.696 44.639 1.00 26.43 215 LYS B N 1
ATOM 3456 C CA . LYS B 1 215 ? -0.249 -1.077 44.442 1.00 26.22 215 LYS B CA 1
ATOM 3457 C C . LYS B 1 215 ? -0.436 -2.599 44.379 1.00 35.36 215 LYS B C 1
ATOM 3458 O O . LYS B 1 215 ? -1.534 -3.101 44.624 1.00 36.74 215 LYS B O 1
ATOM 3464 N N . THR B 1 216 ? 0.629 -3.337 44.069 1.00 32.99 216 THR B N 1
ATOM 3465 C CA . THR B 1 216 ? 0.538 -4.800 44.015 1.00 32.86 216 THR B CA 1
ATOM 3466 C C . THR B 1 216 ? 0.530 -5.461 45.396 1.00 33.96 216 THR B C 1
ATOM 3467 O O . THR B 1 216 ? 0.174 -6.636 45.526 1.00 31.94 216 THR B O 1
ATOM 3471 N N . ASN B 1 217 ? 0.943 -4.710 46.410 1.00 32.68 217 ASN B N 1
ATOM 3472 C CA . ASN B 1 217 ? 1.109 -5.230 47.766 1.00 32.53 217 ASN B CA 1
ATOM 3473 C C . ASN B 1 217 ? 1.940 -6.511 47.856 1.00 32.13 217 ASN B C 1
ATOM 3474 O O . ASN B 1 217 ? 1.645 -7.384 48.666 1.00 39.96 217 ASN B O 1
ATOM 3479 N N . PHE B 1 218 ? 2.978 -6.635 47.036 1.00 29.16 218 PHE B N 1
ATOM 3480 C CA . PHE B 1 218 ? 3.821 -7.819 47.121 1.00 28.61 218 PHE B CA 1
ATOM 3481 C C . PHE B 1 218 ? 4.726 -7.722 48.349 1.00 32.60 218 PHE B C 1
ATOM 3482 O O . PHE B 1 218 ? 5.003 -6.625 48.840 1.00 31.97 218 PHE B O 1
ATOM 3490 N N . THR B 1 219 ? 5.174 -8.868 48.850 1.00 30.20 219 THR B N 1
ATOM 3491 C CA . THR B 1 219 ? 6.158 -8.902 49.927 1.00 35.39 219 THR B CA 1
ATOM 3492 C C . THR B 1 219 ? 7.209 -9.975 49.662 1.00 32.43 219 THR B C 1
ATOM 3493 O O . THR B 1 219 ? 6.994 -10.881 48.860 1.00 37.74 219 THR B O 1
ATOM 3497 N N . PHE B 1 220 ? 8.347 -9.858 50.342 1.00 30.87 220 PHE B N 1
ATOM 3498 C CA . PHE B 1 220 ? 9.402 -10.866 50.279 1.00 33.31 220 PHE B CA 1
ATOM 3499 C C . PHE B 1 220 ? 9.243 -11.919 51.383 1.00 38.63 220 PHE B C 1
ATOM 3500 O O . PHE B 1 220 ? 8.808 -11.605 52.490 1.00 35.46 220 PHE B O 1
ATOM 3508 N N . GLU B 1 221 ? 9.629 -13.154 51.082 1.00 35.08 221 GLU B N 1
ATOM 3509 C CA . GLU B 1 221 ? 9.594 -14.241 52.056 1.00 45.20 221 GLU B CA 1
ATOM 3510 C C . GLU B 1 221 ? 10.694 -14.103 53.109 1.00 46.16 221 GLU B C 1
ATOM 3511 O O . GLU B 1 221 ? 11.689 -13.405 52.899 1.00 45.75 221 GLU B O 1
ATOM 3517 N N . LYS C 1 3 ? -15.972 -21.144 -4.742 1.00 35.51 3 LYS C N 1
ATOM 3518 C CA . LYS C 1 3 ? -14.616 -21.058 -4.224 1.00 29.55 3 LYS C CA 1
ATOM 3519 C C . LYS C 1 3 ? -14.607 -20.430 -2.836 1.00 31.41 3 LYS C C 1
ATOM 3520 O O . LYS C 1 3 ? -14.763 -19.216 -2.677 1.00 27.26 3 LYS C O 1
ATOM 3526 N N . LEU C 1 4 ? -14.416 -21.276 -1.836 1.00 29.29 4 LEU C N 1
ATOM 3527 C CA . LEU C 1 4 ? -14.450 -20.846 -0.448 1.00 25.16 4 LEU C CA 1
ATOM 3528 C C . LEU C 1 4 ? -13.057 -20.882 0.150 1.00 26.75 4 LEU C C 1
ATOM 3529 O O . LEU C 1 4 ? -12.324 -21.840 -0.061 1.00 26.99 4 LEU C O 1
ATOM 3534 N N . THR C 1 5 ? -12.705 -19.827 0.878 1.00 22.49 5 THR C N 1
ATOM 3535 C CA . THR C 1 5 ? -11.463 -19.785 1.647 1.00 20.45 5 THR C CA 1
ATOM 3536 C C . THR C 1 5 ? -11.794 -19.424 3.091 1.00 20.59 5 THR C C 1
ATOM 3537 O O . THR C 1 5 ? -12.457 -18.420 3.348 1.00 21.90 5 THR C O 1
ATOM 3541 N N . LEU C 1 6 ? -11.349 -20.255 4.027 1.00 21.21 6 LEU C N 1
ATOM 3542 C CA . LEU C 1 6 ? -11.545 -19.986 5.447 1.00 20.46 6 LEU C CA 1
ATOM 3543 C C . LEU C 1 6 ? -10.233 -19.561 6.090 1.00 21.64 6 LEU C C 1
ATOM 3544 O O . LEU C 1 6 ? -9.241 -20.274 5.988 1.00 24.18 6 LEU C O 1
ATOM 3549 N N . TYR C 1 7 ? -10.237 -18.402 6.738 1.00 18.85 7 TYR C N 1
ATOM 3550 C CA . TYR C 1 7 ? -9.063 -17.932 7.472 1.00 19.90 7 TYR C CA 1
ATOM 3551 C C . TYR C 1 7 ? -9.238 -18.205 8.959 1.00 19.02 7 TYR C C 1
ATOM 3552 O O . TYR C 1 7 ? -10.225 -17.778 9.558 1.00 19.74 7 TYR C O 1
ATOM 3561 N N . GLY C 1 8 ? -8.273 -18.892 9.565 1.00 18.24 8 GLY C N 1
ATOM 3562 C CA . GLY C 1 8 ? -8.382 -19.226 10.973 1.00 19.84 8 GLY C CA 1
ATOM 3563 C C . GLY C 1 8 ? -7.320 -20.199 11.447 1.00 21.82 8 GLY C C 1
ATOM 3564 O O . GLY C 1 8 ? -6.281 -20.358 10.810 1.00 26.50 8 GLY C O 1
ATOM 3565 N N . LEU C 1 9 ? -7.603 -20.851 12.570 1.00 20.95 9 LEU C N 1
ATOM 3566 C CA . LEU C 1 9 ? -6.695 -21.815 13.169 1.00 27.00 9 LEU C CA 1
ATOM 3567 C C . LEU C 1 9 ? -7.510 -22.749 14.056 1.00 23.06 9 LEU C C 1
ATOM 3568 O O . LEU C 1 9 ? -8.543 -22.352 14.606 1.00 19.40 9 LEU C O 1
ATOM 3573 N N . ASP C 1 10 ? -7.062 -23.993 14.176 1.00 22.81 10 ASP C N 1
ATOM 3574 C CA . ASP C 1 10 ? -7.866 -25.027 14.827 1.00 23.41 10 ASP C CA 1
ATOM 3575 C C . ASP C 1 10 ? -8.183 -24.825 16.327 1.00 20.16 10 ASP C C 1
ATOM 3576 O O . ASP C 1 10 ? -9.232 -25.263 16.785 1.00 21.45 10 ASP C O 1
ATOM 3581 N N . PRO C 1 11 ? -7.294 -24.178 17.102 1.00 19.66 11 PRO C N 1
ATOM 3582 C CA . PRO C 1 11 ? -7.695 -23.989 18.506 1.00 19.14 11 PRO C CA 1
ATOM 3583 C C . PRO C 1 11 ? -8.870 -23.034 18.728 1.00 19.63 11 PRO C C 1
ATOM 3584 O O . PRO C 1 11 ? -9.458 -23.054 19.809 1.00 19.49 11 PRO C O 1
ATOM 3588 N N . SER C 1 12 ? -9.197 -22.214 17.733 1.00 19.13 12 SER C N 1
ATOM 3589 C CA . SER C 1 12 ? -10.201 -21.157 17.910 1.00 18.08 12 SER C CA 1
ATOM 3590 C C . SER C 1 12 ? -11.644 -21.671 17.870 1.00 19.96 12 SER C C 1
ATOM 3591 O O . SER C 1 12 ? -12.060 -22.253 16.869 1.00 17.69 12 SER C O 1
ATOM 3594 N N . PRO C 1 13 ? -12.418 -21.443 18.954 1.00 17.83 13 PRO C N 1
ATOM 3595 C CA . PRO C 1 13 ? -13.807 -21.925 18.929 1.00 17.61 13 PRO C CA 1
ATOM 3596 C C . PRO C 1 13 ? -14.637 -21.414 17.734 1.00 15.00 13 PRO C C 1
ATOM 3597 O O . PRO C 1 13 ? -15.279 -22.243 17.067 1.00 16.95 13 PRO C O 1
ATOM 3601 N N . PRO C 1 14 ? -14.625 -20.097 17.447 1.00 17.91 14 PRO C N 1
ATOM 3602 C CA . PRO C 1 14 ? -15.531 -19.722 16.348 1.00 15.70 14 PRO C CA 1
ATOM 3603 C C . PRO C 1 14 ? -15.068 -20.249 14.993 1.00 15.08 14 PRO C C 1
ATOM 3604 O O . PRO C 1 14 ? -15.895 -20.462 14.109 1.00 14.77 14 PRO C O 1
ATOM 3608 N N . VAL C 1 15 ? -13.770 -20.485 14.836 1.00 13.62 15 VAL C N 1
ATOM 3609 C CA . VAL C 1 15 ? -13.282 -21.086 13.595 1.00 16.08 15 VAL C CA 1
ATOM 3610 C C . VAL C 1 15 ? -13.840 -22.503 13.458 1.00 19.03 15 VAL C C 1
ATOM 3611 O O . VAL C 1 15 ? -14.315 -22.899 12.386 1.00 16.37 15 VAL C O 1
ATOM 3615 N N . ARG C 1 16 ? -13.825 -23.256 14.553 1.00 19.54 16 ARG C N 1
ATOM 3616 C CA . ARG C 1 16 ? -14.325 -24.620 14.532 1.00 18.28 16 ARG C CA 1
ATOM 3617 C C . ARG C 1 16 ? -15.830 -24.696 14.284 1.00 16.59 16 ARG C C 1
ATOM 3618 O O . ARG C 1 16 ? -16.302 -25.650 13.668 1.00 19.60 16 ARG C O 1
ATOM 3626 N N . ALA C 1 17 ? -16.577 -23.692 14.735 1.00 15.32 17 ALA C N 1
ATOM 3627 C CA . ALA C 1 17 ? -18.008 -23.635 14.420 1.00 14.50 17 ALA C CA 1
ATOM 3628 C C . ALA C 1 17 ? -18.215 -23.610 12.899 1.00 18.98 17 ALA C C 1
ATOM 3629 O O . ALA C 1 17 ? -19.119 -24.267 12.371 1.00 17.28 17 ALA C O 1
ATOM 3631 N N . VAL C 1 18 ? -17.380 -22.849 12.199 1.00 17.90 18 VAL C N 1
ATOM 3632 C CA . VAL C 1 18 ? -17.448 -22.795 10.746 1.00 17.31 18 VAL C CA 1
ATOM 3633 C C . VAL C 1 18 ? -16.957 -24.114 10.122 1.00 17.97 18 VAL C C 1
ATOM 3634 O O . VAL C 1 18 ? -17.554 -24.599 9.167 1.00 19.71 18 VAL C O 1
ATOM 3638 N N . LYS C 1 19 ? -15.901 -24.717 10.669 1.00 17.29 19 LYS C N 1
ATOM 3639 C CA . LYS C 1 19 ? -15.432 -25.994 10.125 1.00 19.13 19 LYS C CA 1
ATOM 3640 C C . LYS C 1 19 ? -16.500 -27.087 10.240 1.00 22.11 19 LYS C C 1
ATOM 3641 O O . LYS C 1 19 ? -16.649 -27.920 9.341 1.00 21.70 19 LYS C O 1
ATOM 3647 N N . LEU C 1 20 ? -17.242 -27.087 11.341 1.00 20.40 20 LEU C N 1
ATOM 3648 C CA . LEU C 1 20 ? -18.360 -28.013 11.503 1.00 17.48 20 LEU C CA 1
ATOM 3649 C C . LEU C 1 20 ? -19.434 -27.783 10.450 1.00 20.43 20 LEU C C 1
ATOM 3650 O O . LEU C 1 20 ? -19.961 -28.741 9.881 1.00 21.19 20 LEU C O 1
ATOM 3655 N N . THR C 1 21 ? -19.763 -26.519 10.200 1.00 19.44 21 THR C N 1
ATOM 3656 C CA . THR C 1 21 ? -20.812 -26.183 9.240 1.00 18.53 21 THR C CA 1
ATOM 3657 C C . THR C 1 21 ? -20.397 -26.556 7.811 1.00 20.21 21 THR C C 1
ATOM 3658 O O . THR C 1 21 ? -21.192 -27.109 7.044 1.00 20.59 21 THR C O 1
ATOM 3662 N N . LEU C 1 22 ? -19.158 -26.237 7.454 1.00 20.33 22 LEU C N 1
ATOM 3663 C CA . LEU C 1 22 ? -18.624 -26.577 6.135 1.00 24.21 22 LEU C CA 1
ATOM 3664 C C . LEU C 1 22 ? -18.644 -28.090 5.899 1.00 26.76 22 LEU C C 1
ATOM 3665 O O . LEU C 1 22 ? -19.043 -28.562 4.825 1.00 26.94 22 LEU C O 1
ATOM 3670 N N . ALA C 1 23 ? -18.225 -28.845 6.911 1.00 22.82 23 ALA C N 1
ATOM 3671 C CA . ALA C 1 23 ? -18.259 -30.304 6.853 1.00 26.85 23 ALA C CA 1
ATOM 3672 C C . ALA C 1 23 ? -19.683 -30.860 6.767 1.00 30.64 23 ALA C C 1
ATOM 3673 O O . ALA C 1 23 ? -19.950 -31.788 6.000 1.00 27.91 23 ALA C O 1
ATOM 3675 N N . ALA C 1 24 ? -20.596 -30.301 7.556 1.00 24.41 24 ALA C N 1
ATOM 3676 C CA . ALA C 1 24 ? -21.984 -30.752 7.538 1.00 22.93 24 ALA C CA 1
ATOM 3677 C C . ALA C 1 24 ? -22.647 -30.480 6.188 1.00 26.38 24 ALA C C 1
ATOM 3678 O O . ALA C 1 24 ? -23.564 -31.194 5.793 1.00 27.03 24 ALA C O 1
ATOM 3680 N N . LEU C 1 25 ? -22.191 -29.445 5.487 1.00 26.02 25 LEU C N 1
ATOM 3681 C CA . LEU C 1 25 ? -22.762 -29.088 4.192 1.00 26.19 25 LEU C CA 1
ATOM 3682 C C . LEU C 1 25 ? -21.966 -29.723 3.060 1.00 26.19 25 LEU C C 1
ATOM 3683 O O . LEU C 1 25 ? -22.265 -29.513 1.879 1.00 27.08 25 LEU C O 1
ATOM 3688 N N . ASN C 1 26 ? -20.955 -30.492 3.444 1.00 29.06 26 ASN C N 1
ATOM 3689 C CA . ASN C 1 26 ? -20.036 -31.137 2.514 1.00 36.86 26 ASN C CA 1
ATOM 3690 C C . ASN C 1 26 ? -19.481 -30.170 1.464 1.00 38.63 26 ASN C C 1
ATOM 3691 O O . ASN C 1 26 ? -19.477 -30.467 0.264 1.00 31.46 26 ASN C O 1
ATOM 3696 N N . LEU C 1 27 ? -19.015 -29.013 1.928 1.00 29.56 27 LEU C N 1
ATOM 3697 C CA . LEU C 1 27 ? -18.435 -28.005 1.050 1.00 24.82 27 LEU C CA 1
ATOM 3698 C C . LEU C 1 27 ? -16.917 -28.043 1.071 1.00 30.05 27 LEU C C 1
ATOM 3699 O O . LEU C 1 27 ? -16.302 -28.148 2.131 1.00 34.46 27 LEU C O 1
ATOM 3704 N N . THR C 1 28 ? -16.319 -27.947 -0.112 1.00 33.74 28 THR C N 1
ATOM 3705 C CA . THR C 1 28 ? -14.868 -27.897 -0.244 1.00 30.84 28 THR C CA 1
ATOM 3706 C C . THR C 1 28 ? -14.381 -26.475 -0.015 1.00 26.78 28 THR C C 1
ATOM 3707 O O . THR C 1 28 ? -15.031 -25.517 -0.435 1.00 31.09 28 THR C O 1
ATOM 3711 N N . TYR C 1 29 ? -13.242 -26.333 0.654 1.00 26.52 29 TYR C N 1
ATOM 3712 C CA . TYR C 1 29 ? -12.681 -25.012 0.893 1.00 27.95 29 TYR C CA 1
ATOM 3713 C C . TYR C 1 29 ? -11.184 -25.041 1.126 1.00 27.20 29 TYR C C 1
ATOM 3714 O O . TYR C 1 29 ? -10.616 -26.057 1.537 1.00 31.40 29 TYR C O 1
ATOM 3723 N N . GLU C 1 30 ? -10.548 -23.908 0.865 1.00 27.48 30 GLU C N 1
ATOM 3724 C CA . GLU C 1 30 ? -9.157 -23.722 1.226 1.00 30.64 30 GLU C CA 1
ATOM 3725 C C . GLU C 1 30 ? -9.087 -23.186 2.656 1.00 27.90 30 GLU C C 1
ATOM 3726 O O . GLU C 1 30 ? -9.815 -22.258 3.028 1.00 28.21 30 GLU C O 1
ATOM 3732 N N . TYR C 1 31 ? -8.223 -23.795 3.455 1.00 24.74 31 TYR C N 1
ATOM 3733 C CA . TYR C 1 31 ? -8.030 -23.399 4.846 1.00 28.61 31 TYR C CA 1
ATOM 3734 C C . TYR C 1 31 ? -6.713 -22.633 4.945 1.00 30.28 31 TYR C C 1
ATOM 3735 O O . TYR C 1 31 ? -5.637 -23.202 4.736 1.00 28.79 31 TYR C O 1
ATOM 3744 N N . VAL C 1 32 ? -6.796 -21.341 5.234 1.00 28.53 32 VAL C N 1
ATOM 3745 C CA . VAL C 1 32 ? -5.604 -20.511 5.381 1.00 26.01 32 VAL C CA 1
ATOM 3746 C C . VAL C 1 32 ? -5.303 -20.230 6.857 1.00 27.96 32 VAL C C 1
ATOM 3747 O O . VAL C 1 32 ? -6.145 -19.703 7.587 1.00 25.74 32 VAL C O 1
ATOM 3751 N N . ASN C 1 33 ? -4.097 -20.576 7.298 1.00 24.78 33 ASN C N 1
ATOM 3752 C CA . ASN C 1 33 ? -3.758 -20.416 8.706 1.00 27.74 33 ASN C CA 1
ATOM 3753 C C . ASN C 1 33 ? -3.483 -18.960 9.051 1.00 28.51 33 ASN C C 1
ATOM 3754 O O . ASN C 1 33 ? -2.844 -18.241 8.287 1.00 31.58 33 ASN C O 1
ATOM 3759 N N . VAL C 1 34 ? -3.999 -18.521 10.194 1.00 24.98 34 VAL C N 1
ATOM 3760 C CA . VAL C 1 34 ? -3.721 -17.185 10.682 1.00 26.52 34 VAL C CA 1
ATOM 3761 C C . VAL C 1 34 ? -3.100 -17.302 12.072 1.00 29.76 34 VAL C C 1
ATOM 3762 O O . VAL C 1 34 ? -3.744 -17.771 13.013 1.00 34.61 34 VAL C O 1
ATOM 3766 N N . ASP C 1 35 ? -1.841 -16.890 12.186 1.00 28.07 35 ASP C N 1
ATOM 3767 C CA . ASP C 1 35 ? -1.089 -17.031 13.431 1.00 30.18 35 ASP C CA 1
ATOM 3768 C C . ASP C 1 35 ? -1.425 -15.914 14.420 1.00 24.32 35 ASP C C 1
ATOM 3769 O O . ASP C 1 35 ? -0.777 -14.868 14.436 1.00 26.71 35 ASP C O 1
ATOM 3774 N N . ILE C 1 36 ? -2.428 -16.149 15.258 1.00 27.14 36 ILE C N 1
ATOM 3775 C CA . ILE C 1 36 ? -2.929 -15.118 16.164 1.00 23.84 36 ILE C CA 1
ATOM 3776 C C . ILE C 1 36 ? -1.931 -14.725 17.263 1.00 26.83 36 ILE C C 1
ATOM 3777 O O . ILE C 1 36 ? -1.883 -13.563 17.670 1.00 27.80 36 ILE C O 1
ATOM 3782 N N . VAL C 1 37 ? -1.125 -15.669 17.732 1.00 32.85 37 VAL C N 1
ATOM 3783 C CA . VAL C 1 37 ? -0.175 -15.331 18.794 1.00 37.91 37 VAL C CA 1
ATOM 3784 C C . VAL C 1 37 ? 0.888 -14.367 18.262 1.00 33.54 37 VAL C C 1
ATOM 3785 O O . VAL C 1 37 ? 1.360 -13.489 18.984 1.00 32.26 37 VAL C O 1
ATOM 3789 N N . ALA C 1 38 ? 1.228 -14.506 16.985 1.00 30.71 38 ALA C N 1
ATOM 3790 C CA . ALA C 1 38 ? 2.175 -13.602 16.356 1.00 33.69 38 ALA C CA 1
ATOM 3791 C C . ALA C 1 38 ? 1.480 -12.330 15.887 1.00 32.31 38 ALA C C 1
ATOM 3792 O O . ALA C 1 38 ? 2.092 -11.493 15.227 1.00 30.96 38 ALA C O 1
ATOM 3794 N N . ARG C 1 39 ? 0.201 -12.189 16.239 1.00 29.49 39 ARG C N 1
ATOM 3795 C CA . ARG C 1 39 ? -0.604 -11.039 15.830 1.00 27.01 39 ARG C CA 1
ATOM 3796 C C . ARG C 1 39 ? -0.676 -10.895 14.314 1.00 25.79 39 ARG C C 1
ATOM 3797 O O . ARG C 1 39 ? -0.697 -9.778 13.805 1.00 26.59 39 ARG C O 1
ATOM 3805 N N . ALA C 1 40 ? -0.721 -12.011 13.590 1.00 26.42 40 ALA C N 1
ATOM 3806 C CA . ALA C 1 40 ? -0.748 -11.958 12.131 1.00 26.77 40 ALA C CA 1
ATOM 3807 C C . ALA C 1 40 ? -2.040 -11.324 11.602 1.00 25.89 40 ALA C C 1
ATOM 3808 O O . ALA C 1 40 ? -2.098 -10.870 10.459 1.00 26.89 40 ALA C O 1
ATOM 3810 N N . GLN C 1 41 ? -3.068 -11.279 12.447 1.00 22.49 41 GLN C N 1
ATOM 3811 C CA . GLN C 1 41 ? -4.347 -10.699 12.066 1.00 24.02 41 GLN C CA 1
ATOM 3812 C C . GLN C 1 41 ? -4.277 -9.169 12.040 1.00 23.68 41 GLN C C 1
ATOM 3813 O O . GLN C 1 41 ? -5.193 -8.505 11.593 1.00 24.99 41 GLN C O 1
ATOM 3819 N N . LEU C 1 42 ? -3.177 -8.606 12.528 1.00 23.35 42 LEU C N 1
ATOM 3820 C CA . LEU C 1 42 ? -3.046 -7.152 12.576 1.00 28.35 42 LEU C CA 1
ATOM 3821 C C . LEU C 1 42 ? -2.297 -6.619 11.360 1.00 28.98 42 LEU C C 1
ATOM 3822 O O . LEU C 1 42 ? -2.104 -5.411 11.225 1.00 29.89 42 LEU C O 1
ATOM 3827 N N . SER C 1 43 ? -1.877 -7.524 10.482 1.00 32.43 43 SER C N 1
ATOM 3828 C CA . SER C 1 43 ? -1.209 -7.142 9.240 1.00 34.80 43 SER C CA 1
ATOM 3829 C C . SER C 1 43 ? -2.137 -6.313 8.358 1.00 30.37 43 SER C C 1
ATOM 3830 O O . SER C 1 43 ? -3.351 -6.481 8.406 1.00 28.43 43 SER C O 1
ATOM 3833 N N . PRO C 1 44 ? -1.563 -5.400 7.562 1.00 34.18 44 PRO C N 1
ATOM 3834 C CA . PRO C 1 44 ? -2.337 -4.590 6.614 1.00 36.22 44 PRO C CA 1
ATOM 3835 C C . PRO C 1 44 ? -3.129 -5.457 5.635 1.00 33.33 44 PRO C C 1
ATOM 3836 O O . PRO C 1 44 ? -4.251 -5.098 5.266 1.00 33.36 44 PRO C O 1
ATOM 3840 N N . GLU C 1 45 ? -2.552 -6.591 5.239 1.00 31.63 45 GLU C N 1
ATOM 3841 C CA . GLU C 1 45 ? -3.205 -7.511 4.308 1.00 28.65 45 GLU C CA 1
ATOM 3842 C C . GLU C 1 45 ? -4.441 -8.177 4.915 1.00 30.46 45 GLU C C 1
ATOM 3843 O O . GLU C 1 45 ? -5.443 -8.372 4.231 1.00 27.80 45 GLU C O 1
ATOM 3849 N N . TYR C 1 46 ? -4.383 -8.534 6.192 1.00 27.95 46 TYR C N 1
ATOM 3850 C CA . TYR C 1 46 ? -5.567 -9.133 6.808 1.00 24.24 46 TYR C CA 1
ATOM 3851 C C . TYR C 1 46 ? -6.632 -8.085 7.109 1.00 26.54 46 TYR C C 1
ATOM 3852 O O . TYR C 1 46 ? -7.824 -8.337 6.918 1.00 26.03 46 TYR C O 1
ATOM 3861 N N . LEU C 1 47 ? -6.209 -6.912 7.571 1.00 24.25 47 LEU C N 1
ATOM 3862 C CA . LEU C 1 47 ? -7.148 -5.824 7.859 1.00 24.70 47 LEU C CA 1
ATOM 3863 C C . LEU C 1 47 ? -7.983 -5.429 6.644 1.00 25.76 47 LEU C C 1
ATOM 3864 O O . LEU C 1 47 ? -9.138 -5.021 6.792 1.00 25.04 47 LEU C O 1
ATOM 3869 N N . GLU C 1 48 ? -7.401 -5.545 5.451 1.00 24.75 48 GLU C N 1
ATOM 3870 C CA . GLU C 1 48 ? -8.148 -5.311 4.212 1.00 31.18 48 GLU C CA 1
ATOM 3871 C C . GLU C 1 48 ? -9.276 -6.317 4.026 1.00 29.69 48 GLU C C 1
ATOM 3872 O O . GLU C 1 48 ? -10.305 -6.010 3.415 1.00 33.56 48 GLU C O 1
ATOM 3878 N N . LYS C 1 49 ? -9.087 -7.526 4.539 1.00 28.27 49 LYS C N 1
ATOM 3879 C CA . LYS C 1 49 ? -10.119 -8.555 4.441 1.00 24.53 49 LYS C CA 1
ATOM 3880 C C . LYS C 1 49 ? -11.172 -8.384 5.534 1.00 21.24 49 LYS C C 1
ATOM 3881 O O . LYS C 1 49 ? -12.370 -8.492 5.291 1.00 24.55 49 LYS C O 1
ATOM 3887 N N . ASN C 1 50 ? -10.708 -8.111 6.747 1.00 20.52 50 ASN C N 1
ATOM 3888 C CA . ASN C 1 50 ? -11.593 -7.996 7.898 1.00 19.75 50 ASN C CA 1
ATOM 3889 C C . ASN C 1 50 ? -11.074 -6.892 8.807 1.00 23.82 50 ASN C C 1
ATOM 3890 O O . ASN C 1 50 ? -10.140 -7.110 9.571 1.00 21.12 50 ASN C O 1
ATOM 3895 N N . PRO C 1 51 ? -11.687 -5.705 8.740 1.00 22.29 51 PRO C N 1
ATOM 3896 C CA . PRO C 1 51 ? -11.238 -4.559 9.541 1.00 20.38 51 PRO C CA 1
ATOM 3897 C C . PRO C 1 51 ? -11.361 -4.754 11.060 1.00 21.16 51 PRO C C 1
ATOM 3898 O O . PRO C 1 51 ? -10.777 -3.979 11.806 1.00 23.62 51 PRO C O 1
ATOM 3902 N N . GLN C 1 52 ? -12.096 -5.768 11.508 1.00 18.26 52 GLN C N 1
ATOM 3903 C CA . GLN C 1 52 ? -12.195 -6.047 12.943 1.00 19.01 52 GLN C CA 1
ATOM 3904 C C . GLN C 1 52 ? -11.045 -6.953 13.376 1.00 19.95 52 GLN C C 1
ATOM 3905 O O . GLN C 1 52 ? -10.884 -7.263 14.563 1.00 20.29 52 GLN C O 1
ATOM 3911 N N . HIS C 1 53 ? -10.247 -7.356 12.392 1.00 23.30 53 HIS C N 1
ATOM 3912 C CA . HIS C 1 53 ? -9.125 -8.293 12.544 1.00 23.61 53 HIS C CA 1
ATOM 3913 C C . HIS C 1 53 ? -9.415 -9.465 13.488 1.00 21.54 53 HIS C C 1
ATOM 3914 O O . HIS C 1 53 ? -8.663 -9.741 14.418 1.00 21.73 53 HIS C O 1
ATOM 3921 N N . THR C 1 54 ? -10.511 -10.170 13.220 1.00 17.27 54 THR C N 1
ATOM 3922 C CA . THR C 1 54 ? -10.824 -11.386 13.957 1.00 18.76 54 THR C CA 1
ATOM 3923 C C . THR C 1 54 ? -10.751 -12.602 13.038 1.00 19.12 54 THR C C 1
ATOM 3924 O O . THR C 1 54 ? -10.755 -12.468 11.818 1.00 23.09 54 THR C O 1
ATOM 3928 N N . VAL C 1 55 ? -10.669 -13.787 13.628 1.00 16.59 55 VAL C N 1
ATOM 3929 C CA . VAL C 1 55 ? -10.871 -15.019 12.882 1.00 11.89 55 VAL C CA 1
ATOM 3930 C C . VAL C 1 55 ? -12.078 -15.701 13.517 1.00 17.24 55 VAL C C 1
ATOM 3931 O O . VAL C 1 55 ? -12.302 -15.584 14.723 1.00 17.64 55 VAL C O 1
ATOM 3935 N N . PRO C 1 56 ? -12.889 -16.400 12.711 1.00 17.94 56 PRO C N 1
ATOM 3936 C CA . PRO C 1 56 ? -12.740 -16.661 11.271 1.00 18.85 56 PRO C CA 1
ATOM 3937 C C . PRO C 1 56 ? -13.140 -15.512 10.346 1.00 16.16 56 PRO C C 1
ATOM 3938 O O . PRO C 1 56 ? -13.966 -14.655 10.694 1.00 16.98 56 PRO C O 1
ATOM 3942 N N . THR C 1 57 ? -12.558 -15.532 9.154 1.00 18.10 57 THR C N 1
ATOM 3943 C CA . THR C 1 57 ? -13.079 -14.785 8.019 1.00 16.12 57 THR C CA 1
ATOM 3944 C C . THR C 1 57 ? -13.320 -15.797 6.918 1.00 20.14 57 THR C C 1
ATOM 3945 O O . THR C 1 57 ? -12.518 -16.705 6.720 1.00 19.72 57 THR C O 1
ATOM 3949 N N . LEU C 1 58 ? -14.444 -15.665 6.221 1.00 18.63 58 LEU C N 1
ATOM 3950 C CA . LEU C 1 58 ? -14.712 -16.511 5.072 1.00 17.98 58 LEU C CA 1
ATOM 3951 C C . LEU C 1 58 ? -14.585 -15.665 3.820 1.00 20.84 58 LEU C C 1
ATOM 3952 O O . LEU C 1 58 ? -15.120 -14.557 3.772 1.00 22.12 58 LEU C O 1
ATOM 3957 N N . GLU C 1 59 ? -13.848 -16.159 2.830 1.00 19.79 59 GLU C N 1
ATOM 3958 C CA . GLU C 1 59 ? -13.870 -15.546 1.512 1.00 23.71 59 GLU C CA 1
ATOM 3959 C C . GLU C 1 59 ? -14.702 -16.424 0.595 1.00 24.22 59 GLU C C 1
ATOM 3960 O O . GLU C 1 59 ? -14.457 -17.622 0.475 1.00 26.96 59 GLU C O 1
ATOM 3966 N N . ASP C 1 60 ? -15.710 -15.827 -0.024 1.00 24.12 60 ASP C N 1
ATOM 3967 C CA . ASP C 1 60 ? -16.556 -16.550 -0.957 1.00 21.98 60 ASP C CA 1
ATOM 3968 C C . ASP C 1 60 ? -16.506 -15.803 -2.280 1.00 22.53 60 ASP C C 1
ATOM 3969 O O . ASP C 1 60 ? -17.141 -14.765 -2.441 1.00 24.42 60 ASP C O 1
ATOM 3974 N N . ASP C 1 61 ? -15.708 -16.329 -3.199 1.00 22.13 61 ASP C N 1
ATOM 3975 C CA . ASP C 1 61 ? -15.574 -15.777 -4.537 1.00 23.74 61 ASP C CA 1
ATOM 3976 C C . ASP C 1 61 ? -15.325 -14.271 -4.537 1.00 26.57 61 ASP C C 1
ATOM 3977 O O . ASP C 1 61 ? -15.994 -13.532 -5.250 1.00 33.71 61 ASP C O 1
ATOM 3982 N N . GLY C 1 62 ? -14.386 -13.815 -3.712 1.00 28.21 62 GLY C N 1
ATOM 3983 C CA . GLY C 1 62 ? -14.043 -12.403 -3.663 1.00 30.71 62 GLY C CA 1
ATOM 3984 C C . GLY C 1 62 ? -14.748 -11.574 -2.600 1.00 34.15 62 GLY C C 1
ATOM 3985 O O . GLY C 1 62 ? -14.334 -10.448 -2.319 1.00 32.73 62 GLY C O 1
ATOM 3986 N N . HIS C 1 63 ? -15.820 -12.112 -2.020 1.00 23.76 63 HIS C N 1
ATOM 3987 C CA . HIS C 1 63 ? -16.522 -11.432 -0.932 1.00 19.87 63 HIS C CA 1
ATOM 3988 C C . HIS C 1 63 ? -16.026 -11.907 0.426 1.00 22.83 63 HIS C C 1
ATOM 3989 O O . HIS C 1 63 ? -15.854 -13.106 0.641 1.00 26.60 63 HIS C O 1
ATOM 3996 N N . TYR C 1 64 ? -15.829 -10.967 1.344 1.00 21.67 64 TYR C N 1
ATOM 3997 C CA . TYR C 1 64 ? -15.366 -11.291 2.691 1.00 19.62 64 TYR C CA 1
ATOM 3998 C C . TYR C 1 64 ? -16.494 -11.187 3.715 1.00 23.61 64 TYR C C 1
ATOM 3999 O O . TYR C 1 64 ? -17.147 -10.152 3.840 1.00 23.61 64 TYR C O 1
ATOM 4008 N N . ILE C 1 65 ? -16.710 -12.276 4.442 1.00 20.39 65 ILE C N 1
ATOM 4009 C CA . ILE C 1 65 ? -17.723 -12.354 5.487 1.00 19.21 65 ILE C CA 1
ATOM 4010 C C . ILE C 1 65 ? -17.035 -12.727 6.787 1.00 23.89 65 ILE C C 1
ATOM 4011 O O . ILE C 1 65 ? -16.197 -13.624 6.789 1.00 20.25 65 ILE C O 1
ATOM 4016 N N . TRP C 1 66 ? -17.349 -12.049 7.885 1.00 18.34 66 TRP C N 1
ATOM 4017 C CA . TRP C 1 66 ? -16.778 -12.491 9.150 1.00 17.91 66 TRP C CA 1
ATOM 4018 C C . TRP C 1 66 ? -17.825 -12.546 10.258 1.00 19.65 66 TRP C C 1
ATOM 4019 O O . TRP C 1 66 ? -19.000 -12.241 10.029 1.00 17.97 66 TRP C O 1
ATOM 4030 N N . ASP C 1 67 ? -17.365 -12.946 11.443 1.00 16.94 67 ASP C N 1
ATOM 4031 C CA . ASP C 1 67 ? -18.173 -13.434 12.571 1.00 18.61 67 ASP C CA 1
ATOM 4032 C C . ASP C 1 67 ? -18.699 -14.819 12.258 1.00 21.21 67 ASP C C 1
ATOM 4033 O O . ASP C 1 67 ? -19.458 -14.999 11.309 1.00 17.27 67 ASP C O 1
ATOM 4038 N N . SER C 1 68 ? -18.291 -15.798 13.066 1.00 15.60 68 SER C N 1
ATOM 4039 C CA . SER C 1 68 ? -18.645 -17.189 12.812 1.00 15.03 68 SER C CA 1
ATOM 4040 C C . SER C 1 68 ? -20.156 -17.385 12.662 1.00 16.20 68 SER C C 1
ATOM 4041 O O . SER C 1 68 ? -20.587 -18.184 11.842 1.00 16.33 68 SER C O 1
ATOM 4044 N N . HIS C 1 69 ? -20.962 -16.663 13.445 1.00 14.23 69 HIS C N 1
ATOM 4045 C CA . HIS C 1 69 ? -22.419 -16.894 13.390 1.00 15.31 69 HIS C CA 1
ATOM 4046 C C . HIS C 1 69 ? -23.013 -16.360 12.100 1.00 18.44 69 HIS C C 1
ATOM 4047 O O . HIS C 1 69 ? -23.919 -16.965 11.528 1.00 18.77 69 HIS C O 1
ATOM 4054 N N . ALA C 1 70 ? -22.509 -15.221 11.646 1.00 16.07 70 ALA C N 1
ATOM 4055 C CA . ALA C 1 70 ? -22.944 -14.684 10.368 1.00 19.26 70 ALA C CA 1
ATOM 4056 C C . ALA C 1 70 ? -22.504 -15.634 9.252 1.00 18.53 70 ALA C C 1
ATOM 4057 O O . ALA C 1 70 ? -23.260 -15.906 8.331 1.00 16.74 70 ALA C O 1
ATOM 4059 N N . ILE C 1 71 ? -21.285 -16.159 9.355 1.00 13.82 71 ILE C N 1
ATOM 4060 C CA . ILE C 1 71 ? -20.776 -17.067 8.329 1.00 14.63 71 ILE C CA 1
ATOM 4061 C C . ILE C 1 71 ? -21.592 -18.351 8.202 1.00 16.31 71 ILE C C 1
ATOM 4062 O O . ILE C 1 71 ? -21.970 -18.733 7.091 1.00 20.06 71 ILE C O 1
ATOM 4067 N N . ILE C 1 72 ? -21.881 -19.015 9.322 1.00 15.74 72 ILE C N 1
ATOM 4068 C CA . ILE C 1 72 ? -22.532 -20.320 9.227 1.00 16.95 72 ILE C CA 1
ATOM 4069 C C . ILE C 1 72 ? -24.002 -20.176 8.815 1.00 18.38 72 ILE C C 1
ATOM 4070 O O . ILE C 1 72 ? -24.560 -21.058 8.147 1.00 18.19 72 ILE C O 1
ATOM 4075 N N . ALA C 1 73 ? -24.620 -19.054 9.164 1.00 16.29 73 ALA C N 1
ATOM 4076 C CA . ALA C 1 73 ? -25.980 -18.786 8.680 1.00 17.19 73 ALA C CA 1
ATOM 4077 C C . ALA C 1 73 ? -25.969 -18.520 7.167 1.00 20.06 73 ALA C C 1
ATOM 4078 O O . ALA C 1 73 ? -26.821 -19.009 6.414 1.00 18.77 73 ALA C O 1
ATOM 4080 N N . TYR C 1 74 ? -24.997 -17.731 6.729 1.00 20.29 74 TYR C N 1
ATOM 4081 C CA . TYR C 1 74 ? -24.781 -17.472 5.306 1.00 21.32 74 TYR C CA 1
ATOM 4082 C C . TYR C 1 74 ? -24.587 -18.761 4.505 1.00 22.12 74 TYR C C 1
ATOM 4083 O O . TYR C 1 74 ? -25.230 -18.958 3.462 1.00 22.44 74 TYR C O 1
ATOM 4092 N N . LEU C 1 75 ? -23.706 -19.633 4.990 1.00 18.32 75 LEU C N 1
ATOM 4093 C CA . LEU C 1 75 ? -23.425 -20.914 4.326 1.00 19.16 75 LEU C CA 1
ATOM 4094 C C . LEU C 1 75 ? -24.684 -21.766 4.156 1.00 21.80 75 LEU C C 1
ATOM 4095 O O . LEU C 1 75 ? -24.964 -22.277 3.061 1.00 20.45 75 LEU C O 1
ATOM 4100 N N . VAL C 1 76 ? -25.458 -21.908 5.227 1.00 19.29 76 VAL C N 1
ATOM 4101 C CA . VAL C 1 76 ? -26.661 -22.731 5.154 1.00 17.82 76 VAL C CA 1
ATOM 4102 C C . VAL C 1 76 ? -27.698 -22.100 4.239 1.00 22.77 76 VAL C C 1
ATOM 4103 O O . VAL C 1 76 ? -28.274 -22.785 3.389 1.00 22.42 76 VAL C O 1
ATOM 4107 N N . SER C 1 77 ? -27.920 -20.799 4.399 1.00 20.76 77 SER C N 1
ATOM 4108 C CA . SER C 1 77 ? -28.898 -20.088 3.576 1.00 19.68 77 SER C CA 1
ATOM 4109 C C . SER C 1 77 ? -28.547 -20.153 2.092 1.00 24.70 77 SER C C 1
ATOM 4110 O O . SER C 1 77 ? -29.429 -20.282 1.235 1.00 24.62 77 SER C O 1
ATOM 4113 N N . LYS C 1 78 ? -27.258 -20.078 1.789 1.00 23.80 78 LYS C N 1
ATOM 4114 C CA . LYS C 1 78 ? -26.831 -20.005 0.404 1.00 26.05 78 LYS C CA 1
ATOM 4115 C C . LYS C 1 78 ? -26.684 -21.383 -0.235 1.00 26.32 78 LYS C C 1
ATOM 4116 O O . LYS C 1 78 ? -27.025 -21.560 -1.407 1.00 28.60 78 LYS C O 1
ATOM 4122 N N . TYR C 1 79 ? -26.204 -22.361 0.528 1.00 20.92 79 TYR C N 1
ATOM 4123 C CA . TYR C 1 79 ? -25.715 -23.602 -0.083 1.00 22.55 79 TYR C CA 1
ATOM 4124 C C . TYR C 1 79 ? -26.362 -24.904 0.374 1.00 32.80 79 TYR C C 1
ATOM 4125 O O . TYR C 1 79 ? -26.142 -25.944 -0.250 1.00 36.24 79 TYR C O 1
ATOM 4134 N N . ALA C 1 80 ? -27.149 -24.875 1.444 1.00 26.17 80 ALA C N 1
ATOM 4135 C CA . ALA C 1 80 ? -27.756 -26.108 1.943 1.00 24.45 80 ALA C CA 1
ATOM 4136 C C . ALA C 1 80 ? -28.890 -26.577 1.040 1.00 25.63 80 ALA C C 1
ATOM 4137 O O . ALA C 1 80 ? -29.579 -25.756 0.428 1.00 24.67 80 ALA C O 1
ATOM 4139 N N . ASP C 1 81 ? -29.087 -27.893 0.981 1.00 26.46 81 ASP C N 1
ATOM 4140 C CA . ASP C 1 81 ? -30.159 -28.490 0.179 1.00 33.73 81 ASP C CA 1
ATOM 4141 C C . ASP C 1 81 ? -31.526 -28.209 0.786 1.00 35.80 81 ASP C C 1
ATOM 4142 O O . ASP C 1 81 ? -32.535 -28.164 0.084 1.00 36.23 81 ASP C O 1
ATOM 4147 N N . SER C 1 82 ? -31.546 -28.046 2.103 1.00 28.70 82 SER C N 1
ATOM 4148 C CA . SER C 1 82 ? -32.770 -27.743 2.836 1.00 31.22 82 SER C CA 1
ATOM 4149 C C . SER C 1 82 ? -32.436 -26.795 3.968 1.00 25.72 82 SER C C 1
ATOM 4150 O O . SER C 1 82 ? -31.260 -26.496 4.199 1.00 24.50 82 SER C O 1
ATOM 4153 N N . ASP C 1 83 ? -33.456 -26.365 4.706 1.00 26.76 83 ASP C N 1
ATOM 4154 C CA . ASP C 1 83 ? -33.227 -25.440 5.813 1.00 26.77 83 ASP C CA 1
ATOM 4155 C C . ASP C 1 83 ? -33.030 -26.157 7.148 1.00 25.24 83 ASP C C 1
ATOM 4156 O O . ASP C 1 83 ? -33.155 -25.535 8.198 1.00 22.38 83 ASP C O 1
ATOM 4161 N N . ALA C 1 84 ? -32.718 -27.452 7.094 1.00 19.65 84 ALA C N 1
ATOM 4162 C CA . ALA C 1 84 ? -32.561 -28.283 8.291 1.00 23.50 84 ALA C CA 1
ATOM 4163 C C . ALA C 1 84 ? -31.691 -27.618 9.362 1.00 19.69 84 ALA C C 1
ATOM 4164 O O . ALA C 1 84 ? -32.103 -27.504 10.516 1.00 23.44 84 ALA C O 1
ATOM 4166 N N . LEU C 1 85 ? -30.504 -27.180 8.968 1.00 19.79 85 LEU C N 1
ATOM 4167 C CA . LEU C 1 85 ? -29.541 -26.625 9.929 1.00 17.94 85 LEU C CA 1
ATOM 4168 C C . LEU C 1 85 ? -29.873 -25.196 10.355 1.00 15.98 85 LEU C C 1
ATOM 4169 O O . LEU C 1 85 ? -29.303 -24.675 11.321 1.00 16.35 85 LEU C O 1
ATOM 4174 N N . TYR C 1 86 ? -30.784 -24.551 9.636 1.00 17.88 86 TYR C N 1
ATOM 4175 C CA . TYR C 1 86 ? -31.146 -23.177 9.960 1.00 20.57 86 TYR C CA 1
ATOM 4176 C C . TYR C 1 86 ? -32.575 -22.936 9.518 1.00 18.22 86 TYR C C 1
ATOM 4177 O O . TYR C 1 86 ? -32.801 -22.255 8.526 1.00 19.77 86 TYR C O 1
ATOM 4186 N N . PRO C 1 87 ? -33.541 -23.507 10.253 1.00 19.39 87 PRO C N 1
ATOM 4187 C CA . PRO C 1 87 ? -34.942 -23.521 9.807 1.00 18.73 87 PRO C CA 1
ATOM 4188 C C . PRO C 1 87 ? -35.501 -22.125 9.564 1.00 23.32 87 PRO C C 1
ATOM 4189 O O . PRO C 1 87 ? -35.230 -21.200 10.337 1.00 22.33 87 PRO C O 1
ATOM 4193 N N . LYS C 1 88 ? -36.267 -21.990 8.484 1.00 24.69 88 LYS C N 1
ATOM 4194 C CA . LYS C 1 88 ? -36.822 -20.705 8.074 1.00 29.33 88 LYS C CA 1
ATOM 4195 C C . LYS C 1 88 ? -38.075 -20.316 8.849 1.00 26.09 88 LYS C C 1
ATOM 4196 O O . LYS C 1 88 ? -38.412 -19.133 8.931 1.00 26.09 88 LYS C O 1
ATOM 4202 N N . ASP C 1 89 ? -38.759 -21.297 9.423 1.00 22.57 89 ASP C N 1
ATOM 4203 C CA . ASP C 1 89 ? -39.939 -21.007 10.240 1.00 24.94 89 ASP C CA 1
ATOM 4204 C C . ASP C 1 89 ? -39.562 -20.020 11.350 1.00 22.73 89 ASP C C 1
ATOM 4205 O O . ASP C 1 89 ? -38.667 -20.319 12.135 1.00 23.13 89 ASP C O 1
ATOM 4210 N N . PRO C 1 90 ? -40.226 -18.845 11.406 1.00 21.80 90 PRO C N 1
ATOM 4211 C CA . PRO C 1 90 ? -39.735 -17.775 12.294 1.00 20.12 90 PRO C CA 1
ATOM 4212 C C . PRO C 1 90 ? -39.664 -18.161 13.772 1.00 21.89 90 PRO C C 1
ATOM 4213 O O . PRO C 1 90 ? -38.743 -17.720 14.463 1.00 20.04 90 PRO C O 1
ATOM 4217 N N . LEU C 1 91 ? -40.592 -18.976 14.255 1.00 19.90 91 LEU C N 1
ATOM 4218 C CA . LEU C 1 91 ? -40.551 -19.383 15.655 1.00 25.67 91 LEU C CA 1
ATOM 4219 C C . LEU C 1 91 ? -39.377 -20.322 15.928 1.00 23.97 91 LEU C C 1
ATOM 4220 O O . LEU C 1 91 ? -38.704 -20.194 16.949 1.00 22.87 91 LEU C O 1
ATOM 4225 N N . LYS C 1 92 ? -39.112 -21.254 15.015 1.00 22.25 92 LYS C N 1
ATOM 4226 C CA . LYS C 1 92 ? -37.974 -22.153 15.201 1.00 18.72 92 LYS C CA 1
ATOM 4227 C C . LYS C 1 92 ? -36.660 -21.394 15.021 1.00 20.37 92 LYS C C 1
ATOM 4228 O O . LYS C 1 92 ? -35.698 -21.608 15.763 1.00 16.55 92 LYS C O 1
ATOM 4234 N N . ARG C 1 93 ? -36.643 -20.496 14.044 1.00 17.78 93 ARG C N 1
ATOM 4235 C CA . ARG C 1 93 ? -35.485 -19.642 13.793 1.00 17.79 93 ARG C CA 1
ATOM 4236 C C . ARG C 1 93 ? -35.188 -18.732 14.991 1.00 16.82 93 ARG C C 1
ATOM 4237 O O . ARG C 1 93 ? -34.018 -18.441 15.300 1.00 15.57 93 ARG C O 1
ATOM 4245 N N . ALA C 1 94 ? -36.239 -18.289 15.678 1.00 15.25 94 ALA C N 1
ATOM 4246 C CA . ALA C 1 94 ? -36.054 -17.405 16.821 1.00 16.73 94 ALA C CA 1
ATOM 4247 C C . ALA C 1 94 ? -35.301 -18.097 17.956 1.00 17.89 94 ALA C C 1
ATOM 4248 O O . ALA C 1 94 ? -34.570 -17.438 18.689 1.00 16.93 94 ALA C O 1
ATOM 4250 N N . VAL C 1 95 ? -35.472 -19.413 18.105 1.00 14.49 95 VAL C N 1
ATOM 4251 C CA . VAL C 1 95 ? -34.745 -20.133 19.143 1.00 14.51 95 VAL C CA 1
ATOM 4252 C C . VAL C 1 95 ? -33.286 -20.258 18.728 1.00 15.06 95 VAL C C 1
ATOM 4253 O O . VAL C 1 95 ? -32.384 -20.057 19.538 1.00 16.41 95 VAL C O 1
ATOM 4257 N N . VAL C 1 96 ? -33.064 -20.609 17.464 1.00 13.73 96 VAL C N 1
ATOM 4258 C CA . VAL C 1 96 ? -31.710 -20.747 16.948 1.00 11.98 96 VAL C CA 1
ATOM 4259 C C . VAL C 1 96 ? -30.965 -19.425 17.085 1.00 15.97 96 VAL C C 1
ATOM 4260 O O . VAL C 1 96 ? -29.833 -19.396 17.569 1.00 13.15 96 VAL C O 1
ATOM 4264 N N . ASP C 1 97 ? -31.614 -18.331 16.694 1.00 14.33 97 ASP C N 1
ATOM 4265 C CA . ASP C 1 97 ? -30.976 -17.018 16.756 1.00 14.63 97 ASP C CA 1
ATOM 4266 C C . ASP C 1 97 ? -30.660 -16.629 18.198 1.00 13.97 97 ASP C C 1
ATOM 4267 O O . ASP C 1 97 ? -29.592 -16.063 18.469 1.00 13.21 97 ASP C O 1
ATOM 4272 N N . GLN C 1 98 ? -31.567 -16.926 19.129 1.00 10.97 98 GLN C N 1
ATOM 4273 C CA . GLN C 1 98 ? -31.277 -16.630 20.540 1.00 14.35 98 GLN C CA 1
ATOM 4274 C C . GLN C 1 98 ? -30.051 -17.384 21.020 1.00 11.46 98 GLN C C 1
ATOM 4275 O O . GLN C 1 98 ? -29.180 -16.797 21.672 1.00 13.43 98 GLN C O 1
ATOM 4281 N N . ARG C 1 99 ? -29.963 -18.671 20.679 1.00 12.65 99 ARG C N 1
ATOM 4282 C CA . ARG C 1 99 ? -28.819 -19.469 21.113 1.00 12.14 99 ARG C CA 1
ATOM 4283 C C . ARG C 1 99 ? -27.536 -18.957 20.481 1.00 12.35 99 ARG C C 1
ATOM 4284 O O . ARG C 1 99 ? -26.491 -18.954 21.133 1.00 13.49 99 ARG C O 1
ATOM 4292 N N . LEU C 1 100 ? -27.599 -18.535 19.219 1.00 10.80 100 LEU C N 1
ATOM 4293 C CA . LEU C 1 100 ? -26.407 -17.999 18.558 1.00 14.27 100 LEU C CA 1
ATOM 4294 C C . LEU C 1 100 ? -25.923 -16.714 19.224 1.00 13.42 100 LEU C C 1
ATOM 4295 O O . LEU C 1 100 ? -24.727 -16.527 19.417 1.00 13.07 100 LEU C O 1
ATOM 4300 N N . HIS C 1 101 ? -26.845 -15.817 19.561 1.00 12.60 101 HIS C N 1
ATOM 4301 C CA . HIS C 1 101 ? -26.449 -14.571 20.212 1.00 13.88 101 HIS C CA 1
ATOM 4302 C C . HIS C 1 101 ? -26.018 -14.788 21.664 1.00 14.86 101 HIS C C 1
ATOM 4303 O O . HIS C 1 101 ? -25.159 -14.057 22.166 1.00 13.95 101 HIS C O 1
ATOM 4310 N N . PHE C 1 102 ? -26.596 -15.799 22.312 1.00 13.49 102 PHE C N 1
ATOM 4311 C CA . PHE C 1 102 ? -26.126 -16.280 23.617 1.00 14.60 102 PHE C CA 1
ATOM 4312 C C . PHE C 1 102 ? -24.653 -16.658 23.515 1.00 10.09 102 PHE C C 1
ATOM 4313 O O . PHE C 1 102 ? -23.828 -16.272 24.351 1.00 12.43 102 PHE C O 1
ATOM 4321 N N . GLU C 1 103 ? -24.327 -17.404 22.463 1.00 11.05 103 GLU C N 1
ATOM 4322 C CA . GLU C 1 103 ? -22.948 -17.843 22.257 1.00 10.11 103 GLU C CA 1
ATOM 4323 C C . GLU C 1 103 ? -22.016 -16.660 22.032 1.00 14.74 103 GLU C C 1
ATOM 4324 O O . GLU C 1 103 ? -20.906 -16.616 22.596 1.00 16.65 103 GLU C O 1
ATOM 4330 N N . SER C 1 104 ? -22.454 -15.703 21.214 1.00 12.21 104 SER C N 1
ATOM 4331 C CA . SER C 1 104 ? -21.634 -14.519 20.932 1.00 15.56 104 SER C CA 1
ATOM 4332 C C . SER C 1 104 ? -21.257 -13.735 22.178 1.00 14.97 104 SER C C 1
ATOM 4333 O O . SER C 1 104 ? -20.091 -13.341 22.360 1.00 15.21 104 SER C O 1
ATOM 4336 N N . GLY C 1 105 ? -22.240 -13.498 23.035 1.00 11.83 105 GLY C N 1
ATOM 4337 C CA . GLY C 1 105 ? -22.035 -12.623 24.182 1.00 12.61 105 GLY C CA 1
ATOM 4338 C C . GLY C 1 105 ? -21.707 -13.339 25.468 1.00 13.42 105 GLY C C 1
ATOM 4339 O O . GLY C 1 105 ? -20.582 -13.233 25.990 1.00 15.61 105 GLY C O 1
ATOM 4340 N N . VAL C 1 106 ? -22.676 -14.092 25.981 1.00 11.86 106 VAL C N 1
ATOM 4341 C CA . VAL C 1 106 ? -22.511 -14.742 27.276 1.00 11.41 106 VAL C CA 1
ATOM 4342 C C . VAL C 1 106 ? -21.377 -15.766 27.266 1.00 14.77 106 VAL C C 1
ATOM 4343 O O . VAL C 1 106 ? -20.590 -15.823 28.208 1.00 15.00 106 VAL C O 1
ATOM 4347 N N . VAL C 1 107 ? -21.295 -16.575 26.216 1.00 13.95 107 VAL C N 1
ATOM 4348 C CA . VAL C 1 107 ? -20.298 -17.637 26.183 1.00 14.29 107 VAL C CA 1
ATOM 4349 C C . VAL C 1 107 ? -18.950 -17.125 25.695 1.00 14.61 107 VAL C C 1
ATOM 4350 O O . VAL C 1 107 ? -17.977 -17.112 26.448 1.00 15.82 107 VAL C O 1
ATOM 4354 N N . PHE C 1 108 ? -18.874 -16.690 24.439 1.00 13.72 108 PHE C N 1
ATOM 4355 C CA . PHE C 1 108 ? -17.555 -16.372 23.907 1.00 13.90 108 PHE C CA 1
ATOM 4356 C C . PHE C 1 108 ? -16.971 -15.072 24.453 1.00 15.32 108 PHE C C 1
ATOM 4357 O O . PHE C 1 108 ? -15.849 -15.065 24.984 1.00 16.02 108 PHE C O 1
ATOM 4365 N N . ALA C 1 109 ? -17.690 -13.961 24.307 1.00 13.34 109 ALA C N 1
ATOM 4366 C CA . ALA C 1 109 ? -17.109 -12.685 24.747 1.00 14.75 109 ALA C CA 1
ATOM 4367 C C . ALA C 1 109 ? -16.870 -12.671 26.245 1.00 19.03 109 ALA C C 1
ATOM 4368 O O . ALA C 1 109 ? -15.768 -12.344 26.707 1.00 17.57 109 ALA C O 1
ATOM 4370 N N . ASN C 1 110 ? -17.885 -13.031 27.018 1.00 16.29 110 ASN C N 1
ATOM 4371 C CA . ASN C 1 110 ? -17.751 -12.921 28.471 1.00 15.47 110 ASN C CA 1
ATOM 4372 C C . ASN C 1 110 ? -17.065 -14.119 29.121 1.00 20.37 110 ASN C C 1
ATOM 4373 O O . ASN C 1 110 ? -16.484 -13.991 30.192 1.00 23.76 110 ASN C O 1
ATOM 4378 N N . GLY C 1 111 ? -17.118 -15.280 28.477 1.00 15.47 111 GLY C N 1
ATOM 4379 C CA . GLY C 1 111 ? -16.575 -16.485 29.085 1.00 13.80 111 GLY C CA 1
ATOM 4380 C C . GLY C 1 111 ? -15.172 -16.852 28.646 1.00 21.40 111 GLY C C 1
ATOM 4381 O O . GLY C 1 111 ? -14.332 -17.217 29.474 1.00 17.74 111 GLY C O 1
ATOM 4382 N N . ILE C 1 112 ? -14.925 -16.768 27.343 1.00 15.95 112 ILE C N 1
ATOM 4383 C CA . ILE C 1 112 ? -13.700 -17.296 26.765 1.00 14.59 112 ILE C CA 1
ATOM 4384 C C . ILE C 1 112 ? -12.713 -16.198 26.410 1.00 17.65 112 ILE C C 1
ATOM 4385 O O . ILE C 1 112 ? -11.573 -16.229 26.863 1.00 17.58 112 ILE C O 1
ATOM 4390 N N . ARG C 1 113 ? -13.133 -15.218 25.618 1.00 13.99 113 ARG C N 1
ATOM 4391 C CA . ARG C 1 113 ? -12.176 -14.196 25.185 1.00 15.14 113 ARG C CA 1
ATOM 4392 C C . ARG C 1 113 ? -11.681 -13.371 26.368 1.00 16.66 113 ARG C C 1
ATOM 4393 O O . ARG C 1 113 ? -10.537 -12.889 26.381 1.00 20.14 113 ARG C O 1
ATOM 4401 N N . SER C 1 114 ? -12.542 -13.217 27.365 1.00 14.24 114 SER C N 1
ATOM 4402 C CA . SER C 1 114 ? -12.195 -12.485 28.578 1.00 16.69 114 SER C CA 1
ATOM 4403 C C . SER C 1 114 ? -10.967 -13.099 29.252 1.00 21.29 114 SER C C 1
ATOM 4404 O O . SER C 1 114 ? -10.142 -12.385 29.819 1.00 24.39 114 SER C O 1
ATOM 4407 N N . ILE C 1 115 ? -10.851 -14.422 29.187 1.00 16.99 115 ILE C N 1
ATOM 4408 C CA . ILE C 1 115 ? -9.699 -15.115 29.774 1.00 14.63 115 ILE C CA 1
ATOM 4409 C C . ILE C 1 115 ? -8.534 -15.206 28.794 1.00 17.09 115 ILE C C 1
ATOM 4410 O O . ILE C 1 115 ? -7.374 -15.002 29.178 1.00 18.13 115 ILE C O 1
ATOM 4415 N N . SER C 1 116 ? -8.829 -15.522 27.533 1.00 17.55 116 SER C N 1
ATOM 4416 C CA . SER C 1 116 ? -7.790 -15.638 26.514 1.00 19.89 116 SER C CA 1
ATOM 4417 C C . SER C 1 116 ? -6.977 -14.361 26.408 1.00 22.52 116 SER C C 1
ATOM 4418 O O . SER C 1 116 ? -5.749 -14.397 26.292 1.00 24.14 116 SER C O 1
ATOM 4421 N N . LYS C 1 117 ? -7.678 -13.234 26.458 1.00 17.31 117 LYS C N 1
ATOM 4422 C CA . LYS C 1 117 ? -7.033 -11.931 26.388 1.00 21.74 117 LYS C CA 1
ATOM 4423 C C . LYS C 1 117 ? -6.036 -11.735 27.525 1.00 21.53 117 LYS C C 1
ATOM 4424 O O . LYS C 1 117 ? -4.907 -11.318 27.294 1.00 27.22 117 LYS C O 1
ATOM 4430 N N . SER C 1 118 ? -6.432 -12.029 28.757 1.00 19.07 118 SER C N 1
ATOM 4431 C CA . SER C 1 118 ? -5.513 -11.761 29.865 1.00 21.82 118 SER C CA 1
ATOM 4432 C C . SER C 1 118 ? -4.407 -12.820 29.948 1.00 23.90 118 SER C C 1
ATOM 4433 O O . SER C 1 118 ? -3.262 -12.506 30.305 1.00 26.52 118 SER C O 1
ATOM 4436 N N . VAL C 1 119 ? -4.722 -14.062 29.592 1.00 19.90 119 VAL C N 1
ATOM 4437 C CA . VAL C 1 119 ? -3.748 -15.155 29.740 1.00 20.08 119 VAL C CA 1
ATOM 4438 C C . VAL C 1 119 ? -2.801 -15.308 28.549 1.00 22.98 119 VAL C C 1
ATOM 4439 O O . VAL C 1 119 ? -1.583 -15.410 28.733 1.00 31.75 119 VAL C O 1
ATOM 4443 N N . LEU C 1 120 ? -3.340 -15.325 27.335 1.00 23.04 120 LEU C N 1
ATOM 4444 C CA . LEU C 1 120 ? -2.501 -15.529 26.156 1.00 26.22 120 LEU C CA 1
ATOM 4445 C C . LEU C 1 120 ? -1.985 -14.219 25.572 1.00 33.74 120 LEU C C 1
ATOM 4446 O O . LEU C 1 120 ? -0.804 -14.097 25.243 1.00 38.89 120 LEU C O 1
ATOM 4451 N N . PHE C 1 121 ? -2.869 -13.236 25.453 1.00 23.83 121 PHE C N 1
ATOM 4452 C CA . PHE C 1 121 ? -2.518 -11.966 24.828 1.00 24.02 121 PHE C CA 1
ATOM 4453 C C . PHE C 1 121 ? -1.654 -11.110 25.760 1.00 34.16 121 PHE C C 1
ATOM 4454 O O . PHE C 1 121 ? -0.675 -10.505 25.318 1.00 34.98 121 PHE C O 1
ATOM 4462 N N . GLN C 1 122 ? -2.011 -11.065 27.044 1.00 26.07 122 GLN C N 1
ATOM 4463 C CA . GLN C 1 122 ? -1.297 -10.223 28.000 1.00 26.64 122 GLN C CA 1
ATOM 4464 C C . GLN C 1 122 ? -0.293 -10.998 28.857 1.00 24.89 122 GLN C C 1
ATOM 4465 O O . GLN C 1 122 ? 0.472 -10.388 29.602 1.00 23.45 122 GLN C O 1
ATOM 4471 N N . GLY C 1 123 ? -0.293 -12.326 28.741 1.00 23.05 123 GLY C N 1
ATOM 4472 C CA . GLY C 1 123 ? 0.684 -13.167 29.420 1.00 23.15 123 GLY C CA 1
ATOM 4473 C C . GLY C 1 123 ? 0.572 -13.208 30.934 1.00 26.78 123 GLY C C 1
ATOM 4474 O O . GLY C 1 123 ? 1.556 -13.470 31.634 1.00 20.59 123 GLY C O 1
ATOM 4475 N N . GLN C 1 124 ? -0.627 -12.958 31.451 1.00 21.93 124 GLN C N 1
ATOM 4476 C CA . GLN C 1 124 ? -0.840 -12.983 32.894 1.00 24.15 124 GLN C CA 1
ATOM 4477 C C . GLN C 1 124 ? -1.248 -14.376 33.359 1.00 21.39 124 GLN C C 1
ATOM 4478 O O . GLN C 1 124 ? -1.998 -15.068 32.679 1.00 25.96 124 GLN C O 1
ATOM 4484 N N . THR C 1 125 ? -0.739 -14.781 34.515 1.00 19.23 125 THR C N 1
ATOM 4485 C CA . THR C 1 125 ? -1.006 -16.103 35.061 1.00 17.48 125 THR C CA 1
ATOM 4486 C C . THR C 1 125 ? -2.266 -16.146 35.923 1.00 19.49 125 THR C C 1
ATOM 4487 O O . THR C 1 125 ? -2.979 -17.146 35.929 1.00 27.31 125 THR C O 1
ATOM 4491 N N . LYS C 1 126 ? -2.551 -15.068 36.645 1.00 20.42 126 LYS C N 1
ATOM 4492 C CA . LYS C 1 126 ? -3.692 -15.071 37.567 1.00 20.41 126 LYS C CA 1
ATOM 4493 C C . LYS C 1 126 ? -4.933 -14.462 36.922 1.00 21.53 126 LYS C C 1
ATOM 4494 O O . LYS C 1 126 ? -4.881 -13.387 36.331 1.00 23.58 126 LYS C O 1
ATOM 4500 N N . VAL C 1 127 ? -6.051 -15.158 37.058 1.00 18.43 127 VAL C N 1
ATOM 4501 C CA . VAL C 1 127 ? -7.300 -14.752 36.423 1.00 17.81 127 VAL C CA 1
ATOM 4502 C C . VAL C 1 127 ? -8.305 -14.440 37.522 1.00 16.81 127 VAL C C 1
ATOM 4503 O O . VAL C 1 127 ? -8.424 -15.216 38.458 1.00 20.29 127 VAL C O 1
ATOM 4507 N N . PRO C 1 128 ? -9.006 -13.296 37.424 1.00 19.40 128 PRO C N 1
ATOM 4508 C CA . PRO C 1 128 ? -9.983 -12.889 38.446 1.00 18.43 128 PRO C CA 1
ATOM 4509 C C . PRO C 1 128 ? -11.060 -13.946 38.688 1.00 22.59 128 PRO C C 1
ATOM 4510 O O . PRO C 1 128 ? -11.460 -14.649 37.743 1.00 18.86 128 PRO C O 1
ATOM 4514 N N . LYS C 1 129 ? -11.529 -14.048 39.931 1.00 23.18 129 LYS C N 1
ATOM 4515 C CA . LYS C 1 129 ? -12.500 -15.080 40.278 1.00 19.00 129 LYS C CA 1
ATOM 4516 C C . LYS C 1 129 ? -13.800 -14.884 39.510 1.00 16.40 129 LYS C C 1
ATOM 4517 O O . LYS C 1 129 ? -14.498 -15.852 39.231 1.00 19.73 129 LYS C O 1
ATOM 4523 N N . GLU C 1 130 ? -14.111 -13.644 39.141 1.00 18.14 130 GLU C N 1
ATOM 4524 C CA . GLU C 1 130 ? -15.313 -13.391 38.337 1.00 19.88 130 GLU C CA 1
ATOM 4525 C C . GLU C 1 130 ? -15.330 -14.191 37.027 1.00 18.37 130 GLU C C 1
ATOM 4526 O O . GLU C 1 130 ? -16.393 -14.534 36.504 1.00 16.08 130 GLU C O 1
ATOM 4532 N N . ARG C 1 131 ? -14.150 -14.492 36.497 1.00 17.39 131 ARG C N 1
ATOM 4533 C CA . ARG C 1 131 ? -14.066 -15.224 35.238 1.00 16.07 131 ARG C CA 1
ATOM 4534 C C . ARG C 1 131 ? -14.405 -16.700 35.453 1.00 15.44 131 ARG C C 1
ATOM 4535 O O . ARG C 1 131 ? -14.928 -17.348 34.560 1.00 15.42 131 ARG C O 1
ATOM 4543 N N . TYR C 1 132 ? -14.082 -17.228 36.634 1.00 15.62 132 TYR C N 1
ATOM 4544 C CA . TYR C 1 132 ? -14.498 -18.584 36.969 1.00 15.31 132 TYR C CA 1
ATOM 4545 C C . TYR C 1 132 ? -16.023 -18.621 37.099 1.00 17.25 132 TYR C C 1
ATOM 4546 O O . TYR C 1 132 ? -16.694 -19.518 36.564 1.00 16.57 132 TYR C O 1
ATOM 4555 N N . ASP C 1 133 ? -16.567 -17.642 37.816 1.00 15.73 133 ASP C N 1
ATOM 4556 C CA . ASP C 1 133 ? -18.008 -17.598 38.050 1.00 16.91 133 ASP C CA 1
ATOM 4557 C C . ASP C 1 133 ? -18.760 -17.530 36.734 1.00 19.17 133 ASP C C 1
ATOM 4558 O O . ASP C 1 133 ? -19.816 -18.146 36.591 1.00 17.28 133 ASP C O 1
ATOM 4563 N N . ALA C 1 134 ? -18.210 -16.791 35.777 1.00 17.37 134 ALA C N 1
ATOM 4564 C CA . ALA C 1 134 ? -18.840 -16.655 34.461 1.00 14.99 134 ALA C CA 1
ATOM 4565 C C . ALA C 1 134 ? -18.928 -17.994 33.718 1.00 16.61 134 ALA C C 1
ATOM 4566 O O . ALA C 1 134 ? -19.881 -18.243 32.976 1.00 19.32 134 ALA C O 1
ATOM 4568 N N . ILE C 1 135 ? -17.939 -18.856 33.904 1.00 14.68 135 ILE C N 1
ATOM 4569 C CA . ILE C 1 135 ? -17.938 -20.143 33.223 1.00 14.99 135 ILE C CA 1
ATOM 4570 C C . ILE C 1 135 ? -18.976 -21.075 33.850 1.00 15.39 135 ILE C C 1
ATOM 4571 O O . ILE C 1 135 ? -19.676 -21.799 33.140 1.00 15.23 135 ILE C O 1
ATOM 4576 N N . ILE C 1 136 ? -19.099 -21.043 35.174 1.00 13.47 136 ILE C N 1
ATOM 4577 C CA . ILE C 1 136 ? -20.108 -21.857 35.838 1.00 13.77 136 ILE C CA 1
ATOM 4578 C C . ILE C 1 136 ? -21.492 -21.392 35.408 1.00 16.77 136 ILE C C 1
ATOM 4579 O O . ILE C 1 136 ? -22.382 -22.209 35.174 1.00 18.98 136 ILE C O 1
ATOM 4584 N N . GLU C 1 137 ? -21.666 -20.079 35.271 1.00 16.54 137 GLU C N 1
ATOM 4585 C CA . GLU C 1 137 ? -22.954 -19.554 34.821 1.00 18.47 137 GLU C CA 1
ATOM 4586 C C . GLU C 1 137 ? -23.290 -20.079 33.438 1.00 17.21 137 GLU C C 1
ATOM 4587 O O . GLU C 1 137 ? -24.442 -20.427 33.179 1.00 15.10 137 GLU C O 1
ATOM 4593 N N . ILE C 1 138 ? -22.291 -20.142 32.555 1.00 13.91 138 ILE C N 1
ATOM 4594 C CA . ILE C 1 138 ? -22.500 -20.687 31.205 1.00 14.91 138 ILE C CA 1
ATOM 4595 C C . ILE C 1 138 ? -22.943 -22.152 31.271 1.00 15.71 138 ILE C C 1
ATOM 4596 O O . ILE C 1 138 ? -23.937 -22.528 30.650 1.00 13.52 138 ILE C O 1
ATOM 4601 N N . TYR C 1 139 ? -22.222 -22.983 32.030 1.00 13.73 139 TYR C N 1
ATOM 4602 C CA . TYR C 1 139 ? -22.627 -24.381 32.164 1.00 16.05 139 TYR C CA 1
ATOM 4603 C C . TYR C 1 139 ? -24.058 -24.503 32.699 1.00 15.63 139 TYR C C 1
ATOM 4604 O O . TYR C 1 139 ? -24.849 -25.308 32.199 1.00 15.92 139 TYR C O 1
ATOM 4613 N N . ASP C 1 140 ? -24.386 -23.703 33.713 1.00 15.94 140 ASP C N 1
ATOM 4614 C CA . ASP C 1 140 ? -25.723 -23.730 34.310 1.00 15.85 140 ASP C CA 1
ATOM 4615 C C . ASP C 1 140 ? -26.804 -23.390 33.267 1.00 16.73 140 ASP C C 1
ATOM 4616 O O . ASP C 1 140 ? -27.848 -24.057 33.200 1.00 17.44 140 ASP C O 1
ATOM 4621 N N . PHE C 1 141 ? -26.559 -22.362 32.455 1.00 13.67 141 PHE C N 1
ATOM 4622 C CA . PHE C 1 141 ? -27.522 -21.952 31.424 1.00 13.51 141 PHE C CA 1
ATOM 4623 C C . PHE C 1 141 ? -27.672 -23.017 30.344 1.00 15.53 141 PHE C C 1
ATOM 4624 O O . PHE C 1 141 ? -28.785 -23.356 29.950 1.00 16.36 141 PHE C O 1
ATOM 4632 N N . VAL C 1 142 ? -26.548 -23.541 29.862 1.00 13.64 142 VAL C N 1
ATOM 4633 C CA . VAL C 1 142 ? -26.585 -24.535 28.792 1.00 14.89 142 VAL C CA 1
ATOM 4634 C C . VAL C 1 142 ? -27.279 -25.809 29.260 1.00 16.38 142 VAL C C 1
ATOM 4635 O O . VAL C 1 142 ? -28.066 -26.415 28.516 1.00 15.36 142 VAL C O 1
ATOM 4639 N N . GLU C 1 143 ? -27.021 -26.193 30.505 1.00 15.67 143 GLU C N 1
ATOM 4640 C CA . GLU C 1 143 ? -27.708 -27.342 31.096 1.00 17.50 143 GLU C CA 1
ATOM 4641 C C . GLU C 1 143 ? -29.216 -27.108 31.104 1.00 19.42 143 GLU C C 1
ATOM 4642 O O . GLU C 1 143 ? -29.980 -28.008 30.780 1.00 18.20 143 GLU C O 1
ATOM 4648 N N . THR C 1 144 ? -29.635 -25.891 31.438 1.00 14.37 144 THR C N 1
ATOM 4649 C CA . THR C 1 144 ? -31.053 -25.542 31.394 1.00 19.58 144 THR C CA 1
ATOM 4650 C C . THR C 1 144 ? -31.614 -25.539 29.968 1.00 20.36 144 THR C C 1
ATOM 4651 O O . THR C 1 144 ? -32.736 -26.013 29.722 1.00 20.52 144 THR C O 1
ATOM 4655 N N . PHE C 1 145 ? -30.832 -25.020 29.026 1.00 14.97 145 PHE C N 1
ATOM 4656 C CA . PHE C 1 145 ? -31.257 -24.949 27.624 1.00 18.39 145 PHE C CA 1
ATOM 4657 C C . PHE C 1 145 ? -31.496 -26.325 27.009 1.00 21.04 145 PHE C C 1
ATOM 4658 O O . PHE C 1 145 ? -32.277 -26.455 26.066 1.00 21.20 145 PHE C O 1
ATOM 4666 N N . LEU C 1 146 ? -30.824 -27.344 27.537 1.00 14.52 146 LEU C N 1
ATOM 4667 C CA . LEU C 1 146 ? -30.935 -28.694 26.997 1.00 16.76 146 LEU C CA 1
ATOM 4668 C C . LEU C 1 146 ? -32.068 -29.491 27.637 1.00 18.99 146 LEU C C 1
ATOM 4669 O O . LEU C 1 146 ? -32.259 -30.657 27.307 1.00 17.19 146 LEU C O 1
ATOM 4674 N N . LYS C 1 147 ? -32.808 -28.865 28.551 1.00 18.63 147 LYS C N 1
ATOM 4675 C CA . LYS C 1 147 ? -33.863 -29.561 29.278 1.00 17.91 147 LYS C CA 1
ATOM 4676 C C . LYS C 1 147 ? -34.954 -30.033 28.319 1.00 18.95 147 LYS C C 1
ATOM 4677 O O . LYS C 1 147 ? -35.478 -29.239 27.550 1.00 19.99 147 LYS C O 1
ATOM 4683 N N . GLY C 1 148 ? -35.269 -31.328 28.367 1.00 15.87 148 GLY C N 1
ATOM 4684 C CA . GLY C 1 148 ? -36.351 -31.903 27.583 1.00 22.03 148 GLY C CA 1
ATOM 4685 C C . GLY C 1 148 ? -36.153 -32.027 26.081 1.00 22.03 148 GLY C C 1
ATOM 4686 O O . GLY C 1 148 ? -37.112 -32.313 25.378 1.00 25.47 148 GLY C O 1
ATOM 4687 N N . GLN C 1 149 ? -34.934 -31.821 25.581 1.00 18.55 149 GLN C N 1
ATOM 4688 C CA . GLN C 1 149 ? -34.683 -31.939 24.138 1.00 24.76 149 GLN C CA 1
ATOM 4689 C C . GLN C 1 149 ? -33.259 -32.416 23.869 1.00 21.27 149 GLN C C 1
ATOM 4690 O O . GLN C 1 149 ? -32.389 -32.265 24.713 1.00 23.00 149 GLN C O 1
ATOM 4696 N N . ASP C 1 150 ? -33.015 -32.987 22.694 1.00 21.43 150 ASP C N 1
ATOM 4697 C CA . ASP C 1 150 ? -31.704 -33.574 22.409 1.00 21.73 150 ASP C CA 1
ATOM 4698 C C . ASP C 1 150 ? -30.712 -32.588 21.812 1.00 19.81 150 ASP C C 1
ATOM 4699 O O . ASP C 1 150 ? -29.504 -32.809 21.861 1.00 22.34 150 ASP C O 1
ATOM 4704 N N . TYR C 1 151 ? -31.226 -31.504 21.246 1.00 18.61 151 TYR C N 1
ATOM 4705 C CA . TYR C 1 151 ? -30.373 -30.509 20.630 1.00 16.98 151 TYR C CA 1
ATOM 4706 C C . TYR C 1 151 ? -30.561 -29.174 21.327 1.00 16.95 151 TYR C C 1
ATOM 4707 O O . TYR C 1 151 ? -31.499 -28.989 22.094 1.00 19.85 151 TYR C O 1
ATOM 4716 N N . ILE C 1 152 ? -29.650 -28.245 21.083 1.00 18.38 152 ILE C N 1
ATOM 4717 C CA . ILE C 1 152 ? -29.613 -27.033 21.889 1.00 16.21 152 ILE C CA 1
ATOM 4718 C C . ILE C 1 152 ? -30.784 -26.094 21.574 1.00 17.86 152 ILE C C 1
ATOM 4719 O O . ILE C 1 152 ? -31.227 -25.345 22.441 1.00 16.98 152 ILE C O 1
ATOM 4724 N N . ALA C 1 153 ? -31.316 -26.165 20.359 1.00 17.87 153 ALA C N 1
ATOM 4725 C CA . ALA C 1 153 ? -32.359 -25.221 19.946 1.00 18.66 153 ALA C CA 1
ATOM 4726 C C . ALA C 1 153 ? -33.671 -25.899 19.596 1.00 24.01 153 ALA C C 1
ATOM 4727 O O . ALA C 1 153 ? -34.530 -25.298 18.962 1.00 27.38 153 ALA C O 1
ATOM 4729 N N . GLY C 1 154 ? -33.834 -27.146 20.000 1.00 21.33 154 GLY C N 1
ATOM 4730 C CA . GLY C 1 154 ? -35.073 -27.842 19.702 1.00 21.26 154 GLY C CA 1
ATOM 4731 C C . GLY C 1 154 ? -34.833 -29.311 19.443 1.00 20.33 154 GLY C C 1
ATOM 4732 O O . GLY C 1 154 ? -33.979 -29.929 20.070 1.00 22.57 154 GLY C O 1
ATOM 4733 N N . ASN C 1 155 ? -35.591 -29.871 18.503 1.00 19.89 155 ASN C N 1
ATOM 4734 C CA . ASN C 1 155 ? -35.595 -31.314 18.296 1.00 20.09 155 ASN C CA 1
ATOM 4735 C C . ASN C 1 155 ? -34.789 -31.747 17.066 1.00 22.89 155 ASN C C 1
ATOM 4736 O O . ASN C 1 155 ? -34.888 -32.889 16.615 1.00 23.85 155 ASN C O 1
ATOM 4741 N N . GLN C 1 156 ? -33.994 -30.838 16.513 1.00 20.56 156 GLN C N 1
ATOM 4742 C CA . GLN C 1 156 ? -33.142 -31.184 15.377 1.00 19.12 156 GLN C CA 1
ATOM 4743 C C . GLN C 1 156 ? -31.790 -30.481 15.427 1.00 19.87 156 GLN C C 1
ATOM 4744 O O . GLN C 1 156 ? -31.672 -29.393 15.983 1.00 19.78 156 GLN C O 1
ATOM 4750 N N . LEU C 1 157 ? -30.783 -31.106 14.823 1.00 21.48 157 LEU C N 1
ATOM 4751 C CA . LEU C 1 157 ? -29.444 -30.511 14.708 1.00 20.19 157 LEU C CA 1
ATOM 4752 C C . LEU C 1 157 ? -29.489 -29.174 13.955 1.00 20.43 157 LEU C C 1
ATOM 4753 O O . LEU C 1 157 ? -30.078 -29.096 12.883 1.00 21.06 157 LEU C O 1
ATOM 4758 N N . THR C 1 158 ? -28.883 -28.126 14.515 1.00 19.59 158 THR C N 1
ATOM 4759 C CA . THR C 1 158 ? -28.797 -26.836 13.825 1.00 16.04 158 THR C CA 1
ATOM 4760 C C . THR C 1 158 ? -27.428 -26.207 13.999 1.00 18.92 158 THR C C 1
ATOM 4761 O O . THR C 1 158 ? -26.590 -26.704 14.761 1.00 18.95 158 THR C O 1
ATOM 4765 N N . ILE C 1 159 ? -27.218 -25.083 13.320 1.00 17.57 159 ILE C N 1
ATOM 4766 C CA . ILE C 1 159 ? -25.976 -24.346 13.480 1.00 16.60 159 ILE C CA 1
ATOM 4767 C C . ILE C 1 159 ? -25.796 -23.845 14.909 1.00 16.50 159 ILE C C 1
ATOM 4768 O O . ILE C 1 159 ? -24.677 -23.524 15.303 1.00 17.46 159 ILE C O 1
ATOM 4773 N N . ALA C 1 160 ? -26.881 -23.764 15.685 1.00 15.62 160 ALA C N 1
ATOM 4774 C CA . ALA C 1 160 ? -26.726 -23.392 17.097 1.00 16.63 160 ALA C CA 1
ATOM 4775 C C . ALA C 1 160 ? -25.938 -24.477 17.834 1.00 16.77 160 ALA C C 1
ATOM 4776 O O . ALA C 1 160 ? -25.164 -24.179 18.743 1.00 15.66 160 ALA C O 1
ATOM 4778 N N . ASP C 1 161 ? -26.112 -25.732 17.429 1.00 15.10 161 ASP C N 1
ATOM 4779 C CA . ASP C 1 161 ? -25.347 -26.817 18.033 1.00 17.30 161 ASP C CA 1
ATOM 4780 C C . ASP C 1 161 ? -23.877 -26.694 17.680 1.00 16.02 161 ASP C C 1
ATOM 4781 O O . ASP C 1 161 ? -23.009 -26.925 18.527 1.00 17.66 161 ASP C O 1
ATOM 4786 N N . PHE C 1 162 ? -23.590 -26.325 16.434 1.00 16.54 162 PHE C N 1
ATOM 4787 C CA . PHE C 1 162 ? -22.203 -26.204 15.994 1.00 17.65 162 PHE C CA 1
ATOM 4788 C C . PHE C 1 162 ? -21.547 -25.050 16.725 1.00 17.87 162 PHE C C 1
ATOM 4789 O O . PHE C 1 162 ? -20.420 -25.155 17.195 1.00 15.42 162 PHE C O 1
ATOM 4797 N N . SER C 1 163 ? -22.268 -23.941 16.814 1.00 15.00 163 SER C N 1
ATOM 4798 C CA . SER C 1 163 ? -21.762 -22.764 17.504 1.00 13.82 163 SER C CA 1
ATOM 4799 C C . SER C 1 163 ? -21.485 -23.052 18.970 1.00 16.00 163 SER C C 1
ATOM 4800 O O . SER C 1 163 ? -20.392 -22.799 19.481 1.00 14.80 163 SER C O 1
ATOM 4803 N N . LEU C 1 164 ? -22.476 -23.587 19.660 1.00 16.60 164 LEU C N 1
ATOM 4804 C CA . LEU C 1 164 ? -22.313 -23.759 21.093 1.00 16.82 164 LEU C CA 1
ATOM 4805 C C . LEU C 1 164 ? -21.414 -24.941 21.444 1.00 16.94 164 LEU C C 1
ATOM 4806 O O . LEU C 1 164 ? -20.722 -24.884 22.457 1.00 16.05 164 LEU C O 1
ATOM 4811 N N . VAL C 1 165 ? -21.369 -25.994 20.628 1.00 15.49 165 VAL C N 1
ATOM 4812 C CA . VAL C 1 165 ? -20.501 -27.107 21.013 1.00 17.17 165 VAL C CA 1
ATOM 4813 C C . VAL C 1 165 ? -19.044 -26.692 20.822 1.00 17.67 165 VAL C C 1
ATOM 4814 O O . VAL C 1 165 ? -18.168 -27.123 21.571 1.00 19.63 165 VAL C O 1
ATOM 4818 N N . SER C 1 166 ? -18.779 -25.826 19.852 1.00 17.37 166 SER C N 1
ATOM 4819 C CA . SER C 1 166 ? -17.396 -25.410 19.621 1.00 16.85 166 SER C CA 1
ATOM 4820 C C . SER C 1 166 ? -16.858 -24.632 20.828 1.00 14.79 166 SER C C 1
ATOM 4821 O O . SER C 1 166 ? -15.674 -24.757 21.188 1.00 17.48 166 SER C O 1
ATOM 4824 N N . SER C 1 167 ? -17.718 -23.848 21.473 1.00 16.96 167 SER C N 1
ATOM 4825 C CA . SER C 1 167 ? -17.275 -23.055 22.621 1.00 15.89 167 SER C CA 1
ATOM 4826 C C . SER C 1 167 ? -17.508 -23.754 23.962 1.00 20.21 167 SER C C 1
ATOM 4827 O O . SER C 1 167 ? -16.632 -23.704 24.838 1.00 20.03 167 SER C O 1
ATOM 4830 N N . VAL C 1 168 ? -18.658 -24.407 24.141 1.00 15.71 168 VAL C N 1
ATOM 4831 C CA . VAL C 1 168 ? -18.920 -25.046 25.426 1.00 15.32 168 VAL C CA 1
ATOM 4832 C C . VAL C 1 168 ? -17.918 -26.186 25.667 1.00 15.60 168 VAL C C 1
ATOM 4833 O O . VAL C 1 168 ? -17.420 -26.343 26.779 1.00 17.38 168 VAL C O 1
ATOM 4837 N N . ALA C 1 169 ? -17.568 -26.939 24.622 1.00 14.99 169 ALA C N 1
ATOM 4838 C CA . ALA C 1 169 ? -16.550 -27.988 24.789 1.00 18.49 169 ALA C CA 1
ATOM 4839 C C . ALA C 1 169 ? -15.180 -27.384 25.083 1.00 23.32 169 ALA C C 1
ATOM 4840 O O . ALA C 1 169 ? -14.338 -28.015 25.739 1.00 20.64 169 ALA C O 1
ATOM 4842 N N . SER C 1 170 ? -14.966 -26.157 24.617 1.00 19.07 170 SER C N 1
ATOM 4843 C CA . SER C 1 170 ? -13.701 -25.450 24.843 1.00 18.12 170 SER C CA 1
ATOM 4844 C C . SER C 1 170 ? -13.546 -25.001 26.292 1.00 21.40 170 SER C C 1
ATOM 4845 O O . SER C 1 170 ? -12.431 -24.710 26.729 1.00 19.93 170 SER C O 1
ATOM 4848 N N . LEU C 1 171 ? -14.653 -24.910 27.028 1.00 15.93 171 LEU C N 1
ATOM 4849 C CA . LEU C 1 171 ? -14.606 -24.392 28.394 1.00 14.92 171 LEU C CA 1
ATOM 4850 C C . LEU C 1 171 ? -13.823 -25.336 29.301 1.00 14.47 171 LEU C C 1
ATOM 4851 O O . LEU C 1 171 ? -13.380 -24.933 30.374 1.00 17.01 171 LEU C O 1
ATOM 4856 N N . GLU C 1 172 ? -13.656 -26.581 28.856 1.00 15.90 172 GLU C N 1
ATOM 4857 C CA . GLU C 1 172 ? -12.824 -27.560 29.547 1.00 21.12 172 GLU C CA 1
ATOM 4858 C C . GLU C 1 172 ? -11.414 -27.016 29.756 1.00 23.22 172 GLU C C 1
ATOM 4859 O O . GLU C 1 172 ? -10.723 -27.394 30.709 1.00 23.31 172 GLU C O 1
ATOM 4865 N N . ALA C 1 173 ? -10.993 -26.117 28.874 1.00 19.82 173 ALA C N 1
ATOM 4866 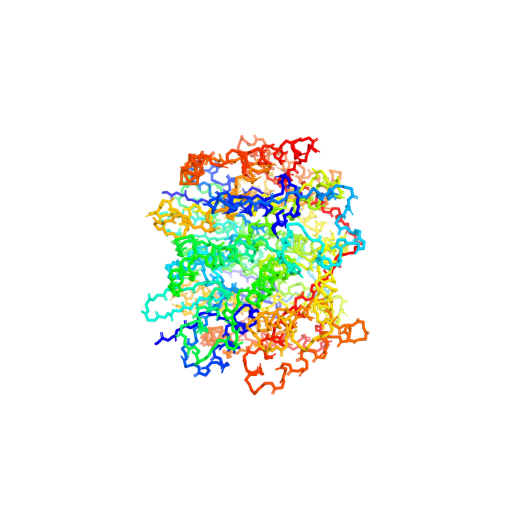C CA . ALA C 1 173 ? -9.661 -25.515 28.979 1.00 25.96 173 ALA C CA 1
ATOM 4867 C C . ALA C 1 173 ? -9.491 -24.747 30.285 1.00 22.82 173 ALA C C 1
ATOM 4868 O O . ALA C 1 173 ? -8.371 -24.583 30.778 1.00 20.43 173 ALA C O 1
ATOM 4870 N N . PHE C 1 174 ? -10.609 -24.295 30.847 1.00 16.31 174 PHE C N 1
ATOM 4871 C CA . PHE C 1 174 ? -10.610 -23.462 32.045 1.00 16.45 174 PHE C CA 1
ATOM 4872 C C . PHE C 1 174 ? -11.188 -24.178 33.256 1.00 16.41 174 PHE C C 1
ATOM 4873 O O . PHE C 1 174 ? -10.643 -24.102 34.347 1.00 20.32 174 PHE C O 1
ATOM 4881 N N . VAL C 1 175 ? -12.321 -24.847 33.057 1.00 14.95 175 VAL C N 1
ATOM 4882 C CA . VAL C 1 175 ? -13.015 -25.548 34.129 1.00 15.96 175 VAL C CA 1
ATOM 4883 C C . VAL C 1 175 ? -13.518 -26.879 33.599 1.00 16.92 175 VAL C C 1
ATOM 4884 O O . VAL C 1 175 ? -14.370 -26.903 32.726 1.00 18.17 175 VAL C O 1
ATOM 4888 N N . ALA C 1 176 ? -12.985 -27.986 34.111 1.00 19.32 176 ALA C N 1
ATOM 4889 C CA . ALA C 1 176 ? -13.425 -29.301 33.648 1.00 23.72 176 ALA C CA 1
ATOM 4890 C C . ALA C 1 176 ? -14.926 -29.452 33.841 1.00 25.86 176 ALA C C 1
ATOM 4891 O O . ALA C 1 176 ? -15.489 -28.985 34.830 1.00 23.63 176 ALA C O 1
ATOM 4893 N N . LEU C 1 177 ? -15.572 -30.089 32.874 1.00 20.73 177 LEU C N 1
ATOM 4894 C CA . LEU C 1 177 ? -17.003 -30.332 32.960 1.00 20.85 177 LEU C CA 1
ATOM 4895 C C . LEU C 1 177 ? -17.297 -31.527 33.862 1.00 27.64 177 LEU C C 1
ATOM 4896 O O . LEU C 1 177 ? -16.883 -32.648 33.570 1.00 25.65 177 LEU C O 1
ATOM 4901 N N . ASP C 1 178 ? -18.004 -31.275 34.957 1.00 24.32 178 ASP C N 1
ATOM 4902 C CA . ASP C 1 178 ? -18.486 -32.325 35.848 1.00 28.03 178 ASP C CA 1
ATOM 4903 C C . ASP C 1 178 ? -19.771 -32.918 35.272 1.00 26.21 178 ASP C C 1
ATOM 4904 O O . ASP C 1 178 ? -20.831 -32.320 35.411 1.00 25.41 178 ASP C O 1
ATOM 4909 N N . THR C 1 179 ? -19.689 -34.086 34.641 1.00 26.32 179 THR C N 1
ATOM 4910 C CA . THR C 1 179 ? -20.864 -34.637 33.968 1.00 28.71 179 THR C CA 1
ATOM 4911 C C . THR C 1 179 ? -21.878 -35.257 34.938 1.00 28.32 179 THR C C 1
ATOM 4912 O O . THR C 1 179 ? -22.948 -35.695 34.522 1.00 29.61 179 THR C O 1
ATOM 4916 N N . THR C 1 180 ? -21.552 -35.280 36.226 1.00 29.84 180 THR C N 1
ATOM 4917 C CA . THR C 1 180 ? -22.525 -35.668 37.241 1.00 31.97 180 THR C CA 1
ATOM 4918 C C . THR C 1 180 ? -23.405 -34.470 37.605 1.00 29.00 180 THR C C 1
ATOM 4919 O O . THR C 1 180 ? -24.598 -34.620 37.870 1.00 30.11 180 THR C O 1
ATOM 4923 N N . LYS C 1 181 ? -22.807 -33.282 37.614 1.00 25.25 181 LYS C N 1
ATOM 4924 C CA . LYS C 1 181 ? -23.543 -32.036 37.830 1.00 25.12 181 LYS C CA 1
ATOM 4925 C C . LYS C 1 181 ? -24.231 -31.601 36.543 1.00 23.14 181 LYS C C 1
ATOM 4926 O O . LYS C 1 181 ? -25.310 -31.008 36.560 1.00 25.41 181 LYS C O 1
ATOM 4932 N N . TYR C 1 182 ? -23.612 -31.938 35.416 1.00 22.46 182 TYR C N 1
ATOM 4933 C CA . TYR C 1 182 ? -24.101 -31.491 34.110 1.00 18.19 182 TYR C CA 1
ATOM 4934 C C . TYR C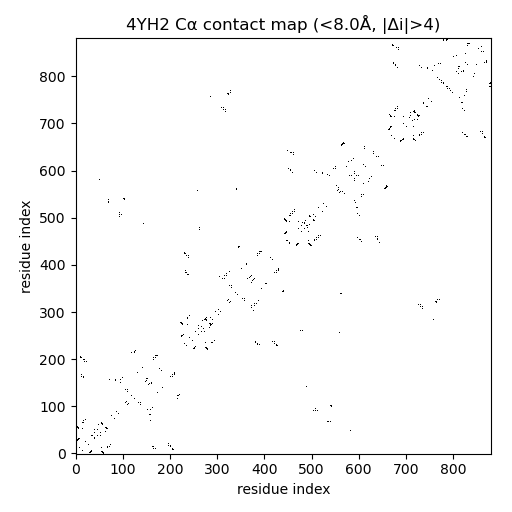 1 182 ? -24.344 -32.636 33.130 1.00 21.91 182 TYR C C 1
ATOM 4935 O O . TYR C 1 182 ? -23.726 -32.683 32.068 1.00 21.56 182 TYR C O 1
ATOM 4944 N N . PRO C 1 183 ? -25.255 -33.561 33.479 1.00 21.25 183 PRO C N 1
ATOM 4945 C CA . PRO C 1 183 ? -25.475 -34.724 32.619 1.00 24.14 183 PRO C CA 1
ATOM 4946 C C . PRO C 1 183 ? -26.031 -34.358 31.244 1.00 21.03 183 PRO C C 1
ATOM 4947 O O . PRO C 1 183 ? -25.737 -35.055 30.280 1.00 21.17 183 PRO C O 1
ATOM 4951 N N . ARG C 1 184 ? -26.804 -33.282 31.145 1.00 20.71 184 ARG C N 1
ATOM 4952 C CA . ARG C 1 184 ? -27.383 -32.926 29.853 1.00 19.74 184 ARG C CA 1
ATOM 4953 C C . ARG C 1 184 ? -26.295 -32.447 28.908 1.00 20.33 184 ARG C C 1
ATOM 4954 O O . ARG C 1 184 ? -26.274 -32.824 27.744 1.00 18.96 184 ARG C O 1
ATOM 4962 N N . ILE C 1 185 ? -25.390 -31.611 29.410 1.00 17.91 185 ILE C N 1
ATOM 4963 C CA . ILE C 1 185 ? -24.282 -31.151 28.588 1.00 16.26 185 ILE C CA 1
ATOM 4964 C C . ILE C 1 185 ? -23.415 -32.332 28.161 1.00 16.90 185 ILE C C 1
ATOM 4965 O O . ILE C 1 185 ? -23.044 -32.439 27.004 1.00 18.87 185 ILE C O 1
ATOM 4970 N N . GLY C 1 186 ? -23.101 -33.225 29.095 1.00 18.80 186 GLY C N 1
ATOM 4971 C CA . GLY C 1 186 ? -22.345 -34.419 28.748 1.00 19.02 186 GLY C CA 1
ATOM 4972 C C . GLY C 1 186 ? -22.978 -35.230 27.628 1.00 18.97 186 GLY C C 1
ATOM 4973 O O . GLY C 1 186 ? -22.301 -35.629 26.679 1.00 25.30 186 GLY C O 1
ATOM 4974 N N . ALA C 1 187 ? -24.284 -35.461 27.723 1.00 22.22 187 ALA C N 1
ATOM 4975 C CA . ALA C 1 187 ? -24.985 -36.280 26.738 1.00 22.71 187 ALA C CA 1
ATOM 4976 C C . ALA C 1 187 ? -24.998 -35.624 25.362 1.00 21.14 187 ALA C C 1
ATOM 4977 O O . ALA C 1 187 ? -24.918 -36.298 24.332 1.00 22.60 187 ALA C O 1
ATOM 4979 N N . TRP C 1 188 ? -25.099 -34.301 25.362 1.00 20.73 188 TRP C N 1
ATOM 4980 C CA . TRP C 1 188 ? -25.200 -33.527 24.139 1.00 18.15 188 TRP C CA 1
ATOM 4981 C C . TRP C 1 188 ? -23.855 -33.482 23.406 1.00 21.08 188 TRP C C 1
ATOM 4982 O O . TRP C 1 188 ? -23.806 -33.630 22.179 1.00 20.30 188 TRP C O 1
ATOM 4993 N N . ILE C 1 189 ? -22.761 -33.303 24.142 1.00 18.63 189 ILE C N 1
ATOM 4994 C CA . ILE C 1 189 ? -21.451 -33.338 23.503 1.00 18.02 189 ILE C CA 1
ATOM 4995 C C . ILE C 1 189 ? -21.217 -34.739 22.934 1.00 22.51 189 ILE C C 1
ATOM 4996 O O . ILE C 1 189 ? -20.776 -34.887 21.798 1.00 25.19 189 ILE C O 1
ATOM 5001 N N . LYS C 1 190 ? -21.551 -35.762 23.714 1.00 21.78 190 LYS C N 1
ATOM 5002 C CA . LYS C 1 190 ? -21.353 -37.145 23.277 1.00 25.55 190 LYS C CA 1
ATOM 5003 C C . LYS C 1 190 ? -22.148 -37.448 22.008 1.00 25.89 190 LYS C C 1
ATOM 5004 O O . LYS C 1 190 ? -21.667 -38.135 21.112 1.00 26.86 190 LYS C O 1
ATOM 5010 N N . LYS C 1 191 ? -23.369 -36.926 21.944 1.00 26.81 191 LYS C N 1
ATOM 5011 C CA . LYS C 1 191 ? -24.220 -37.083 20.774 1.00 22.91 191 LYS C CA 1
ATOM 5012 C C . LYS C 1 191 ? -23.579 -36.430 19.544 1.00 26.80 191 LYS C C 1
ATOM 5013 O O . LYS C 1 191 ? -23.524 -37.024 18.469 1.00 27.79 191 LYS C O 1
ATOM 5019 N N . LEU C 1 192 ? -23.074 -35.212 19.707 1.00 21.85 192 LEU C N 1
ATOM 5020 C CA . LEU C 1 192 ? -22.460 -34.503 18.590 1.00 21.16 192 LEU C CA 1
ATOM 5021 C C . LEU C 1 192 ? -21.132 -35.144 18.181 1.00 21.64 192 LEU C C 1
ATOM 5022 O O . LEU C 1 192 ? -20.778 -35.143 17.003 1.00 24.22 192 LEU C O 1
ATOM 5027 N N . GLU C 1 193 ? -20.413 -35.705 19.150 1.00 23.49 193 GLU C N 1
ATOM 5028 C CA . GLU C 1 193 ? -19.160 -36.409 18.864 1.00 22.70 193 GLU C CA 1
ATOM 5029 C C . GLU C 1 193 ? -19.325 -37.591 17.905 1.00 30.26 193 GLU C C 1
ATOM 5030 O O . GLU C 1 193 ? -18.352 -38.051 17.306 1.00 33.67 193 GLU C O 1
ATOM 5036 N N . GLN C 1 194 ? -20.548 -38.079 17.754 1.00 31.17 194 GLN C N 1
ATOM 5037 C CA . GLN C 1 194 ? -20.798 -39.200 16.849 1.00 35.79 194 GLN C CA 1
ATOM 5038 C C . GLN C 1 194 ? -20.830 -38.812 15.376 1.00 34.46 194 GLN C C 1
ATOM 5039 O O . GLN C 1 194 ? -20.739 -39.677 14.512 1.00 38.04 194 GLN C O 1
ATOM 5045 N N . LEU C 1 195 ? -20.982 -37.526 15.084 1.00 28.56 195 LEU C N 1
ATOM 5046 C CA . LEU C 1 195 ? -20.936 -37.065 13.698 1.00 25.73 195 LEU C CA 1
ATOM 5047 C C . LEU C 1 195 ? -19.562 -37.410 13.112 1.00 27.14 195 LEU C C 1
ATOM 5048 O O . LEU C 1 195 ? -18.544 -37.237 13.780 1.00 24.63 195 LEU C O 1
ATOM 5053 N N . PRO C 1 196 ? -19.534 -37.940 11.875 1.00 31.07 196 PRO C N 1
ATOM 5054 C CA . PRO C 1 196 ? -18.285 -38.423 11.265 1.00 32.67 196 PRO C CA 1
ATOM 5055 C C . PRO C 1 196 ? -17.234 -37.333 11.083 1.00 35.33 196 PRO C C 1
ATOM 5056 O O . PRO C 1 196 ? -16.036 -37.624 11.042 1.00 34.39 196 PRO C O 1
ATOM 5060 N N . TYR C 1 197 ? -17.684 -36.088 10.983 1.00 26.75 197 TYR C N 1
ATOM 5061 C CA . TYR C 1 197 ? -16.784 -34.973 10.741 1.00 28.03 197 TYR C CA 1
ATOM 5062 C C . TYR C 1 197 ? -16.412 -34.232 12.021 1.00 29.72 197 TYR C C 1
ATOM 5063 O O . TYR C 1 197 ? -15.647 -33.273 11.974 1.00 28.80 197 TYR C O 1
ATOM 5072 N N . TYR C 1 198 ? -16.959 -34.667 13.153 1.00 23.95 198 TYR C N 1
ATOM 5073 C CA . TYR C 1 198 ? -16.769 -33.938 14.408 1.00 24.58 198 TYR C CA 1
ATOM 5074 C C . TYR C 1 198 ? -15.296 -33.886 14.825 1.00 22.24 198 TYR C C 1
ATOM 5075 O O . TYR C 1 198 ? -14.797 -32.829 15.213 1.00 25.61 198 TYR C O 1
ATOM 5084 N N . GLU C 1 199 ? -14.602 -35.020 14.755 1.00 25.47 199 GLU C N 1
ATOM 5085 C CA . GLU C 1 199 ? -13.222 -35.069 15.228 1.00 27.30 199 GLU C CA 1
ATOM 5086 C C . GLU C 1 199 ? -12.312 -34.065 14.525 1.00 25.39 199 GLU C C 1
ATOM 5087 O O . GLU C 1 199 ? -11.582 -33.316 15.184 1.00 24.45 199 GLU C O 1
ATOM 5093 N N . GLU C 1 200 ? -12.347 -34.048 13.197 1.00 23.04 200 GLU C N 1
ATOM 5094 C CA . GLU C 1 200 ? -11.474 -33.153 12.447 1.00 31.04 200 GLU C CA 1
ATOM 5095 C C . GLU C 1 200 ? -11.944 -31.705 12.507 1.00 30.91 200 GLU C C 1
ATOM 5096 O O . GLU C 1 200 ? -11.135 -30.783 12.502 1.00 25.62 200 GLU C O 1
ATOM 5102 N N . ALA C 1 201 ? -13.256 -31.503 12.540 1.00 22.58 201 ALA C N 1
ATOM 5103 C CA . ALA C 1 201 ? -13.783 -30.146 12.562 1.00 20.32 201 ALA C CA 1
ATOM 5104 C C . ALA C 1 201 ? -13.666 -29.494 13.950 1.00 27.14 201 ALA C C 1
ATOM 5105 O O . ALA C 1 201 ? -13.304 -28.320 14.059 1.00 26.61 201 ALA C O 1
ATOM 5107 N N . ASN C 1 202 ? -13.974 -30.240 15.007 1.00 21.52 202 ASN C N 1
ATOM 5108 C CA . ASN C 1 202 ? -14.031 -29.634 16.336 1.00 22.69 202 ASN C CA 1
ATOM 5109 C C . ASN C 1 202 ? -13.189 -30.353 17.397 1.00 22.63 202 ASN C C 1
ATOM 5110 O O . ASN C 1 202 ? -12.516 -29.700 18.196 1.00 24.27 202 ASN C O 1
ATOM 5115 N N . GLY C 1 203 ? -13.219 -31.684 17.395 1.00 21.22 203 GLY C N 1
ATOM 5116 C CA . GLY C 1 203 ? -12.579 -32.477 18.433 1.00 24.87 203 GLY C CA 1
ATOM 5117 C C . GLY C 1 203 ? -11.108 -32.188 18.663 1.00 23.86 203 GLY C C 1
ATOM 5118 O O . GLY C 1 203 ? -10.685 -31.923 19.791 1.00 25.08 203 GLY C O 1
ATOM 5119 N N . LYS C 1 204 ? -10.318 -32.220 17.597 1.00 23.47 204 LYS C N 1
ATOM 5120 C CA . LYS C 1 204 ? -8.878 -32.083 17.768 1.00 25.82 204 LYS C CA 1
ATOM 5121 C C . LYS C 1 204 ? -8.507 -30.658 18.182 1.00 23.01 204 LYS C C 1
ATOM 5122 O O . LYS C 1 204 ? -7.580 -30.467 18.970 1.00 25.49 204 LYS C O 1
ATOM 5128 N N . GLY C 1 205 ? -9.239 -29.667 17.680 1.00 21.07 205 GLY C N 1
ATOM 5129 C CA . GLY C 1 205 ? -8.969 -28.282 18.032 1.00 23.53 205 GLY C CA 1
ATOM 5130 C C . GLY C 1 205 ? -9.305 -27.978 19.485 1.00 25.06 205 GLY C C 1
ATOM 5131 O O . GLY C 1 205 ? -8.631 -27.172 20.130 1.00 23.79 205 GLY C O 1
ATOM 5132 N N . VAL C 1 206 ? -10.365 -28.604 19.995 1.00 20.72 206 VAL C N 1
ATOM 5133 C CA . VAL C 1 206 ? -10.701 -28.489 21.410 1.00 20.34 206 VAL C CA 1
ATOM 5134 C C . VAL C 1 206 ? -9.540 -29.014 22.244 1.00 19.78 206 VAL C C 1
ATOM 5135 O O . VAL C 1 206 ? -9.084 -28.358 23.180 1.00 22.73 206 VAL C O 1
ATOM 5139 N N . ARG C 1 207 ? -9.049 -30.193 21.892 1.00 19.81 207 ARG C N 1
ATOM 5140 C CA . ARG C 1 207 ? -7.961 -30.780 22.674 1.00 20.70 207 ARG C CA 1
ATOM 5141 C C . ARG C 1 207 ? -6.716 -29.904 22.599 1.00 22.66 207 ARG C C 1
ATOM 5142 O O . ARG C 1 207 ? -6.003 -29.746 23.594 1.00 24.11 207 ARG C O 1
ATOM 5150 N N . GLN C 1 208 ? -6.467 -29.311 21.433 1.00 21.82 208 GLN C N 1
ATOM 5151 C CA . GLN C 1 208 ? -5.332 -28.398 21.275 1.00 21.12 208 GLN C CA 1
ATOM 5152 C C . GLN C 1 208 ? -5.459 -27.175 22.185 1.00 20.32 208 GLN C C 1
ATOM 5153 O O . GLN C 1 208 ? -4.499 -26.787 22.854 1.00 22.76 208 GLN C O 1
ATOM 5159 N N . LEU C 1 209 ? -6.639 -26.567 22.203 1.00 18.76 209 LEU C N 1
ATOM 5160 C CA . LEU C 1 209 ? -6.865 -25.392 23.036 1.00 18.36 209 LEU C CA 1
ATOM 5161 C C . LEU C 1 209 ? -6.702 -25.726 24.515 1.00 20.12 209 LEU C C 1
ATOM 5162 O O . LEU C 1 209 ? -6.124 -24.946 25.283 1.00 22.16 209 LEU C O 1
ATOM 5167 N N . VAL C 1 210 ? -7.215 -26.886 24.918 1.00 17.07 210 VAL C N 1
ATOM 5168 C CA . VAL C 1 210 ? -7.111 -27.309 26.311 1.00 16.60 210 VAL C CA 1
ATOM 5169 C C . VAL C 1 210 ? -5.640 -27.432 26.687 1.00 22.27 210 VAL C C 1
ATOM 5170 O O . VAL C 1 210 ? -5.227 -26.977 27.761 1.00 20.63 210 VAL C O 1
ATOM 5174 N N . ALA C 1 211 ? -4.850 -28.015 25.788 1.00 20.06 211 ALA C N 1
ATOM 5175 C CA . ALA C 1 211 ? -3.419 -28.200 26.032 1.00 20.67 211 ALA C CA 1
ATOM 5176 C C . ALA C 1 211 ? -2.668 -26.872 26.045 1.00 22.96 211 ALA C C 1
ATOM 5177 O O . ALA C 1 211 ? -1.692 -26.706 26.785 1.00 25.65 211 ALA C O 1
ATOM 5179 N N . ILE C 1 212 ? -3.103 -25.934 25.211 1.00 22.00 212 ILE C N 1
ATOM 5180 C CA . ILE C 1 212 ? -2.516 -24.600 25.206 1.00 23.03 212 ILE C CA 1
ATOM 5181 C C . ILE C 1 212 ? -2.683 -23.942 26.576 1.00 23.79 212 ILE C C 1
ATOM 5182 O O . ILE C 1 212 ? -1.732 -23.382 27.142 1.00 21.79 212 ILE C O 1
ATOM 5187 N N . PHE C 1 213 ? -3.885 -24.028 27.131 1.00 20.46 213 PHE C N 1
ATOM 5188 C CA . PHE C 1 213 ? -4.110 -23.378 28.414 1.00 18.04 213 PHE C CA 1
ATOM 5189 C C . PHE C 1 213 ? -3.493 -24.155 29.567 1.00 21.06 213 PHE C C 1
ATOM 5190 O O . PHE C 1 213 ? -3.126 -23.567 30.577 1.00 23.38 213 PHE C O 1
ATOM 5198 N N . LYS C 1 214 ? -3.353 -25.465 29.409 1.00 21.02 214 LYS C N 1
ATOM 5199 C CA . LYS C 1 214 ? -2.685 -26.261 30.430 1.00 25.15 214 LYS C CA 1
ATOM 5200 C C . LYS C 1 214 ? -1.231 -25.821 30.560 1.00 26.37 214 LYS C C 1
ATOM 5201 O O . LYS C 1 214 ? -0.683 -25.772 31.663 1.00 24.57 214 LYS C O 1
ATOM 5207 N N . LYS C 1 215 ? -0.621 -25.484 29.428 1.00 22.43 215 LYS C N 1
ATOM 5208 C CA . LYS C 1 215 ? 0.793 -25.114 29.376 1.00 23.02 215 LYS C CA 1
ATOM 5209 C C . LYS C 1 215 ? 1.058 -23.749 30.012 1.00 26.73 215 LYS C C 1
ATOM 5210 O O . LYS C 1 215 ? 2.160 -23.490 30.500 1.00 25.33 215 LYS C O 1
ATOM 5216 N N . THR C 1 216 ? 0.046 -22.884 30.028 1.00 22.58 216 THR C N 1
ATOM 5217 C CA . THR C 1 216 ? 0.183 -21.565 30.657 1.00 22.71 216 THR C CA 1
ATOM 5218 C C . THR C 1 216 ? 0.237 -21.622 32.184 1.00 26.06 216 THR C C 1
ATOM 5219 O O . THR C 1 216 ? 0.653 -20.660 32.823 1.00 23.30 216 THR C O 1
ATOM 5223 N N . ASN C 1 217 ? -0.202 -22.736 32.761 1.00 23.13 217 ASN C N 1
ATOM 5224 C CA . ASN C 1 217 ? -0.313 -22.864 34.213 1.00 21.96 217 ASN C CA 1
ATOM 5225 C C . ASN C 1 217 ? -1.098 -21.730 34.862 1.00 21.70 217 ASN C C 1
ATOM 5226 O O . ASN C 1 217 ? -0.810 -21.340 35.990 1.00 24.82 217 ASN C O 1
ATOM 5231 N N . PHE C 1 218 ? -2.082 -21.186 34.150 1.00 22.49 218 PHE C N 1
ATOM 5232 C CA . PHE C 1 218 ? -2.874 -20.102 34.711 1.00 21.11 218 PHE C CA 1
ATOM 5233 C C . PHE C 1 218 ? -3.677 -20.623 35.898 1.00 23.51 218 PHE C C 1
ATOM 5234 O O . PHE C 1 218 ? -3.985 -21.813 35.988 1.00 22.31 218 PHE C O 1
ATOM 5242 N N . THR C 1 219 ? -4.003 -19.736 36.825 1.00 18.62 219 THR C N 1
ATOM 5243 C CA . THR C 1 219 ? -4.866 -20.123 37.931 1.00 19.91 219 THR C CA 1
ATOM 5244 C C . THR C 1 219 ? -5.902 -19.047 38.161 1.00 20.46 219 THR C C 1
ATOM 5245 O O . THR C 1 219 ? -5.707 -17.890 37.774 1.00 22.94 219 THR C O 1
ATOM 5249 N N . PHE C 1 220 ? -7.016 -19.425 38.775 1.00 18.87 220 PHE C N 1
ATOM 5250 C CA . PHE C 1 220 ? -8.007 -18.436 39.167 1.00 18.39 220 PHE C CA 1
ATOM 5251 C C . PHE C 1 220 ? -7.651 -17.845 40.517 1.00 23.33 220 PHE C C 1
ATOM 5252 O O . PHE C 1 220 ? -7.226 -18.566 41.414 1.00 28.40 220 PHE C O 1
ATOM 5260 N N . GLU C 1 221 ? -7.825 -16.534 40.656 1.00 21.07 221 GLU C N 1
ATOM 5261 C CA . GLU C 1 221 ? -7.631 -15.877 41.940 1.00 27.45 221 GLU C CA 1
ATOM 5262 C C . GLU C 1 221 ? -8.773 -16.293 42.840 1.00 35.91 221 GLU C C 1
ATOM 5263 O O . GLU C 1 221 ? -9.875 -16.557 42.365 1.00 30.37 221 GLU C O 1
ATOM 5269 N N . ALA C 1 222 ? -8.499 -16.375 44.135 1.00 42.08 222 ALA C N 1
ATOM 5270 C CA . ALA C 1 222 ? -9.512 -16.761 45.099 1.00 46.44 222 ALA C CA 1
ATOM 5271 C C . ALA C 1 222 ? -10.524 -15.640 45.285 1.00 49.82 222 ALA C C 1
ATOM 5272 O O . ALA C 1 222 ? -11.622 -15.863 45.796 1.00 50.33 222 ALA C O 1
ATOM 5274 N N . MET D 1 1 ? 56.922 -4.099 27.149 1.00 20.49 1 MET D N 1
ATOM 5275 C CA . MET D 1 1 ? 56.448 -5.241 26.374 1.00 24.25 1 MET D CA 1
ATOM 5276 C C . MET D 1 1 ? 54.947 -5.424 26.582 1.00 22.46 1 MET D C 1
ATOM 5277 O O . MET D 1 1 ? 54.387 -4.957 27.572 1.00 24.55 1 MET D O 1
ATOM 5282 N N . VAL D 1 2 ? 54.287 -6.081 25.636 1.00 20.49 2 VAL D N 1
ATOM 5283 C CA . VAL D 1 2 ? 52.899 -6.461 25.853 1.00 22.88 2 VAL D CA 1
ATOM 5284 C C . VAL D 1 2 ? 52.869 -7.428 27.026 1.00 25.45 2 VAL D C 1
ATOM 5285 O O . VAL D 1 2 ? 53.506 -8.482 27.000 1.00 25.85 2 VAL D O 1
ATOM 5289 N N . LYS D 1 3 ? 52.170 -7.033 28.082 1.00 18.56 3 LYS D N 1
ATOM 5290 C CA . LYS D 1 3 ? 52.079 -7.846 29.281 1.00 22.79 3 LYS D CA 1
ATOM 5291 C C . LYS D 1 3 ? 50.627 -8.003 29.672 1.00 19.82 3 LYS D C 1
ATOM 5292 O O . LYS D 1 3 ? 50.114 -7.242 30.491 1.00 20.66 3 LYS D O 1
ATOM 5298 N N . LEU D 1 4 ? 49.970 -8.986 29.068 1.00 16.29 4 LEU D N 1
ATOM 5299 C CA . LEU D 1 4 ? 48.558 -9.247 29.305 1.00 15.28 4 LEU D CA 1
ATOM 5300 C C . LEU D 1 4 ? 48.389 -10.470 30.174 1.00 16.96 4 LEU D C 1
ATOM 5301 O O . LEU D 1 4 ? 49.038 -11.486 29.940 1.00 18.49 4 LEU D O 1
ATOM 5306 N N . THR D 1 5 ? 47.532 -10.361 31.181 1.00 15.70 5 THR D N 1
ATOM 5307 C CA . THR D 1 5 ? 47.188 -11.497 32.029 1.00 16.12 5 THR D CA 1
ATOM 5308 C C . THR D 1 5 ? 45.671 -11.651 32.072 1.00 18.10 5 THR D C 1
ATOM 5309 O O . THR D 1 5 ? 44.952 -10.699 32.344 1.00 17.08 5 THR D O 1
ATOM 5313 N N . LEU D 1 6 ? 45.194 -12.858 31.794 1.00 14.77 6 LEU D N 1
ATOM 5314 C CA . LEU D 1 6 ? 43.775 -13.159 31.889 1.00 14.24 6 LEU D CA 1
ATOM 5315 C C . LEU D 1 6 ? 43.533 -14.022 33.117 1.00 16.00 6 LEU D C 1
ATOM 5316 O O . LEU D 1 6 ? 44.169 -15.063 33.265 1.00 16.80 6 LEU D O 1
ATOM 5321 N N . TYR D 1 7 ? 42.632 -13.576 33.989 1.00 15.10 7 TYR D N 1
ATOM 5322 C CA . TYR D 1 7 ? 42.216 -14.338 35.161 1.00 15.16 7 TYR D CA 1
ATOM 5323 C C . TYR D 1 7 ? 40.905 -15.010 34.865 1.00 17.76 7 TYR D C 1
ATOM 5324 O O . TYR D 1 7 ? 39.942 -14.332 34.566 1.00 16.74 7 TYR D O 1
ATOM 5333 N N . GLY D 1 8 ? 40.855 -16.332 34.958 1.00 16.71 8 GLY D N 1
ATOM 5334 C CA . GLY D 1 8 ? 39.586 -17.010 34.776 1.00 19.48 8 GLY D CA 1
ATOM 5335 C C . GLY D 1 8 ? 39.708 -18.511 34.819 1.00 20.14 8 GLY D C 1
ATOM 5336 O O . GLY D 1 8 ? 40.655 -19.041 35.384 1.00 21.07 8 GLY D O 1
ATOM 5337 N N . LEU D 1 9 ? 38.744 -19.188 34.205 1.00 16.53 9 LEU D N 1
ATOM 5338 C CA . LEU D 1 9 ? 38.743 -20.640 34.097 1.00 18.66 9 LEU D CA 1
ATOM 5339 C C . LEU D 1 9 ? 37.937 -21.033 32.872 1.00 17.95 9 LEU D C 1
ATOM 5340 O O . LEU D 1 9 ? 37.002 -20.331 32.481 1.00 16.01 9 LEU D O 1
ATOM 5345 N N . ASP D 1 10 ? 38.300 -22.155 32.269 1.00 18.29 10 ASP D N 1
ATOM 5346 C CA . ASP D 1 10 ? 37.754 -22.514 30.964 1.00 20.02 10 ASP D CA 1
ATOM 5347 C C . ASP D 1 10 ? 36.249 -22.761 30.922 1.00 17.69 10 ASP D C 1
ATOM 5348 O O . ASP D 1 10 ? 35.627 -22.466 29.900 1.00 17.88 10 ASP D O 1
ATOM 5353 N N . PRO D 1 11 ? 35.647 -23.308 31.997 1.00 16.15 11 PRO D N 1
ATOM 5354 C CA . PRO D 1 11 ? 34.201 -23.531 31.826 1.00 17.05 11 PRO D CA 1
ATOM 5355 C C . PRO D 1 11 ? 33.361 -22.251 31.746 1.00 16.54 11 PRO D C 1
ATOM 5356 O O . PRO D 1 11 ? 32.212 -22.305 31.320 1.00 16.78 11 PRO D O 1
ATOM 5360 N N . SER D 1 12 ? 33.923 -21.123 32.154 1.00 13.61 12 SER D N 1
ATOM 5361 C CA . SER D 1 12 ? 33.162 -19.887 32.265 1.00 15.20 12 SER D CA 1
ATOM 5362 C C . SER D 1 12 ? 32.908 -19.243 30.909 1.00 12.92 12 SER D C 1
ATOM 5363 O O . SER D 1 12 ? 33.846 -18.906 30.201 1.00 13.48 12 SER D O 1
ATOM 5366 N N . PRO D 1 13 ? 31.628 -19.059 30.539 1.00 12.38 13 PRO D N 1
ATOM 5367 C CA . PRO D 1 13 ? 31.398 -18.422 29.236 1.00 12.96 13 PRO D CA 1
ATOM 5368 C C . PRO D 1 13 ? 32.081 -17.054 29.034 1.00 12.22 13 PRO D C 1
ATOM 5369 O O . PRO D 1 13 ? 32.719 -16.882 27.990 1.00 15.35 13 PRO D O 1
ATOM 5373 N N . PRO D 1 14 ? 31.971 -16.105 29.992 1.00 14.32 14 PRO D N 1
ATOM 5374 C CA . PRO D 1 14 ? 32.615 -14.822 29.683 1.00 11.13 14 PRO D CA 1
ATOM 5375 C C . PRO D 1 14 ? 34.132 -14.901 29.601 1.00 12.39 14 PRO D C 1
ATOM 5376 O O . PRO D 1 14 ? 34.743 -14.091 28.897 1.00 13.64 14 PRO D O 1
ATOM 5380 N N . VAL D 1 15 ? 34.735 -15.865 30.286 1.00 11.94 15 VAL D N 1
ATOM 5381 C CA . VAL D 1 15 ? 36.191 -16.020 30.171 1.00 10.07 15 VAL D CA 1
ATOM 5382 C C . VAL D 1 15 ? 36.521 -16.446 28.738 1.00 13.14 15 VAL D C 1
ATOM 5383 O O . VAL D 1 15 ? 37.444 -15.935 28.115 1.00 13.39 15 VAL D O 1
ATOM 5387 N N . ARG D 1 16 ? 35.714 -17.357 28.204 1.00 12.61 16 ARG D N 1
ATOM 5388 C CA . ARG D 1 16 ? 35.930 -17.856 26.848 1.00 16.35 16 ARG D CA 1
ATOM 5389 C C . ARG D 1 16 ? 35.689 -16.795 25.773 1.00 15.47 16 ARG D C 1
ATOM 5390 O O . ARG D 1 16 ? 36.334 -16.829 24.727 1.00 15.49 16 ARG D O 1
ATOM 5398 N N . ALA D 1 17 ? 34.766 -15.860 26.014 1.00 13.72 17 ALA D N 1
ATOM 5399 C CA . ALA D 1 17 ? 34.602 -14.732 25.098 1.00 14.48 17 ALA D CA 1
ATOM 5400 C C . ALA D 1 17 ? 35.929 -13.959 24.982 1.00 13.81 17 ALA D C 1
ATOM 5401 O O . ALA D 1 17 ? 36.322 -13.534 23.897 1.00 12.91 17 ALA D O 1
ATOM 5403 N N . VAL D 1 18 ? 36.628 -13.801 26.099 1.00 10.80 18 VAL D N 1
ATOM 5404 C CA . VAL D 1 18 ? 37.898 -13.085 26.070 1.00 10.54 18 VAL D CA 1
ATOM 5405 C C . VAL D 1 18 ? 38.981 -13.947 25.408 1.00 13.06 18 VAL D C 1
ATOM 5406 O O . VAL D 1 18 ? 39.805 -13.439 24.639 1.00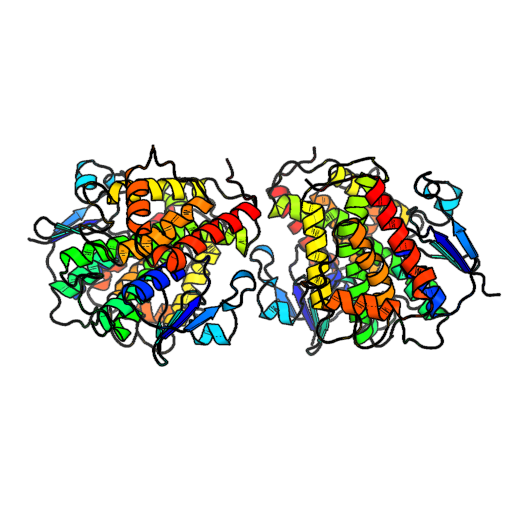 13.19 18 VAL D O 1
ATOM 5410 N N . LYS D 1 19 ? 38.981 -15.247 25.684 1.00 12.78 19 LYS D N 1
ATOM 5411 C CA . LYS D 1 19 ? 39.958 -16.125 25.039 1.00 14.02 19 LYS D CA 1
ATOM 5412 C C . LYS D 1 19 ? 39.816 -16.103 23.519 1.00 15.75 19 LYS D C 1
ATOM 5413 O O . LYS D 1 19 ? 40.812 -16.094 22.794 1.00 15.67 19 LYS D O 1
ATOM 5419 N N . LEU D 1 20 ? 38.578 -16.111 23.040 1.00 11.77 20 LEU D N 1
ATOM 5420 C CA . LEU D 1 20 ? 38.336 -16.024 21.608 1.00 13.79 20 LEU D CA 1
ATOM 5421 C C . LEU D 1 20 ? 38.899 -14.737 21.022 1.00 13.09 20 LEU D C 1
ATOM 5422 O O . LEU D 1 20 ? 39.486 -14.743 19.942 1.00 14.85 20 LEU D O 1
ATOM 5427 N N . THR D 1 21 ? 38.722 -13.632 21.735 1.00 12.80 21 THR D N 1
ATOM 5428 C CA . THR D 1 21 ? 39.198 -12.345 21.248 1.00 12.31 21 THR D CA 1
ATOM 5429 C C . THR D 1 21 ? 40.710 -12.269 21.256 1.00 14.58 21 THR D C 1
ATOM 5430 O O . THR D 1 21 ? 41.319 -11.796 20.292 1.00 14.39 21 THR D O 1
ATOM 5434 N N . LEU D 1 22 ? 41.324 -12.718 22.347 1.00 13.13 22 LEU D N 1
ATOM 5435 C CA . LEU D 1 22 ? 42.780 -12.773 22.389 1.00 12.83 22 LEU D CA 1
ATOM 5436 C C . LEU D 1 22 ? 43.345 -13.628 21.251 1.00 16.78 22 LEU D C 1
ATOM 5437 O O . LEU D 1 22 ? 44.355 -13.256 20.629 1.00 16.09 22 LEU D O 1
ATOM 5442 N N . ALA D 1 23 ? 42.700 -14.754 20.965 1.00 15.81 23 ALA D N 1
ATOM 5443 C CA . ALA D 1 23 ? 43.159 -15.617 19.879 1.00 16.88 23 ALA D CA 1
ATOM 5444 C C . ALA D 1 23 ? 42.973 -14.941 18.516 1.00 17.49 23 ALA D C 1
ATOM 5445 O O . ALA D 1 23 ? 43.839 -15.025 17.657 1.00 18.97 23 ALA D O 1
ATOM 5447 N N . ALA D 1 24 ? 41.837 -14.284 18.318 1.00 15.96 24 ALA D N 1
ATOM 5448 C CA . ALA D 1 24 ? 41.559 -13.595 17.059 1.00 16.71 24 ALA D CA 1
ATOM 5449 C C . ALA D 1 24 ? 42.570 -12.485 16.775 1.00 21.22 24 ALA D C 1
ATOM 5450 O O . ALA D 1 24 ? 42.888 -12.184 15.614 1.00 19.72 24 ALA D O 1
ATOM 5452 N N . LEU D 1 25 ? 43.067 -11.874 17.841 1.00 16.64 25 LEU D N 1
ATOM 5453 C CA . LEU D 1 25 ? 44.025 -10.787 17.719 1.00 16.99 25 LEU D CA 1
ATOM 5454 C C . LEU D 1 25 ? 45.457 -11.286 17.741 1.00 15.86 25 LEU D C 1
ATOM 5455 O O . LEU D 1 25 ? 46.392 -10.492 17.594 1.00 19.90 25 LEU D O 1
ATOM 5460 N N . ASN D 1 26 ? 45.607 -12.598 17.920 1.00 18.17 26 ASN D N 1
ATOM 5461 C CA . ASN D 1 26 ? 46.910 -13.253 18.085 1.00 20.74 26 ASN D CA 1
ATOM 5462 C C . ASN D 1 26 ? 47.820 -12.543 19.076 1.00 25.01 26 ASN D C 1
ATOM 5463 O O . ASN D 1 26 ? 48.995 -12.267 18.791 1.00 22.69 26 ASN D O 1
ATOM 5468 N N . LEU D 1 27 ? 47.270 -12.269 20.253 1.00 19.70 27 LEU D N 1
ATOM 5469 C CA . LEU D 1 27 ? 48.034 -11.661 21.334 1.00 16.77 27 LEU D CA 1
ATOM 5470 C C . LEU D 1 27 ? 48.607 -12.731 22.231 1.00 16.96 27 LEU D C 1
ATOM 5471 O O . LEU D 1 27 ? 47.931 -13.712 22.537 1.00 23.11 27 LEU D O 1
ATOM 5476 N N . THR D 1 28 ? 49.860 -12.565 22.645 1.00 17.37 28 THR D N 1
ATOM 5477 C CA . THR D 1 28 ? 50.396 -13.462 23.657 1.00 22.53 28 THR D CA 1
ATOM 5478 C C . THR D 1 28 ? 49.934 -12.964 25.017 1.00 19.81 28 THR D C 1
ATOM 5479 O O . THR D 1 28 ? 49.745 -11.766 25.216 1.00 21.86 28 THR D O 1
ATOM 5483 N N . TYR D 1 29 ? 49.722 -13.887 25.944 1.00 17.94 29 TYR D N 1
ATOM 5484 C CA . TYR D 1 29 ? 49.249 -13.524 27.267 1.00 16.95 29 TYR D CA 1
ATOM 5485 C C . TYR D 1 29 ? 49.474 -14.656 28.245 1.00 19.54 29 TYR D C 1
ATOM 5486 O O . TYR D 1 29 ? 49.653 -15.804 27.829 1.00 20.34 29 TYR D O 1
ATOM 5495 N N . GLU D 1 30 ? 49.468 -14.333 29.536 1.00 15.33 30 GLU D N 1
ATOM 5496 C CA . GLU D 1 30 ? 49.487 -15.340 30.588 1.00 15.73 30 GLU D CA 1
ATOM 5497 C C . GLU D 1 30 ? 48.068 -15.617 31.063 1.00 16.56 30 GLU D C 1
ATOM 5498 O O . GLU D 1 30 ? 47.266 -14.700 31.203 1.00 19.75 30 GLU D O 1
ATOM 5504 N N . TYR D 1 31 ? 47.763 -16.888 31.304 1.00 17.03 31 TYR D N 1
ATOM 5505 C CA . TYR D 1 31 ? 46.444 -17.292 31.771 1.00 21.33 31 TYR D CA 1
ATOM 5506 C C . TYR D 1 31 ? 46.582 -17.747 33.223 1.00 25.99 31 TYR D C 1
ATOM 5507 O O . TYR D 1 31 ? 47.348 -18.675 33.521 1.00 24.17 31 TYR D O 1
ATOM 5516 N N . VAL D 1 32 ? 45.887 -17.067 34.131 1.00 20.26 32 VAL D N 1
ATOM 5517 C CA . VAL D 1 32 ? 45.937 -17.411 35.551 1.00 19.22 32 VAL D CA 1
ATOM 5518 C C . VAL D 1 32 ? 44.610 -18.024 35.995 1.00 17.40 32 VAL D C 1
ATOM 5519 O O . VAL D 1 32 ? 43.539 -17.420 35.846 1.00 18.94 32 VAL D O 1
ATOM 5523 N N . ASN D 1 33 ? 44.671 -19.234 36.530 1.00 23.09 33 ASN D N 1
ATOM 5524 C CA . ASN D 1 33 ? 43.447 -19.906 36.942 1.00 27.03 33 ASN D CA 1
ATOM 5525 C C . ASN D 1 33 ? 42.896 -19.322 38.234 1.00 28.83 33 ASN D C 1
ATOM 5526 O O . ASN D 1 33 ? 43.633 -19.093 39.190 1.00 31.58 33 ASN D O 1
ATOM 5531 N N . VAL D 1 34 ? 41.595 -19.064 38.246 1.00 23.89 34 VAL D N 1
ATOM 5532 C CA . VAL D 1 34 ? 40.898 -18.645 3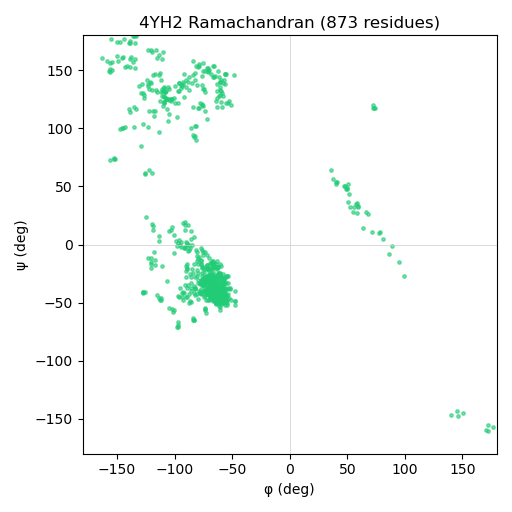9.451 1.00 25.05 34 VAL D CA 1
ATOM 5533 C C . VAL D 1 34 ? 39.868 -19.716 39.786 1.00 30.33 34 VAL D C 1
ATOM 5534 O O . VAL D 1 34 ? 38.942 -19.943 39.015 1.00 32.52 34 VAL D O 1
ATOM 5538 N N . ASP D 1 35 ? 40.047 -20.388 40.919 1.00 29.64 35 ASP D N 1
ATOM 5539 C CA . ASP D 1 35 ? 39.155 -21.477 41.320 1.00 38.90 35 ASP D CA 1
ATOM 5540 C C . ASP D 1 35 ? 37.892 -20.947 41.999 1.00 35.82 35 ASP D C 1
ATOM 5541 O O . ASP D 1 35 ? 37.877 -20.733 43.209 1.00 32.46 35 ASP D O 1
ATOM 5546 N N . ILE D 1 36 ? 36.830 -20.758 41.216 1.00 32.97 36 ILE D N 1
ATOM 5547 C CA . ILE D 1 36 ? 35.576 -20.211 41.728 1.00 32.80 36 ILE D CA 1
ATOM 5548 C C . ILE D 1 36 ? 34.883 -21.159 42.710 1.00 37.70 36 ILE D C 1
ATOM 5549 O O . ILE D 1 36 ? 34.246 -20.716 43.668 1.00 36.34 36 ILE D O 1
ATOM 5554 N N . VAL D 1 37 ? 35.014 -22.462 42.475 1.00 35.51 37 VAL D N 1
ATOM 5555 C CA . VAL D 1 37 ? 34.423 -23.452 43.369 1.00 41.59 37 VAL D CA 1
ATOM 5556 C C . VAL D 1 37 ? 35.049 -23.338 44.764 1.00 43.18 37 VAL D C 1
ATOM 5557 O O . VAL D 1 37 ? 34.365 -23.466 45.781 1.00 46.30 37 VAL D O 1
ATOM 5561 N N . ALA D 1 38 ? 36.349 -23.065 44.805 1.00 43.86 38 ALA D N 1
ATOM 5562 C CA . ALA D 1 38 ? 37.041 -22.855 46.070 1.00 42.97 38 ALA D CA 1
ATOM 5563 C C . ALA D 1 38 ? 36.930 -21.404 46.534 1.00 39.72 38 ALA D C 1
ATOM 5564 O O . ALA D 1 38 ? 37.625 -21.000 47.461 1.00 39.13 38 ALA D O 1
ATOM 5566 N N . ARG D 1 39 ? 36.061 -20.628 45.889 1.00 31.48 39 ARG D N 1
ATOM 5567 C CA . ARG D 1 39 ? 35.829 -19.229 46.266 1.00 36.72 39 ARG D CA 1
ATOM 5568 C C . ARG D 1 39 ? 37.097 -18.372 46.226 1.00 35.94 39 ARG D C 1
ATOM 5569 O O . ARG D 1 39 ? 37.269 -17.462 47.040 1.00 31.92 39 ARG D O 1
ATOM 5577 N N . ALA D 1 40 ? 37.980 -18.659 45.277 1.00 32.71 40 ALA D N 1
ATOM 5578 C CA . ALA D 1 40 ? 39.253 -17.947 45.190 1.00 32.72 40 ALA D CA 1
ATOM 5579 C C . ALA D 1 40 ? 39.063 -16.480 44.821 1.00 33.93 40 ALA D C 1
ATOM 5580 O O . ALA D 1 40 ? 39.913 -15.635 45.119 1.00 29.16 40 ALA D O 1
ATOM 5582 N N . GLN D 1 41 ? 37.937 -16.179 44.182 1.00 30.45 41 GLN D N 1
ATOM 5583 C CA . GLN D 1 41 ? 37.654 -14.818 43.738 1.00 30.10 41 GLN D CA 1
ATOM 5584 C C . GLN D 1 41 ? 37.323 -13.894 44.910 1.00 34.08 41 GLN D C 1
ATOM 5585 O O . GLN D 1 41 ? 37.225 -12.681 44.735 1.00 30.04 41 GLN D O 1
ATOM 5591 N N . LEU D 1 42 ? 37.155 -14.469 46.100 1.00 32.23 42 LEU D N 1
ATOM 5592 C CA . LEU D 1 42 ? 36.806 -13.691 47.292 1.00 34.92 42 LEU D CA 1
ATOM 5593 C C . LEU D 1 42 ? 38.044 -13.356 48.132 1.00 38.18 42 LEU D C 1
ATOM 5594 O O . LEU D 1 42 ? 37.941 -12.715 49.184 1.00 31.03 42 LEU D O 1
ATOM 5599 N N . SER D 1 43 ? 39.213 -13.782 47.661 1.00 34.02 43 SER D N 1
ATOM 5600 C CA . SER D 1 43 ? 40.461 -13.472 48.354 1.00 39.26 43 SER D CA 1
ATOM 5601 C C . SER D 1 43 ? 40.724 -11.977 48.292 1.00 41.85 43 SER D C 1
ATOM 5602 O O . SER D 1 43 ? 40.411 -11.327 47.291 1.00 31.96 43 SER D O 1
ATOM 5605 N N . PRO D 1 44 ? 41.294 -11.421 49.370 1.00 45.33 44 PRO D N 1
ATOM 5606 C CA . PRO D 1 44 ? 41.630 -9.995 49.405 1.00 43.06 44 PRO D CA 1
ATOM 5607 C C . PRO D 1 44 ? 42.494 -9.554 48.219 1.00 35.14 44 PRO D C 1
ATOM 5608 O O . PRO D 1 44 ? 42.345 -8.422 47.756 1.00 38.86 44 PRO D O 1
ATOM 5612 N N . GLU D 1 45 ? 43.366 -10.437 47.735 1.00 29.22 45 GLU D N 1
ATOM 5613 C CA . GLU D 1 45 ? 44.238 -10.126 46.600 1.00 33.61 45 GLU D CA 1
ATOM 5614 C C . GLU D 1 45 ? 43.441 -9.964 45.304 1.00 33.33 45 GLU D C 1
ATOM 5615 O O . GLU D 1 45 ? 43.749 -9.101 44.475 1.00 33.35 45 GLU D O 1
ATOM 5621 N N . TYR D 1 46 ? 42.419 -10.795 45.127 1.00 32.48 46 TYR D N 1
ATOM 5622 C CA . TYR D 1 46 ? 41.605 -10.705 43.921 1.00 31.32 46 TYR D CA 1
ATOM 5623 C C . TYR D 1 46 ? 40.651 -9.515 43.994 1.00 29.02 46 TYR D C 1
ATOM 5624 O O . TYR D 1 46 ? 40.374 -8.879 42.979 1.00 27.70 46 TYR D O 1
ATOM 5633 N N . LEU D 1 47 ? 40.158 -9.215 45.193 1.00 26.94 47 LEU D N 1
ATOM 5634 C CA . LEU D 1 47 ? 39.257 -8.071 45.391 1.00 26.92 47 LEU D CA 1
ATOM 5635 C C . LEU D 1 47 ? 39.931 -6.732 45.067 1.00 29.82 47 LEU D C 1
ATOM 5636 O O . LEU D 1 47 ? 39.269 -5.788 44.641 1.00 29.47 47 LEU D O 1
ATOM 5641 N N . GLU D 1 48 ? 41.243 -6.641 45.282 1.00 31.26 48 GLU D N 1
ATOM 5642 C CA . GLU D 1 48 ? 41.978 -5.436 44.898 1.00 29.55 48 GLU D CA 1
ATOM 5643 C C . GLU D 1 48 ? 42.063 -5.315 43.376 1.00 32.99 48 GLU D C 1
ATOM 5644 O O . GLU D 1 48 ? 42.188 -4.210 42.840 1.00 35.56 48 GLU D O 1
ATOM 5650 N N . LYS D 1 49 ? 41.992 -6.451 42.685 1.00 27.89 49 LYS D N 1
ATOM 5651 C CA . LYS D 1 49 ? 41.991 -6.458 41.226 1.00 26.78 49 LYS D CA 1
ATOM 5652 C C . LYS D 1 49 ? 40.595 -6.142 40.700 1.00 28.18 49 LYS D C 1
ATOM 5653 O O . LYS D 1 49 ? 40.425 -5.378 39.748 1.00 29.26 49 LYS D O 1
ATOM 5659 N N . ASN D 1 50 ? 39.597 -6.742 41.337 1.00 23.84 50 ASN D N 1
ATOM 5660 C CA . ASN D 1 50 ? 38.220 -6.652 40.864 1.00 22.06 50 ASN D CA 1
ATOM 5661 C C . ASN D 1 50 ? 37.258 -6.642 42.050 1.00 22.60 50 ASN D C 1
ATOM 5662 O O . ASN D 1 50 ? 36.961 -7.690 42.617 1.00 23.52 50 ASN D O 1
ATOM 5667 N N . PRO D 1 51 ? 36.767 -5.453 42.429 1.00 23.94 51 PRO D N 1
ATOM 5668 C CA . PRO D 1 51 ? 35.899 -5.341 43.609 1.00 26.63 51 PRO D CA 1
ATOM 5669 C C . PRO D 1 51 ? 34.551 -6.038 43.435 1.00 22.57 51 PRO D C 1
ATOM 5670 O O . PRO D 1 51 ? 33.853 -6.249 44.425 1.00 25.50 51 PRO D O 1
ATOM 5674 N N . GLN D 1 52 ? 34.196 -6.392 42.204 1.00 21.21 52 GLN D N 1
ATOM 5675 C CA . GLN D 1 52 ? 32.946 -7.121 41.956 1.00 21.98 52 GLN D CA 1
ATOM 5676 C C . GLN D 1 52 ? 33.179 -8.638 42.087 1.00 26.53 52 GLN D C 1
ATOM 5677 O O . GLN D 1 52 ? 32.243 -9.442 42.034 1.00 25.21 52 GLN D O 1
ATOM 5683 N N . HIS D 1 53 ? 34.444 -9.001 42.298 1.00 23.05 53 HIS D N 1
ATOM 5684 C CA . HIS D 1 53 ? 34.917 -10.392 42.374 1.00 20.16 53 HIS D CA 1
ATOM 5685 C C . HIS D 1 53 ? 34.283 -11.341 41.348 1.00 23.33 53 HIS D C 1
ATOM 5686 O O . HIS D 1 53 ? 33.770 -12.409 41.690 1.00 25.49 53 HIS D O 1
ATOM 5693 N N . THR D 1 54 ? 34.341 -10.940 40.080 1.00 24.96 54 THR D N 1
ATOM 5694 C CA . THR D 1 54 ? 33.940 -11.801 38.979 1.00 20.33 54 THR D CA 1
ATOM 5695 C C . THR D 1 54 ? 35.156 -12.211 38.141 1.00 26.07 54 THR D C 1
ATOM 5696 O O . THR D 1 54 ? 36.204 -11.570 38.190 1.00 24.72 54 THR D O 1
ATOM 5700 N N . VAL D 1 55 ? 35.013 -13.293 37.385 1.00 25.65 55 VAL D N 1
ATOM 5701 C CA . VAL D 1 55 ? 35.955 -13.602 36.315 1.00 16.45 55 VAL D CA 1
ATOM 5702 C C . VAL D 1 55 ? 35.167 -13.441 35.032 1.00 15.98 55 VAL D C 1
ATOM 5703 O O . VAL D 1 55 ? 33.952 -13.686 35.018 1.00 20.41 55 VAL D O 1
ATOM 5707 N N . PRO D 1 56 ? 35.825 -13.012 33.947 1.00 14.44 56 PRO D N 1
ATOM 5708 C CA . PRO D 1 56 ? 37.246 -12.698 33.781 1.00 16.44 56 PRO D CA 1
ATOM 5709 C C . PRO D 1 56 ? 37.669 -11.336 34.312 1.00 18.44 56 PRO D C 1
ATOM 5710 O O . PRO D 1 56 ? 36.891 -10.386 34.351 1.00 15.86 56 PRO D O 1
ATOM 5714 N N . THR D 1 57 ? 38.936 -11.256 34.695 1.00 13.53 57 THR D N 1
ATOM 5715 C CA . THR D 1 57 ? 39.603 -9.981 34.870 1.00 14.79 57 THR D CA 1
ATOM 5716 C C . THR D 1 57 ? 40.793 -9.971 33.919 1.00 17.35 57 THR D C 1
ATOM 5717 O O . THR D 1 57 ? 41.466 -10.994 33.744 1.00 17.51 57 THR D O 1
ATOM 5721 N N . LEU D 1 58 ? 41.023 -8.835 33.270 1.00 14.34 58 LEU D N 1
ATOM 5722 C CA . LEU D 1 58 ? 42.200 -8.661 32.427 1.00 13.37 58 LEU D CA 1
ATOM 5723 C C . LEU D 1 58 ? 43.153 -7.705 33.111 1.00 15.41 58 LEU D C 1
ATOM 5724 O O . LEU D 1 58 ? 42.739 -6.653 33.578 1.00 16.55 58 LEU D O 1
ATOM 5729 N N . GLU D 1 59 ? 44.422 -8.081 33.193 1.00 14.03 59 GLU D N 1
ATOM 5730 C CA . GLU D 1 59 ? 45.430 -7.124 33.609 1.00 16.15 59 GLU D CA 1
ATOM 5731 C C . GLU D 1 59 ? 46.254 -6.756 32.385 1.00 17.89 59 GLU D C 1
ATOM 5732 O O . GLU D 1 59 ? 46.786 -7.620 31.699 1.00 20.98 59 GLU D O 1
ATOM 5738 N N . ASP D 1 60 ? 46.337 -5.465 32.104 1.00 15.87 60 ASP D N 1
ATOM 5739 C CA . ASP D 1 60 ? 47.171 -4.980 31.027 1.00 15.46 60 ASP D CA 1
ATOM 5740 C C . ASP D 1 60 ? 48.275 -4.175 31.683 1.00 21.48 60 ASP D C 1
ATOM 5741 O O . ASP D 1 60 ? 48.057 -3.017 32.025 1.00 20.14 60 ASP D O 1
ATOM 5746 N N . ASP D 1 61 ? 49.429 -4.818 31.876 1.00 20.56 61 ASP D N 1
ATOM 5747 C CA . ASP D 1 61 ? 50.612 -4.210 32.504 1.00 27.26 61 ASP D CA 1
ATOM 5748 C C . ASP D 1 61 ? 50.222 -3.240 33.617 1.00 27.43 61 ASP D C 1
ATOM 5749 O O . ASP D 1 61 ? 50.440 -2.038 33.506 1.00 28.64 61 ASP D O 1
ATOM 5754 N N . GLY D 1 62 ? 49.602 -3.760 34.671 1.00 25.01 62 GLY D N 1
ATOM 5755 C CA . GLY D 1 62 ? 49.263 -2.936 35.816 1.00 27.61 62 GLY D CA 1
ATOM 5756 C C . GLY D 1 62 ? 47.831 -2.432 35.912 1.00 30.72 62 GLY D C 1
ATOM 5757 O O . GLY D 1 62 ? 47.351 -2.171 37.012 1.00 36.47 62 GLY D O 1
ATOM 5758 N N . HIS D 1 63 ? 47.153 -2.283 34.775 1.00 23.02 63 HIS D N 1
ATOM 5759 C CA . HIS D 1 63 ? 45.771 -1.810 34.760 1.00 19.59 63 HIS D CA 1
ATOM 5760 C C . HIS D 1 63 ? 44.831 -2.996 34.754 1.00 23.15 63 HIS D C 1
ATOM 5761 O O . HIS D 1 63 ? 45.052 -3.941 34.000 1.00 18.68 63 HIS D O 1
ATOM 5768 N N . TYR D 1 64 ? 43.782 -2.930 35.569 1.00 19.71 64 TYR D N 1
ATOM 5769 C CA . TYR D 1 64 ? 42.805 -4.008 35.631 1.00 18.44 64 TYR D CA 1
ATOM 5770 C C . TYR D 1 64 ? 41.507 -3.584 34.974 1.00 19.81 64 TYR D C 1
ATOM 5771 O O . TYR D 1 64 ? 40.993 -2.493 35.216 1.00 18.48 64 TYR D O 1
ATOM 5780 N N . ILE D 1 65 ? 41.000 -4.460 34.126 1.00 15.52 65 ILE D N 1
ATOM 5781 C CA . ILE D 1 65 ? 39.728 -4.240 33.458 1.00 12.39 65 ILE D CA 1
ATOM 5782 C C . ILE D 1 65 ? 38.878 -5.476 33.688 1.00 18.51 65 ILE D C 1
ATOM 5783 O O . ILE D 1 65 ? 39.385 -6.595 33.601 1.00 14.55 65 ILE D O 1
ATOM 5788 N N . TRP D 1 66 ? 37.590 -5.300 33.972 1.00 14.48 66 TRP D N 1
ATOM 5789 C CA . TRP D 1 66 ? 36.747 -6.482 34.047 1.00 13.73 66 TRP D CA 1
ATOM 5790 C C . TRP D 1 66 ? 35.424 -6.272 33.333 1.00 15.70 66 TRP D C 1
ATOM 5791 O O . TRP D 1 66 ? 35.160 -5.188 32.800 1.00 14.21 66 TRP D O 1
ATOM 5802 N N . ASP D 1 67 ? 34.615 -7.333 33.351 1.00 12.33 67 ASP D N 1
ATOM 5803 C CA . ASP D 1 67 ? 33.470 -7.560 32.462 1.00 13.67 67 ASP D CA 1
ATOM 5804 C C . ASP D 1 67 ? 33.966 -7.918 31.070 1.00 13.29 67 ASP D C 1
ATOM 5805 O O . ASP D 1 67 ? 34.649 -7.127 30.409 1.00 13.12 67 ASP D O 1
ATOM 5810 N N . SER D 1 68 ? 33.630 -9.128 30.634 1.00 12.21 68 SER D N 1
ATOM 5811 C CA . SER D 1 68 ? 34.112 -9.647 29.360 1.00 15.09 68 SER D CA 1
ATOM 5812 C C . SER D 1 68 ? 33.850 -8.687 28.199 1.00 13.65 68 SER D C 1
ATOM 5813 O O . SER D 1 68 ? 34.665 -8.571 27.298 1.00 12.40 68 SER D O 1
ATOM 5816 N N . HIS D 1 69 ? 32.698 -8.020 28.207 1.00 11.25 69 HIS D N 1
ATOM 5817 C CA . HIS D 1 69 ? 32.355 -7.162 27.076 1.00 13.05 69 HIS D CA 1
ATOM 5818 C C . HIS D 1 69 ? 33.208 -5.905 27.057 1.00 15.62 69 HIS D C 1
ATOM 5819 O O . HIS D 1 69 ? 33.627 -5.464 25.990 1.00 15.16 69 HIS D O 1
ATOM 5826 N N . ALA D 1 70 ? 33.463 -5.338 28.237 1.00 10.96 70 ALA D N 1
ATOM 5827 C CA . ALA D 1 70 ? 34.361 -4.197 28.346 1.00 10.64 70 ALA D CA 1
ATOM 5828 C C . ALA D 1 70 ? 35.765 -4.611 27.958 1.00 13.64 70 ALA D C 1
ATOM 5829 O O . ALA D 1 70 ? 36.476 -3.857 27.276 1.00 12.11 70 ALA D O 1
ATOM 5831 N N . ILE D 1 71 ? 36.175 -5.791 28.415 1.00 10.98 71 ILE D N 1
ATOM 5832 C CA . ILE D 1 71 ? 37.523 -6.287 28.106 1.00 14.70 71 ILE D CA 1
ATOM 5833 C C . ILE D 1 71 ? 37.754 -6.451 26.602 1.00 14.23 71 ILE D C 1
ATOM 5834 O O . ILE D 1 71 ? 38.771 -5.997 26.061 1.00 11.93 71 ILE D O 1
ATOM 5839 N N . ILE D 1 72 ? 36.831 -7.116 25.913 1.00 13.06 72 ILE D N 1
ATOM 5840 C CA . ILE D 1 72 ? 37.095 -7.429 24.514 1.00 14.12 72 ILE D CA 1
ATOM 5841 C C . ILE D 1 72 ? 36.986 -6.185 23.626 1.00 15.26 72 ILE D C 1
ATOM 5842 O O . ILE D 1 72 ? 37.688 -6.080 22.628 1.00 13.92 72 ILE D O 1
ATOM 5847 N N . ALA D 1 73 ? 36.145 -5.229 24.009 1.00 14.17 73 ALA D N 1
ATOM 5848 C CA . ALA D 1 73 ? 36.113 -3.951 23.298 1.00 15.37 73 ALA D CA 1
ATOM 5849 C C . ALA D 1 73 ? 37.455 -3.229 23.474 1.00 16.62 73 ALA D C 1
ATOM 5850 O O . ALA D 1 73 ? 38.010 -2.680 22.528 1.00 13.88 73 ALA D O 1
ATOM 5852 N N . TYR D 1 74 ? 37.982 -3.253 24.692 1.00 12.49 74 TYR D N 1
ATOM 5853 C CA . TYR D 1 74 ? 39.275 -2.665 24.980 1.00 14.16 74 TYR D CA 1
ATOM 5854 C C . TYR D 1 74 ? 40.385 -3.280 24.135 1.00 16.66 74 TYR D C 1
ATOM 5855 O O . TYR D 1 74 ? 41.205 -2.566 23.563 1.00 15.51 74 TYR D O 1
ATOM 5864 N N . LEU D 1 75 ? 40.416 -4.609 24.066 1.00 14.57 75 LEU D N 1
ATOM 5865 C CA . LEU D 1 75 ? 41.490 -5.285 23.342 1.00 13.47 75 LEU D CA 1
ATOM 5866 C C . LEU D 1 75 ? 41.476 -4.935 21.858 1.00 12.94 75 LEU D C 1
ATOM 5867 O O . LEU D 1 75 ? 42.514 -4.683 21.266 1.00 15.22 75 LEU D O 1
ATOM 5872 N N . VAL D 1 76 ? 40.294 -4.937 21.255 1.00 12.17 76 VAL D N 1
ATOM 5873 C CA . VAL D 1 76 ? 40.180 -4.609 19.842 1.00 17.23 76 VAL D CA 1
ATOM 5874 C C . VAL D 1 76 ? 40.616 -3.154 19.614 1.00 17.41 76 VAL D C 1
ATOM 5875 O O . VAL D 1 76 ? 41.413 -2.865 18.714 1.00 16.21 76 VAL D O 1
ATOM 5879 N N . SER D 1 77 ? 40.140 -2.253 20.465 1.00 17.90 77 SER D N 1
ATOM 5880 C CA . SER D 1 77 ? 40.499 -0.841 20.361 1.00 18.57 77 SER D CA 1
ATOM 5881 C C . SER D 1 77 ? 42.000 -0.619 20.430 1.00 20.29 77 SER D C 1
ATOM 5882 O O . SER D 1 77 ? 42.554 0.138 19.635 1.00 21.72 77 SER D O 1
ATOM 5885 N N . LYS D 1 78 ? 42.662 -1.304 21.360 1.00 17.02 78 LYS D N 1
ATOM 5886 C CA . LYS D 1 78 ? 44.079 -1.039 21.627 1.00 18.57 78 LYS D CA 1
ATOM 5887 C C . LYS D 1 78 ? 45.028 -1.808 20.714 1.00 16.15 78 LYS D C 1
ATOM 5888 O O . LYS D 1 78 ? 46.097 -1.303 20.360 1.00 19.24 78 LYS D O 1
ATOM 5894 N N . TYR D 1 79 ? 44.648 -3.018 20.314 1.00 17.66 79 TYR D N 1
ATOM 5895 C CA . TYR D 1 79 ? 45.628 -3.934 19.731 1.00 19.38 79 TYR D CA 1
ATOM 5896 C C . TYR D 1 79 ? 45.333 -4.403 18.307 1.00 20.75 79 TYR D C 1
ATOM 5897 O O . TYR D 1 79 ? 46.221 -4.922 17.638 1.00 25.71 79 TYR D O 1
ATOM 5906 N N . ALA D 1 80 ? 44.101 -4.244 17.840 1.00 16.24 80 ALA D N 1
ATOM 5907 C CA . ALA D 1 80 ? 43.755 -4.729 16.508 1.00 16.76 80 ALA D CA 1
ATOM 5908 C C . ALA D 1 80 ? 44.309 -3.823 15.408 1.00 24.24 80 ALA D C 1
ATOM 5909 O O . ALA D 1 80 ? 44.436 -2.611 15.600 1.00 21.42 80 ALA D O 1
ATOM 5911 N N . ASP D 1 81 ? 44.616 -4.421 14.257 1.00 24.91 81 ASP D N 1
ATOM 5912 C CA . ASP D 1 81 ? 45.113 -3.677 13.099 1.00 30.78 81 ASP D CA 1
ATOM 5913 C C . ASP D 1 81 ? 44.011 -2.877 12.402 1.00 25.43 81 ASP D C 1
ATOM 5914 O O . ASP D 1 81 ? 44.299 -1.940 11.662 1.00 31.51 81 ASP D O 1
ATOM 5919 N N . SER D 1 82 ? 42.756 -3.261 12.620 1.00 25.25 82 SER D N 1
ATOM 5920 C CA . SER D 1 82 ? 41.613 -2.513 12.090 1.00 25.05 82 SER D CA 1
ATOM 5921 C C . SER D 1 82 ? 40.432 -2.674 13.032 1.00 19.18 82 SER D C 1
ATOM 5922 O O . SER D 1 82 ? 40.507 -3.450 13.982 1.00 20.05 82 SER D O 1
ATOM 5925 N N . ASP D 1 83 ? 39.339 -1.967 12.757 1.00 22.77 83 ASP D N 1
ATOM 5926 C CA . ASP D 1 83 ? 38.145 -2.056 13.609 1.00 20.38 83 ASP D CA 1
ATOM 5927 C C . ASP D 1 83 ? 37.194 -3.171 13.190 1.00 20.65 83 ASP D C 1
ATOM 5928 O O . ASP D 1 83 ? 36.036 -3.180 13.597 1.00 17.90 83 ASP D O 1
ATOM 5933 N N . ALA D 1 84 ? 37.686 -4.110 12.387 1.00 20.28 84 ALA D N 1
ATOM 5934 C CA . ALA D 1 84 ? 36.854 -5.189 11.858 1.00 18.54 84 ALA D CA 1
ATOM 5935 C C . ALA D 1 84 ? 35.990 -5.875 12.927 1.00 20.47 84 ALA D C 1
ATOM 5936 O O . ALA D 1 84 ? 34.791 -6.062 12.736 1.00 22.84 84 ALA D O 1
ATOM 5938 N N . LEU D 1 85 ? 36.599 -6.241 14.049 1.00 15.86 85 LEU D N 1
ATOM 5939 C CA . LEU D 1 85 ? 35.896 -6.978 15.100 1.00 13.46 85 LEU D CA 1
ATOM 5940 C C . LEU D 1 85 ? 35.003 -6.100 15.976 1.00 16.56 85 LEU D C 1
ATOM 5941 O O . LEU D 1 85 ? 34.221 -6.613 16.773 1.00 15.24 85 LEU D O 1
ATOM 5946 N N . TYR D 1 86 ? 35.133 -4.783 15.843 1.00 14.93 86 TYR D N 1
ATOM 5947 C CA . TYR D 1 86 ? 34.341 -3.845 16.645 1.00 12.84 86 TYR D CA 1
ATOM 5948 C C . TYR D 1 86 ? 34.255 -2.528 15.886 1.00 16.65 86 TYR D C 1
ATOM 5949 O O . TYR D 1 86 ? 34.908 -1.540 16.241 1.00 18.70 86 TYR D O 1
ATOM 5958 N N . PRO D 1 87 ? 33.460 -2.516 14.814 1.00 17.21 87 PRO D N 1
ATOM 5959 C CA . PRO D 1 87 ? 33.461 -1.364 13.905 1.00 15.89 87 PRO D CA 1
ATOM 5960 C C . PRO D 1 87 ? 33.061 -0.054 14.582 1.00 20.62 87 PRO D C 1
ATOM 5961 O O . PRO D 1 87 ? 32.150 -0.016 15.420 1.00 16.16 87 PRO D O 1
ATOM 5965 N N . LYS D 1 88 ? 33.758 1.016 14.212 1.00 20.09 88 LYS D N 1
ATOM 5966 C CA . LYS D 1 88 ? 33.510 2.330 14.794 1.00 18.13 88 LYS D CA 1
ATOM 5967 C C . LYS D 1 88 ? 32.360 3.094 14.155 1.00 19.57 88 LYS D C 1
ATOM 5968 O O . LYS D 1 88 ? 31.877 4.063 14.738 1.00 27.56 88 LYS D O 1
ATOM 5974 N N . ASP D 1 89 ? 31.938 2.685 12.962 1.00 21.70 89 ASP D N 1
ATOM 5975 C CA . ASP D 1 89 ? 30.753 3.280 12.344 1.00 25.09 89 ASP D CA 1
ATOM 5976 C C . ASP D 1 89 ? 29.594 3.195 13.320 1.00 25.61 89 ASP D C 1
ATOM 5977 O O . ASP D 1 89 ? 29.258 2.103 13.749 1.00 21.23 89 ASP D O 1
ATOM 5982 N N . PRO D 1 90 ? 28.995 4.347 13.681 1.00 24.43 90 PRO D N 1
ATOM 5983 C CA . PRO D 1 90 ? 27.965 4.384 14.727 1.00 22.72 90 PRO D CA 1
ATOM 5984 C C . PRO D 1 90 ? 26.810 3.406 14.505 1.00 21.18 90 PRO D C 1
ATOM 5985 O O . PRO D 1 90 ? 26.395 2.755 15.464 1.00 17.12 90 PRO D O 1
ATOM 5989 N N . LEU D 1 91 ? 26.310 3.282 13.277 1.00 22.42 91 LEU D N 1
ATOM 5990 C CA . LEU D 1 91 ? 25.212 2.356 13.035 1.00 21.47 91 LEU D CA 1
ATOM 5991 C C . LEU D 1 91 ? 25.651 0.904 13.195 1.00 19.41 91 LEU D C 1
ATOM 5992 O O . LEU D 1 91 ? 24.943 0.108 13.814 1.00 21.18 91 LEU D O 1
ATOM 5997 N N . LYS D 1 92 ? 26.814 0.548 12.663 1.00 17.18 92 LYS D N 1
ATOM 5998 C CA . LYS D 1 92 ? 27.294 -0.825 12.829 1.00 16.63 92 LYS D CA 1
ATOM 5999 C C . LYS D 1 92 ? 27.587 -1.106 14.294 1.00 15.14 92 LYS D C 1
ATOM 6000 O O . LYS D 1 92 ? 27.274 -2.184 14.815 1.00 15.33 92 LYS D O 1
ATOM 6006 N N . ARG D 1 93 ? 28.195 -0.128 14.955 1.00 14.04 93 ARG D N 1
ATOM 6007 C CA . ARG D 1 93 ? 28.524 -0.254 16.370 1.00 14.83 93 ARG D CA 1
ATOM 6008 C C . ARG D 1 93 ? 27.272 -0.464 17.219 1.00 14.32 93 ARG D C 1
ATOM 6009 O O . ARG D 1 93 ? 27.291 -1.252 18.152 1.00 15.09 93 ARG D O 1
ATOM 6017 N N . ALA D 1 94 ? 26.167 0.205 16.871 1.00 13.89 94 ALA D N 1
ATOM 6018 C CA . ALA D 1 94 ? 24.967 0.109 17.690 1.00 16.20 94 ALA D CA 1
ATOM 6019 C C . ALA D 1 94 ? 24.364 -1.294 17.624 1.00 15.74 94 ALA D C 1
ATOM 6020 O O . ALA D 1 94 ? 23.771 -1.760 18.594 1.00 15.06 94 ALA D O 1
ATOM 6022 N N . VAL D 1 95 ? 24.532 -1.976 16.497 1.00 14.78 95 VAL D N 1
ATOM 6023 C CA . VAL D 1 95 ? 24.077 -3.363 16.414 1.00 14.11 95 VAL D CA 1
ATOM 6024 C C . VAL D 1 95 ? 24.962 -4.247 17.293 1.00 14.11 95 VAL D C 1
ATOM 6025 O O . VAL D 1 95 ? 24.472 -5.080 18.062 1.00 15.06 95 VAL D O 1
ATOM 6029 N N . VAL D 1 96 ? 26.274 -4.062 17.196 1.00 13.34 96 VAL D N 1
ATOM 6030 C CA . VAL D 1 96 ? 27.172 -4.880 18.011 1.00 10.78 96 VAL D CA 1
ATOM 6031 C C . VAL D 1 96 ? 26.931 -4.641 19.501 1.00 13.14 96 VAL D C 1
ATOM 6032 O O . VAL D 1 96 ? 26.848 -5.588 20.272 1.00 12.22 96 VAL D O 1
ATOM 6036 N N . ASP D 1 97 ? 26.809 -3.376 19.892 1.00 14.44 97 ASP D N 1
ATOM 6037 C CA . ASP D 1 97 ? 26.543 -3.023 21.288 1.00 12.62 97 ASP D CA 1
ATOM 6038 C C . ASP D 1 97 ? 25.221 -3.610 21.788 1.00 14.79 97 ASP D C 1
ATOM 6039 O O . ASP D 1 97 ? 25.151 -4.116 22.900 1.00 12.86 97 ASP D O 1
ATOM 6044 N N . GLN D 1 98 ? 24.163 -3.530 20.983 1.00 11.76 98 GLN D N 1
ATOM 6045 C CA . GLN D 1 98 ? 22.912 -4.141 21.400 1.00 12.80 98 GLN D CA 1
ATOM 6046 C C . GLN D 1 98 ? 23.078 -5.649 21.628 1.00 12.29 98 GLN D C 1
ATOM 6047 O O . GLN D 1 98 ? 22.583 -6.172 22.629 1.00 12.05 98 GLN D O 1
ATOM 6053 N N . ARG D 1 99 ? 23.796 -6.341 20.738 1.00 10.53 99 ARG D N 1
ATOM 6054 C CA . ARG D 1 99 ? 23.995 -7.777 20.902 1.00 11.79 99 ARG D CA 1
ATOM 6055 C C . ARG D 1 99 ? 24.801 -8.086 22.176 1.00 10.28 99 ARG D C 1
ATOM 6056 O O . ARG D 1 99 ? 24.510 -9.052 22.868 1.00 12.23 99 ARG D O 1
ATOM 6064 N N . LEU D 1 100 ? 25.802 -7.259 22.470 1.00 10.11 100 LEU D N 1
ATOM 6065 C CA . LEU D 1 100 ? 26.633 -7.470 23.660 1.00 10.13 100 LEU D CA 1
ATOM 6066 C C . LEU D 1 100 ? 25.818 -7.283 24.933 1.00 10.55 100 LEU D C 1
ATOM 6067 O O . LEU D 1 100 ? 25.953 -8.036 25.886 1.00 12.65 100 LEU D O 1
ATOM 6072 N N . HIS D 1 101 ? 24.966 -6.266 24.952 1.00 11.89 101 HIS D N 1
ATOM 6073 C CA . HIS D 1 101 ? 24.134 -6.034 26.127 1.00 10.80 101 HIS D CA 1
ATOM 6074 C C . HIS D 1 101 ? 23.027 -7.069 26.280 1.00 13.12 101 HIS D C 1
ATOM 6075 O O . HIS D 1 101 ? 22.662 -7.424 27.396 1.00 13.14 101 HIS D O 1
ATOM 6082 N N . PHE D 1 102 ? 22.515 -7.551 25.156 1.00 12.19 102 PHE D N 1
ATOM 6083 C CA . PHE D 1 102 ? 21.629 -8.711 25.144 1.00 9.89 102 PHE D CA 1
ATOM 6084 C C . PHE D 1 102 ? 22.303 -9.899 25.831 1.00 12.62 102 PHE D C 1
ATOM 6085 O O . PHE D 1 102 ? 21.700 -10.602 26.643 1.00 12.53 102 PHE D O 1
ATOM 6093 N N . GLU D 1 103 ? 23.572 -10.110 25.515 1.00 11.83 103 GLU D N 1
ATOM 6094 C CA . GLU D 1 103 ? 24.298 -11.218 26.109 1.00 13.34 103 GLU D CA 1
ATOM 6095 C C . GLU D 1 103 ? 24.469 -11.017 27.618 1.00 12.40 103 GLU D C 1
ATOM 6096 O O . GLU D 1 103 ? 24.281 -11.952 28.389 1.00 13.62 103 GLU D O 1
ATOM 6102 N N . SER D 1 104 ? 24.823 -9.802 28.034 1.00 11.98 104 SER D N 1
ATOM 6103 C CA . SER D 1 104 ? 25.012 -9.520 29.459 1.00 9.84 104 SER D CA 1
ATOM 6104 C C . SER D 1 104 ? 23.777 -9.821 30.297 1.00 13.95 104 SER D C 1
ATOM 6105 O O . SER D 1 104 ? 23.873 -10.402 31.374 1.00 16.65 104 SER D O 1
ATOM 6108 N N . GLY D 1 105 ? 22.622 -9.389 29.806 1.00 14.83 105 GLY D N 1
ATOM 6109 C CA . GLY D 1 105 ? 21.402 -9.456 30.585 1.00 13.85 105 GLY D CA 1
ATOM 6110 C C . GLY D 1 105 ? 20.523 -10.650 30.283 1.00 15.03 105 GLY D C 1
ATOM 6111 O O . GLY D 1 105 ? 20.389 -11.565 31.099 1.00 14.68 105 GLY D O 1
ATOM 6112 N N . VAL D 1 106 ? 19.909 -10.642 29.108 1.00 12.69 106 VAL D N 1
ATOM 6113 C CA . VAL D 1 106 ? 18.982 -11.720 28.756 1.00 12.86 106 VAL D CA 1
ATOM 6114 C C . VAL D 1 106 ? 19.632 -13.109 28.754 1.00 14.71 106 VAL D C 1
ATOM 6115 O O . VAL D 1 106 ? 19.069 -14.065 29.287 1.00 16.30 106 VAL D O 1
ATOM 6119 N N . VAL D 1 107 ? 20.825 -13.221 28.181 1.00 13.38 107 VAL D N 1
ATOM 6120 C CA . VAL D 1 107 ? 21.474 -14.523 28.074 1.00 11.95 107 VAL D CA 1
ATOM 6121 C C . VAL D 1 107 ? 22.214 -14.914 29.357 1.00 14.40 107 VAL D C 1
ATOM 6122 O O . VAL D 1 107 ? 21.837 -15.871 30.017 1.00 14.13 107 VAL D O 1
ATOM 6126 N N . PHE D 1 108 ? 23.254 -14.170 29.723 1.00 12.26 108 PHE D N 1
ATOM 6127 C CA . PHE D 1 108 ? 24.078 -14.625 30.829 1.00 14.65 108 PHE D CA 1
ATOM 6128 C C . PHE D 1 108 ? 23.421 -14.463 32.199 1.00 14.42 108 PHE D C 1
ATOM 6129 O O . PHE D 1 108 ? 23.306 -15.439 32.950 1.00 15.61 108 PHE D O 1
ATOM 6137 N N . ALA D 1 109 ? 22.989 -13.252 32.537 1.00 14.76 109 ALA D N 1
ATOM 6138 C CA . ALA D 1 109 ? 22.430 -13.020 33.868 1.00 15.78 109 ALA D CA 1
ATOM 6139 C C . ALA D 1 109 ? 21.146 -13.821 34.061 1.00 18.96 109 ALA D C 1
ATOM 6140 O O . ALA D 1 109 ? 20.999 -14.551 35.038 1.00 19.23 109 ALA D O 1
ATOM 6142 N N . ASN D 1 110 ? 20.230 -13.714 33.111 1.00 18.29 110 ASN D N 1
ATOM 6143 C CA . ASN D 1 110 ? 18.929 -14.340 33.300 1.00 16.48 110 ASN D CA 1
ATOM 6144 C C . ASN D 1 110 ? 18.866 -15.806 32.887 1.00 19.48 110 ASN D C 1
ATOM 6145 O O . ASN D 1 110 ? 18.073 -16.572 33.438 1.00 22.37 110 ASN D O 1
ATOM 6150 N N . GLY D 1 111 ? 19.695 -16.206 31.932 1.00 15.00 111 GLY D N 1
ATOM 6151 C CA . GLY D 1 111 ? 19.650 -17.573 31.431 1.00 13.79 111 GLY D CA 1
ATOM 6152 C C . GLY D 1 111 ? 20.616 -18.516 32.124 1.00 16.98 111 GLY D C 1
ATOM 6153 O O . GLY D 1 111 ? 20.256 -19.637 32.477 1.00 19.11 111 GLY D O 1
ATOM 6154 N N . ILE D 1 112 ? 21.852 -18.069 32.308 1.00 14.11 112 ILE D N 1
ATOM 6155 C CA . ILE D 1 112 ? 22.917 -18.960 32.786 1.00 15.54 112 ILE D CA 1
ATOM 6156 C C . ILE D 1 112 ? 23.231 -18.814 34.281 1.00 14.88 112 ILE D C 1
ATOM 6157 O O . ILE D 1 112 ? 23.164 -19.800 35.023 1.00 17.43 112 ILE D O 1
ATOM 6162 N N . ARG D 1 113 ? 23.569 -17.603 34.729 1.00 13.73 113 ARG D N 1
ATOM 6163 C CA . ARG D 1 113 ? 23.969 -17.396 36.126 1.00 15.52 113 ARG D CA 1
ATOM 6164 C C . ARG D 1 113 ? 22.815 -17.679 37.096 1.00 19.53 113 ARG D C 1
ATOM 6165 O O . ARG D 1 113 ? 23.029 -18.083 38.240 1.00 20.93 113 ARG D O 1
ATOM 6173 N N . SER D 1 114 ? 21.593 -17.482 36.621 1.00 20.81 114 SER D N 1
ATOM 6174 C CA . SER D 1 114 ? 20.395 -17.803 37.390 1.00 21.14 114 SER D CA 1
ATOM 6175 C C . SER D 1 114 ? 20.349 -19.287 37.763 1.00 23.12 114 SER D C 1
ATOM 6176 O O . SER D 1 114 ? 19.827 -19.654 38.813 1.00 28.88 114 SER D O 1
ATOM 6179 N N . ILE D 1 115 ? 20.890 -20.138 36.899 1.00 13.72 115 ILE D N 1
ATOM 6180 C CA . ILE D 1 115 ? 20.920 -21.576 37.169 1.00 13.86 115 ILE D CA 1
ATOM 6181 C C . ILE D 1 115 ? 22.221 -21.969 37.872 1.00 19.23 115 ILE D C 1
ATOM 6182 O O . ILE D 1 115 ? 22.203 -22.763 38.815 1.00 21.25 115 ILE D O 1
ATOM 6187 N N . SER D 1 116 ? 23.338 -21.402 37.425 1.00 14.49 116 SER D N 1
ATOM 6188 C CA . SER D 1 116 ? 24.653 -21.754 37.969 1.00 19.62 116 SER D CA 1
ATOM 6189 C C . SER D 1 116 ? 24.745 -21.483 39.455 1.00 23.03 116 SER D C 1
ATOM 6190 O O . SER D 1 116 ? 25.275 -22.294 40.215 1.00 27.18 116 SER D O 1
ATOM 6193 N N . LYS D 1 117 ? 24.228 -20.334 39.868 1.00 24.35 117 LYS D N 1
ATOM 6194 C CA . LYS D 1 117 ? 24.350 -19.928 41.260 1.00 34.73 117 LYS D CA 1
ATOM 6195 C C . LYS D 1 117 ? 23.721 -20.987 42.158 1.00 34.77 117 LYS D C 1
ATOM 6196 O O . LYS D 1 117 ? 24.340 -21.423 43.127 1.00 43.20 117 LYS D O 1
ATOM 6202 N N . SER D 1 118 ? 22.515 -21.429 41.812 1.00 27.56 118 SER D N 1
ATOM 6203 C CA . SER D 1 118 ? 21.831 -22.418 42.630 1.00 32.63 118 SER D CA 1
ATOM 6204 C C . SER D 1 118 ? 22.434 -23.815 42.463 1.00 34.22 118 SER D C 1
ATOM 6205 O O . SER D 1 118 ? 22.681 -24.506 43.449 1.00 34.89 118 SER D O 1
ATOM 6208 N N . VAL D 1 119 ? 22.692 -24.226 41.226 1.00 26.79 119 VAL D N 1
ATOM 6209 C CA . VAL D 1 119 ? 23.086 -25.611 40.981 1.00 21.04 119 VAL D CA 1
ATOM 6210 C C . VAL D 1 119 ? 24.557 -25.875 41.288 1.00 33.03 119 VAL D C 1
ATOM 6211 O O . VAL D 1 119 ? 24.881 -26.860 41.957 1.00 38.17 119 VAL D O 1
ATOM 6215 N N . LEU D 1 120 ? 25.447 -25.003 40.821 1.00 26.92 120 LEU D N 1
ATOM 6216 C CA . LEU D 1 120 ? 26.882 -25.260 40.962 1.00 32.03 120 LEU D CA 1
ATOM 6217 C C . LEU D 1 120 ? 27.446 -24.866 42.319 1.00 42.05 120 LEU D C 1
ATOM 6218 O O . LEU D 1 120 ? 28.435 -25.442 42.768 1.00 42.11 120 LEU D O 1
ATOM 6223 N N . PHE D 1 121 ? 26.836 -23.879 42.966 1.00 39.96 121 PHE D N 1
ATOM 6224 C CA . PHE D 1 121 ? 27.443 -23.308 44.162 1.00 50.25 121 PHE D CA 1
ATOM 6225 C C . PHE D 1 121 ? 26.553 -23.429 45.394 1.00 52.42 121 PHE D C 1
ATOM 6226 O O . PHE D 1 121 ? 27.025 -23.264 46.517 1.00 55.27 121 PHE D O 1
ATOM 6234 N N . GLN D 1 122 ? 25.274 -23.723 45.190 1.00 50.65 122 GLN D N 1
ATOM 6235 C CA . GLN D 1 122 ? 24.360 -23.932 46.314 1.00 47.99 122 GLN D CA 1
ATOM 6236 C C . GLN D 1 122 ? 23.871 -25.373 46.383 1.00 43.80 122 GLN D C 1
ATOM 6237 O O . GLN D 1 122 ? 23.040 -25.714 47.223 1.00 48.77 122 GLN D O 1
ATOM 6243 N N . GLY D 1 123 ? 24.426 -26.235 45.553 1.00 42.31 123 GLY D N 1
ATOM 6244 C CA . GLY D 1 123 ? 24.038 -27.621 45.545 1.00 43.88 123 GLY D CA 1
ATOM 6245 C C . GLY D 1 123 ? 22.585 -27.986 45.285 1.00 43.98 123 GLY D C 1
ATOM 6246 O O . GLY D 1 123 ? 22.137 -29.016 45.696 1.00 44.54 123 GLY D O 1
ATOM 6247 N N . GLN D 1 124 ? 21.862 -27.159 44.574 1.00 40.18 124 GLN D N 1
ATOM 6248 C CA . GLN D 1 124 ? 20.496 -27.441 44.205 1.00 37.02 124 GLN D CA 1
ATOM 6249 C C . GLN D 1 124 ? 20.418 -28.447 43.074 1.00 31.55 124 GLN D C 1
ATOM 6250 O O . GLN D 1 124 ? 21.244 -28.433 42.225 1.00 32.16 124 GLN D O 1
ATOM 6256 N N . THR D 1 125 ? 19.409 -29.317 43.081 1.00 29.54 125 THR D N 1
ATOM 6257 C CA . THR D 1 125 ? 19.234 -30.287 42.018 1.00 31.46 125 THR D CA 1
ATOM 6258 C C . THR D 1 125 ? 17.917 -30.179 41.294 1.00 26.99 125 THR D C 1
ATOM 6259 O O . THR D 1 125 ? 17.731 -30.779 40.283 1.00 26.90 125 THR D O 1
ATOM 6263 N N . LYS D 1 126 ? 17.017 -29.394 41.854 1.00 29.07 126 LYS D N 1
ATOM 6264 C CA . LYS D 1 126 ? 15.757 -29.057 41.198 1.00 29.41 126 LYS D CA 1
ATOM 6265 C C . LYS D 1 126 ? 15.755 -27.585 40.816 1.00 26.00 126 LYS D C 1
ATOM 6266 O O . LYS D 1 126 ? 16.012 -26.721 41.652 1.00 36.11 126 LYS D O 1
ATOM 6272 N N . VAL D 1 127 ? 15.462 -27.301 39.554 1.00 24.16 127 VAL D N 1
ATOM 6273 C CA . VAL D 1 127 ? 15.453 -25.926 39.063 1.00 20.29 127 VAL D CA 1
ATOM 6274 C C . VAL D 1 127 ? 14.057 -25.585 38.552 1.00 17.54 127 VAL D C 1
ATOM 6275 O O . VAL D 1 127 ? 13.472 -26.374 37.813 1.00 22.67 127 VAL D O 1
ATOM 6279 N N . PRO D 1 128 ? 13.519 -24.414 38.942 1.00 24.64 128 PRO D N 1
ATOM 6280 C CA . PRO D 1 128 ? 12.169 -24.008 38.529 1.00 25.80 128 PRO D CA 1
ATOM 6281 C C . PRO D 1 128 ? 11.984 -24.015 37.018 1.00 25.95 128 PRO D C 1
ATOM 6282 O O . PRO D 1 128 ? 12.924 -23.727 36.270 1.00 20.90 128 PRO D O 1
ATOM 6286 N N . LYS D 1 129 ? 10.773 -24.342 36.578 1.00 24.83 129 LYS D N 1
ATOM 6287 C CA . LYS D 1 129 ? 10.477 -24.456 35.160 1.00 23.55 129 LYS D CA 1
ATOM 6288 C C . LYS D 1 129 ? 10.704 -23.132 34.439 1.00 21.65 129 LYS D C 1
ATOM 6289 O O . LYS D 1 129 ? 10.994 -23.111 33.250 1.00 26.39 129 LYS D O 1
ATOM 6295 N N . GLU D 1 130 ? 10.588 -22.027 35.167 1.00 24.96 130 GLU D N 1
ATOM 6296 C CA . GLU D 1 130 ? 10.804 -20.710 34.578 1.00 24.42 130 GLU D CA 1
ATOM 6297 C C . GLU D 1 130 ? 12.208 -20.575 33.996 1.00 24.77 130 GLU D C 1
ATOM 6298 O O . GLU D 1 130 ? 12.420 -19.837 33.033 1.00 25.24 130 GLU D O 1
ATOM 6304 N N . ARG D 1 131 ? 13.169 -21.291 34.572 1.00 19.68 131 ARG D N 1
ATOM 6305 C CA . ARG D 1 131 ? 14.539 -21.195 34.090 1.00 19.32 131 ARG D CA 1
ATOM 6306 C C . ARG D 1 131 ? 14.690 -21.941 32.769 1.00 21.79 131 ARG D C 1
ATOM 6307 O O . ARG D 1 131 ? 15.518 -21.586 31.939 1.00 17.60 131 ARG D O 1
ATOM 6315 N N . TYR D 1 132 ? 13.868 -22.969 32.562 1.00 17.23 132 TYR D N 1
ATOM 6316 C CA . TYR D 1 132 ? 13.848 -23.660 31.279 1.00 18.28 132 TYR D CA 1
ATOM 6317 C C . TYR D 1 132 ? 13.230 -22.751 30.216 1.00 19.14 132 TYR D C 1
ATOM 6318 O O . TYR D 1 132 ? 13.761 -22.601 29.108 1.00 17.57 132 TYR D O 1
ATOM 6327 N N . ASP D 1 133 ? 12.093 -22.158 30.562 1.00 20.17 133 ASP D N 1
ATOM 6328 C CA . ASP D 1 133 ? 11.399 -21.236 29.669 1.00 24.48 133 ASP D CA 1
ATOM 6329 C C . ASP D 1 133 ? 12.304 -20.086 29.228 1.00 26.10 133 ASP D C 1
ATOM 6330 O O . ASP D 1 133 ? 12.265 -19.666 28.073 1.00 20.83 133 ASP D O 1
ATOM 6335 N N . ALA D 1 134 ? 13.131 -19.594 30.145 1.00 22.72 134 ALA D N 1
ATOM 6336 C CA . ALA D 1 134 ? 14.050 -18.507 29.838 1.00 23.10 134 ALA D CA 1
ATOM 6337 C C . ALA D 1 134 ? 15.036 -18.908 28.751 1.00 21.78 134 ALA D C 1
ATOM 6338 O O . ALA D 1 134 ? 15.398 -18.100 27.899 1.00 19.92 134 ALA D O 1
ATOM 6340 N N . ILE D 1 135 ? 15.475 -20.160 28.783 1.00 18.61 135 ILE D N 1
ATOM 6341 C CA . ILE D 1 135 ? 16.462 -20.610 27.822 1.00 14.87 135 ILE D CA 1
ATOM 6342 C C . ILE D 1 135 ? 15.834 -20.775 26.439 1.00 16.63 135 ILE D C 1
ATOM 6343 O O . ILE D 1 135 ? 16.438 -20.403 25.431 1.00 18.44 135 ILE D O 1
ATOM 6348 N N . ILE D 1 136 ? 14.615 -21.304 26.386 1.00 16.75 136 ILE D N 1
ATOM 6349 C CA . ILE D 1 136 ? 13.914 -21.390 25.115 1.00 18.78 136 ILE D CA 1
ATOM 6350 C C . ILE D 1 136 ? 13.723 -19.995 24.523 1.00 18.14 136 ILE D C 1
ATOM 6351 O O . ILE D 1 136 ? 13.894 -19.803 23.317 1.00 19.03 136 ILE D O 1
ATOM 6356 N N . GLU D 1 137 ? 13.390 -19.021 25.370 1.00 18.75 137 GLU D N 1
ATOM 6357 C CA . GLU D 1 137 ? 13.223 -17.640 24.907 1.00 21.03 137 GLU D CA 1
ATOM 6358 C C . GLU D 1 137 ? 14.515 -17.077 24.329 1.00 18.46 137 GLU D C 1
ATOM 6359 O O . GLU D 1 137 ? 14.487 -16.325 23.360 1.00 17.21 137 GLU D O 1
ATOM 6365 N N . ILE D 1 138 ? 15.649 -17.430 24.931 1.00 13.94 138 ILE D N 1
ATOM 6366 C CA . ILE D 1 138 ? 16.940 -17.010 24.398 1.00 13.04 138 ILE D CA 1
ATOM 6367 C C . ILE D 1 138 ? 17.202 -17.634 23.022 1.00 14.34 138 ILE D C 1
ATOM 6368 O O . ILE D 1 138 ? 17.621 -16.951 22.093 1.00 13.44 138 ILE D O 1
ATOM 6373 N N . TYR D 1 139 ? 16.972 -18.936 22.897 1.00 13.20 139 TYR D N 1
ATOM 6374 C CA . TYR D 1 139 ? 17.112 -19.587 21.594 1.00 13.71 139 TYR D CA 1
ATOM 6375 C C . TYR D 1 139 ? 16.211 -18.908 20.550 1.00 15.03 139 TYR D C 1
ATOM 6376 O O . TYR D 1 139 ? 16.647 -18.637 19.426 1.00 16.37 139 TYR D O 1
ATOM 6385 N N . ASP D 1 140 ? 14.962 -18.626 20.923 1.00 17.48 140 ASP D N 1
ATOM 6386 C CA . ASP D 1 140 ? 14.029 -17.999 19.990 1.00 15.46 140 ASP D CA 1
ATOM 6387 C C . ASP D 1 140 ? 14.563 -16.642 19.518 1.00 19.74 140 ASP D C 1
ATOM 6388 O O . ASP D 1 140 ? 14.510 -16.341 18.328 1.00 18.67 140 ASP D O 1
ATOM 6393 N N . PHE D 1 141 ? 15.101 -15.834 20.433 1.00 15.30 141 PHE D N 1
ATOM 6394 C CA . PHE D 1 141 ? 15.636 -14.520 20.053 1.00 13.80 141 PHE D CA 1
ATOM 6395 C C . PHE D 1 141 ? 16.871 -14.627 19.153 1.00 15.31 141 PHE D C 1
ATOM 6396 O O . PHE D 1 141 ? 16.985 -13.913 18.168 1.00 15.35 141 PHE D O 1
ATOM 6404 N N . VAL D 1 142 ? 17.808 -15.502 19.500 1.00 13.12 142 VAL D N 1
ATOM 6405 C CA . VAL D 1 142 ? 19.042 -15.601 18.727 1.00 11.10 142 VAL D CA 1
ATOM 6406 C C . VAL D 1 142 ? 18.756 -16.101 17.310 1.00 15.35 142 VAL D C 1
ATOM 6407 O O . VAL D 1 142 ? 19.335 -15.621 16.337 1.00 16.48 142 VAL D O 1
ATOM 6411 N N . GLU D 1 143 ? 17.808 -17.024 17.196 1.00 16.36 143 GLU D N 1
ATOM 6412 C CA . GLU D 1 143 ? 17.383 -17.527 15.895 1.00 19.39 143 GLU D CA 1
ATOM 6413 C C . GLU D 1 143 ? 16.848 -16.376 15.034 1.00 20.03 143 GLU D C 1
ATOM 6414 O O . GLU D 1 143 ? 17.178 -16.264 13.850 1.00 21.39 143 GLU D O 1
ATOM 6420 N N . THR D 1 144 ? 16.061 -15.499 15.648 1.00 19.17 144 THR D N 1
ATOM 6421 C CA . THR D 1 144 ? 15.548 -14.315 14.962 1.00 16.38 144 THR D CA 1
ATOM 6422 C C . THR D 1 144 ? 16.678 -13.343 14.609 1.00 16.07 144 THR D C 1
ATOM 6423 O O . THR D 1 144 ? 16.727 -12.812 13.500 1.00 18.96 144 THR D O 1
ATOM 6427 N N . PHE D 1 145 ? 17.594 -13.119 15.548 1.00 16.63 145 PHE D N 1
ATOM 6428 C CA . PHE D 1 145 ? 18.715 -12.213 15.325 1.00 14.29 145 PHE D CA 1
ATOM 6429 C C . PHE D 1 145 ? 19.608 -12.642 14.160 1.00 20.31 145 PHE D C 1
ATOM 6430 O O . PHE D 1 145 ? 20.285 -11.804 13.560 1.00 21.37 145 PHE D O 1
ATOM 6438 N N . LEU D 1 146 ? 19.619 -13.939 13.853 1.00 17.20 146 LEU D N 1
ATOM 6439 C CA . LEU D 1 146 ? 20.467 -14.482 12.788 1.00 18.56 146 LEU D CA 1
ATOM 6440 C C . LEU D 1 146 ? 19.788 -14.497 11.424 1.00 19.57 146 LEU D C 1
ATOM 6441 O O . LEU D 1 146 ? 20.368 -14.987 10.451 1.00 22.21 146 LEU D O 1
ATOM 6446 N N . LYS D 1 147 ? 18.563 -13.990 11.357 1.00 17.76 147 LYS D N 1
ATOM 6447 C CA . LYS D 1 147 ? 17.813 -14.015 10.101 1.00 22.03 147 LYS D CA 1
ATOM 6448 C C . LYS D 1 147 ? 18.495 -13.173 9.023 1.00 22.17 147 LYS D C 1
ATOM 6449 O O . LYS D 1 147 ? 18.756 -11.982 9.216 1.00 20.11 147 LYS D O 1
ATOM 6455 N N . GLY D 1 148 ? 18.795 -13.803 7.890 1.00 19.03 148 GLY D N 1
ATOM 6456 C CA . GLY D 1 148 ? 19.314 -13.084 6.746 1.00 18.41 148 GLY D CA 1
ATOM 6457 C C . GLY D 1 148 ? 20.783 -12.720 6.793 1.00 23.26 148 GLY D C 1
ATOM 6458 O O . GLY D 1 148 ? 21.261 -11.947 5.972 1.00 25.37 148 GLY D O 1
ATOM 6459 N N . GLN D 1 149 ? 21.509 -13.274 7.753 1.00 25.00 149 GLN D N 1
ATOM 6460 C CA . GLN D 1 149 ? 22.935 -12.995 7.836 1.00 25.84 149 GLN D CA 1
ATOM 6461 C C . GLN D 1 149 ? 23.718 -14.152 8.440 1.00 25.31 149 GLN D C 1
ATOM 6462 O O . GLN D 1 149 ? 23.156 -15.023 9.081 1.00 28.60 149 GLN D O 1
ATOM 6468 N N . ASP D 1 150 ? 25.030 -14.135 8.227 1.00 19.15 150 ASP D N 1
ATOM 6469 C CA . ASP D 1 150 ? 25.888 -15.227 8.645 1.00 20.66 150 ASP D CA 1
ATOM 6470 C C . ASP D 1 150 ? 26.415 -15.031 10.060 1.00 19.03 150 ASP D C 1
ATOM 6471 O O . ASP D 1 150 ? 26.715 -16.005 10.743 1.00 21.11 150 ASP D O 1
ATOM 6476 N N . TYR D 1 151 ? 26.536 -13.775 10.485 1.00 18.80 151 TYR D N 1
ATOM 6477 C CA . TYR D 1 151 ? 27.053 -13.467 11.825 1.00 17.31 151 TYR D CA 1
ATOM 6478 C C . TYR D 1 151 ? 25.985 -12.788 12.671 1.00 18.71 151 TYR D C 1
ATOM 6479 O O . TYR D 1 151 ? 24.966 -12.336 12.156 1.00 19.28 151 TYR D O 1
ATOM 6488 N N . ILE D 1 152 ? 26.219 -12.692 13.972 1.00 14.11 152 ILE D N 1
ATOM 6489 C CA . ILE D 1 152 ? 25.142 -12.281 14.857 1.00 13.42 152 ILE D CA 1
ATOM 6490 C C . ILE D 1 152 ? 24.813 -10.785 14.732 1.00 16.56 152 ILE D C 1
ATOM 6491 O O . ILE D 1 152 ? 23.665 -10.372 14.942 1.00 19.04 152 ILE D O 1
ATOM 6496 N N . ALA D 1 153 ? 25.791 -9.969 14.347 1.00 15.39 153 ALA D N 1
ATOM 6497 C CA . ALA D 1 153 ? 25.577 -8.520 14.353 1.00 16.05 153 ALA D CA 1
ATOM 6498 C C . ALA D 1 153 ? 25.726 -7.884 12.976 1.00 26.30 153 ALA D C 1
ATOM 6499 O O . ALA D 1 153 ? 25.878 -6.672 12.858 1.00 43.11 153 ALA D O 1
ATOM 6501 N N . GLY D 1 154 ? 25.666 -8.701 11.934 1.00 26.85 154 GLY D N 1
ATOM 6502 C CA . GLY D 1 154 ? 25.775 -8.194 10.578 1.00 25.69 154 GLY D CA 1
ATOM 6503 C C . GLY D 1 154 ? 26.482 -9.180 9.681 1.00 26.13 154 GLY D C 1
ATOM 6504 O O . GLY D 1 154 ? 26.388 -10.393 9.887 1.00 28.72 154 GLY D O 1
ATOM 6505 N N . ASN D 1 155 ? 27.214 -8.669 8.693 1.00 25.01 155 ASN D N 1
ATOM 6506 C CA . ASN D 1 155 ? 27.791 -9.544 7.682 1.00 28.55 155 ASN D CA 1
ATOM 6507 C C . ASN D 1 155 ? 29.279 -9.821 7.881 1.00 27.40 155 ASN D C 1
ATOM 6508 O O . ASN D 1 155 ? 29.950 -10.310 6.979 1.00 32.43 155 ASN D O 1
ATOM 6513 N N . GLN D 1 156 ? 29.796 -9.511 9.061 1.00 21.09 156 GLN D N 1
ATOM 6514 C CA . GLN D 1 156 ? 31.206 -9.761 9.329 1.00 17.57 156 GLN D CA 1
ATOM 6515 C C . GLN D 1 156 ? 31.356 -10.250 10.756 1.00 17.17 156 GLN D C 1
ATOM 6516 O O . GLN D 1 156 ? 30.523 -9.954 11.607 1.00 18.53 156 GLN D O 1
ATOM 6522 N N . LEU D 1 157 ? 32.416 -11.005 11.002 1.00 18.97 157 LEU D N 1
ATOM 6523 C CA . LEU D 1 157 ? 32.730 -11.488 12.340 1.00 15.59 157 LEU D CA 1
ATOM 6524 C C . LEU D 1 157 ? 33.016 -10.323 13.292 1.00 17.69 157 LEU D C 1
ATOM 6525 O O . LEU D 1 157 ? 33.786 -9.418 12.953 1.00 17.37 157 LEU D O 1
ATOM 6530 N N . THR D 1 158 ? 32.407 -10.344 14.480 1.00 14.69 158 THR D N 1
ATOM 6531 C CA . THR D 1 158 ? 32.664 -9.307 15.480 1.00 13.04 158 THR D CA 1
ATOM 6532 C C . THR D 1 158 ? 32.761 -9.877 16.899 1.00 11.93 158 THR D C 1
ATOM 6533 O O . THR D 1 158 ? 32.497 -11.064 17.133 1.00 14.38 158 THR D O 1
ATOM 6537 N N . ILE D 1 159 ? 33.126 -9.025 17.853 1.00 14.24 159 ILE D N 1
ATOM 6538 C CA . ILE D 1 159 ? 33.171 -9.473 19.237 1.00 12.38 159 ILE D CA 1
ATOM 6539 C C . ILE D 1 159 ? 31.798 -9.908 19.743 1.00 11.69 159 ILE D C 1
ATOM 6540 O O . ILE D 1 159 ? 31.717 -10.667 20.706 1.00 13.47 159 ILE D O 1
ATOM 6545 N N . ALA D 1 160 ? 30.720 -9.476 19.080 1.00 13.70 160 ALA D N 1
ATOM 6546 C CA . ALA D 1 160 ? 29.400 -9.956 19.459 1.00 13.40 160 ALA D CA 1
ATOM 6547 C C . ALA D 1 160 ? 29.262 -11.447 19.163 1.00 14.30 160 ALA D C 1
ATOM 6548 O O . ALA D 1 160 ? 28.563 -12.153 19.881 1.00 13.08 160 ALA D O 1
ATOM 6550 N N . ASP D 1 161 ? 29.921 -11.928 18.110 1.00 12.40 161 ASP D N 1
ATOM 6551 C CA . ASP D 1 161 ? 29.915 -13.361 17.841 1.00 12.36 161 ASP D CA 1
ATOM 6552 C C . ASP D 1 161 ? 30.653 -14.118 18.933 1.00 13.94 161 ASP D C 1
ATOM 6553 O O . ASP D 1 161 ? 30.219 -15.176 19.354 1.00 14.81 161 ASP D O 1
ATOM 6558 N N . PHE D 1 162 ? 31.773 -13.568 19.383 1.00 14.44 162 PHE D N 1
ATOM 6559 C CA . PHE D 1 162 ? 32.556 -14.237 20.411 1.00 15.58 162 PHE D CA 1
ATOM 6560 C C . PHE D 1 162 ? 31.784 -14.285 21.723 1.00 15.87 162 PHE D C 1
ATOM 6561 O O . PHE D 1 162 ? 31.750 -15.311 22.402 1.00 14.98 162 PHE D O 1
ATOM 6569 N N . SER D 1 163 ? 31.173 -13.162 22.078 1.00 10.78 163 SER D N 1
ATOM 6570 C CA . SER D 1 163 ? 30.412 -13.081 23.311 1.00 10.35 163 SER D CA 1
ATOM 6571 C C . SER D 1 163 ? 29.209 -14.018 23.268 1.00 14.89 163 SER D C 1
ATOM 6572 O O . SER D 1 163 ? 28.993 -14.804 24.182 1.00 15.44 163 SER D O 1
ATOM 6575 N N . LEU D 1 164 ? 28.428 -13.942 22.202 1.00 13.72 164 LEU D N 1
ATOM 6576 C CA . LEU D 1 164 ? 27.226 -14.759 22.165 1.00 11.04 164 LEU D CA 1
ATOM 6577 C C . LEU D 1 164 ? 27.508 -16.251 21.918 1.00 14.23 164 LEU D C 1
ATOM 6578 O O . LEU D 1 164 ? 26.784 -17.091 22.438 1.00 15.46 164 LEU D O 1
ATOM 6583 N N . VAL D 1 165 ? 28.554 -16.613 21.180 1.00 14.12 165 VAL D N 1
ATOM 6584 C CA . VAL D 1 165 ? 28.782 -18.043 20.997 1.00 13.82 165 VAL D CA 1
ATOM 6585 C C . VAL D 1 165 ? 29.304 -18.673 22.286 1.00 17.31 165 VAL D C 1
ATOM 6586 O O . VAL D 1 165 ? 29.008 -19.830 22.578 1.00 16.21 165 VAL D O 1
ATOM 6590 N N . SER D 1 166 ? 30.054 -17.914 23.079 1.00 14.21 166 SER D N 1
ATOM 6591 C CA . SER D 1 166 ? 30.555 -18.445 24.337 1.00 12.96 166 SER D CA 1
ATOM 6592 C C . SER D 1 166 ? 29.400 -18.811 25.282 1.00 15.21 166 SER D C 1
ATOM 6593 O O . SER D 1 166 ? 29.467 -19.814 25.994 1.00 17.18 166 SER D O 1
ATOM 6596 N N . SER D 1 167 ? 28.334 -18.016 25.280 1.00 14.26 167 SER D N 1
ATOM 6597 C CA . SER D 1 167 ? 27.204 -18.321 26.157 1.00 15.94 167 SER D CA 1
ATOM 6598 C C . SER D 1 167 ? 26.116 -19.165 25.489 1.00 15.39 167 SER D C 1
ATOM 6599 O O . SER D 1 167 ? 25.583 -20.083 26.112 1.00 15.16 167 SER D O 1
ATOM 6602 N N . VAL D 1 168 ? 25.787 -18.877 24.233 1.00 13.87 168 VAL D N 1
ATOM 6603 C CA . VAL D 1 168 ? 24.705 -19.626 23.597 1.00 14.19 168 VAL D CA 1
ATOM 6604 C C . VAL D 1 168 ? 25.100 -21.098 23.425 1.00 19.03 168 VAL D C 1
ATOM 6605 O O . VAL D 1 168 ? 24.275 -21.987 23.622 1.00 17.54 168 VAL D O 1
ATOM 6609 N N . ALA D 1 169 ? 26.358 -21.372 23.089 1.00 17.40 169 ALA D N 1
ATOM 6610 C CA . ALA D 1 169 ? 26.781 -22.768 22.968 1.00 15.77 169 ALA D CA 1
ATOM 6611 C C . ALA D 1 169 ? 26.793 -23.457 24.337 1.00 18.41 169 ALA D C 1
ATOM 6612 O O . ALA D 1 169 ? 26.629 -24.672 24.419 1.00 19.06 169 ALA D O 1
ATOM 6614 N N . SER D 1 170 ? 26.965 -22.674 25.407 1.00 17.55 170 SER D N 1
ATOM 6615 C CA . SER D 1 170 ? 26.935 -23.206 26.772 1.00 17.14 170 SER D CA 1
ATOM 6616 C C . SER D 1 170 ? 25.538 -23.627 27.208 1.00 16.79 170 SER D C 1
ATOM 6617 O O . SER D 1 170 ? 25.386 -24.400 28.152 1.00 16.37 170 SER D O 1
ATOM 6620 N N . LEU D 1 171 ? 24.517 -23.097 26.542 1.00 16.50 171 LEU D N 1
ATOM 6621 C CA . LEU D 1 171 ? 23.141 -23.372 26.945 1.00 16.01 171 LEU D CA 1
ATOM 6622 C C . LEU D 1 171 ? 22.786 -24.841 26.752 1.00 18.89 171 LEU D C 1
ATOM 6623 O O . LEU D 1 171 ? 21.810 -25.328 27.341 1.00 17.64 171 LEU D O 1
ATOM 6628 N N . GLU D 1 172 ? 23.577 -25.540 25.939 1.00 15.12 172 GLU D N 1
ATOM 6629 C CA . GLU D 1 172 ? 23.449 -26.993 25.800 1.00 19.93 172 GLU D CA 1
ATOM 6630 C C . GLU D 1 172 ? 23.553 -27.714 27.151 1.00 21.61 172 GLU D C 1
ATOM 6631 O O . GLU D 1 172 ? 23.001 -28.808 27.325 1.00 22.29 172 GLU D O 1
ATOM 6637 N N . ALA D 1 173 ? 24.260 -27.106 28.106 1.00 19.30 173 ALA D N 1
ATOM 6638 C CA . ALA D 1 173 ? 24.360 -27.662 29.453 1.00 20.06 173 ALA D CA 1
ATOM 6639 C C . ALA D 1 173 ? 22.988 -27.845 30.104 1.00 26.55 173 ALA D C 1
ATOM 6640 O O . ALA D 1 173 ? 22.825 -28.684 30.989 1.00 27.26 173 ALA D O 1
ATOM 6642 N N . PHE D 1 174 ? 22.008 -27.054 29.668 1.00 21.68 174 PHE D N 1
ATOM 6643 C CA . PHE D 1 174 ? 20.680 -27.067 30.266 1.00 23.55 174 PHE D CA 1
ATOM 6644 C C . PHE D 1 174 ? 19.624 -27.600 29.309 1.00 27.68 174 PHE D C 1
ATOM 6645 O O . PHE D 1 174 ? 18.809 -28.446 29.681 1.00 29.64 174 PHE D O 1
ATOM 6653 N N . VAL D 1 175 ? 19.634 -27.091 28.081 1.00 17.42 175 VAL D N 1
ATOM 6654 C CA . VAL D 1 175 ? 18.666 -27.491 27.068 1.00 20.80 175 VAL D CA 1
ATOM 6655 C C . VAL D 1 175 ? 19.393 -27.775 25.765 1.00 22.20 175 VAL D C 1
ATOM 6656 O O . VAL D 1 175 ? 20.011 -26.875 25.187 1.00 22.36 175 VAL D O 1
ATOM 6660 N N . ALA D 1 176 ? 19.336 -29.021 25.306 1.00 23.81 176 ALA D N 1
ATOM 6661 C CA . ALA D 1 176 ? 20.001 -29.389 24.064 1.00 24.46 176 ALA D CA 1
ATOM 6662 C C . ALA D 1 176 ? 19.415 -28.570 22.926 1.00 22.85 176 ALA D C 1
ATOM 6663 O O . ALA D 1 176 ? 18.208 -28.324 22.885 1.00 27.16 176 ALA D O 1
ATOM 6665 N N . LEU D 1 177 ? 20.273 -28.124 22.016 1.00 23.90 177 LEU D N 1
ATOM 6666 C CA . LEU D 1 177 ? 19.806 -27.336 20.882 1.00 21.23 177 LEU D CA 1
ATOM 6667 C C . LEU D 1 177 ? 19.196 -28.246 19.829 1.00 25.69 177 LEU D C 1
ATOM 6668 O O . LEU D 1 177 ? 19.870 -29.121 19.293 1.00 25.67 177 LEU D O 1
ATOM 6673 N N . ASP D 1 178 ? 17.908 -28.052 19.569 1.00 28.11 178 ASP D N 1
ATOM 6674 C CA . ASP D 1 178 ? 17.215 -28.736 18.485 1.00 27.45 178 ASP D CA 1
ATOM 6675 C C . ASP D 1 178 ? 17.490 -27.975 17.195 1.00 23.26 178 ASP D C 1
ATOM 6676 O O . ASP D 1 178 ? 16.898 -26.928 16.954 1.00 23.00 178 ASP D O 1
ATOM 6681 N N . THR D 1 179 ? 18.407 -28.491 16.380 1.00 27.57 179 THR D N 1
ATOM 6682 C CA . THR D 1 179 ? 18.816 -27.795 15.162 1.00 30.50 179 THR D CA 1
ATOM 6683 C C . THR D 1 179 ? 17.772 -27.891 14.052 1.00 29.47 179 THR D C 1
ATOM 6684 O O . THR D 1 179 ? 17.899 -27.252 13.006 1.00 30.00 179 THR D O 1
ATOM 6688 N N . THR D 1 180 ? 16.733 -28.683 14.281 1.00 27.53 180 THR D N 1
ATOM 6689 C CA . THR D 1 180 ? 15.598 -28.692 13.375 1.00 32.41 180 THR D CA 1
ATOM 6690 C C . THR D 1 180 ? 14.735 -27.466 13.629 1.00 27.35 180 THR D C 1
ATOM 6691 O O . THR D 1 180 ? 14.272 -26.816 12.689 1.00 29.65 180 THR D O 1
ATOM 6695 N N . LYS D 1 181 ? 14.540 -27.136 14.901 1.00 23.00 181 LYS D N 1
ATOM 6696 C CA . LYS D 1 181 ? 13.794 -25.936 15.265 1.00 23.55 181 LYS D CA 1
ATOM 6697 C C . LYS D 1 181 ? 14.649 -24.680 15.160 1.00 26.11 181 LYS D C 1
ATOM 6698 O O . LYS D 1 181 ? 14.147 -23.596 14.850 1.00 21.95 181 LYS D O 1
ATOM 6704 N N . TYR D 1 182 ? 15.941 -24.831 15.438 1.00 20.40 182 TYR D N 1
ATOM 6705 C CA . TYR D 1 182 ? 16.864 -23.700 15.412 1.00 22.21 182 TYR D CA 1
ATOM 6706 C C . TYR D 1 182 ? 18.006 -23.866 14.409 1.00 22.34 182 TYR D C 1
ATOM 6707 O O . TYR D 1 182 ? 19.182 -23.862 14.795 1.00 23.03 182 TYR D O 1
ATOM 6716 N N . PRO D 1 183 ? 17.679 -23.987 13.113 1.00 21.29 183 PRO D N 1
ATOM 6717 C CA . PRO D 1 183 ? 18.742 -24.248 12.135 1.00 20.72 183 PRO D CA 1
ATOM 6718 C C . PRO D 1 183 ? 19.731 -23.100 11.988 1.00 17.76 183 PRO D C 1
ATOM 6719 O O . PRO D 1 183 ? 20.902 -23.366 11.687 1.00 20.89 183 PRO D O 1
ATOM 6723 N N . ARG D 1 184 ? 19.295 -21.860 12.208 1.00 18.70 184 ARG D N 1
ATOM 6724 C CA . ARG D 1 184 ? 20.206 -20.728 12.070 1.00 17.69 184 ARG D CA 1
ATOM 6725 C C . ARG D 1 184 ? 21.262 -20.745 13.165 1.00 17.24 184 ARG D C 1
ATOM 6726 O O . ARG D 1 184 ? 22.420 -20.444 12.906 1.00 17.62 184 ARG D O 1
ATOM 6734 N N . ILE D 1 185 ? 20.853 -21.071 14.386 1.00 17.93 185 ILE D N 1
ATOM 6735 C CA 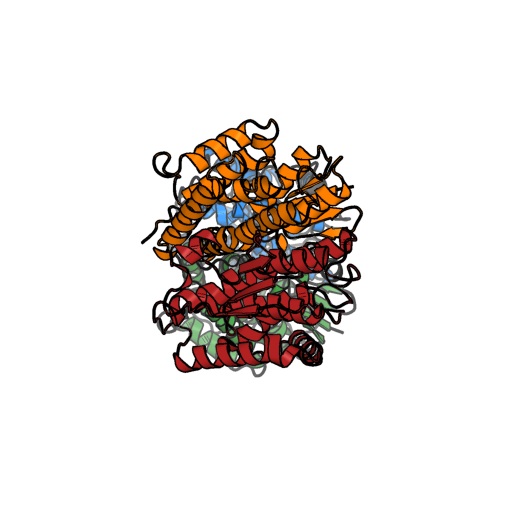. ILE D 1 185 ? 21.810 -21.141 15.490 1.00 18.18 185 ILE D CA 1
ATOM 6736 C C . ILE D 1 185 ? 22.800 -22.254 15.202 1.00 18.09 185 ILE D C 1
ATOM 6737 O O . ILE D 1 185 ? 24.013 -22.087 15.355 1.00 20.85 185 ILE D O 1
ATOM 6742 N N . GLY D 1 186 ? 22.273 -23.393 14.771 1.00 19.53 186 GLY D N 1
ATOM 6743 C CA . GLY D 1 186 ? 23.112 -24.531 14.434 1.00 21.42 186 GLY D CA 1
ATOM 6744 C C . GLY D 1 186 ? 24.168 -24.181 13.407 1.00 24.64 186 GLY D C 1
ATOM 6745 O O . GLY D 1 186 ? 25.333 -24.560 13.544 1.00 23.79 186 GLY D O 1
ATOM 6746 N N . ALA D 1 187 ? 23.767 -23.448 12.374 1.00 21.06 187 ALA D N 1
ATOM 6747 C CA . ALA D 1 187 ? 24.673 -23.129 11.278 1.00 17.36 187 ALA D CA 1
ATOM 6748 C C . ALA D 1 187 ? 25.724 -22.114 11.714 1.00 20.95 187 ALA D C 1
ATOM 6749 O O . ALA D 1 187 ? 26.890 -22.186 11.316 1.00 20.29 187 ALA D O 1
ATOM 6751 N N . TRP D 1 188 ? 25.296 -21.174 12.547 1.00 16.86 188 TRP D N 1
ATOM 6752 C CA . TRP D 1 188 ? 26.158 -20.124 13.051 1.00 13.31 188 TRP D CA 1
ATOM 6753 C C . TRP D 1 188 ? 27.235 -20.708 13.955 1.00 17.80 188 TRP D C 1
ATOM 6754 O O . TRP D 1 188 ? 28.401 -20.339 13.849 1.00 19.60 188 TRP D O 1
ATOM 6765 N N . ILE D 1 189 ? 26.854 -21.639 14.825 1.00 16.17 189 ILE D N 1
ATOM 6766 C CA . ILE D 1 189 ? 27.842 -22.283 15.684 1.00 17.68 189 ILE D CA 1
ATOM 6767 C C . ILE D 1 189 ? 28.807 -23.083 14.819 1.00 19.25 189 ILE D C 1
ATOM 6768 O O . ILE D 1 189 ? 30.016 -23.007 15.006 1.00 20.55 189 ILE D O 1
ATOM 6773 N N . LYS D 1 190 ? 28.284 -23.817 13.841 1.00 20.76 190 LYS D N 1
ATOM 6774 C CA . LYS D 1 190 ? 29.158 -24.611 12.985 1.00 23.30 190 LYS D CA 1
ATOM 6775 C C . LYS D 1 190 ? 30.144 -23.729 12.209 1.00 26.65 190 LYS D C 1
ATOM 6776 O O . LYS D 1 190 ? 31.295 -24.110 12.036 1.00 23.87 190 LYS D O 1
ATOM 6782 N N . LYS D 1 191 ? 29.697 -22.555 11.764 1.00 20.96 191 LYS D N 1
ATOM 6783 C CA . LYS D 1 191 ? 30.586 -21.615 11.086 1.00 20.55 191 LYS D CA 1
ATOM 6784 C C . LYS D 1 191 ? 31.705 -21.132 11.994 1.00 20.23 191 LYS D C 1
ATOM 6785 O O . LYS D 1 191 ? 32.868 -21.091 11.590 1.00 21.84 191 LYS D O 1
ATOM 6791 N N . LEU D 1 192 ? 31.354 -20.742 13.213 1.00 17.33 192 LEU D N 1
ATOM 6792 C CA . LEU D 1 192 ? 32.368 -20.265 14.153 1.00 18.09 192 LEU D CA 1
ATOM 6793 C C . LEU D 1 192 ? 33.304 -21.414 14.566 1.00 22.73 192 LEU D C 1
ATOM 6794 O O . LEU D 1 192 ? 34.478 -21.189 14.887 1.00 19.68 192 LEU D O 1
ATOM 6799 N N . GLU D 1 193 ? 32.804 -22.648 14.542 1.00 17.05 193 GLU D N 1
ATOM 6800 C CA . GLU D 1 193 ? 33.656 -23.800 14.848 1.00 18.25 193 GLU D CA 1
ATOM 6801 C C . GLU D 1 193 ? 34.720 -24.025 13.775 1.00 24.38 193 GLU D C 1
ATOM 6802 O O . GLU D 1 193 ? 35.685 -24.771 13.992 1.00 23.52 193 GLU D O 1
ATOM 6808 N N . GLN D 1 194 ? 34.556 -23.382 12.622 1.00 19.93 194 GLN D N 1
ATOM 6809 C CA . GLN D 1 194 ? 35.558 -23.476 11.557 1.00 22.55 194 GLN D CA 1
ATOM 6810 C C . GLN D 1 194 ? 36.768 -22.565 11.803 1.00 23.55 194 GLN D C 1
ATOM 6811 O O . GLN D 1 194 ? 37.812 -22.743 11.175 1.00 24.38 194 GLN D O 1
ATOM 6817 N N . LEU D 1 195 ? 36.640 -21.592 12.704 1.00 20.41 195 LEU D N 1
ATOM 6818 C CA . LEU D 1 195 ? 37.788 -20.783 13.108 1.00 21.48 195 LEU D CA 1
ATOM 6819 C C . LEU D 1 195 ? 38.836 -21.694 13.744 1.00 20.60 195 LEU D C 1
ATOM 6820 O O . LEU D 1 195 ? 38.520 -22.473 14.638 1.00 20.16 195 LEU D O 1
ATOM 6825 N N . PRO D 1 196 ? 40.083 -21.623 13.259 1.00 23.16 196 PRO D N 1
ATOM 6826 C CA . PRO D 1 196 ? 41.149 -22.507 13.746 1.00 24.41 196 PRO D CA 1
ATOM 6827 C C . PRO D 1 196 ? 41.371 -22.428 15.262 1.00 20.30 196 PRO D C 1
ATOM 6828 O O . PRO D 1 196 ? 41.792 -23.425 15.854 1.00 24.26 196 PRO D O 1
ATOM 6832 N N . TYR D 1 197 ? 41.062 -21.281 15.872 1.00 18.97 197 TYR D N 1
ATOM 6833 C CA . TYR D 1 197 ? 41.311 -21.055 17.299 1.00 17.50 197 TYR D CA 1
ATOM 6834 C C . TYR D 1 197 ? 40.106 -21.365 18.184 1.00 15.34 197 TYR D C 1
ATOM 6835 O O . TYR D 1 197 ? 40.187 -21.271 19.412 1.00 15.45 197 TYR D O 1
ATOM 6844 N N . TYR D 1 198 ? 38.991 -21.744 17.564 1.00 15.48 198 TYR D N 1
ATOM 6845 C CA . TYR D 1 198 ? 37.759 -21.996 18.309 1.00 16.03 198 TYR D CA 1
ATOM 6846 C C . TYR D 1 198 ? 37.861 -23.144 19.315 1.00 17.28 198 TYR D C 1
ATOM 6847 O O . TYR D 1 198 ? 37.403 -23.012 20.447 1.00 16.83 198 TYR D O 1
ATOM 6856 N N . GLU D 1 199 ? 38.433 -24.275 18.903 1.00 16.10 199 GLU D N 1
ATOM 6857 C CA . GLU D 1 199 ? 38.492 -25.453 19.771 1.00 19.73 199 GLU D CA 1
ATOM 6858 C C . GLU D 1 199 ? 39.190 -25.155 21.100 1.00 19.48 199 GLU D C 1
ATOM 6859 O O . GLU D 1 199 ? 38.689 -25.499 22.161 1.00 18.90 199 GLU D O 1
ATOM 6865 N N . GLU D 1 200 ? 40.343 -24.501 21.052 1.00 15.53 200 GLU D N 1
ATOM 6866 C CA . GLU D 1 200 ? 41.057 -24.212 22.286 1.00 20.84 200 GLU D CA 1
ATOM 6867 C C . GLU D 1 200 ? 40.421 -23.068 23.071 1.00 19.78 200 GLU D C 1
ATOM 6868 O O . GLU D 1 200 ? 40.408 -23.086 24.306 1.00 21.76 200 GLU D O 1
ATOM 6874 N N . ALA D 1 201 ? 39.883 -22.078 22.367 1.00 16.59 201 ALA D N 1
ATOM 6875 C CA . ALA D 1 201 ? 39.381 -20.892 23.056 1.00 16.33 201 ALA D CA 1
ATOM 6876 C C . ALA D 1 201 ? 37.972 -21.084 23.613 1.00 19.56 201 ALA D C 1
ATOM 6877 O O . ALA D 1 201 ? 37.661 -20.558 24.688 1.00 19.78 201 ALA D O 1
ATOM 6879 N N . ASN D 1 202 ? 37.118 -21.800 22.878 1.00 15.76 202 ASN D N 1
ATOM 6880 C CA . ASN D 1 202 ? 35.737 -21.962 23.319 1.00 13.74 202 ASN D CA 1
ATOM 6881 C C . ASN D 1 202 ? 35.260 -23.411 23.378 1.00 14.38 202 ASN D C 1
ATOM 6882 O O . ASN D 1 202 ? 34.531 -23.781 24.295 1.00 16.89 202 ASN D O 1
ATOM 6887 N N . GLY D 1 203 ? 35.633 -24.210 22.381 1.00 19.27 203 GLY D N 1
ATOM 6888 C CA . GLY D 1 203 ? 35.100 -25.556 22.236 1.00 16.69 203 GLY D CA 1
ATOM 6889 C C . GLY D 1 203 ? 35.306 -26.453 23.449 1.00 17.81 203 GLY D C 1
ATOM 6890 O O . GLY D 1 203 ? 34.361 -27.076 23.940 1.00 17.18 203 GLY D O 1
ATOM 6891 N N . LYS D 1 204 ? 36.544 -26.543 23.925 1.00 15.87 204 LYS D N 1
ATOM 6892 C CA . LYS D 1 204 ? 36.841 -27.380 25.076 1.00 16.85 204 LYS D CA 1
ATOM 6893 C C . LYS D 1 204 ? 36.053 -26.958 26.313 1.00 15.69 204 LYS D C 1
ATOM 6894 O O . LYS D 1 204 ? 35.482 -27.796 27.016 1.00 18.58 204 LYS D O 1
ATOM 6900 N N . GLY D 1 205 ? 36.022 -25.657 26.577 1.00 15.00 205 GLY D N 1
ATOM 6901 C CA . GLY D 1 205 ? 35.347 -25.141 27.758 1.00 17.74 205 GLY D CA 1
ATOM 6902 C C . GLY D 1 205 ? 33.841 -25.353 27.743 1.00 16.65 205 GLY D C 1
ATOM 6903 O O . GLY D 1 205 ? 33.222 -25.560 28.785 1.00 16.26 205 GLY D O 1
ATOM 6904 N N . VAL D 1 206 ? 33.240 -25.266 26.564 1.00 14.56 206 VAL D N 1
ATOM 6905 C CA . VAL D 1 206 ? 31.824 -25.558 26.416 1.00 14.17 206 VAL D CA 1
ATOM 6906 C C . VAL D 1 206 ? 31.577 -27.008 26.835 1.00 15.13 206 VAL D C 1
ATOM 6907 O O . VAL D 1 206 ? 30.680 -27.289 27.627 1.00 16.41 206 VAL D O 1
ATOM 6911 N N . ARG D 1 207 ? 32.395 -27.923 26.325 1.00 17.30 207 ARG D N 1
ATOM 6912 C CA . ARG D 1 207 ? 32.203 -29.332 26.649 1.00 20.02 207 ARG D CA 1
ATOM 6913 C C . ARG D 1 207 ? 32.444 -29.583 28.132 1.00 16.89 207 ARG D C 1
ATOM 6914 O O . ARG D 1 207 ? 31.756 -30.392 28.745 1.00 17.20 207 ARG D O 1
ATOM 6922 N N . GLN D 1 208 ? 33.423 -28.890 28.708 1.00 16.31 208 GLN D N 1
ATOM 6923 C CA . GLN D 1 208 ? 33.666 -28.987 30.145 1.00 15.53 208 GLN D CA 1
ATOM 6924 C C . GLN D 1 208 ? 32.471 -28.547 30.983 1.00 16.94 208 GLN D C 1
ATOM 6925 O O . GLN D 1 208 ? 32.127 -29.203 31.956 1.00 18.84 208 GLN D O 1
ATOM 6931 N N . LEU D 1 209 ? 31.860 -27.420 30.620 1.00 16.66 209 LEU D N 1
ATOM 6932 C CA . LEU D 1 209 ? 30.720 -26.901 31.362 1.00 15.11 209 LEU D CA 1
ATOM 6933 C C . LEU D 1 209 ? 29.516 -27.836 31.220 1.00 14.93 209 LEU D C 1
ATOM 6934 O O . LEU D 1 209 ? 28.776 -28.062 32.177 1.00 16.87 209 LEU D O 1
ATOM 6939 N N . VAL D 1 210 ? 29.328 -28.382 30.023 1.00 14.28 210 VAL D N 1
ATOM 6940 C CA . VAL D 1 210 ? 28.227 -29.316 29.800 1.00 15.10 210 VAL D CA 1
ATOM 6941 C C . VAL D 1 210 ? 28.433 -30.538 30.705 1.00 20.45 210 VAL D C 1
ATOM 6942 O O . VAL D 1 210 ? 27.503 -30.993 31.379 1.00 18.29 210 VAL D O 1
ATOM 6946 N N . ALA D 1 211 ? 29.668 -31.026 30.763 1.00 15.25 211 ALA D N 1
ATOM 6947 C CA . ALA D 1 211 ? 29.993 -32.176 31.602 1.00 17.94 211 ALA D CA 1
ATOM 6948 C C . ALA D 1 211 ? 29.772 -31.901 33.095 1.00 16.66 211 ALA D C 1
ATOM 6949 O O . ALA D 1 211 ? 29.282 -32.758 33.820 1.00 17.47 211 ALA D O 1
ATOM 6951 N N . ILE D 1 212 ? 30.149 -30.707 33.543 1.00 17.06 212 ILE D N 1
ATOM 6952 C CA . ILE D 1 212 ? 29.965 -30.301 34.928 1.00 16.76 212 ILE D CA 1
ATOM 6953 C C . ILE D 1 212 ? 28.491 -30.349 35.314 1.00 20.24 212 ILE D C 1
ATOM 6954 O O . ILE D 1 212 ? 28.128 -30.911 36.339 1.00 17.95 212 ILE D O 1
ATOM 6959 N N . PHE D 1 213 ? 27.632 -29.772 34.485 1.00 15.76 213 PHE D N 1
ATOM 6960 C CA . PHE D 1 213 ? 26.207 -29.800 34.785 1.00 16.44 213 PHE D CA 1
ATOM 6961 C C . PHE D 1 213 ? 25.596 -31.198 34.674 1.00 20.24 213 PHE D C 1
ATOM 6962 O O . PHE D 1 213 ? 24.703 -31.547 35.439 1.00 20.66 213 PHE D O 1
ATOM 6970 N N . LYS D 1 214 ? 26.080 -32.000 33.737 1.00 18.36 214 LYS D N 1
ATOM 6971 C CA . LYS D 1 214 ? 25.590 -33.369 33.627 1.00 16.62 214 LYS D CA 1
ATOM 6972 C C . LYS D 1 214 ? 25.876 -34.147 34.911 1.00 19.34 214 LYS D C 1
ATOM 6973 O O . LYS D 1 214 ? 25.049 -34.932 35.373 1.00 19.71 214 LYS D O 1
ATOM 6979 N N . LYS D 1 215 ? 27.041 -33.908 35.491 1.00 19.76 215 LYS D N 1
ATOM 6980 C CA . LYS D 1 215 ? 27.459 -34.625 36.688 1.00 22.54 215 LYS D CA 1
ATOM 6981 C C . LYS D 1 215 ? 26.558 -34.326 37.888 1.00 24.90 215 LYS D C 1
ATOM 6982 O O . LYS D 1 215 ? 26.391 -35.174 38.770 1.00 23.28 215 LYS D O 1
ATOM 6988 N N . THR D 1 216 ? 25.962 -33.135 37.912 1.00 20.24 216 THR D N 1
ATOM 6989 C CA . THR D 1 216 ? 25.102 -32.736 39.029 1.00 23.90 216 THR D CA 1
ATOM 6990 C C . THR D 1 216 ? 23.772 -33.476 39.052 1.00 22.85 216 THR D C 1
ATOM 6991 O O . THR D 1 216 ? 23.082 -33.477 40.072 1.00 24.36 216 THR D O 1
ATOM 6995 N N . ASN D 1 217 ? 23.406 -34.078 37.923 1.00 21.09 217 ASN D N 1
ATOM 6996 C CA . ASN D 1 217 ? 22.090 -34.692 37.759 1.00 17.18 217 ASN D CA 1
ATOM 6997 C C . ASN D 1 217 ? 20.925 -33.741 38.049 1.00 21.58 217 ASN D C 1
ATOM 6998 O O . ASN D 1 217 ? 19.843 -34.179 38.440 1.00 21.84 217 ASN D O 1
ATOM 7003 N N . PHE D 1 218 ? 21.128 -32.441 37.856 1.00 24.81 218 PHE D N 1
ATOM 7004 C CA . PHE D 1 218 ? 20.038 -31.491 38.075 1.00 21.04 218 PHE D CA 1
ATOM 7005 C C . PHE D 1 218 ? 18.943 -31.713 37.040 1.00 23.31 218 PHE D C 1
ATOM 7006 O O . PHE D 1 218 ? 19.192 -32.203 35.936 1.00 21.43 218 PHE D O 1
ATOM 7014 N N . THR D 1 219 ? 17.723 -31.355 37.412 1.00 24.23 219 THR D N 1
ATOM 7015 C CA . THR D 1 219 ? 16.592 -31.436 36.502 1.00 25.94 219 THR D CA 1
ATOM 7016 C C . THR D 1 219 ? 15.730 -30.199 36.674 1.00 23.01 219 THR D C 1
ATOM 7017 O O . THR D 1 219 ? 15.807 -29.514 37.699 1.00 22.54 219 THR D O 1
ATOM 7021 N N . PHE D 1 220 ? 14.920 -29.910 35.663 1.00 21.33 220 PHE D N 1
ATOM 7022 C CA . PHE D 1 220 ? 13.950 -28.834 35.754 1.00 23.24 220 PHE D CA 1
ATOM 7023 C C . PHE D 1 220 ? 12.651 -29.368 36.336 1.00 27.06 220 PHE D C 1
ATOM 7024 O O . PHE D 1 220 ? 12.230 -30.472 36.001 1.00 28.40 220 PHE D O 1
ATOM 7032 N N . GLU D 1 221 ? 12.017 -28.584 37.201 1.00 27.52 221 GLU D N 1
ATOM 7033 C CA . GLU D 1 221 ? 10.716 -28.958 37.747 1.00 31.91 221 GLU D CA 1
ATOM 7034 C C . GLU D 1 221 ? 9.645 -28.992 36.662 1.00 41.04 221 GLU D C 1
ATOM 7035 O O . GLU D 1 221 ? 9.767 -28.326 35.631 1.00 41.86 221 GLU D O 1
#

Nearest PDB structures (foldseek):
  4yh2-assembly1_C  TM=1.005E+00  e=8.538E-37  Drosophila melanogaster
  4png-assembly1_A  TM=9.872E-01  e=3.261E-29  Drosophila melanogaster
  3vwx-assembly2_B  TM=9.829E-01  e=3.517E-26  Musca domestica
  4hi7-assembly1_B  TM=9.873E-01  e=2.946E-25  Drosophila mojavensis
  6keq-assembly1_BA  TM=8.940E-01  e=1.183E-15  Drosophila melanogaster

Organism: Drosophila melanogaster (NCBI:txid7227)

B-factor: mean 25.54, std 11.06, range [8.68, 88.07]

CATH classification: 3.40.30.10 (+1 more: 1.20.1050.10)

Sequence (881 aa):
VKLTLYGLDPSPPVRAVKLTLAALNLTYEYVNVDIVARAQLSPEYLEKNPQHTVPTLEDDGHYIWDSHAIIAYLVSKYADSDALYPKDPLKRAVVDQRLHFESGVVFANGIRSISKSVLFQGQTKVPKERYDAIIEIYDFVETFLKGQDYIAGNQLTIADFSLVSSVASLEAFVALDTTKYPRIGAWIKKLEQLPYYEEANGKGVRQLVAIFKKTNFTFEAKLTLYGLDPSPPVRAVKLTLAALNLTYEYVNVDIVARAQLSPEYLEKNPQHTVPTLEDDGHYIWDSHAIIAYLVSKYADSDALYPKDPLKRAVVDQRLHFESGVVFANGIRSISKSVLFQGQTKVPKERYDAIIEIYDFVETFLKGQDYIAGNQLTIADFSLVSSVASLEAFVALDTTKYPRIGAWIKKLEQLPYYEEANGKGVRQLVAIFKKTNFTFEKLTLYGLDPSPPVRAVKLTLAALNLTYEYVNVDIVARAQLSPEYLEKNPQHTVPTLEDDGHYIWDSHAIIAYLVSKYADSDALYPKDPLKRAVVDQRLHFESGVVFANGIRSISKSVLFQGQTKVPKERYDAIIEIYDFVETFLKGQDYIAGNQLTIADFSLVSSVASLEAFVALDTTKYPRIGAWIKKLEQLPYYEEANGKGVRQLVAIFKKTNFTFEAMVKLTLYGLDPSPPVRAVKLTLAALNLTYEYVNVDIVARAQLSPEYLEKNPQHTVPTLEDDGHYIWDSHAIIAYLVSKYADSDALYPKDPLKRAVVDQRLHFESGVVFANGIRSISKSVLFQGQTKVPKERYDAIIEIYDFVETFLKGQDYIAGNQLTIADFSLVSSVASLEAFVALDTTKYPRIGAWIKKLEQLPYYEEANGKGVRQLVAIFKKTNFTFE